Protein AF-A0A0S4VAQ7-F1 (afdb_monomer)

InterPro domains:
  IPR025157 Hemagglutinin repeat [PF13332] (259-327)
  IPR025157 Hemagglutinin repeat [PF13332] (339-488)
  IPR025157 Hemagglutinin repeat [PF13332] (561-733)

Radius of gyration: 48.98 Å; Cα contacts (8 Å, |Δi|>4): 3388; chains: 1; bounding box: 103×90×157 Å

Foldseek 3Di:
DQVLCCVFFVESADPPDDDPVVRQVVQAVLVVVLCVVVVDDAQDDDDPVSLQPRPAKHWGFHWDFDQDPVRDTDTDGDTHIRGHDDVPTDPPPDDEAEDCEAAAAEAAEAEACEEYEHACEYHYEHCEYHDAQYEYEYQEYAHEHAAEYHQELYEYEHAAEYHAEHAAEYHFEFDWDWDDDPFWIWIDRPGAGEYEYNYQAAGEYHHEHNAEYEYELHEYEYAHAQYEYEHEHLAEYYWHWDKTKIWGWDDPDPQFIKIKIKIWTRTYEYEYQEEYEAYHAAEYEGELYEYEHNAYEYHHEHAAEYYWYWTKMWIWMWGWDWDWDDPDPWKIKIKIKIKIKIWIDTRTYEHEYCEYHHEHAAEYAGELYEYEHAAEYEYAHLAEYAFFWDKIKMKIKIKMKMKMAAWDAPDDPKIWHWIKMKMKIKIKIKMDTSAYEYEYAQYEYEYYHAAEYYHELYEYEYANYEYEAEHLAYAFYWDKMKMKIKIKIKIKIWTKMKDWDFPPPVLPVVLVLLQVLLVQDPDPVSVVVSVVVNVVSVPVQVVQCVVDVQSRFWTKIKIKGKMKIKMKMKIKIKMDTNGYEAEHQAEYHHENDDPAQSSEHAGELYEYEYLAEYEDYGSHEYYFYWDKIKMKMKIKIKMKMWMKIWMWTDHPVGIWIWIKIKIKIKIKIKIKMKMDIRGYEHEHSAEYEAHHLYEYARARYEHEHQEYEYAHNAEYYWAFFKIKMWMKMKMWMKMKMWIGTPWTKIKIKIKIKIKTKIWIKRPDATEYAHELQEYHHAHAEEYEEELHEHAYAPNNLVVVNYDHHYPYYYFYKDKTKIKMKMKMKMFMFMDGDDPDDDDRDGQAIF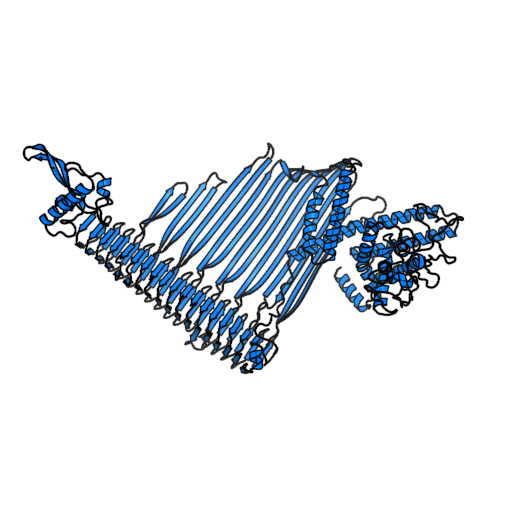IFIDIDMDMWMSWYEYCNDDTPVPDHRPDDGGIDDHPDDPVSSVSRRVVRRVVRSVCSNPLVVLLVVLLVVVLVVLVVQCVVDPDPVSNVVSVVVNVVSVLVSVLSQLLSCVSRVDHPDPPALVVLQVSLVVLQVVLVVLQVLALFEFQPPDTFGLFQDAACFLPSPRGQQQWAFDDQCLQCNLQNQQWAFDADPVRHFDADPVRHGHFDADPSRHTHGHQVSVVHDGPVRCCVDPSNVVRTDCQFGYRRDFGDHNNHGDDHPDPSRNLRNLLRSQLCCQLDVSVVQADSSSGGDHPDDPVRVVSSNVRSVVSRVSSVSSSCSSPPDPVVSVVVVVVVVVVD

Secondary structure (DSSP, 8-state):
-HHHHHHHHS-SS-TT--SHHHHHHHHHHHHHHHHHHHT--TBSPPPHHHHHT-SS-EEEEEEEEEE-TTS-EEEEEEEEEE----TTS--SSS-EEEEEEEEEE-SS-EEESSEEEEEEEEEEEESSEEEES-EEEEEEEEEEESS-EEEES-EEEEEEEEEEEESS-EEEEPEEEEEEETTEEEEEEEE--EEEE--SBS-EEEEEESS-EEEES-EEEE--BT-EEEEEESS-EEEEEEEEEEEEEEESSSS-EEEEEEEEEEE-EEEESSEEEEEESS-EEEES-EEEESSSEEEEEESS-EEEE-EEEEEEEEEEEEEEE-SSTTEEEEEEEEEEEEEEEEE--EEEEEEEEEEESS-EEEES-EEEEEEEEEEEESS-EEEE-EEEEEEEEEEEEEEEEEEEEEETTEEEEEEEEEEEEEEEEEEEEE--EEEESSSEEEEEESSEEEEES-EEEETTS-EEEEESEEEEEPEEEEEEEEEEEEEEEEEEEEEEE-TTSHHHHHHHHHHHHHHH---HHHHHHHHHHHHHHHHHHHHHHHH-TTTS--EEEEEEEEEEEEEEEEEEEEEEEE--EEEESS-EEEEE-SSGGG--EEEES-EEEESS-EEEEESS-EEEEPEEEEEEEEEEEEEEEEEEEEEEEEETTEEEEEEEEEEEEEEEEEEEEEEEEE-EEEEESSEEEEEESS-EEEESEEEEESEEEEEESS-EEEE--EEEEEEEEEEEEEEEEEEEESS-EEEEEEEEEEEEEEEEEESS--EEEE-TT-EEEEESSEEEEES-EEE--HHHHHTT--EEE-SEEEEE-EEEEEEEEEEEEEEEEEE----SS------EEEEEEEEEEEEEEE--EETTTEESTT--TTPPP-PPPP---HHHHHHHHHHHHHHHHHHHHHHHHHHHHHHHHHHHHHHHHHHH--SHHHHHHHHHHHHHHHHHHHHHHHHHHHHHS--SS---HHHHHHHHHHHHHHHHHHHTT---EE-SS-EE-SS-SB--TTTS--B---SBPP-HHHHH-TT-TTB-B-B-TTSPBPB-TTSPBPBPB-TTS-EEB-TTTTTSSSHHHHHHSHHHHTTSBTBTBBTTS--EETTEE--TTSHHHHHHHHHHHHHHIIIIITTT-B-TTSSBPTT--HHHHHHHHHHHHHHHHHHHHHHHHHHS-HHHHHHHHHHHHHT-

Mean predicted aligned error: 18.04 Å

Nearest PDB structures (foldseek):
  8b14-assembly1_A  TM=2.699E-01  e=1.045E+00  Escherichia coli
  4cu4-assembly1_A  TM=2.628E-01  e=5.047E+00  Escherichia coli str. K-12 substr. MG1655
  8the-assembly1_A  TM=1.762E-01  e=2.123E+00  Pseudomonas aeruginosa
  4epa-assembly1_A  TM=2.351E-01  e=7.782E+00  Yersinia pestis

Structure (mmCIF, N/CA/C/O backbone):
data_AF-A0A0S4VAQ7-F1
#
_entry.id   AF-A0A0S4VAQ7-F1
#
loop_
_atom_site.group_PDB
_atom_site.id
_atom_site.type_symbol
_atom_site.label_atom_id
_atom_site.label_alt_id
_atom_site.label_comp_id
_atom_site.label_asym_id
_atom_site.label_entity_id
_atom_site.label_seq_id
_atom_site.pdbx_PDB_ins_code
_atom_site.Cartn_x
_atom_site.Cartn_y
_atom_site.Cartn_z
_atom_site.occupancy
_atom_site.B_iso_or_equiv
_atom_site.auth_seq_id
_atom_site.auth_comp_id
_atom_site.auth_asym_id
_atom_site.auth_atom_id
_atom_site.pdbx_PDB_model_num
ATOM 1 N N . MET A 1 1 ? 33.471 18.996 -60.900 1.00 73.56 1 MET A N 1
ATOM 2 C CA . MET A 1 1 ? 32.038 19.021 -60.519 1.00 73.56 1 MET A CA 1
ATOM 3 C C . MET A 1 1 ? 31.523 17.629 -60.168 1.00 73.56 1 MET A C 1
ATOM 5 O O . MET A 1 1 ? 31.289 17.417 -58.992 1.00 73.56 1 MET A O 1
ATOM 9 N N . ARG A 1 2 ? 31.435 16.667 -61.104 1.00 75.38 2 ARG A N 1
ATOM 10 C CA . ARG A 1 2 ? 30.999 15.279 -60.815 1.00 75.38 2 ARG A CA 1
ATOM 11 C C . ARG A 1 2 ? 31.699 14.654 -59.599 1.00 75.38 2 ARG A C 1
ATOM 13 O O . ARG A 1 2 ? 31.042 14.109 -58.725 1.00 75.38 2 ARG A O 1
ATOM 20 N N . GLU A 1 3 ? 33.022 14.773 -59.530 1.00 75.25 3 GLU A N 1
ATOM 21 C CA . GLU A 1 3 ? 33.815 14.268 -58.398 1.00 75.25 3 GLU A CA 1
ATOM 22 C C . GLU A 1 3 ? 33.529 15.010 -57.089 1.00 75.25 3 GLU A C 1
ATOM 24 O O . GLU A 1 3 ? 33.456 14.379 -56.047 1.00 75.25 3 GLU A O 1
ATOM 29 N N . GLN A 1 4 ? 33.296 16.325 -57.138 1.00 76.00 4 GLN A N 1
ATOM 30 C CA . GLN A 1 4 ? 32.957 17.119 -55.953 1.00 76.00 4 GLN A CA 1
ATOM 31 C C . GLN A 1 4 ? 31.553 16.778 -55.434 1.00 76.00 4 GLN A C 1
ATOM 33 O O . GLN A 1 4 ? 31.369 16.646 -54.232 1.00 76.00 4 GLN A O 1
ATOM 38 N N . VAL A 1 5 ? 30.573 16.566 -56.323 1.00 73.69 5 VAL A N 1
ATOM 39 C CA . VAL A 1 5 ? 29.236 16.075 -55.942 1.00 73.69 5 VAL A CA 1
ATOM 40 C C . VAL A 1 5 ? 29.349 14.694 -55.299 1.00 73.69 5 VAL A C 1
ATOM 42 O O . VAL A 1 5 ? 28.796 14.477 -54.224 1.00 73.69 5 VAL A O 1
ATOM 45 N N . ALA A 1 6 ? 30.129 13.788 -55.895 1.00 68.50 6 ALA A N 1
ATOM 46 C CA . ALA A 1 6 ? 30.369 12.462 -55.334 1.00 68.50 6 ALA A CA 1
ATOM 47 C C . ALA A 1 6 ? 31.084 12.514 -53.975 1.00 68.50 6 ALA A C 1
ATOM 49 O O . ALA A 1 6 ? 30.713 11.773 -53.073 1.00 68.50 6 ALA A O 1
ATOM 50 N N . GLN A 1 7 ? 32.059 13.406 -53.794 1.00 67.75 7 GLN A N 1
ATOM 51 C CA . GLN A 1 7 ? 32.763 13.586 -52.521 1.00 67.75 7 GLN A CA 1
ATOM 52 C C . GLN A 1 7 ? 31.877 14.195 -51.427 1.00 67.75 7 GLN A C 1
ATOM 54 O O . GLN A 1 7 ? 31.985 13.794 -50.275 1.00 67.75 7 GLN A O 1
ATOM 59 N N . LEU A 1 8 ? 31.008 15.148 -51.776 1.00 68.75 8 LEU A N 1
ATOM 60 C CA . LEU A 1 8 ? 30.173 15.877 -50.814 1.00 68.75 8 LEU A CA 1
ATOM 61 C C . LEU A 1 8 ? 28.860 15.163 -50.473 1.00 68.75 8 LEU A C 1
ATOM 63 O O . LEU A 1 8 ? 28.279 15.438 -49.431 1.00 68.75 8 LEU A O 1
ATOM 67 N N . THR A 1 9 ? 28.376 14.269 -51.341 1.00 65.62 9 THR A N 1
ATOM 68 C CA . THR A 1 9 ? 27.047 13.638 -51.190 1.00 65.62 9 THR A CA 1
ATOM 69 C C . THR A 1 9 ? 27.053 12.117 -51.337 1.00 65.62 9 THR A C 1
ATOM 71 O O . THR A 1 9 ? 26.042 11.471 -51.074 1.00 65.62 9 THR A O 1
ATOM 74 N N . GLY A 1 10 ? 28.152 11.525 -51.819 1.00 63.44 10 GLY A N 1
ATOM 75 C CA . GLY A 1 10 ? 28.202 10.116 -52.222 1.00 63.44 10 GLY A CA 1
ATOM 76 C C . GLY A 1 10 ? 27.465 9.801 -53.534 1.00 63.44 10 GLY A C 1
ATOM 77 O O . GLY A 1 10 ? 27.394 8.638 -53.923 1.00 63.44 10 GLY A O 1
ATOM 78 N N . ARG A 1 11 ? 26.905 10.801 -54.238 1.00 64.12 11 ARG A N 1
ATOM 79 C CA . ARG A 1 11 ? 26.046 10.615 -55.426 1.00 64.12 11 ARG A CA 1
ATOM 80 C C . ARG A 1 11 ? 26.736 11.045 -56.722 1.00 64.12 11 ARG A C 1
ATOM 82 O O . ARG A 1 11 ? 27.594 11.920 -56.733 1.00 64.12 11 ARG A O 1
ATOM 89 N N . ARG A 1 12 ? 26.313 10.469 -57.856 1.00 67.25 12 ARG A N 1
ATOM 90 C CA . ARG A 1 12 ? 26.718 10.957 -59.191 1.00 67.25 12 ARG A CA 1
ATOM 91 C C . ARG A 1 12 ? 25.965 12.231 -59.592 1.00 67.25 12 ARG A C 1
ATOM 93 O O . ARG A 1 12 ? 26.576 13.119 -60.181 1.00 67.25 12 ARG A O 1
ATOM 100 N N . PHE A 1 13 ? 24.671 12.300 -59.275 1.00 77.88 13 PHE A N 1
ATOM 101 C CA . PHE A 1 13 ? 23.807 13.447 -59.547 1.00 77.88 13 PHE A CA 1
ATOM 102 C C . PHE A 1 13 ? 23.062 13.892 -58.280 1.00 77.88 13 PHE A C 1
ATOM 104 O O . PHE A 1 13 ? 22.770 13.068 -57.412 1.00 77.88 13 PHE A O 1
ATOM 111 N N . LEU A 1 14 ? 22.761 15.186 -58.186 1.00 73.50 14 LEU A N 1
ATOM 112 C CA . LEU A 1 14 ? 21.879 15.784 -57.187 1.00 73.50 14 LEU A CA 1
ATOM 113 C C . LEU A 1 14 ? 20.409 15.540 -57.565 1.00 73.50 14 LEU A C 1
ATOM 115 O O . LEU A 1 14 ? 20.083 15.196 -58.703 1.00 73.50 14 LEU A O 1
ATOM 119 N N . ASP A 1 15 ? 19.512 15.708 -56.598 1.00 67.00 15 ASP A N 1
ATOM 120 C CA . ASP A 1 15 ? 18.098 15.363 -56.759 1.00 67.00 15 ASP A CA 1
ATOM 121 C C . ASP A 1 15 ? 17.426 16.156 -57.889 1.00 67.00 15 ASP A C 1
ATOM 123 O O . ASP A 1 15 ? 17.481 17.383 -57.907 1.00 67.00 15 ASP A O 1
ATOM 127 N N . GLY A 1 16 ? 16.741 15.452 -58.799 1.00 73.94 16 GLY A N 1
ATOM 128 C CA . GLY A 1 16 ? 16.012 16.062 -59.920 1.00 73.94 16 GLY A CA 1
ATOM 129 C C . GLY A 1 16 ? 16.804 16.165 -61.228 1.00 73.94 16 GLY A C 1
ATOM 130 O O . GLY A 1 16 ? 16.257 16.641 -62.220 1.00 73.94 16 GLY A O 1
ATOM 131 N N . TYR A 1 17 ? 18.051 15.680 -61.264 1.00 79.56 17 TYR A N 1
ATOM 132 C CA . TYR A 1 17 ? 18.897 15.717 -62.459 1.00 79.56 17 TYR A CA 1
ATOM 133 C C . TYR A 1 17 ? 19.301 14.320 -62.936 1.00 79.56 17 TYR A C 1
ATOM 135 O O . TYR A 1 17 ? 19.595 13.425 -62.147 1.00 79.56 17 TYR A O 1
ATOM 143 N N . SER A 1 18 ? 19.348 14.145 -64.257 1.00 72.25 18 SER A N 1
ATOM 144 C CA . SER A 1 18 ? 19.723 12.888 -64.922 1.00 72.25 18 SER A CA 1
ATOM 145 C C . SER A 1 18 ? 20.878 13.043 -65.922 1.00 72.25 18 SER A C 1
ATOM 147 O O . SER A 1 18 ? 21.279 12.067 -66.554 1.00 72.25 18 SER A O 1
ATOM 149 N N . SER A 1 19 ? 21.439 14.251 -66.064 1.00 78.81 19 SER A N 1
ATOM 150 C CA . SER A 1 19 ? 22.608 14.528 -66.908 1.00 78.81 19 SER A CA 1
ATOM 151 C C . SER A 1 19 ? 23.541 15.561 -66.271 1.00 78.81 19 SER A C 1
ATOM 153 O O . SER A 1 19 ? 23.097 16.450 -65.539 1.00 78.81 19 SER A O 1
ATOM 155 N N . ASP A 1 20 ? 24.841 15.452 -66.575 1.00 76.25 20 ASP A N 1
ATOM 156 C CA . ASP A 1 20 ? 25.880 16.347 -66.050 1.00 76.25 20 ASP A CA 1
ATOM 157 C C . ASP A 1 20 ? 25.637 17.810 -66.478 1.00 76.25 20 ASP A C 1
ATOM 159 O O . ASP A 1 20 ? 25.860 18.727 -65.690 1.00 76.25 20 ASP A O 1
ATOM 163 N N . GLU A 1 21 ? 25.126 18.030 -67.696 1.00 81.31 21 GLU A N 1
ATOM 164 C CA . GLU A 1 21 ? 24.849 19.362 -68.249 1.00 81.31 21 GLU A CA 1
ATOM 165 C C . GLU A 1 21 ? 23.642 20.035 -67.580 1.00 81.31 21 GLU A C 1
ATOM 167 O O . GLU A 1 21 ? 23.747 21.182 -67.142 1.00 81.31 21 GLU A O 1
ATOM 172 N N . ALA A 1 22 ? 22.517 19.320 -67.440 1.00 82.00 22 ALA A N 1
ATOM 173 C CA . ALA A 1 22 ? 21.319 19.862 -66.794 1.00 82.00 22 ALA A CA 1
ATOM 174 C C . ALA A 1 22 ? 21.583 20.210 -65.322 1.00 82.00 22 ALA A C 1
ATOM 176 O O . ALA A 1 22 ? 21.180 21.274 -64.855 1.00 82.00 22 ALA A O 1
ATOM 177 N N . GLN A 1 23 ? 22.321 19.344 -64.620 1.00 86.25 23 GLN A N 1
ATOM 178 C CA . GLN A 1 23 ? 22.760 19.595 -63.253 1.00 86.25 23 GLN A CA 1
ATOM 179 C C . GLN A 1 23 ? 23.682 20.810 -63.177 1.00 86.25 23 GLN A C 1
ATOM 181 O O . GLN A 1 23 ? 23.452 21.706 -62.374 1.00 86.25 23 GLN A O 1
ATOM 186 N N . TYR A 1 24 ? 24.730 20.861 -64.002 1.00 85.38 24 TYR A N 1
ATOM 187 C CA . TYR A 1 24 ? 25.694 21.957 -63.948 1.00 85.38 24 TYR A CA 1
ATOM 188 C C . TYR A 1 24 ? 25.035 23.315 -64.199 1.00 85.38 24 TYR A C 1
ATOM 190 O O . TYR A 1 24 ? 25.295 24.266 -63.462 1.00 85.38 24 TYR A O 1
ATOM 198 N N . ARG A 1 25 ? 24.143 23.387 -65.195 1.00 86.00 25 ARG A N 1
ATOM 199 C CA . ARG A 1 25 ? 23.404 24.606 -65.523 1.00 86.00 25 ARG A CA 1
ATOM 200 C C . ARG A 1 25 ? 22.517 25.055 -64.368 1.00 86.00 25 ARG A C 1
ATOM 202 O O . ARG A 1 25 ? 22.623 26.200 -63.946 1.00 86.00 25 ARG A O 1
ATOM 209 N N . ALA A 1 26 ? 21.721 24.147 -63.807 1.00 86.69 26 ALA A N 1
ATOM 210 C CA . ALA A 1 26 ? 20.841 24.478 -62.694 1.00 86.69 26 ALA A CA 1
ATOM 211 C C . ALA A 1 26 ? 21.618 24.918 -61.442 1.00 86.69 26 ALA A C 1
ATOM 213 O O . ALA A 1 26 ? 21.239 25.883 -60.786 1.00 86.69 26 ALA A O 1
ATOM 214 N N . LEU A 1 27 ? 22.751 24.273 -61.140 1.00 89.75 27 LEU A N 1
ATOM 215 C CA . LEU A 1 27 ? 23.603 24.659 -60.013 1.00 89.75 27 LEU A CA 1
ATOM 216 C C . LEU A 1 27 ? 24.260 26.030 -60.202 1.00 89.75 27 LEU A C 1
ATOM 218 O O . LEU A 1 27 ? 24.415 26.771 -59.229 1.00 89.75 27 LEU A O 1
ATOM 222 N N . ILE A 1 28 ? 24.647 26.386 -61.429 1.00 89.69 28 ILE A N 1
ATOM 223 C CA . ILE A 1 28 ? 25.141 27.733 -61.736 1.00 89.69 28 ILE A CA 1
ATOM 224 C C . ILE A 1 28 ? 24.012 28.761 -61.645 1.00 89.69 28 ILE A C 1
ATOM 226 O O . ILE A 1 28 ? 24.216 29.812 -61.043 1.00 89.69 28 ILE A O 1
ATOM 230 N N . ASP A 1 29 ? 22.825 28.468 -62.178 1.00 89.56 29 ASP A N 1
ATOM 231 C CA . ASP A 1 29 ? 21.672 29.375 -62.130 1.00 89.56 29 ASP A CA 1
ATOM 232 C C . ASP A 1 29 ? 21.229 29.641 -60.676 1.00 89.56 29 ASP A C 1
ATOM 234 O O . ASP A 1 29 ? 20.980 30.790 -60.284 1.00 89.56 29 ASP A O 1
ATOM 238 N N . ASN A 1 30 ? 21.238 28.604 -59.834 1.00 88.56 30 ASN A N 1
ATOM 239 C CA . ASN A 1 30 ? 21.034 28.729 -58.391 1.00 88.56 30 ASN A CA 1
ATOM 240 C C . ASN A 1 30 ? 22.153 29.552 -57.737 1.00 88.56 30 ASN A C 1
ATOM 242 O O . ASN A 1 30 ? 21.875 30.434 -56.925 1.00 88.56 30 ASN A O 1
ATOM 246 N N . GLY A 1 31 ? 23.412 29.323 -58.126 1.00 86.44 31 GLY A N 1
ATOM 247 C CA . GLY A 1 31 ? 24.566 30.093 -57.657 1.00 86.44 31 GLY A CA 1
ATOM 248 C C . GLY A 1 31 ? 24.463 31.582 -57.987 1.00 86.44 31 GLY A C 1
ATOM 249 O O . GLY A 1 31 ? 24.720 32.419 -57.126 1.00 86.44 31 GLY A O 1
ATOM 250 N N . VAL A 1 32 ? 24.008 31.933 -59.193 1.00 86.44 32 VAL A N 1
ATOM 251 C CA . VAL A 1 32 ? 23.747 33.322 -59.608 1.00 86.44 32 VAL A CA 1
ATOM 252 C C . VAL A 1 32 ? 22.607 33.934 -58.794 1.00 86.44 32 VAL A C 1
ATOM 254 O O . VAL A 1 32 ? 22.700 35.090 -58.375 1.00 86.44 32 VAL A O 1
ATOM 257 N N . THR A 1 33 ? 21.540 33.172 -58.555 1.00 88.31 33 THR A N 1
ATOM 258 C CA . THR A 1 33 ? 20.394 33.612 -57.746 1.00 88.31 33 THR A CA 1
ATOM 259 C C . THR A 1 33 ? 20.821 33.904 -56.308 1.00 88.31 33 THR A C 1
ATOM 261 O O . THR A 1 33 ? 20.556 34.990 -55.789 1.00 88.31 33 THR A O 1
ATOM 264 N N . TYR A 1 34 ? 21.571 32.984 -55.700 1.00 87.06 34 TYR A N 1
ATOM 265 C CA . TYR A 1 34 ? 22.119 33.135 -54.356 1.00 87.06 34 TYR A CA 1
ATOM 266 C C . TYR A 1 34 ? 23.104 34.308 -54.269 1.00 87.06 34 TYR A C 1
ATOM 268 O O . TYR A 1 34 ? 23.018 35.144 -53.371 1.00 87.06 34 TYR A O 1
ATOM 276 N N . ALA A 1 35 ? 23.991 34.448 -55.254 1.00 84.12 35 ALA A N 1
ATOM 277 C CA . ALA A 1 35 ? 24.963 35.532 -55.298 1.00 84.12 35 ALA A CA 1
ATOM 278 C C . ALA A 1 35 ? 24.334 36.923 -55.391 1.00 84.12 35 ALA A C 1
ATOM 280 O O . ALA A 1 35 ? 24.822 37.847 -54.742 1.00 84.12 35 ALA A O 1
ATOM 281 N N . LYS A 1 36 ? 23.240 37.076 -56.149 1.00 85.38 36 LYS A N 1
ATOM 282 C CA . LYS A 1 36 ? 22.479 38.334 -56.213 1.00 85.38 36 LYS A CA 1
ATOM 283 C C . LYS A 1 36 ? 21.811 38.663 -54.880 1.00 85.38 36 LYS A C 1
ATOM 285 O O . LYS A 1 36 ? 21.842 39.819 -54.473 1.00 85.38 36 LYS A O 1
ATOM 290 N N . ALA A 1 37 ? 21.240 37.663 -54.207 1.00 84.31 37 ALA A N 1
ATOM 291 C CA . ALA A 1 37 ? 20.580 37.849 -52.917 1.00 84.31 37 ALA A CA 1
ATOM 292 C C . ALA A 1 37 ? 21.563 38.240 -51.797 1.00 84.31 37 ALA A C 1
ATOM 294 O O . ALA A 1 37 ? 21.213 39.034 -50.928 1.00 84.31 37 ALA A O 1
ATOM 295 N N . TRP A 1 38 ? 22.799 37.732 -51.846 1.00 82.62 38 TRP A N 1
ATOM 296 C CA . TRP A 1 38 ? 23.796 37.888 -50.776 1.00 82.62 38 TRP A CA 1
ATOM 297 C C . TRP A 1 38 ? 25.000 38.774 -51.138 1.00 82.62 38 TRP A C 1
ATOM 299 O O . TRP A 1 38 ? 25.959 38.855 -50.373 1.00 82.62 38 TRP A O 1
ATOM 309 N N . GLY A 1 39 ? 24.974 39.445 -52.295 1.00 86.31 39 GLY A N 1
ATOM 310 C CA . GLY A 1 39 ? 26.040 40.355 -52.736 1.00 86.31 39 GLY A CA 1
ATOM 311 C C . GLY A 1 39 ? 27.397 39.677 -52.966 1.00 86.31 39 GLY A C 1
ATOM 312 O O . GLY A 1 39 ? 28.442 40.297 -52.759 1.00 86.31 39 GLY A O 1
ATOM 313 N N . LEU A 1 40 ? 27.399 38.402 -53.364 1.00 84.75 40 LEU A N 1
ATOM 314 C CA . LEU A 1 40 ? 28.620 37.608 -53.509 1.00 84.75 40 LEU A CA 1
ATOM 315 C C . LEU A 1 40 ? 29.354 37.935 -54.813 1.00 84.75 40 LEU A C 1
ATOM 317 O O . LEU A 1 40 ? 28.741 38.141 -55.862 1.00 84.75 40 LEU A O 1
ATOM 321 N N . ARG A 1 41 ? 30.691 37.939 -54.760 1.00 85.00 41 ARG A N 1
ATOM 322 C CA . ARG A 1 41 ? 31.562 38.154 -55.926 1.00 85.00 41 ARG A CA 1
ATOM 323 C C . ARG A 1 41 ? 32.298 36.857 -56.291 1.00 85.00 41 ARG A C 1
ATOM 325 O O . ARG A 1 41 ? 32.903 36.268 -55.392 1.00 85.00 41 ARG A O 1
ATOM 332 N N . PRO A 1 42 ? 32.268 36.410 -57.565 1.00 83.38 42 PRO A N 1
ATOM 333 C CA . PRO A 1 42 ? 33.070 35.274 -58.018 1.00 83.38 42 PRO A CA 1
ATOM 334 C C . PRO A 1 42 ? 34.545 35.451 -57.640 1.00 83.38 42 PRO A C 1
ATOM 336 O O . PRO A 1 42 ? 35.080 36.554 -57.742 1.00 83.38 42 PRO A O 1
ATOM 339 N N . GLY A 1 43 ? 35.186 34.376 -57.187 1.00 81.38 43 GLY A N 1
ATOM 340 C CA . GLY A 1 43 ? 36.560 34.372 -56.677 1.00 81.38 43 GLY A CA 1
ATOM 341 C C . GLY A 1 43 ? 36.669 34.283 -55.155 1.00 81.38 43 GLY A C 1
ATOM 342 O O . GLY A 1 43 ? 37.704 33.847 -54.662 1.00 81.38 43 GLY A O 1
ATOM 343 N N . VAL A 1 44 ? 35.605 34.598 -54.408 1.00 83.75 44 VAL A N 1
ATOM 344 C CA . VAL A 1 44 ? 35.574 34.488 -52.938 1.00 83.75 44 VAL A CA 1
ATOM 345 C C . VAL A 1 44 ? 34.749 33.270 -52.522 1.00 83.75 44 VAL A C 1
ATOM 347 O O . VAL A 1 44 ? 33.580 33.157 -52.893 1.00 83.75 44 VAL A O 1
ATOM 350 N N . ALA A 1 45 ? 35.351 32.360 -51.751 1.00 82.44 45 ALA A N 1
ATOM 351 C CA . ALA A 1 45 ? 34.659 31.203 -51.180 1.00 82.44 45 ALA A CA 1
ATOM 352 C C . ALA A 1 45 ? 33.560 31.631 -50.192 1.00 82.44 45 ALA A C 1
ATOM 354 O O . ALA A 1 45 ? 33.707 32.630 -49.486 1.00 82.44 45 ALA A O 1
ATOM 355 N N . LEU A 1 46 ? 32.478 30.852 -50.101 1.00 83.38 46 LEU A N 1
ATOM 356 C CA . LEU A 1 46 ? 31.445 31.077 -49.088 1.00 83.38 46 LEU A CA 1
ATOM 357 C C . LEU A 1 46 ? 32.010 30.888 -47.673 1.00 83.38 46 LEU A C 1
ATOM 359 O O . LEU A 1 46 ? 32.698 29.907 -47.391 1.00 83.38 46 LEU A O 1
ATOM 363 N N . THR A 1 47 ? 31.664 31.798 -46.764 1.00 82.56 47 THR A N 1
ATOM 364 C CA . THR A 1 47 ? 31.911 31.618 -45.325 1.00 82.56 47 THR A CA 1
ATOM 365 C C . THR A 1 47 ? 30.983 30.551 -44.738 1.00 82.56 47 THR A C 1
ATOM 367 O O . THR A 1 47 ? 29.919 30.277 -45.291 1.00 82.56 47 THR A O 1
ATOM 370 N N . ALA A 1 48 ? 31.324 29.985 -43.575 1.00 74.56 48 ALA A N 1
ATOM 371 C CA . ALA A 1 48 ? 30.480 28.991 -42.899 1.00 74.56 48 ALA A CA 1
ATOM 372 C C . ALA A 1 48 ? 29.039 29.482 -42.653 1.00 74.56 48 ALA A C 1
ATOM 374 O O . ALA A 1 48 ? 28.088 28.739 -42.883 1.00 74.56 48 ALA A O 1
ATOM 375 N N . ALA A 1 49 ? 28.868 30.753 -42.274 1.00 73.62 49 ALA A N 1
ATOM 376 C CA . ALA A 1 49 ? 27.551 31.360 -42.088 1.00 73.62 49 ALA A CA 1
ATOM 377 C C . ALA A 1 49 ? 26.763 31.472 -43.405 1.00 73.62 49 ALA A C 1
ATOM 379 O O . ALA A 1 49 ? 25.560 31.233 -43.425 1.00 73.62 49 ALA A O 1
ATOM 380 N N . GLN A 1 50 ? 27.439 31.785 -44.514 1.00 80.25 50 GLN A N 1
ATOM 381 C CA . GLN A 1 50 ? 26.813 31.828 -45.838 1.00 80.25 50 GLN A CA 1
ATOM 382 C C . GLN A 1 50 ? 26.538 30.428 -46.399 1.00 80.25 50 GLN A C 1
ATOM 384 O O . GLN A 1 50 ? 25.602 30.271 -47.168 1.00 80.25 50 GLN A O 1
ATOM 389 N N . MET A 1 51 ? 27.307 29.404 -46.026 1.00 79.31 51 MET A N 1
ATOM 390 C CA . MET A 1 51 ? 26.998 28.018 -46.396 1.00 79.31 51 MET A CA 1
ATOM 391 C C . MET A 1 51 ? 25.762 27.502 -45.649 1.00 79.31 51 MET A C 1
ATOM 393 O O . MET A 1 51 ? 24.900 26.878 -46.256 1.00 79.31 51 MET A O 1
ATOM 397 N N . ALA A 1 52 ? 25.627 27.825 -44.360 1.00 73.62 52 ALA A N 1
ATOM 398 C CA . ALA A 1 52 ? 24.479 27.422 -43.543 1.00 73.62 52 ALA A CA 1
ATOM 399 C C . ALA A 1 52 ? 23.139 28.047 -43.988 1.00 73.62 52 ALA A C 1
ATOM 401 O O . ALA A 1 52 ? 22.081 27.556 -43.612 1.00 73.62 52 ALA A O 1
ATOM 402 N N . GLN A 1 53 ? 23.181 29.128 -44.772 1.00 78.75 53 GLN A N 1
ATOM 403 C CA . GLN A 1 53 ? 22.009 29.845 -45.295 1.00 78.75 53 GLN A CA 1
ATOM 404 C C . GLN A 1 53 ? 21.662 29.466 -46.744 1.00 78.75 53 GLN A C 1
ATOM 406 O O . GLN A 1 53 ? 20.751 30.050 -47.333 1.00 78.75 53 GLN A O 1
ATOM 411 N N . LEU A 1 54 ? 22.375 28.504 -47.342 1.00 81.88 54 LEU A N 1
ATOM 412 C CA . LEU A 1 54 ? 22.008 27.980 -48.655 1.00 81.88 54 LEU A CA 1
ATOM 413 C C . LEU A 1 54 ? 20.605 27.379 -48.584 1.00 81.88 54 LEU A C 1
ATOM 415 O O . LEU A 1 54 ? 20.323 26.581 -47.699 1.00 81.88 54 LEU A O 1
ATOM 419 N N . THR A 1 55 ? 19.743 27.737 -49.531 1.00 80.75 55 THR A N 1
ATOM 420 C CA . THR A 1 55 ? 18.388 27.176 -49.691 1.00 80.75 55 THR A CA 1
ATOM 421 C C . THR A 1 55 ? 18.285 26.219 -50.883 1.00 80.75 55 THR A C 1
ATOM 423 O O . THR A 1 55 ? 17.249 25.599 -51.102 1.00 80.75 55 THR A O 1
ATOM 426 N N . SER A 1 56 ? 19.362 26.097 -51.662 1.00 83.69 56 SER A N 1
ATOM 427 C CA . SER A 1 56 ? 19.488 25.242 -52.842 1.00 83.69 56 SER A CA 1
ATOM 428 C C . SER A 1 56 ? 20.955 24.890 -53.071 1.00 83.69 56 SER A C 1
ATOM 430 O O . SER A 1 56 ? 21.832 25.684 -52.727 1.00 83.69 56 SER A O 1
ATOM 432 N N . ASP A 1 57 ? 21.221 23.755 -53.711 1.00 87.62 57 ASP A N 1
ATOM 433 C CA . ASP A 1 57 ? 22.570 23.384 -54.144 1.00 87.62 57 ASP A CA 1
ATOM 434 C C . ASP A 1 57 ? 23.078 24.366 -55.208 1.00 87.62 57 ASP A C 1
ATOM 436 O O . ASP A 1 57 ? 22.326 24.749 -56.116 1.00 87.62 57 ASP A O 1
ATOM 440 N N . ILE A 1 58 ? 24.350 24.764 -55.115 1.00 89.62 58 ILE A N 1
ATOM 441 C CA . ILE A 1 58 ? 24.962 25.710 -56.050 1.00 89.62 58 ILE A CA 1
ATOM 442 C C . ILE A 1 58 ? 26.335 25.253 -56.537 1.00 89.62 58 ILE A C 1
ATOM 444 O O . ILE A 1 58 ? 27.059 24.503 -55.880 1.00 89.62 58 ILE A O 1
ATOM 448 N N . VAL A 1 59 ? 26.734 25.791 -57.685 1.00 89.94 59 VAL A N 1
ATOM 449 C CA . VAL A 1 59 ? 28.132 25.851 -58.110 1.00 89.94 59 VAL A CA 1
ATOM 450 C C . VAL A 1 59 ? 28.571 27.305 -58.062 1.00 89.94 59 VAL A C 1
ATOM 452 O O . VAL A 1 59 ? 27.923 28.184 -58.627 1.00 89.94 59 VAL A O 1
ATOM 455 N N . TRP A 1 60 ? 29.697 27.550 -57.403 1.00 91.75 60 TRP A N 1
ATOM 456 C CA . TRP A 1 60 ? 30.271 28.874 -57.238 1.00 91.75 60 TRP A CA 1
ATOM 457 C C . TRP A 1 60 ? 31.740 28.881 -57.654 1.00 91.75 60 TRP A C 1
ATOM 459 O O . TRP A 1 60 ? 32.474 27.930 -57.398 1.00 91.75 60 TRP A O 1
ATOM 469 N N . LEU A 1 61 ? 32.170 29.938 -58.339 1.00 89.81 61 LEU A N 1
ATOM 470 C CA . LEU A 1 61 ? 33.547 30.065 -58.807 1.00 89.81 61 LEU A CA 1
ATOM 471 C C . LEU A 1 61 ? 34.422 30.623 -57.686 1.00 89.81 61 LEU A C 1
ATOM 473 O O . LEU A 1 61 ? 34.200 31.745 -57.230 1.00 89.81 61 LEU A O 1
ATOM 477 N N . VAL A 1 62 ? 35.427 29.855 -57.276 1.00 87.69 62 VAL A N 1
ATOM 478 C CA . VAL A 1 62 ? 36.365 30.217 -56.207 1.00 87.69 62 VAL A CA 1
ATOM 479 C C . VAL A 1 62 ? 37.767 30.324 -56.795 1.00 87.69 62 VAL A C 1
ATOM 481 O O . VAL A 1 62 ? 38.146 29.515 -57.640 1.00 87.69 62 VAL A O 1
ATOM 484 N N . GLU A 1 63 ? 38.536 31.333 -56.385 1.00 87.44 63 GLU A N 1
ATOM 485 C CA . GLU A 1 63 ? 39.931 31.463 -56.809 1.00 87.44 63 GLU A CA 1
ATOM 486 C C . GLU A 1 63 ? 40.782 30.380 -56.130 1.00 87.44 63 GLU A C 1
ATOM 488 O O . GLU A 1 63 ? 40.833 30.297 -54.903 1.00 87.44 63 GLU A O 1
ATOM 493 N N . GLN A 1 64 ? 41.439 29.537 -56.927 1.00 82.69 64 GLN A N 1
ATOM 494 C CA . GLN A 1 64 ? 42.351 28.494 -56.456 1.00 82.69 64 GLN A CA 1
ATOM 495 C C . GLN A 1 64 ? 43.658 28.532 -57.255 1.00 82.69 64 GLN A C 1
ATOM 497 O O . GLN A 1 64 ? 43.668 28.891 -58.436 1.00 82.69 64 GLN A O 1
ATOM 502 N N . GLU A 1 65 ? 44.771 28.153 -56.624 1.00 83.06 65 GLU A N 1
ATOM 503 C CA . GLU A 1 65 ? 46.021 27.888 -57.340 1.00 83.06 65 GLU A CA 1
ATOM 504 C C . GLU A 1 65 ? 45.932 26.531 -58.042 1.00 83.06 65 GLU A C 1
ATOM 506 O O . GLU A 1 65 ? 45.728 25.499 -57.405 1.00 83.06 65 GLU A O 1
ATOM 511 N N . VAL A 1 66 ? 46.087 26.535 -59.364 1.00 79.81 66 VAL A N 1
ATOM 512 C CA . VAL A 1 66 ? 46.047 25.336 -60.202 1.00 79.81 66 VAL A CA 1
ATOM 513 C C . VAL A 1 66 ? 47.401 25.161 -60.877 1.00 79.81 66 VAL A C 1
ATOM 515 O O . VAL A 1 66 ? 47.914 26.084 -61.512 1.00 79.81 66 VAL A O 1
ATOM 518 N N . THR A 1 67 ? 47.979 23.967 -60.753 1.00 81.44 67 THR A N 1
ATOM 519 C CA . THR A 1 67 ? 49.219 23.593 -61.441 1.00 81.44 67 THR A CA 1
ATOM 520 C C . THR A 1 67 ? 48.903 23.166 -62.870 1.00 81.44 67 THR A C 1
ATOM 522 O O . THR A 1 67 ? 48.202 22.180 -63.100 1.00 81.44 67 THR A O 1
ATOM 525 N N . LEU A 1 68 ? 49.416 23.915 -63.841 1.00 80.94 68 LEU A N 1
ATOM 526 C CA . LEU A 1 68 ? 49.315 23.605 -65.262 1.00 80.94 68 LEU A CA 1
ATOM 527 C C . LEU A 1 68 ? 50.196 22.388 -65.614 1.00 80.94 68 LEU A C 1
ATOM 529 O O . LEU A 1 68 ? 51.156 22.095 -64.899 1.00 80.94 68 LEU A O 1
ATOM 533 N N . PRO A 1 69 ? 49.947 21.695 -66.743 1.00 74.06 69 PRO A N 1
ATOM 534 C CA . PRO A 1 69 ? 50.709 20.501 -67.145 1.00 74.06 69 PRO A CA 1
ATOM 535 C C . PRO A 1 69 ? 52.228 20.709 -67.290 1.00 74.06 69 PRO A C 1
ATOM 537 O O . PRO A 1 69 ? 52.984 19.745 -67.324 1.00 74.06 69 PRO A O 1
ATOM 540 N N . ASN A 1 70 ? 52.678 21.963 -67.377 1.00 82.81 70 ASN A N 1
ATOM 541 C CA . ASN A 1 70 ? 54.084 22.361 -67.446 1.00 82.81 70 ASN A CA 1
ATOM 542 C C . ASN A 1 70 ? 54.731 22.613 -66.064 1.00 82.81 70 ASN A C 1
ATOM 544 O O . ASN A 1 70 ? 55.873 23.062 -66.008 1.00 82.81 70 ASN A O 1
ATOM 548 N N . GLY A 1 71 ? 54.010 22.374 -64.962 1.00 74.56 71 GLY A N 1
ATOM 549 C CA . GLY A 1 71 ? 54.483 22.582 -63.591 1.00 74.56 71 GLY A CA 1
ATOM 550 C C . GLY A 1 71 ? 54.346 24.014 -63.056 1.00 74.56 71 GLY A C 1
ATOM 551 O O . GLY A 1 71 ? 54.685 24.243 -61.898 1.00 74.56 71 GLY A O 1
ATOM 552 N N . GLN A 1 72 ? 53.844 24.976 -63.842 1.00 80.75 72 GLN A N 1
ATOM 553 C CA . GLN A 1 72 ? 53.579 26.339 -63.362 1.00 80.75 72 GLN A CA 1
ATOM 554 C C . GLN A 1 72 ? 52.249 26.410 -62.608 1.00 80.75 72 GLN A C 1
ATOM 556 O O . GLN A 1 72 ? 51.229 25.928 -63.099 1.00 80.75 72 GLN A O 1
ATOM 561 N N . THR A 1 73 ? 52.235 27.056 -61.445 1.00 76.69 73 THR A N 1
ATOM 562 C CA . THR A 1 73 ? 51.002 27.381 -60.720 1.00 76.69 73 THR A CA 1
ATOM 563 C C . THR A 1 73 ? 50.433 28.710 -61.215 1.00 76.69 73 THR A C 1
ATOM 565 O O . THR A 1 73 ? 51.162 29.680 -61.419 1.00 76.69 73 THR A O 1
ATOM 568 N N . THR A 1 74 ? 49.120 28.769 -61.438 1.00 86.31 74 THR A N 1
ATOM 569 C CA . THR A 1 74 ? 48.399 30.009 -61.756 1.00 86.31 74 THR A CA 1
ATOM 570 C C . THR A 1 74 ? 47.103 30.085 -60.962 1.00 86.31 74 THR A C 1
ATOM 572 O O . THR A 1 74 ? 46.539 29.054 -60.594 1.00 86.31 74 THR A O 1
ATOM 575 N N . ARG A 1 75 ? 46.619 31.297 -60.684 1.00 85.00 75 ARG A N 1
ATOM 576 C CA . ARG A 1 75 ? 45.322 31.489 -60.029 1.00 85.00 75 ARG A CA 1
ATOM 577 C C . ARG A 1 75 ? 44.214 31.404 -61.066 1.00 85.00 75 ARG A C 1
ATOM 579 O O . ARG A 1 75 ? 44.198 32.172 -62.025 1.00 85.00 75 ARG A O 1
ATOM 586 N N . ALA A 1 76 ? 43.295 30.470 -60.871 1.00 85.38 76 ALA A N 1
ATOM 587 C CA . ALA A 1 76 ? 42.149 30.272 -61.742 1.00 85.38 76 ALA A CA 1
ATOM 588 C C . ALA A 1 76 ? 40.857 30.247 -60.927 1.00 85.38 76 ALA A C 1
ATOM 590 O O . ALA A 1 76 ? 40.828 29.803 -59.780 1.00 85.38 76 ALA A O 1
ATOM 591 N N . LEU A 1 77 ? 39.771 30.707 -61.544 1.00 88.19 77 LEU A N 1
ATOM 592 C CA . LEU A 1 77 ? 38.430 30.525 -61.006 1.00 88.19 77 LEU A CA 1
ATOM 593 C C . LEU A 1 77 ? 37.988 29.088 -61.264 1.00 88.19 77 LEU A C 1
ATOM 595 O O . LEU A 1 77 ? 37.701 28.708 -62.400 1.00 88.19 77 LEU A O 1
ATOM 599 N N . VAL A 1 78 ? 37.936 28.294 -60.202 1.00 86.88 78 VAL A N 1
ATOM 600 C CA . VAL A 1 78 ? 37.553 26.887 -60.260 1.00 86.88 78 VAL A CA 1
ATOM 601 C C . VAL A 1 78 ? 36.102 26.741 -59.793 1.00 86.88 78 VAL A C 1
ATOM 603 O O . VAL A 1 78 ? 35.740 27.277 -58.742 1.00 86.88 78 VAL A O 1
ATOM 606 N N . PRO A 1 79 ? 35.244 26.023 -60.543 1.00 87.62 79 PRO A N 1
ATOM 607 C CA . PRO A 1 79 ? 33.908 25.674 -60.078 1.00 87.62 79 PRO A CA 1
ATOM 608 C C . PRO A 1 79 ? 33.977 24.794 -58.829 1.00 87.62 79 PRO A C 1
ATOM 610 O O . PRO A 1 79 ? 34.447 23.653 -58.887 1.00 87.62 79 PRO A O 1
ATOM 613 N N . GLN A 1 80 ? 33.468 25.322 -57.722 1.00 87.50 80 GLN A N 1
ATOM 614 C CA . GLN A 1 80 ? 33.320 24.634 -56.451 1.00 87.50 80 GLN A CA 1
ATOM 615 C C . GLN A 1 80 ? 31.837 24.393 -56.158 1.00 87.50 80 GLN A C 1
ATOM 617 O O . GLN A 1 80 ? 31.013 25.303 -56.247 1.00 87.50 80 GLN A O 1
ATOM 622 N N . VAL A 1 81 ? 31.487 23.150 -55.842 1.00 87.12 81 VAL A N 1
ATOM 623 C CA . VAL A 1 81 ? 30.125 22.754 -55.469 1.00 87.12 81 VAL A CA 1
ATOM 624 C C . VAL A 1 81 ? 29.902 23.063 -53.992 1.00 87.12 81 VAL A C 1
ATOM 626 O O . VAL A 1 81 ? 30.716 22.685 -53.151 1.00 87.12 81 VAL A O 1
ATOM 629 N N . TYR A 1 82 ? 28.777 23.703 -53.683 1.00 84.69 82 TYR A N 1
ATOM 630 C CA . TYR A 1 82 ? 28.270 23.857 -52.325 1.00 84.69 82 TYR A CA 1
ATOM 631 C C . TYR A 1 82 ? 26.883 23.224 -52.257 1.00 84.69 82 TYR A C 1
ATOM 633 O O . TYR A 1 82 ? 25.991 23.586 -53.025 1.00 84.69 82 TYR A O 1
ATOM 641 N N . VAL A 1 83 ? 26.723 22.252 -51.365 1.00 79.94 83 VAL A N 1
ATOM 642 C CA . VAL A 1 83 ? 25.491 21.469 -51.231 1.00 79.94 83 VAL A CA 1
ATOM 643 C C . VAL A 1 83 ? 24.695 22.022 -50.055 1.00 79.94 83 VAL A C 1
ATOM 645 O O . VAL A 1 83 ? 25.254 22.284 -48.989 1.00 79.94 83 VAL A O 1
ATOM 648 N N . HIS A 1 84 ? 23.400 22.228 -50.260 1.00 77.50 84 HIS A N 1
ATOM 649 C CA . HIS A 1 84 ? 22.467 22.521 -49.187 1.00 77.50 84 HIS A CA 1
ATOM 650 C C . HIS A 1 84 ? 22.281 21.253 -48.347 1.00 77.50 84 HIS A C 1
ATOM 652 O O . HIS A 1 84 ? 21.850 20.228 -48.868 1.00 77.50 84 HIS A O 1
ATOM 658 N N . VAL A 1 85 ? 22.614 21.323 -47.056 1.00 62.94 85 VAL A N 1
ATOM 659 C CA . VAL A 1 85 ? 22.561 20.170 -46.146 1.00 62.94 85 VAL A CA 1
ATOM 660 C C . VAL A 1 85 ? 21.115 19.712 -45.963 1.00 62.94 85 VAL A C 1
ATOM 662 O O . VAL A 1 85 ? 20.307 20.419 -45.358 1.00 62.94 85 VAL A O 1
ATOM 665 N N . LYS A 1 86 ? 20.797 18.511 -46.448 1.00 60.88 86 LYS A N 1
ATOM 666 C CA . LYS A 1 86 ? 19.520 17.829 -46.221 1.00 60.88 86 LYS A CA 1
ATOM 667 C C . LYS A 1 86 ? 19.660 16.777 -45.113 1.00 60.88 86 LYS A C 1
ATOM 669 O O . LYS A 1 86 ? 20.755 16.263 -44.872 1.00 60.88 86 LYS A O 1
ATOM 674 N N . PRO A 1 87 ? 18.558 16.394 -44.442 1.00 50.34 87 PRO A N 1
ATOM 675 C CA . PRO A 1 87 ? 18.563 15.249 -43.535 1.00 50.34 87 PRO A CA 1
ATOM 676 C C . PRO A 1 87 ? 19.085 13.986 -44.248 1.00 50.34 87 PRO A C 1
ATOM 678 O O . PRO A 1 87 ? 18.489 13.545 -45.229 1.00 50.34 87 PRO A O 1
ATOM 681 N N . GLY A 1 88 ? 20.200 13.421 -43.766 1.00 53.38 88 GLY A N 1
ATOM 682 C CA . GLY A 1 88 ? 20.871 12.255 -44.365 1.00 53.38 88 GLY A CA 1
ATOM 683 C C . GLY A 1 88 ? 22.159 12.554 -45.149 1.00 53.38 88 GLY A C 1
ATOM 684 O O . GLY A 1 88 ? 22.811 11.610 -45.595 1.00 53.38 88 GLY A O 1
ATOM 685 N N . ASP A 1 89 ? 22.547 13.824 -45.294 1.00 55.31 89 ASP A N 1
ATOM 686 C CA . ASP A 1 89 ? 23.837 14.210 -45.881 1.00 55.31 89 ASP A CA 1
ATOM 687 C C . ASP A 1 89 ? 25.002 14.087 -44.871 1.00 55.31 89 ASP A C 1
ATOM 689 O O . ASP A 1 89 ? 24.796 13.992 -43.661 1.00 55.31 89 ASP A O 1
ATOM 693 N N . LEU A 1 90 ? 26.242 14.053 -45.379 1.00 56.34 90 LEU A N 1
ATOM 694 C CA . LEU A 1 90 ? 27.478 13.866 -44.605 1.00 56.34 90 LEU A CA 1
ATOM 695 C C . LEU A 1 90 ? 27.663 14.962 -43.533 1.00 56.34 90 LEU A C 1
ATOM 697 O O . LEU A 1 90 ? 28.002 16.096 -43.857 1.00 56.34 90 LEU A O 1
ATOM 701 N N . ASP A 1 91 ? 27.521 14.610 -42.253 1.00 55.44 91 ASP A N 1
ATOM 702 C CA . ASP A 1 91 ? 27.728 15.513 -41.103 1.00 55.44 91 ASP A CA 1
ATOM 703 C C . ASP A 1 91 ? 29.113 15.363 -40.432 1.00 55.44 91 ASP A C 1
ATOM 705 O O . ASP A 1 91 ? 29.416 16.033 -39.445 1.00 55.44 91 ASP A O 1
ATOM 709 N N . GLY A 1 92 ? 29.970 14.487 -40.972 1.00 51.50 92 GLY A N 1
ATOM 710 C CA . GLY A 1 92 ? 31.320 14.220 -40.465 1.00 51.50 92 GLY A CA 1
ATOM 711 C C . GLY A 1 92 ? 31.411 13.185 -39.333 1.00 51.50 92 GLY A C 1
ATOM 712 O O . GLY A 1 92 ? 32.494 13.011 -38.777 1.00 51.50 92 GLY A O 1
ATOM 713 N N . SER A 1 93 ? 30.325 12.478 -38.992 1.00 51.97 93 SER A N 1
ATOM 714 C CA . SER A 1 93 ? 30.263 11.585 -37.818 1.00 51.97 93 SER A CA 1
ATOM 715 C C . SER A 1 93 ? 30.701 10.116 -38.021 1.00 51.97 93 SER A C 1
ATOM 717 O O . SER A 1 93 ? 30.674 9.345 -37.061 1.00 51.97 93 SER A O 1
ATOM 719 N N . GLY A 1 94 ? 31.163 9.693 -39.210 1.00 63.53 94 GLY A N 1
ATOM 720 C CA . GLY A 1 94 ? 31.684 8.329 -39.418 1.00 63.53 94 GLY A CA 1
ATOM 721 C C . GLY A 1 94 ? 31.814 7.876 -40.880 1.00 63.53 94 GLY A C 1
ATOM 722 O O . GLY A 1 94 ? 31.631 8.662 -41.806 1.00 63.53 94 GLY A O 1
ATOM 723 N N . ALA A 1 95 ? 32.140 6.591 -41.091 1.00 73.94 95 ALA A N 1
ATOM 724 C CA . ALA A 1 95 ? 32.180 5.965 -42.419 1.00 73.94 95 ALA A CA 1
ATOM 725 C C . ALA A 1 95 ? 30.759 5.810 -43.000 1.00 73.94 95 ALA A C 1
ATOM 727 O O . ALA A 1 95 ? 29.867 5.324 -42.304 1.00 73.94 95 ALA A O 1
ATOM 728 N N . LEU A 1 96 ? 30.558 6.203 -44.264 1.00 81.94 96 LEU A N 1
ATOM 729 C CA . LEU A 1 96 ? 29.258 6.205 -44.949 1.00 81.94 96 LEU A CA 1
ATOM 730 C C . LEU A 1 96 ? 29.297 5.362 -46.232 1.00 81.94 96 LEU A C 1
ATOM 732 O O . LEU A 1 96 ? 30.165 5.558 -47.082 1.00 81.94 96 LEU A O 1
ATOM 736 N N . ILE A 1 97 ? 28.305 4.489 -46.406 1.00 85.81 97 ILE A N 1
ATOM 737 C CA . ILE A 1 97 ? 27.933 3.890 -47.694 1.00 85.81 97 ILE A CA 1
ATOM 738 C C . ILE A 1 97 ? 26.610 4.529 -48.117 1.00 85.81 97 ILE A C 1
ATOM 740 O O . ILE A 1 97 ? 25.603 4.318 -47.447 1.00 85.81 97 ILE A O 1
ATOM 744 N N . ALA A 1 98 ? 26.598 5.296 -49.209 1.00 84.62 98 ALA A N 1
ATOM 745 C CA . ALA A 1 98 ? 25.402 5.995 -49.684 1.00 84.62 98 ALA A CA 1
ATOM 746 C C . ALA A 1 98 ? 25.099 5.730 -51.166 1.00 84.62 98 ALA A C 1
ATOM 748 O O . ALA A 1 98 ? 26.012 5.562 -51.974 1.00 84.62 98 ALA A O 1
ATOM 749 N N . GLY A 1 99 ? 23.816 5.729 -51.536 1.00 83.38 99 GLY A N 1
ATOM 750 C CA . GLY A 1 99 ? 23.366 5.625 -52.927 1.00 83.38 99 GLY A CA 1
ATOM 751 C C . GLY A 1 99 ? 21.872 5.908 -53.101 1.00 83.38 99 GLY A C 1
ATOM 752 O O . GLY A 1 99 ? 21.145 6.088 -52.128 1.00 83.38 99 GLY A O 1
ATOM 753 N N . GLN A 1 100 ? 21.389 5.932 -54.349 1.00 83.06 100 GLN A N 1
ATOM 754 C CA . GLN A 1 100 ? 19.940 5.960 -54.615 1.00 83.06 100 GLN A CA 1
ATOM 755 C C . GLN A 1 100 ? 19.289 4.657 -54.127 1.00 83.06 100 GLN A C 1
ATOM 757 O O . GLN A 1 100 ? 18.289 4.675 -53.415 1.00 83.06 100 GLN A O 1
ATOM 762 N N . SER A 1 101 ? 19.924 3.530 -54.447 1.00 92.12 101 SER A N 1
ATOM 763 C CA . SER A 1 101 ? 19.611 2.214 -53.901 1.00 92.12 101 SER A CA 1
ATOM 764 C C . SER A 1 101 ? 20.911 1.531 -53.488 1.00 92.12 101 SER A C 1
ATOM 766 O O . SER A 1 101 ? 21.885 1.546 -54.242 1.00 92.12 101 SER A O 1
ATOM 768 N N . VAL A 1 102 ? 20.930 0.924 -52.306 1.00 94.31 102 VAL A N 1
ATOM 769 C CA . VAL A 1 102 ? 22.070 0.160 -51.790 1.00 94.31 102 VAL A CA 1
ATOM 770 C C . VAL A 1 102 ? 21.644 -1.296 -51.657 1.00 94.31 102 VAL A C 1
ATOM 772 O O . VAL A 1 102 ? 20.726 -1.605 -50.905 1.00 94.31 102 VAL A O 1
ATOM 775 N N . SER A 1 103 ? 22.302 -2.198 -52.387 1.00 96.38 103 SER A N 1
ATOM 776 C CA . SER A 1 103 ? 22.037 -3.639 -52.333 1.00 96.38 103 SER A CA 1
ATOM 777 C C . SER A 1 103 ? 23.306 -4.393 -51.946 1.00 96.38 103 SER A C 1
ATOM 779 O O . SER A 1 103 ? 24.263 -4.427 -52.717 1.00 96.38 103 SER A O 1
ATOM 781 N N . LEU A 1 104 ? 23.308 -5.012 -50.767 1.00 96.12 104 LEU A N 1
ATOM 782 C CA . LEU A 1 104 ? 24.428 -5.776 -50.220 1.00 96.12 104 LEU A CA 1
ATOM 783 C C . LEU A 1 104 ? 24.024 -7.245 -50.084 1.00 96.12 104 LEU A C 1
ATOM 785 O O . LEU A 1 104 ? 23.136 -7.574 -49.302 1.00 96.12 104 LEU A O 1
ATOM 789 N N . ASN A 1 105 ? 24.684 -8.135 -50.826 1.00 96.38 105 ASN A N 1
ATOM 790 C CA . ASN A 1 105 ? 24.521 -9.581 -50.683 1.00 96.38 105 ASN A CA 1
ATOM 791 C C . ASN A 1 105 ? 25.859 -10.186 -50.254 1.00 96.38 105 ASN A C 1
ATOM 793 O O . ASN A 1 105 ? 26.798 -10.270 -51.044 1.00 96.38 105 ASN A O 1
ATOM 797 N N . VAL A 1 106 ? 25.950 -10.537 -48.976 1.00 95.94 106 VAL A N 1
ATOM 798 C CA . VAL A 1 106 ? 27.162 -11.008 -48.313 1.00 95.94 106 VAL A CA 1
ATOM 799 C C . VAL A 1 106 ? 27.009 -12.505 -48.036 1.00 95.94 106 VAL A C 1
ATOM 801 O O . VAL A 1 106 ? 25.985 -12.973 -47.529 1.00 95.94 106 VAL A O 1
ATOM 804 N N . SER A 1 107 ? 28.019 -13.295 -48.401 1.00 92.12 107 SER A N 1
ATOM 805 C CA . SER A 1 107 ? 28.014 -14.744 -48.159 1.00 92.12 107 SER A CA 1
ATOM 806 C C . SER A 1 107 ? 28.293 -15.106 -46.696 1.00 92.12 107 SER A C 1
ATOM 808 O O . SER A 1 107 ? 27.888 -16.175 -46.264 1.00 92.12 107 SER A O 1
ATOM 810 N N . GLY A 1 108 ? 28.973 -14.229 -45.952 1.00 94.44 108 GLY A N 1
ATOM 811 C CA . GLY A 1 108 ? 29.242 -14.358 -44.517 1.00 94.44 108 GLY A CA 1
ATOM 812 C C . GLY A 1 108 ? 28.586 -13.248 -43.691 1.00 94.44 108 GLY A C 1
ATOM 813 O O . GLY A 1 108 ? 27.547 -12.709 -44.077 1.00 94.44 108 GLY A O 1
ATOM 814 N N . ASP A 1 109 ? 29.203 -12.907 -42.561 1.00 96.62 109 ASP A N 1
ATOM 815 C CA . ASP A 1 109 ? 28.729 -11.865 -41.644 1.00 96.62 109 ASP A CA 1
ATOM 816 C C . ASP A 1 109 ? 28.882 -10.455 -42.236 1.00 96.62 109 ASP A C 1
ATOM 818 O O . ASP A 1 109 ? 29.888 -10.127 -42.868 1.00 96.62 109 ASP A O 1
ATOM 822 N N . MET A 1 110 ? 27.909 -9.590 -41.954 1.00 96.81 110 MET A N 1
ATOM 823 C CA . MET A 1 110 ? 27.997 -8.148 -42.167 1.00 96.81 110 MET A CA 1
ATOM 824 C C . MET A 1 110 ? 28.070 -7.440 -40.813 1.00 96.81 110 MET A C 1
ATOM 826 O O . MET A 1 110 ? 27.228 -7.670 -39.947 1.00 96.81 110 MET A O 1
ATOM 830 N N . VAL A 1 111 ? 29.060 -6.563 -40.636 1.00 95.81 111 VAL A N 1
ATOM 831 C CA . VAL A 1 111 ? 29.201 -5.720 -39.442 1.00 95.81 111 VAL A CA 1
ATOM 832 C C . VAL A 1 111 ? 29.120 -4.256 -39.855 1.00 95.81 111 VAL A C 1
ATOM 834 O O . VAL A 1 111 ? 29.954 -3.786 -40.627 1.00 95.81 111 VAL A O 1
ATOM 837 N N . ASN A 1 112 ? 28.144 -3.528 -39.315 1.00 93.06 112 ASN A N 1
ATOM 838 C CA . ASN A 1 112 ? 27.998 -2.091 -39.502 1.00 93.06 112 ASN A CA 1
ATOM 839 C C . ASN A 1 112 ? 28.299 -1.344 -38.198 1.00 93.06 112 ASN A C 1
ATOM 841 O O . ASN A 1 112 ? 27.673 -1.598 -37.174 1.00 93.06 112 ASN A O 1
ATOM 845 N N . GLN A 1 113 ? 29.231 -0.395 -38.258 1.00 87.50 113 GLN A N 1
ATOM 846 C CA . GLN A 1 113 ? 29.537 0.561 -37.181 1.00 87.50 113 GLN A CA 1
ATOM 847 C C . GLN A 1 113 ? 29.410 2.021 -37.657 1.00 87.50 113 GLN A C 1
ATOM 849 O O . GLN A 1 113 ? 29.577 2.944 -36.864 1.00 87.50 113 GLN A O 1
ATOM 854 N N . GLY A 1 114 ? 29.139 2.225 -38.953 1.00 83.12 114 GLY A N 1
ATOM 855 C CA . GLY A 1 114 ? 28.972 3.525 -39.599 1.00 83.12 114 GLY A CA 1
ATOM 856 C C . GLY A 1 114 ? 27.538 3.717 -40.090 1.00 83.12 114 GLY A C 1
ATOM 857 O O . GLY A 1 114 ? 26.596 3.192 -39.496 1.00 83.12 114 GLY A O 1
ATOM 858 N N . SER A 1 115 ? 27.359 4.462 -41.177 1.00 89.75 115 SER A N 1
ATOM 859 C CA . SER A 1 115 ? 26.047 4.691 -41.787 1.00 89.75 115 SER A CA 1
ATOM 860 C C . SER A 1 115 ? 25.933 3.986 -43.141 1.00 89.75 115 SER A C 1
ATOM 862 O O . SER A 1 115 ? 26.836 4.071 -43.974 1.00 89.75 115 SER A O 1
ATOM 864 N N . ILE A 1 116 ? 24.816 3.298 -43.375 1.00 92.88 116 ILE A N 1
ATOM 865 C CA . ILE A 1 116 ? 24.415 2.750 -44.674 1.00 92.88 116 ILE A CA 1
ATOM 866 C C . ILE A 1 116 ? 23.107 3.440 -45.062 1.00 92.88 116 ILE A C 1
ATOM 868 O O . ILE A 1 116 ? 22.095 3.244 -44.394 1.00 92.88 116 ILE A O 1
ATOM 872 N N . ALA A 1 117 ? 23.127 4.243 -46.123 1.00 90.31 117 ALA A N 1
ATOM 873 C CA . ALA A 1 117 ? 22.015 5.101 -46.517 1.00 90.31 117 ALA A CA 1
ATOM 874 C C . ALA A 1 117 ? 21.600 4.883 -47.982 1.00 90.31 117 ALA A C 1
ATOM 876 O O . ALA A 1 117 ? 22.409 5.019 -48.900 1.00 90.31 117 ALA A O 1
ATOM 877 N N . GLY A 1 118 ? 20.327 4.581 -48.226 1.00 88.44 118 GLY A N 1
ATOM 878 C CA . GLY A 1 118 ? 19.749 4.468 -49.568 1.00 88.44 118 GLY A CA 1
ATOM 879 C C . GLY A 1 118 ? 18.573 5.420 -49.726 1.00 88.44 118 GLY A C 1
ATOM 880 O O . GLY A 1 118 ? 17.637 5.333 -48.947 1.00 88.44 118 GLY A O 1
ATOM 881 N N . ARG A 1 119 ? 18.569 6.320 -50.716 1.00 82.06 119 ARG A N 1
ATOM 882 C CA . ARG A 1 119 ? 17.466 7.295 -50.852 1.00 82.06 119 ARG A CA 1
ATOM 883 C C . ARG A 1 119 ? 16.105 6.618 -51.036 1.00 82.06 119 ARG A C 1
ATOM 885 O O . ARG A 1 119 ? 15.157 6.976 -50.345 1.00 82.06 119 ARG A O 1
ATOM 892 N N . ASP A 1 120 ? 16.052 5.628 -51.922 1.00 88.38 120 ASP A N 1
ATOM 893 C CA . ASP A 1 120 ? 14.844 4.853 -52.195 1.00 88.38 120 ASP A CA 1
ATOM 894 C C . ASP A 1 120 ? 14.872 3.522 -51.461 1.00 88.38 120 ASP A C 1
ATOM 896 O O . ASP A 1 120 ? 13.892 3.170 -50.827 1.00 88.38 120 ASP A O 1
ATOM 900 N N . VAL A 1 121 ? 15.976 2.769 -51.543 1.00 94.94 121 VAL A N 1
ATOM 901 C CA . VAL A 1 121 ? 16.030 1.394 -51.020 1.00 94.94 121 VAL A CA 1
ATOM 902 C C . VAL A 1 121 ? 17.377 1.080 -50.378 1.00 94.94 121 VAL A C 1
ATOM 904 O O . VAL A 1 121 ? 18.428 1.332 -50.970 1.00 94.94 121 VAL A O 1
ATOM 907 N N . VAL A 1 122 ? 17.348 0.421 -49.222 1.00 98.00 122 VAL A N 1
ATOM 908 C CA . VAL A 1 122 ? 18.468 -0.362 -48.686 1.00 98.00 122 VAL A CA 1
ATOM 909 C C . VAL A 1 122 ? 18.041 -1.822 -48.573 1.00 98.00 122 VAL A C 1
ATOM 911 O O . VAL A 1 122 ? 17.112 -2.143 -47.844 1.00 98.00 122 VAL A O 1
ATOM 914 N N . SER A 1 123 ? 18.728 -2.726 -49.269 1.00 98.06 123 SER A N 1
ATOM 915 C CA . SER A 1 123 ? 18.492 -4.171 -49.202 1.00 98.06 123 SER A CA 1
ATOM 916 C C . SER A 1 123 ? 19.772 -4.891 -48.797 1.00 98.06 123 SER A C 1
ATOM 918 O O . SER A 1 123 ? 20.775 -4.843 -49.505 1.00 98.06 123 SER A O 1
ATOM 920 N N . ILE A 1 124 ? 19.740 -5.582 -47.664 1.00 98.44 124 ILE A N 1
ATOM 921 C CA . ILE A 1 124 ? 20.883 -6.284 -47.084 1.00 98.44 124 ILE A CA 1
ATOM 922 C C . ILE A 1 124 ? 20.505 -7.749 -46.906 1.00 98.44 124 ILE A C 1
ATOM 924 O O . ILE A 1 124 ? 19.471 -8.071 -46.326 1.00 98.44 124 ILE A O 1
ATOM 928 N N . THR A 1 125 ? 21.340 -8.651 -47.406 1.00 98.50 125 THR A N 1
ATOM 929 C CA . THR A 1 125 ? 21.251 -10.091 -47.152 1.00 98.50 125 THR A CA 1
ATOM 930 C C . THR A 1 125 ? 22.622 -10.606 -46.741 1.00 98.50 125 THR A C 1
ATOM 932 O O . THR A 1 125 ? 23.582 -10.422 -47.484 1.00 98.50 125 THR A O 1
ATOM 935 N N . ALA A 1 126 ? 22.726 -11.228 -45.570 1.00 98.38 126 ALA A N 1
ATOM 936 C CA . ALA A 1 126 ? 23.982 -11.746 -45.022 1.00 98.38 126 ALA A CA 1
ATOM 937 C C . ALA A 1 126 ? 23.745 -13.029 -44.211 1.00 98.38 126 ALA A C 1
ATOM 939 O O . ALA A 1 126 ? 22.597 -13.378 -43.939 1.00 98.38 126 ALA A O 1
ATOM 940 N N . GLU A 1 127 ? 24.813 -13.737 -43.829 1.00 98.12 127 GLU A N 1
ATOM 941 C CA . GLU A 1 127 ? 24.700 -14.859 -42.885 1.00 98.12 127 GLU A CA 1
ATOM 942 C C . GLU A 1 127 ? 24.197 -14.354 -41.528 1.00 98.12 127 GLU A C 1
ATOM 944 O O . GLU A 1 127 ? 23.098 -14.706 -41.103 1.00 98.12 127 GLU A O 1
ATOM 949 N N . ASN A 1 128 ? 24.943 -13.421 -40.936 1.00 98.31 128 ASN A N 1
ATOM 950 C CA . ASN A 1 128 ? 24.533 -12.626 -39.783 1.00 98.31 128 ASN A CA 1
ATOM 951 C C . ASN A 1 128 ? 24.649 -11.135 -40.109 1.00 98.31 128 ASN A C 1
ATOM 953 O O . ASN A 1 128 ? 25.538 -10.728 -40.863 1.00 98.31 128 ASN A O 1
ATOM 957 N N . VAL A 1 129 ? 23.791 -10.307 -39.517 1.00 98.56 129 VAL A N 1
ATOM 958 C CA . VAL A 1 129 ? 23.887 -8.843 -39.608 1.00 98.56 129 VAL A CA 1
ATOM 959 C C . VAL A 1 129 ? 24.089 -8.268 -38.214 1.00 98.56 129 VAL A C 1
ATOM 961 O O . VAL A 1 129 ? 23.219 -8.390 -37.364 1.00 98.56 129 VAL A O 1
ATOM 964 N N . LYS A 1 130 ? 25.222 -7.601 -37.990 1.00 98.12 130 LYS A N 1
ATOM 965 C CA . LYS A 1 130 ? 25.577 -6.958 -36.721 1.00 98.12 130 LYS A CA 1
ATOM 966 C C . LYS A 1 130 ? 25.645 -5.449 -36.912 1.00 98.12 130 LYS A C 1
ATOM 968 O O . LYS A 1 130 ? 26.651 -4.925 -37.384 1.00 98.12 130 LYS A O 1
ATOM 973 N N . ASN A 1 131 ? 24.584 -4.741 -36.547 1.00 96.19 131 ASN A N 1
ATOM 974 C CA . ASN A 1 131 ? 24.560 -3.284 -36.495 1.00 96.19 131 ASN A CA 1
ATOM 975 C C . ASN A 1 131 ? 24.990 -2.811 -35.097 1.00 96.19 131 ASN A C 1
ATOM 977 O O . ASN A 1 131 ? 24.191 -2.751 -34.166 1.00 96.19 131 ASN A O 1
ATOM 981 N N . LEU A 1 132 ? 26.279 -2.512 -34.943 1.00 91.81 132 LEU A N 1
ATOM 982 C CA . LEU A 1 132 ? 26.935 -2.206 -33.672 1.00 91.81 132 LEU A CA 1
ATOM 983 C C . LEU A 1 132 ? 27.114 -0.695 -33.531 1.00 91.81 132 LEU A C 1
ATOM 985 O O . LEU A 1 132 ? 28.156 -0.136 -33.872 1.00 91.81 132 LEU A O 1
ATOM 989 N N . GLY A 1 133 ? 26.068 -0.010 -33.077 1.00 82.88 133 GLY A N 1
ATOM 990 C CA . GLY A 1 133 ? 26.063 1.448 -33.029 1.00 82.88 133 GLY A CA 1
ATOM 991 C C . GLY A 1 133 ? 26.085 2.122 -34.406 1.00 82.88 133 GLY A C 1
ATOM 992 O O . GLY A 1 133 ? 26.327 3.324 -34.494 1.00 82.88 133 GLY A O 1
ATOM 993 N N . GLY A 1 134 ? 25.864 1.373 -35.483 1.00 87.38 134 GLY A N 1
ATOM 994 C CA . GLY A 1 134 ? 25.701 1.930 -36.818 1.00 87.38 134 GLY A CA 1
ATOM 995 C C . GLY A 1 134 ? 24.267 2.391 -37.089 1.00 87.38 134 GLY A C 1
ATOM 996 O O . GLY A 1 134 ? 23.343 2.130 -36.308 1.00 87.38 134 GLY A O 1
ATOM 997 N N . ARG A 1 135 ? 24.076 3.069 -38.221 1.00 93.44 135 ARG A N 1
ATOM 998 C CA . ARG A 1 135 ? 22.765 3.434 -38.766 1.00 93.44 135 ARG A CA 1
ATOM 999 C C . ARG A 1 135 ? 22.541 2.769 -40.120 1.00 93.44 135 ARG A C 1
ATOM 1001 O O . ARG A 1 135 ? 23.443 2.762 -40.953 1.00 93.44 135 ARG A O 1
ATOM 1008 N N . ILE A 1 136 ? 21.348 2.232 -40.344 1.00 96.81 136 ILE A N 1
ATOM 1009 C CA . ILE A 1 136 ? 20.891 1.724 -41.642 1.00 96.81 136 ILE A CA 1
ATOM 1010 C C . ILE A 1 136 ? 19.596 2.465 -41.970 1.00 96.81 136 ILE A C 1
ATOM 1012 O O . ILE A 1 136 ? 18.624 2.318 -41.237 1.00 96.81 136 ILE A O 1
ATOM 1016 N N . THR A 1 137 ? 19.589 3.277 -43.027 1.00 95.44 137 THR A N 1
ATOM 1017 C CA . THR A 1 137 ? 18.474 4.187 -43.324 1.00 95.44 137 THR A CA 1
ATOM 1018 C C . THR A 1 137 ? 18.107 4.229 -44.804 1.00 95.44 137 THR A C 1
ATOM 1020 O O . THR A 1 137 ? 18.986 4.161 -45.666 1.00 95.44 137 THR A O 1
ATOM 1023 N N . GLY A 1 138 ? 16.820 4.362 -45.125 1.00 94.06 138 GLY A N 1
ATOM 1024 C CA . GLY A 1 138 ? 16.402 4.629 -46.498 1.00 94.06 138 GLY A CA 1
ATOM 1025 C C . GLY A 1 138 ? 14.910 4.832 -46.723 1.00 94.06 138 GLY A C 1
ATOM 1026 O O . GLY A 1 138 ? 14.145 4.911 -45.770 1.00 94.06 138 GLY A O 1
ATOM 1027 N N . GLY A 1 139 ? 14.486 4.942 -47.986 1.00 91.00 139 GLY A N 1
ATOM 1028 C CA . GLY A 1 139 ? 13.063 4.980 -48.348 1.00 91.00 139 GLY A CA 1
ATOM 1029 C C . GLY A 1 139 ? 12.340 3.718 -47.869 1.00 91.00 139 GLY A C 1
ATOM 1030 O O . GLY A 1 139 ? 11.520 3.772 -46.958 1.00 91.00 139 GLY A O 1
ATOM 1031 N N . ASP A 1 140 ? 12.737 2.579 -48.420 1.00 97.62 140 ASP A N 1
ATOM 1032 C CA . ASP A 1 140 ? 12.408 1.232 -47.974 1.00 97.62 140 ASP A CA 1
ATOM 1033 C C . ASP A 1 140 ? 13.683 0.533 -47.491 1.00 97.62 140 ASP A C 1
ATOM 1035 O O . ASP A 1 140 ? 14.725 0.573 -48.150 1.00 97.62 140 ASP A O 1
ATOM 1039 N N . VAL A 1 141 ? 13.623 -0.142 -46.347 1.00 98.69 141 VAL A N 1
ATOM 1040 C CA . VAL A 1 141 ? 14.766 -0.860 -45.776 1.00 98.69 141 VAL A CA 1
ATOM 1041 C C . VAL A 1 141 ? 14.402 -2.320 -45.554 1.00 98.69 141 VAL A C 1
ATOM 1043 O O . VAL A 1 141 ? 13.488 -2.642 -44.805 1.00 98.69 141 VAL A O 1
ATOM 1046 N N . ALA A 1 142 ? 15.154 -3.226 -46.172 1.00 98.56 142 ALA A N 1
ATOM 1047 C CA . ALA A 1 142 ? 15.041 -4.663 -45.978 1.00 98.56 142 ALA A CA 1
ATOM 1048 C C . ALA A 1 142 ? 16.377 -5.235 -45.491 1.00 98.56 142 ALA A C 1
ATOM 1050 O O . ALA A 1 142 ? 17.356 -5.271 -46.233 1.00 98.56 142 ALA A O 1
ATOM 1051 N N . VAL A 1 143 ? 16.413 -5.729 -44.256 1.00 98.69 143 VAL A N 1
ATOM 1052 C CA . VAL A 1 143 ? 17.568 -6.414 -43.669 1.00 98.69 143 VAL A CA 1
ATOM 1053 C C . VAL A 1 143 ? 17.194 -7.871 -43.432 1.00 98.69 143 VAL A C 1
ATOM 1055 O O . VAL A 1 143 ? 16.290 -8.161 -42.654 1.00 98.69 143 VAL A O 1
ATOM 1058 N N . ARG A 1 144 ? 17.876 -8.793 -44.117 1.00 98.56 144 ARG A N 1
ATOM 1059 C CA . ARG A 1 144 ? 17.660 -10.240 -44.013 1.00 98.56 144 ARG A CA 1
ATOM 1060 C C . ARG A 1 144 ? 18.938 -10.939 -43.558 1.00 98.56 144 ARG A C 1
ATOM 1062 O O . ARG A 1 144 ? 19.899 -11.032 -44.320 1.00 98.56 144 ARG A O 1
ATOM 1069 N N . ALA A 1 145 ? 18.944 -11.451 -42.336 1.00 98.62 145 ALA A N 1
ATOM 1070 C CA . ALA A 1 145 ? 19.974 -12.365 -41.859 1.00 98.62 145 ALA A CA 1
ATOM 1071 C C . ALA A 1 145 ? 19.509 -13.814 -42.049 1.00 98.62 145 ALA A C 1
ATOM 1073 O O . ALA A 1 145 ? 18.377 -14.151 -41.699 1.00 98.62 145 ALA A O 1
ATOM 1074 N N . ARG A 1 146 ? 20.369 -14.679 -42.600 1.00 98.44 146 ARG A N 1
ATOM 1075 C CA . ARG A 1 146 ? 20.075 -16.120 -42.714 1.00 98.44 146 ARG A CA 1
ATOM 1076 C C . ARG A 1 146 ? 20.004 -16.784 -41.341 1.00 98.44 146 ARG A C 1
ATOM 1078 O O . ARG A 1 146 ? 19.190 -17.682 -41.163 1.00 98.44 146 ARG A O 1
ATOM 1085 N N . THR A 1 147 ? 20.801 -16.295 -40.396 1.00 98.38 147 THR A N 1
ATOM 1086 C CA . THR A 1 147 ? 20.861 -16.788 -39.022 1.00 98.38 147 THR A CA 1
ATOM 1087 C C . THR A 1 147 ? 20.431 -15.682 -38.054 1.00 98.38 147 THR A C 1
ATOM 1089 O O . THR A 1 147 ? 19.239 -15.613 -37.761 1.00 98.38 147 THR A O 1
ATOM 1092 N N . ASP A 1 148 ? 21.315 -14.772 -37.629 1.00 98.62 148 ASP A N 1
ATOM 1093 C CA . ASP A 1 148 ? 20.984 -13.783 -36.587 1.00 98.62 148 ASP A CA 1
ATOM 1094 C C . ASP A 1 148 ? 21.118 -12.320 -37.053 1.00 98.62 148 ASP A C 1
ATOM 1096 O O . ASP A 1 148 ? 22.021 -11.962 -37.821 1.00 98.62 148 ASP A O 1
ATOM 1100 N N . LEU A 1 149 ? 20.231 -11.452 -36.556 1.00 98.75 149 LEU A N 1
ATOM 1101 C CA . LEU A 1 149 ? 20.314 -9.997 -36.718 1.00 98.75 149 LEU A CA 1
ATOM 1102 C C . LEU A 1 149 ? 20.451 -9.338 -35.341 1.00 98.75 149 LEU A C 1
ATOM 1104 O O . LEU A 1 149 ? 19.501 -9.300 -34.562 1.00 98.75 149 LEU A O 1
ATOM 1108 N N . ASP A 1 150 ? 21.624 -8.766 -35.080 1.00 98.69 150 ASP A N 1
ATOM 1109 C CA . ASP A 1 150 ? 21.949 -8.047 -33.852 1.00 98.69 150 ASP A CA 1
ATOM 1110 C C . ASP A 1 150 ? 22.002 -6.536 -34.116 1.00 98.69 150 ASP A C 1
ATOM 1112 O O . ASP A 1 150 ? 22.927 -6.031 -34.755 1.00 98.69 150 ASP A O 1
ATOM 1116 N N . ASN A 1 151 ? 21.030 -5.789 -33.599 1.00 98.12 151 ASN A N 1
ATOM 1117 C CA . ASN A 1 151 ? 21.035 -4.331 -33.562 1.00 98.12 151 ASN A CA 1
ATOM 1118 C C . ASN A 1 151 ? 21.374 -3.846 -32.143 1.00 98.12 151 ASN A C 1
ATOM 1120 O O . ASN A 1 151 ? 20.496 -3.699 -31.291 1.00 98.12 151 ASN A O 1
ATOM 1124 N N . LEU A 1 152 ? 22.661 -3.610 -31.878 1.00 94.12 152 LEU A N 1
ATOM 1125 C CA . LEU A 1 152 ? 23.185 -3.284 -30.548 1.00 94.12 152 LEU A CA 1
ATOM 1126 C C . LEU A 1 152 ? 23.581 -1.807 -30.481 1.00 94.12 152 LEU A C 1
ATOM 1128 O O . LEU A 1 152 ? 24.567 -1.386 -31.087 1.00 94.12 152 LEU A O 1
ATOM 1132 N N . GLY A 1 153 ? 22.796 -1.001 -29.766 1.00 85.06 153 GLY A N 1
ATOM 1133 C CA . GLY A 1 153 ? 22.951 0.458 -29.685 1.00 85.06 153 GLY A CA 1
ATOM 1134 C C . GLY A 1 153 ? 22.873 1.195 -31.033 1.00 85.06 153 GLY A C 1
ATOM 1135 O O . GLY A 1 153 ? 23.331 2.338 -31.120 1.00 85.06 153 GLY A O 1
ATOM 1136 N N . GLY A 1 154 ? 22.381 0.525 -32.082 1.00 87.75 154 GLY A N 1
ATOM 1137 C CA . GLY A 1 154 ? 22.272 1.020 -33.455 1.00 87.75 154 GLY A CA 1
ATOM 1138 C C . GLY A 1 154 ? 20.832 1.323 -33.875 1.00 87.75 154 GLY A C 1
ATOM 1139 O O . GLY A 1 154 ? 19.868 0.946 -33.206 1.00 87.75 154 GLY A O 1
ATOM 1140 N N . ILE A 1 155 ? 20.680 2.010 -35.004 1.00 95.38 155 ILE A N 1
ATOM 1141 C CA . ILE A 1 155 ? 19.377 2.422 -35.543 1.00 95.38 155 ILE A CA 1
ATOM 1142 C C . ILE A 1 155 ? 19.172 1.797 -36.923 1.00 95.38 155 ILE A C 1
ATOM 1144 O O . ILE A 1 155 ? 20.065 1.858 -37.769 1.00 95.38 155 ILE A O 1
ATOM 1148 N N . ILE A 1 156 ? 17.996 1.213 -37.151 1.00 98.31 156 ILE A N 1
ATOM 1149 C CA . ILE A 1 156 ? 17.533 0.799 -38.478 1.00 98.31 156 ILE A CA 1
ATOM 1150 C C . ILE A 1 156 ? 16.213 1.525 -38.740 1.00 98.31 156 ILE A C 1
ATOM 1152 O O . ILE A 1 156 ? 15.225 1.271 -38.057 1.00 98.31 156 ILE A O 1
ATOM 1156 N N . ASP A 1 157 ? 16.190 2.454 -39.686 1.00 96.69 157 ASP A N 1
ATOM 1157 C CA . ASP A 1 157 ? 15.038 3.323 -39.930 1.00 96.69 157 ASP A CA 1
ATOM 1158 C C . ASP A 1 157 ? 14.661 3.397 -41.409 1.00 96.69 157 ASP A C 1
ATOM 1160 O O . ASP A 1 157 ? 15.520 3.329 -42.280 1.00 96.69 157 ASP A O 1
ATOM 1164 N N . ALA A 1 158 ? 13.373 3.533 -41.704 1.00 96.56 158 ALA A N 1
ATOM 1165 C CA . ALA A 1 158 ? 12.877 3.706 -43.062 1.00 96.56 158 ALA A CA 1
ATOM 1166 C C . ALA A 1 158 ? 11.859 4.845 -43.151 1.00 96.56 158 ALA A C 1
ATOM 1168 O O . ALA A 1 158 ? 11.109 5.095 -42.207 1.00 96.56 158 ALA A O 1
ATOM 1169 N N . ASN A 1 159 ? 11.783 5.505 -44.305 1.00 92.31 159 ASN A N 1
ATOM 1170 C CA . ASN A 1 159 ? 10.743 6.501 -44.541 1.00 92.31 159 ASN A CA 1
ATOM 1171 C C . ASN A 1 159 ? 9.388 5.831 -44.783 1.00 92.31 159 ASN A C 1
ATOM 1173 O O . ASN A 1 159 ? 8.403 6.279 -44.222 1.00 92.31 159 ASN A O 1
ATOM 1177 N N . ASN A 1 160 ? 9.325 4.753 -45.567 1.00 94.06 160 ASN A N 1
ATOM 1178 C CA . ASN A 1 160 ? 8.077 4.133 -46.018 1.00 94.06 160 ASN A CA 1
ATOM 1179 C C . ASN A 1 160 ? 7.867 2.748 -45.394 1.00 94.06 160 ASN A C 1
ATOM 1181 O O . ASN A 1 160 ? 6.847 2.507 -44.745 1.00 94.06 160 ASN A O 1
ATOM 1185 N N . SER A 1 161 ? 8.821 1.829 -45.585 1.00 97.69 161 SER A N 1
ATOM 1186 C CA . SER A 1 161 ? 8.708 0.464 -45.071 1.00 97.69 161 SER A CA 1
ATOM 1187 C C . SER A 1 161 ? 10.020 -0.094 -44.528 1.00 97.69 161 SER A C 1
ATOM 1189 O O . SER A 1 161 ? 11.083 0.067 -45.123 1.00 97.69 161 SER A O 1
ATOM 1191 N N . LEU A 1 162 ? 9.942 -0.776 -43.385 1.00 98.62 162 LEU A N 1
ATOM 1192 C CA . LEU A 1 162 ? 11.064 -1.461 -42.752 1.00 98.62 162 LEU A CA 1
ATOM 1193 C C . LEU A 1 162 ? 10.745 -2.950 -42.598 1.00 98.62 162 LEU A C 1
ATOM 1195 O O . LEU A 1 162 ? 9.734 -3.317 -42.013 1.00 98.62 162 LEU A O 1
ATOM 1199 N N . SER A 1 163 ? 11.639 -3.811 -43.077 1.00 98.50 163 SER A N 1
ATOM 1200 C CA . SER A 1 163 ? 11.589 -5.266 -42.932 1.00 98.50 163 SER A CA 1
ATOM 1201 C C . SER A 1 163 ? 12.905 -5.774 -42.338 1.00 98.50 163 SER A C 1
ATOM 1203 O O . SER A 1 163 ? 13.877 -5.962 -43.070 1.00 98.50 163 SER A O 1
ATOM 1205 N N . ALA A 1 164 ? 12.933 -6.053 -41.037 1.00 98.56 164 ALA A N 1
ATOM 1206 C CA . ALA A 1 164 ? 14.051 -6.683 -40.335 1.00 98.56 164 ALA A CA 1
ATOM 1207 C C . ALA A 1 164 ? 13.730 -8.162 -40.057 1.00 98.56 164 ALA A C 1
ATOM 1209 O O . ALA A 1 164 ? 12.856 -8.473 -39.252 1.00 98.56 164 ALA A O 1
ATOM 1210 N N . MET A 1 165 ? 14.412 -9.079 -40.744 1.00 98.50 165 MET A N 1
ATOM 1211 C CA . MET A 1 165 ? 14.146 -10.520 -40.681 1.00 98.50 165 MET A CA 1
ATOM 1212 C C . MET A 1 165 ? 15.414 -11.298 -40.326 1.00 98.50 165 MET A C 1
ATOM 1214 O O . MET A 1 165 ? 16.453 -11.110 -40.963 1.00 98.50 165 MET A O 1
ATOM 1218 N N . ALA A 1 166 ? 15.306 -12.214 -39.367 1.00 98.69 166 ALA A N 1
ATOM 1219 C CA . ALA A 1 166 ? 16.350 -13.168 -39.008 1.00 98.69 166 ALA A CA 1
ATOM 1220 C C . ALA A 1 166 ? 15.831 -14.606 -39.142 1.00 98.69 166 ALA A C 1
ATOM 1222 O O . ALA A 1 166 ? 14.734 -14.920 -38.678 1.00 98.69 166 ALA A O 1
ATOM 1223 N N . GLY A 1 167 ? 16.610 -15.496 -39.761 1.00 98.56 167 GLY A N 1
ATOM 1224 C CA . GLY A 1 167 ? 16.242 -16.912 -39.872 1.00 98.56 167 GLY A CA 1
ATOM 1225 C C . GLY A 1 167 ? 16.240 -17.654 -38.532 1.00 98.56 167 GLY A C 1
ATOM 1226 O O . GLY A 1 167 ? 15.594 -18.693 -38.417 1.00 98.56 167 GLY A O 1
ATOM 1227 N N . ARG A 1 168 ? 16.905 -17.104 -37.510 1.00 98.56 168 ARG A N 1
ATOM 1228 C CA . ARG A 1 168 ? 16.932 -17.611 -36.140 1.00 98.56 168 ARG A CA 1
ATOM 1229 C C . ARG A 1 168 ? 16.576 -16.521 -35.131 1.00 98.56 168 ARG A C 1
ATOM 1231 O O . ARG A 1 168 ? 15.405 -16.454 -34.779 1.00 98.56 168 ARG A O 1
ATOM 1238 N N . ASP A 1 169 ? 17.508 -15.668 -34.703 1.00 98.81 169 ASP A N 1
ATOM 1239 C CA . ASP A 1 169 ? 17.228 -14.687 -33.642 1.00 98.81 169 ASP A CA 1
ATOM 1240 C C . ASP A 1 169 ? 17.343 -13.230 -34.114 1.00 98.81 169 ASP A C 1
ATOM 1242 O O . ASP A 1 169 ? 18.261 -12.864 -34.852 1.00 98.81 169 ASP A O 1
ATOM 1246 N N . LEU A 1 170 ? 16.421 -12.382 -33.648 1.00 98.81 170 LEU A N 1
ATOM 1247 C CA . LEU A 1 170 ? 16.476 -10.926 -33.811 1.00 98.81 170 LEU A CA 1
ATOM 1248 C C . LEU A 1 170 ? 16.689 -10.268 -32.444 1.00 98.81 170 LEU A C 1
ATOM 1250 O O . LEU A 1 170 ? 15.783 -10.262 -31.610 1.00 98.81 170 LEU A O 1
ATOM 1254 N N . ASN A 1 171 ? 17.856 -9.662 -32.234 1.00 98.75 171 ASN A N 1
ATOM 1255 C CA . ASN A 1 171 ? 18.202 -8.979 -30.990 1.00 98.75 171 ASN A CA 1
ATOM 1256 C C . ASN A 1 171 ? 18.294 -7.472 -31.223 1.00 98.75 171 ASN A C 1
ATOM 1258 O O . ASN A 1 171 ? 19.123 -7.007 -32.002 1.00 98.75 171 ASN A O 1
ATOM 1262 N N . VAL A 1 172 ? 17.485 -6.687 -30.514 1.00 98.69 172 VAL A N 1
ATOM 1263 C CA . VAL A 1 172 ? 17.577 -5.223 -30.503 1.00 98.69 172 VAL A CA 1
ATOM 1264 C C . VAL A 1 172 ? 17.817 -4.784 -29.068 1.00 98.69 172 VAL A C 1
ATOM 1266 O O . VAL A 1 172 ? 16.936 -4.892 -28.219 1.00 98.69 172 VAL A O 1
ATOM 1269 N N . ALA A 1 173 ? 19.023 -4.313 -28.769 1.00 97.69 173 ALA A N 1
ATOM 1270 C CA . ALA A 1 173 ? 19.412 -4.032 -27.392 1.00 97.69 173 ALA A CA 1
ATOM 1271 C C . ALA A 1 173 ? 20.143 -2.702 -27.273 1.00 97.69 173 ALA A C 1
ATOM 1273 O O . ALA A 1 173 ? 21.160 -2.461 -27.930 1.00 97.69 173 ALA A O 1
ATOM 1274 N N . SER A 1 174 ? 19.633 -1.846 -26.395 1.00 93.62 174 SER A N 1
ATOM 1275 C CA . SER A 1 174 ? 20.339 -0.640 -25.982 1.00 93.62 174 SER A CA 1
ATOM 1276 C C . SER A 1 174 ? 21.590 -1.017 -25.195 1.00 93.62 174 SER A C 1
ATOM 1278 O O . SER A 1 174 ? 21.608 -1.995 -24.449 1.00 93.62 174 SER A O 1
ATOM 1280 N N . THR A 1 175 ? 22.658 -0.243 -25.356 1.00 88.19 175 THR A N 1
ATOM 1281 C CA . THR A 1 175 ? 23.908 -0.472 -24.625 1.00 88.19 175 THR A CA 1
ATOM 1282 C C . THR A 1 175 ? 23.991 0.455 -23.429 1.00 88.19 175 THR A C 1
ATOM 1284 O O . THR A 1 175 ? 23.555 1.605 -23.490 1.00 88.19 175 THR A O 1
ATOM 1287 N N . THR A 1 176 ? 24.576 -0.022 -22.337 1.00 88.00 176 THR A N 1
ATOM 1288 C CA . THR A 1 176 ? 24.870 0.789 -21.155 1.00 88.00 176 THR A CA 1
ATOM 1289 C C . THR A 1 176 ? 26.355 1.125 -21.102 1.00 88.00 176 THR A C 1
ATOM 1291 O O . THR A 1 176 ? 27.195 0.449 -21.699 1.00 88.00 176 THR A O 1
ATOM 1294 N N . ARG A 1 177 ? 26.691 2.213 -20.410 1.00 82.00 177 ARG A N 1
ATOM 1295 C CA . ARG A 1 177 ? 28.074 2.583 -20.112 1.00 82.00 177 ARG A CA 1
ATOM 1296 C C . ARG A 1 177 ? 28.201 2.852 -18.627 1.00 82.00 177 ARG A C 1
ATOM 1298 O O . ARG A 1 177 ? 27.481 3.693 -18.088 1.00 82.00 177 ARG A O 1
ATOM 1305 N N . SER A 1 178 ? 29.153 2.164 -18.011 1.00 87.25 178 SER A N 1
ATOM 1306 C CA . SER A 1 178 ? 29.506 2.347 -16.611 1.00 87.25 178 SER A CA 1
ATOM 1307 C C . SER A 1 178 ? 30.774 3.184 -16.490 1.00 87.25 178 SER A C 1
ATOM 1309 O O . SER A 1 178 ? 31.773 2.943 -17.168 1.00 87.25 178 SER A O 1
ATOM 1311 N N . ASN A 1 179 ? 30.743 4.156 -15.591 1.00 81.38 179 ASN A N 1
ATOM 1312 C CA . ASN A 1 179 ? 31.891 4.941 -15.172 1.00 81.38 179 ASN A CA 1
ATOM 1313 C C . ASN A 1 179 ? 32.015 4.801 -13.654 1.00 81.38 179 ASN A C 1
ATOM 1315 O O . ASN A 1 179 ? 31.050 5.033 -12.931 1.00 81.38 179 ASN A O 1
ATOM 1319 N N . SER A 1 180 ? 33.197 4.443 -13.161 1.00 90.19 180 SER A N 1
ATOM 1320 C CA . SER A 1 180 ? 33.467 4.309 -11.727 1.00 90.19 180 SER A CA 1
ATOM 1321 C C . SER A 1 180 ? 34.701 5.102 -11.328 1.00 90.19 180 SER A C 1
ATOM 1323 O O . SER A 1 180 ? 35.680 5.159 -12.070 1.00 90.19 180 SER A O 1
ATOM 1325 N N . ASN A 1 181 ? 34.677 5.674 -10.132 1.00 87.00 181 ASN A N 1
ATOM 1326 C CA . ASN A 1 181 ? 35.831 6.275 -9.481 1.00 87.00 181 ASN A CA 1
ATOM 1327 C C . ASN A 1 181 ? 35.830 5.900 -7.986 1.00 87.00 181 ASN A C 1
ATOM 1329 O O . ASN A 1 181 ? 35.011 5.104 -7.532 1.00 87.00 181 ASN A O 1
ATOM 1333 N N . ALA A 1 182 ? 36.749 6.468 -7.203 1.00 81.94 182 ALA A N 1
ATOM 1334 C CA . ALA A 1 182 ? 36.852 6.176 -5.771 1.00 81.94 182 ALA A CA 1
ATOM 1335 C C . ALA A 1 182 ? 35.620 6.605 -4.940 1.00 81.94 182 ALA A C 1
ATOM 1337 O O . ALA A 1 182 ? 35.451 6.129 -3.821 1.00 81.94 182 ALA A O 1
ATOM 1338 N N . GLN A 1 183 ? 34.789 7.514 -5.457 1.00 82.62 183 GLN A N 1
ATOM 1339 C CA . GLN A 1 183 ? 33.642 8.114 -4.766 1.00 82.62 183 GLN A CA 1
ATOM 1340 C C . GLN A 1 183 ? 32.301 7.506 -5.199 1.00 82.62 183 GLN A C 1
ATOM 1342 O O . GLN A 1 183 ? 31.281 7.802 -4.580 1.00 82.62 183 GLN A O 1
ATOM 1347 N N . GLY A 1 184 ? 32.269 6.672 -6.241 1.00 90.56 184 GLY A N 1
ATOM 1348 C CA . GLY A 1 184 ? 31.024 6.099 -6.735 1.00 90.56 184 GLY A CA 1
ATOM 1349 C C . GLY A 1 184 ? 31.118 5.461 -8.114 1.00 90.56 184 GLY A C 1
ATOM 1350 O O . GLY A 1 184 ? 32.169 5.428 -8.755 1.00 90.56 184 GLY A O 1
ATOM 1351 N N . SER A 1 185 ? 29.980 4.963 -8.582 1.00 92.69 185 SER A N 1
ATOM 1352 C CA . SER A 1 185 ? 29.806 4.429 -9.929 1.00 92.69 185 SER A CA 1
ATOM 1353 C C . SER A 1 185 ? 28.469 4.871 -10.501 1.00 92.69 185 SER A C 1
ATOM 1355 O O . SER A 1 185 ? 27.486 4.972 -9.775 1.00 92.69 185 SER A O 1
ATOM 1357 N N . ILE A 1 186 ? 28.433 5.136 -11.799 1.00 91.38 186 ILE A N 1
ATOM 1358 C CA . ILE A 1 186 ? 27.207 5.434 -12.527 1.00 91.38 186 ILE A CA 1
ATOM 1359 C C . ILE A 1 186 ? 27.164 4.584 -13.791 1.00 91.38 186 ILE A C 1
ATOM 1361 O O . ILE A 1 186 ? 28.138 4.527 -14.540 1.00 91.38 186 ILE A O 1
ATOM 1365 N N . THR A 1 187 ? 26.037 3.927 -14.021 1.00 89.62 187 THR A N 1
ATOM 1366 C CA . THR A 1 187 ? 25.711 3.169 -15.223 1.00 89.62 187 THR A CA 1
ATOM 1367 C C . THR A 1 187 ? 24.485 3.805 -15.851 1.00 89.62 187 THR A C 1
ATOM 1369 O O . THR A 1 187 ? 23.401 3.753 -15.277 1.00 89.62 187 THR A O 1
ATOM 1372 N N . ASN A 1 188 ? 24.657 4.393 -17.031 1.00 82.19 188 ASN A N 1
ATOM 1373 C CA . ASN A 1 188 ? 23.568 4.989 -17.803 1.00 82.19 188 ASN A CA 1
ATOM 1374 C C . ASN A 1 188 ? 23.384 4.237 -19.119 1.00 82.19 188 ASN A C 1
ATOM 1376 O O . ASN A 1 188 ? 24.326 3.619 -19.626 1.00 82.19 188 ASN A O 1
ATOM 1380 N N . VAL A 1 189 ? 22.200 4.358 -19.720 1.00 79.75 189 VAL A N 1
ATOM 1381 C CA . VAL A 1 189 ? 22.008 3.984 -21.126 1.00 79.75 189 VAL A CA 1
ATOM 1382 C C . VAL A 1 189 ? 22.930 4.856 -21.981 1.00 79.75 189 VAL A C 1
ATOM 1384 O O . VAL A 1 189 ? 22.877 6.082 -21.931 1.00 79.75 189 VAL A O 1
ATOM 1387 N N . SER A 1 190 ? 23.822 4.214 -22.730 1.00 78.94 190 SER A N 1
ATOM 1388 C CA . SER A 1 190 ? 24.802 4.870 -23.591 1.00 78.94 190 SER A CA 1
ATOM 1389 C C . SER A 1 190 ? 24.250 5.120 -24.984 1.00 78.94 190 SER A C 1
ATOM 1391 O O . SER A 1 190 ? 24.485 6.190 -25.541 1.00 78.94 190 SER A O 1
ATOM 1393 N N . ARG A 1 191 ? 23.592 4.121 -25.580 1.00 79.81 191 ARG A N 1
ATOM 1394 C CA . ARG A 1 191 ? 23.020 4.207 -26.926 1.00 79.81 191 ARG A CA 1
ATOM 1395 C C . ARG A 1 191 ? 21.719 3.430 -26.966 1.00 79.81 191 ARG A C 1
ATOM 1397 O O . ARG A 1 191 ? 21.697 2.258 -26.592 1.00 79.81 191 ARG A O 1
ATOM 1404 N N . ILE A 1 192 ? 20.668 4.082 -27.443 1.00 86.50 192 ILE A N 1
ATOM 1405 C CA . ILE A 1 192 ? 19.370 3.448 -27.645 1.00 86.50 192 ILE A CA 1
ATOM 1406 C C . ILE A 1 192 ? 19.421 2.667 -28.956 1.00 86.50 192 ILE A C 1
ATOM 1408 O O . ILE A 1 192 ? 19.818 3.219 -29.982 1.00 86.50 192 ILE A O 1
ATOM 1412 N N . ALA A 1 193 ? 19.043 1.391 -28.916 1.00 91.88 193 ALA A N 1
ATOM 1413 C CA . ALA A 1 193 ? 18.806 0.626 -30.132 1.00 91.88 193 ALA A CA 1
ATOM 1414 C C . ALA A 1 193 ? 17.356 0.787 -30.577 1.00 91.88 193 ALA A C 1
ATOM 1416 O O . ALA A 1 193 ? 16.449 0.720 -29.742 1.00 91.88 193 ALA A O 1
ATOM 1417 N N . GLY A 1 194 ? 17.125 0.943 -31.879 1.00 95.44 194 GLY A N 1
ATOM 1418 C CA . GLY A 1 194 ? 15.752 0.997 -32.356 1.00 95.44 194 GLY A CA 1
ATOM 1419 C C . GLY A 1 194 ? 15.510 0.717 -33.828 1.00 95.44 194 GLY A C 1
ATOM 1420 O O . GLY A 1 194 ? 16.429 0.748 -34.652 1.00 95.44 194 GLY A O 1
ATOM 1421 N N . LEU A 1 195 ? 14.243 0.412 -34.108 1.00 98.44 195 LEU A N 1
ATOM 1422 C CA . LEU A 1 195 ? 13.671 0.157 -35.426 1.00 98.44 195 LEU A CA 1
ATOM 1423 C C . LEU A 1 195 ? 12.575 1.195 -35.691 1.00 98.44 195 LEU A C 1
ATOM 1425 O O . LEU A 1 195 ? 11.653 1.297 -34.881 1.00 98.44 195 LEU A O 1
ATOM 1429 N N . TYR A 1 196 ? 12.644 1.952 -36.788 1.00 97.56 196 TYR A N 1
ATOM 1430 C CA . TYR A 1 196 ? 11.716 3.070 -37.006 1.00 97.56 196 TYR A CA 1
ATOM 1431 C C . TYR A 1 196 ? 11.124 3.137 -38.416 1.00 97.56 196 TYR A C 1
ATOM 1433 O O . TYR A 1 196 ? 11.811 2.877 -39.400 1.00 97.56 196 TYR A O 1
ATOM 1441 N N . VAL A 1 197 ? 9.862 3.563 -38.504 1.00 97.50 197 VAL A N 1
ATOM 1442 C CA . VAL A 1 197 ? 9.206 4.036 -39.731 1.00 97.50 197 VAL A CA 1
ATOM 1443 C C . VAL A 1 197 ? 8.637 5.436 -39.501 1.00 97.50 197 VAL A C 1
ATOM 1445 O O . VAL A 1 197 ? 7.957 5.680 -38.500 1.00 97.50 197 VAL A O 1
ATOM 1448 N N . THR A 1 198 ? 8.929 6.366 -40.413 1.00 91.88 198 THR A N 1
ATOM 1449 C CA . THR A 1 198 ? 8.627 7.803 -40.252 1.00 91.88 198 THR A CA 1
ATOM 1450 C C . THR A 1 198 ? 7.620 8.360 -41.261 1.00 91.88 198 THR A C 1
ATOM 1452 O O . THR A 1 198 ? 7.357 9.564 -41.250 1.00 91.88 198 THR A O 1
ATOM 1455 N N . ALA A 1 199 ? 7.028 7.517 -42.115 1.00 90.00 199 ALA A N 1
ATOM 1456 C CA . ALA A 1 199 ? 6.047 7.945 -43.111 1.00 90.00 199 ALA A CA 1
ATOM 1457 C C . ALA A 1 199 ? 4.881 8.699 -42.447 1.00 90.00 199 ALA A C 1
ATOM 1459 O O . ALA A 1 199 ? 4.424 8.283 -41.379 1.00 90.00 199 ALA A O 1
ATOM 1460 N N . PRO A 1 200 ? 4.323 9.744 -43.085 1.00 85.69 200 PRO A N 1
ATOM 1461 C CA . PRO A 1 200 ? 3.142 10.436 -42.564 1.00 85.69 200 PRO A CA 1
ATOM 1462 C C . PRO A 1 200 ? 1.908 9.524 -42.421 1.00 85.69 200 PRO A C 1
ATOM 1464 O O . PRO A 1 200 ? 1.117 9.671 -41.485 1.00 85.69 200 PRO A O 1
ATOM 1467 N N . SER A 1 201 ? 1.742 8.561 -43.332 1.00 92.75 201 SER A N 1
ATOM 1468 C CA . SER A 1 201 ? 0.595 7.647 -43.373 1.00 92.75 201 SER A CA 1
ATOM 1469 C C . SER A 1 201 ? 0.954 6.321 -44.043 1.00 92.75 201 SER A C 1
ATOM 1471 O O . SER A 1 201 ? 1.763 6.312 -44.970 1.00 92.75 201 SER A O 1
ATOM 1473 N N . GLY A 1 202 ? 0.322 5.223 -43.623 1.00 91.88 202 GLY A N 1
ATOM 1474 C CA . GLY A 1 202 ? 0.388 3.915 -44.294 1.00 91.88 202 GLY A CA 1
ATOM 1475 C C . GLY A 1 202 ? 1.742 3.191 -44.250 1.00 91.88 202 GLY A C 1
ATOM 1476 O O . GLY A 1 202 ? 1.907 2.170 -44.916 1.00 91.88 202 GLY A O 1
ATOM 1477 N N . GLY A 1 203 ? 2.717 3.692 -43.488 1.00 96.00 203 GLY A N 1
ATOM 1478 C CA . GLY A 1 203 ? 4.023 3.059 -43.331 1.00 96.00 203 GLY A CA 1
ATOM 1479 C C . GLY A 1 203 ? 3.944 1.699 -42.636 1.00 96.00 203 GLY A C 1
ATOM 1480 O O . GLY A 1 203 ? 3.120 1.478 -41.742 1.00 96.00 203 GLY A O 1
ATOM 1481 N N . THR A 1 204 ? 4.814 0.778 -43.050 1.00 97.88 204 THR A N 1
ATOM 1482 C CA . THR A 1 204 ? 4.810 -0.617 -42.579 1.00 97.88 204 THR A CA 1
ATOM 1483 C C . THR A 1 204 ? 6.137 -0.989 -41.926 1.00 97.88 204 THR A C 1
ATOM 1485 O O . THR A 1 204 ? 7.187 -0.864 -42.550 1.00 97.88 204 THR A O 1
ATOM 1488 N N . LEU A 1 205 ? 6.098 -1.505 -40.698 1.00 98.62 205 LEU A N 1
ATOM 1489 C CA . LEU A 1 205 ? 7.264 -2.036 -39.988 1.00 98.62 205 LEU A CA 1
ATOM 1490 C C . LEU A 1 205 ? 7.054 -3.522 -39.690 1.00 98.62 205 LEU A C 1
ATOM 1492 O O . LEU A 1 205 ? 6.108 -3.891 -39.001 1.00 98.62 205 LEU A O 1
ATOM 1496 N N . VAL A 1 206 ? 7.955 -4.376 -40.170 1.00 98.69 206 VAL A N 1
ATOM 1497 C CA . VAL A 1 206 ? 7.983 -5.813 -39.878 1.00 98.69 206 VAL A CA 1
ATOM 1498 C C . VAL A 1 206 ? 9.317 -6.178 -39.240 1.00 98.69 206 VAL A C 1
ATOM 1500 O O . VAL A 1 206 ? 10.373 -6.017 -39.849 1.00 98.69 206 VAL A O 1
ATOM 1503 N N . ALA A 1 207 ? 9.261 -6.714 -38.026 1.00 98.75 207 ALA A N 1
ATOM 1504 C CA . ALA A 1 207 ? 10.380 -7.312 -37.313 1.00 98.75 207 ALA A CA 1
ATOM 1505 C C . ALA A 1 207 ? 10.058 -8.791 -37.060 1.00 98.75 207 ALA A C 1
ATOM 1507 O O . ALA A 1 207 ? 9.055 -9.100 -36.416 1.00 98.75 207 ALA A O 1
ATOM 1508 N N . SER A 1 208 ? 10.863 -9.713 -37.593 1.00 98.56 208 SER A N 1
ATOM 1509 C CA . SER A 1 208 ? 10.571 -11.146 -37.502 1.00 98.56 208 SER A CA 1
ATOM 1510 C C . SER A 1 208 ? 11.802 -12.015 -37.254 1.00 98.56 208 SER A C 1
ATOM 1512 O O . SER A 1 208 ? 12.860 -11.782 -37.841 1.00 98.56 208 SER A O 1
ATOM 1514 N N . ALA A 1 209 ? 11.636 -13.036 -36.413 1.00 98.75 209 ALA A N 1
ATOM 1515 C CA . ALA A 1 209 ? 12.649 -14.035 -36.096 1.00 98.75 209 ALA A CA 1
ATOM 1516 C C . ALA A 1 209 ? 12.111 -15.466 -36.275 1.00 98.75 209 ALA A C 1
ATOM 1518 O O . ALA A 1 209 ? 11.006 -15.789 -35.829 1.00 98.75 209 ALA A O 1
ATOM 1519 N N . GLY A 1 210 ? 12.910 -16.341 -36.893 1.00 98.62 210 GLY A N 1
ATOM 1520 C CA . GLY A 1 210 ? 12.597 -17.767 -37.055 1.00 98.62 210 GLY A CA 1
ATOM 1521 C C . GLY A 1 210 ? 12.673 -18.590 -35.763 1.00 98.62 210 GLY A C 1
ATOM 1522 O O . GLY A 1 210 ? 12.305 -19.764 -35.765 1.00 98.62 210 GLY A O 1
ATOM 1523 N N . ARG A 1 211 ? 13.125 -17.987 -34.659 1.00 98.50 211 ARG A N 1
ATOM 1524 C CA . ARG A 1 211 ? 13.110 -18.537 -33.305 1.00 98.50 211 ARG A CA 1
ATOM 1525 C C . ARG A 1 211 ? 12.710 -17.463 -32.295 1.00 98.50 211 ARG A C 1
ATOM 1527 O O . ARG A 1 211 ? 11.523 -17.386 -32.001 1.00 98.50 211 ARG A O 1
ATOM 1534 N N . ASP A 1 212 ? 13.632 -16.626 -31.818 1.00 98.81 212 ASP A N 1
ATOM 1535 C CA . ASP A 1 212 ? 13.338 -15.654 -30.754 1.00 98.81 212 ASP A CA 1
ATOM 1536 C C . ASP A 1 212 ? 13.557 -14.205 -31.196 1.00 98.81 212 ASP A C 1
ATOM 1538 O O . ASP A 1 212 ? 14.503 -13.887 -31.919 1.00 98.81 212 ASP A O 1
ATOM 1542 N N . LEU A 1 213 ? 12.707 -13.302 -30.707 1.00 98.88 213 LEU A N 1
ATOM 1543 C CA . LEU A 1 213 ? 12.874 -11.858 -30.862 1.00 98.88 213 LEU A CA 1
ATOM 1544 C C . LEU A 1 213 ? 13.025 -11.225 -29.482 1.00 98.88 213 LEU A C 1
ATOM 1546 O O . LEU A 1 213 ? 12.128 -11.336 -28.648 1.00 98.88 213 LEU A O 1
ATOM 1550 N N . THR A 1 214 ? 14.141 -10.538 -29.247 1.00 98.88 214 THR A N 1
ATOM 1551 C CA . THR A 1 214 ? 14.433 -9.900 -27.958 1.00 98.88 214 THR A CA 1
ATOM 1552 C C . THR A 1 214 ? 14.654 -8.401 -28.124 1.00 98.88 214 THR A C 1
ATOM 1554 O O . THR A 1 214 ? 15.557 -7.974 -28.844 1.00 98.88 214 THR A O 1
ATOM 1557 N N . LEU A 1 215 ? 13.854 -7.603 -27.414 1.00 98.75 215 LEU A N 1
ATOM 1558 C CA . LEU A 1 215 ? 14.072 -6.175 -27.195 1.00 98.75 215 LEU A CA 1
ATOM 1559 C C . LEU A 1 215 ? 14.591 -5.971 -25.766 1.00 98.75 215 LEU A C 1
ATOM 1561 O O . LEU A 1 215 ? 13.948 -6.426 -24.825 1.00 98.75 215 LEU A O 1
ATOM 1565 N N . SER A 1 216 ? 15.716 -5.280 -25.583 1.00 98.25 216 SER A N 1
ATOM 1566 C CA . SER A 1 216 ? 16.266 -4.968 -24.250 1.00 98.25 216 SER A CA 1
ATOM 1567 C C . SER A 1 216 ? 16.507 -3.471 -24.108 1.00 98.25 216 SER A C 1
ATOM 1569 O O . SER A 1 216 ? 17.451 -2.932 -24.696 1.00 98.25 216 SER A O 1
ATOM 1571 N N . GLY A 1 217 ? 15.634 -2.786 -23.358 1.00 93.25 217 GLY A N 1
ATOM 1572 C CA . GLY A 1 217 ? 15.634 -1.320 -23.252 1.00 93.25 217 GLY A CA 1
ATOM 1573 C C . GLY A 1 217 ? 15.578 -0.617 -24.613 1.00 93.25 217 GLY A C 1
ATOM 1574 O O . GLY A 1 217 ? 16.114 0.482 -24.760 1.00 93.25 217 GLY A O 1
ATOM 1575 N N . ALA A 1 218 ? 15.045 -1.295 -25.631 1.00 96.31 218 ALA A N 1
ATOM 1576 C CA . ALA A 1 218 ? 15.087 -0.891 -27.031 1.00 96.31 218 ALA A CA 1
ATOM 1577 C C . ALA A 1 218 ? 13.757 -0.287 -27.481 1.00 96.31 218 ALA A C 1
ATOM 1579 O O . ALA A 1 218 ? 12.748 -0.421 -26.791 1.00 96.31 218 ALA A O 1
ATOM 1580 N N . GLN A 1 219 ? 13.764 0.370 -28.641 1.00 97.19 219 GLN A N 1
ATOM 1581 C CA . GLN A 1 219 ? 12.605 1.089 -29.163 1.00 97.19 219 GLN A CA 1
ATOM 1582 C C . GLN A 1 219 ? 12.167 0.575 -30.538 1.00 97.19 219 GLN A C 1
ATOM 1584 O O . GLN A 1 219 ? 12.983 0.418 -31.444 1.00 97.19 219 GLN A O 1
ATOM 1589 N N . ILE A 1 220 ? 10.867 0.378 -30.729 1.00 98.44 220 ILE A N 1
ATOM 1590 C CA . ILE A 1 220 ? 10.249 0.233 -32.051 1.00 98.44 220 ILE A CA 1
ATOM 1591 C C . ILE A 1 220 ? 9.262 1.382 -32.237 1.00 98.44 220 ILE A C 1
ATOM 1593 O O . ILE A 1 220 ? 8.398 1.592 -31.389 1.00 98.44 220 ILE A O 1
ATOM 1597 N N . GLY A 1 221 ? 9.386 2.125 -33.334 1.00 97.38 221 GLY A N 1
ATOM 1598 C CA . GLY A 1 221 ? 8.542 3.279 -33.630 1.00 97.38 221 GLY A CA 1
ATOM 1599 C C . GLY A 1 221 ? 7.925 3.216 -35.022 1.00 97.38 221 GLY A C 1
ATOM 1600 O O . GLY A 1 221 ? 8.636 3.016 -36.000 1.00 97.38 221 GLY A O 1
ATOM 1601 N N . ASN A 1 222 ? 6.622 3.452 -35.146 1.00 97.00 222 ASN A N 1
ATOM 1602 C CA . ASN A 1 222 ? 5.987 3.689 -36.444 1.00 97.00 222 ASN A CA 1
ATOM 1603 C C . ASN A 1 222 ? 5.009 4.866 -36.348 1.00 97.00 222 ASN A C 1
ATOM 1605 O O . ASN A 1 222 ? 3.882 4.719 -35.871 1.00 97.00 222 ASN A O 1
ATOM 1609 N N . ALA A 1 223 ? 5.459 6.033 -36.810 1.00 89.06 223 ALA A N 1
ATOM 1610 C CA . ALA A 1 223 ? 4.719 7.291 -36.720 1.00 89.06 223 ALA A CA 1
ATOM 1611 C C . ALA A 1 223 ? 3.583 7.419 -37.755 1.00 89.06 223 ALA A C 1
ATOM 1613 O O . ALA A 1 223 ? 2.852 8.412 -37.753 1.00 89.06 223 ALA A O 1
ATOM 1614 N N . SER A 1 224 ? 3.407 6.435 -38.639 1.00 92.50 224 SER A N 1
ATOM 1615 C CA . SER A 1 224 ? 2.420 6.504 -39.710 1.00 92.50 224 SER A CA 1
ATOM 1616 C C . SER A 1 224 ? 0.989 6.344 -39.216 1.00 92.50 224 SER A C 1
ATOM 1618 O O . SER A 1 224 ? 0.616 5.315 -38.653 1.00 92.50 224 SER A O 1
ATOM 1620 N N . THR A 1 225 ? 0.153 7.338 -39.518 1.00 91.69 225 THR A N 1
ATOM 1621 C CA . THR A 1 225 ? -1.306 7.217 -39.377 1.00 91.69 225 THR A CA 1
ATOM 1622 C C . THR A 1 225 ? -1.831 6.099 -40.283 1.00 91.69 225 THR A C 1
ATOM 1624 O O . THR A 1 225 ? -1.416 5.982 -41.440 1.00 91.69 225 THR A O 1
ATOM 1627 N N . GLY A 1 226 ? -2.678 5.213 -39.748 1.00 89.62 226 GLY A N 1
ATOM 1628 C CA . GLY A 1 226 ? -3.133 4.012 -40.466 1.00 89.62 226 GLY A CA 1
ATOM 1629 C C . GLY A 1 226 ? -2.007 3.058 -40.901 1.00 89.62 226 GLY A C 1
ATOM 1630 O O . GLY A 1 226 ? -2.205 2.260 -41.814 1.00 89.62 226 GLY A O 1
ATOM 1631 N N . GLY A 1 227 ? -0.809 3.179 -40.315 1.00 94.38 227 GLY A N 1
ATOM 1632 C CA . GLY A 1 227 ? 0.312 2.275 -40.565 1.00 94.38 227 GLY A CA 1
ATOM 1633 C C . GLY A 1 227 ? 0.118 0.901 -39.921 1.00 94.38 227 GLY A C 1
ATOM 1634 O O . GLY A 1 227 ? -0.799 0.693 -39.131 1.00 94.38 227 GLY A O 1
ATOM 1635 N N . GLN A 1 228 ? 1.008 -0.036 -40.243 1.00 96.88 228 GLN A N 1
ATOM 1636 C CA . GLN A 1 228 ? 1.011 -1.376 -39.652 1.00 96.88 228 GLN A CA 1
ATOM 1637 C C . GLN A 1 228 ? 2.376 -1.707 -39.062 1.00 96.88 228 GLN A C 1
ATOM 1639 O O . GLN A 1 228 ? 3.413 -1.493 -39.690 1.00 96.88 228 GLN A O 1
ATOM 1644 N N . THR A 1 229 ? 2.377 -2.265 -37.857 1.00 98.69 229 THR A N 1
ATOM 1645 C CA . THR A 1 229 ? 3.582 -2.727 -37.168 1.00 98.69 229 THR A CA 1
ATOM 1646 C C . THR A 1 229 ? 3.404 -4.186 -36.763 1.00 98.69 229 THR A C 1
ATOM 1648 O O . THR A 1 229 ? 2.471 -4.523 -36.039 1.00 98.69 229 THR A O 1
ATOM 1651 N N . ILE A 1 230 ? 4.294 -5.066 -37.219 1.00 98.75 230 ILE A N 1
ATOM 1652 C CA . ILE A 1 230 ? 4.277 -6.502 -36.920 1.00 98.75 230 ILE A CA 1
ATOM 1653 C C . ILE A 1 230 ? 5.603 -6.884 -36.268 1.00 98.75 230 ILE A C 1
ATOM 1655 O O . ILE A 1 230 ? 6.667 -6.705 -36.859 1.00 98.75 230 ILE A O 1
ATOM 1659 N N . VAL A 1 231 ? 5.529 -7.456 -35.070 1.00 98.81 231 VAL A N 1
ATOM 1660 C CA . VAL A 1 231 ? 6.672 -7.993 -34.325 1.00 98.81 231 VAL A CA 1
ATOM 1661 C C . VAL A 1 231 ? 6.385 -9.462 -34.031 1.00 98.81 231 VAL A C 1
ATOM 1663 O O . VAL A 1 231 ? 5.456 -9.777 -33.286 1.00 98.81 231 VAL A O 1
ATOM 1666 N N . ALA A 1 232 ? 7.135 -10.368 -34.659 1.00 98.62 232 ALA A N 1
ATOM 1667 C CA . ALA A 1 232 ? 6.819 -11.793 -34.650 1.00 98.62 232 ALA A CA 1
ATOM 1668 C C . ALA A 1 232 ? 8.035 -12.691 -34.381 1.00 98.62 232 ALA A C 1
ATOM 1670 O O . ALA A 1 232 ? 9.076 -12.550 -35.019 1.00 98.62 232 ALA A O 1
ATOM 1671 N N . ALA A 1 233 ? 7.870 -13.674 -33.503 1.00 98.75 233 ALA A N 1
ATOM 1672 C CA . ALA A 1 233 ? 8.849 -14.718 -33.226 1.00 98.75 233 ALA A CA 1
ATOM 1673 C C . ALA A 1 233 ? 8.194 -16.097 -33.362 1.00 98.75 233 ALA A C 1
ATOM 1675 O O . ALA A 1 233 ? 7.080 -16.314 -32.880 1.00 98.75 233 ALA A O 1
ATOM 1676 N N . ALA A 1 234 ? 8.873 -17.048 -34.006 1.00 98.62 234 ALA A N 1
ATOM 1677 C CA . ALA A 1 234 ? 8.350 -18.411 -34.137 1.00 98.62 234 ALA A CA 1
ATOM 1678 C C . ALA A 1 234 ? 8.340 -19.189 -32.806 1.00 98.62 234 ALA A C 1
ATOM 1680 O O . ALA A 1 234 ? 7.643 -20.196 -32.697 1.00 98.62 234 ALA A O 1
ATOM 1681 N N . ARG A 1 235 ? 9.100 -18.731 -31.805 1.00 98.56 235 ARG A N 1
ATOM 1682 C CA . ARG A 1 235 ? 9.130 -19.252 -30.439 1.00 98.56 235 ARG A CA 1
ATOM 1683 C C . ARG A 1 235 ? 8.823 -18.135 -29.442 1.00 98.56 235 ARG A C 1
ATOM 1685 O O . ARG A 1 235 ? 7.641 -17.916 -29.199 1.00 98.56 235 ARG A O 1
ATOM 1692 N N . ASP A 1 236 ? 9.810 -17.407 -28.920 1.00 98.81 236 ASP A N 1
ATOM 1693 C CA . ASP A 1 236 ? 9.572 -16.451 -27.828 1.00 98.81 236 ASP A CA 1
ATOM 1694 C C . ASP A 1 236 ? 9.767 -14.987 -28.254 1.00 98.81 236 ASP A C 1
ATOM 1696 O O . ASP A 1 236 ? 10.721 -14.640 -28.956 1.00 98.81 236 ASP A O 1
ATOM 1700 N N . LEU A 1 237 ? 8.871 -14.109 -27.792 1.00 98.88 237 LEU A N 1
ATOM 1701 C CA . LEU A 1 237 ? 8.989 -12.653 -27.914 1.00 98.88 237 LEU A CA 1
ATOM 1702 C C . LEU A 1 237 ? 9.262 -12.051 -26.533 1.00 98.88 237 LEU A C 1
ATOM 1704 O O . LEU A 1 237 ? 8.398 -12.092 -25.660 1.00 98.88 237 LEU A O 1
ATOM 1708 N N . ASN A 1 238 ? 10.441 -11.460 -26.344 1.00 98.88 238 ASN A N 1
ATOM 1709 C CA . ASN A 1 238 ? 10.893 -10.947 -25.051 1.00 98.88 238 ASN A CA 1
ATOM 1710 C C . ASN A 1 238 ? 11.087 -9.423 -25.086 1.00 98.88 238 ASN A C 1
ATOM 1712 O O . ASN A 1 238 ? 11.930 -8.915 -25.824 1.00 98.88 238 ASN A O 1
ATOM 1716 N N . LEU A 1 239 ? 10.332 -8.694 -24.263 1.00 98.75 239 LEU A N 1
ATOM 1717 C CA . LEU A 1 239 ? 10.449 -7.254 -24.023 1.00 98.75 239 LEU A CA 1
ATOM 1718 C C . LEU A 1 239 ? 11.095 -7.029 -22.651 1.00 98.75 239 LEU A C 1
ATOM 1720 O O . LEU A 1 239 ? 10.422 -6.877 -21.629 1.00 98.75 239 LEU A O 1
ATOM 1724 N N . ASN A 1 240 ? 12.421 -7.045 -22.646 1.00 98.19 240 ASN A N 1
ATOM 1725 C CA . ASN A 1 240 ? 13.270 -6.997 -21.466 1.00 98.19 240 ASN A CA 1
ATOM 1726 C C . ASN A 1 240 ? 13.687 -5.569 -21.098 1.00 98.19 240 ASN A C 1
ATOM 1728 O O . ASN A 1 240 ? 13.462 -4.592 -21.828 1.00 98.19 240 ASN A O 1
ATOM 1732 N N . THR A 1 241 ? 14.352 -5.485 -19.950 1.00 97.94 241 THR A N 1
ATOM 1733 C CA . THR A 1 241 ? 14.902 -4.272 -19.357 1.00 97.94 241 THR A CA 1
ATOM 1734 C C . THR A 1 241 ? 16.419 -4.185 -19.567 1.00 97.94 241 THR A C 1
ATOM 1736 O O . THR A 1 241 ? 17.095 -5.189 -19.799 1.00 97.94 241 THR A O 1
ATOM 1739 N N . VAL A 1 242 ? 16.971 -2.975 -19.472 1.00 96.81 242 VAL A N 1
ATOM 1740 C CA . VAL A 1 242 ? 18.400 -2.736 -19.213 1.00 96.81 242 VAL A CA 1
ATOM 1741 C C . VAL A 1 242 ? 18.551 -2.066 -17.854 1.00 96.81 242 VAL A C 1
ATOM 1743 O O . VAL A 1 242 ? 17.766 -1.189 -17.503 1.00 96.81 242 VAL A O 1
ATOM 1746 N N . GLU A 1 243 ? 19.548 -2.469 -17.071 1.00 96.75 243 GLU A N 1
ATOM 1747 C CA . GLU A 1 243 ? 19.775 -1.881 -15.750 1.00 96.75 243 GLU A CA 1
ATOM 1748 C C . GLU A 1 243 ? 20.593 -0.588 -15.861 1.00 96.75 243 GLU A C 1
ATOM 1750 O O . GLU A 1 243 ? 21.650 -0.535 -16.497 1.00 96.75 243 GLU A O 1
ATOM 1755 N N . THR A 1 244 ? 20.114 0.456 -15.196 1.00 93.38 244 THR A N 1
ATOM 1756 C CA . THR A 1 244 ? 20.879 1.663 -14.883 1.00 93.38 244 THR A CA 1
ATOM 1757 C C . THR A 1 244 ? 21.121 1.716 -13.384 1.00 93.38 244 THR A C 1
ATOM 1759 O O . THR A 1 244 ? 20.328 1.211 -12.589 1.00 93.38 244 THR A O 1
ATOM 1762 N N . SER A 1 245 ? 22.241 2.299 -12.977 1.00 96.69 245 SER A N 1
ATOM 1763 C CA . SER A 1 245 ? 22.584 2.389 -11.565 1.00 96.69 245 SER A CA 1
ATOM 1764 C C . SER A 1 245 ? 23.361 3.652 -11.257 1.00 96.69 245 SER A C 1
ATOM 1766 O O . SER A 1 245 ? 24.132 4.151 -12.069 1.00 96.69 245 SER A O 1
ATOM 1768 N N . ASN A 1 246 ? 23.167 4.181 -10.061 1.00 94.50 246 ASN A N 1
ATOM 1769 C CA . ASN A 1 246 ? 23.968 5.259 -9.517 1.00 94.50 246 ASN A CA 1
ATOM 1770 C C . ASN A 1 246 ? 24.310 4.894 -8.080 1.00 94.50 246 ASN A C 1
ATOM 1772 O O . ASN A 1 246 ? 23.418 4.649 -7.276 1.00 94.50 246 ASN A O 1
ATOM 1776 N N . SER A 1 247 ? 25.592 4.850 -7.759 1.00 95.81 247 SER A N 1
ATOM 1777 C CA . SER A 1 247 ? 26.087 4.617 -6.415 1.00 95.81 247 SER A CA 1
ATOM 1778 C C . SER A 1 247 ? 27.086 5.701 -6.064 1.00 95.81 247 SER A C 1
ATOM 1780 O O . SER A 1 247 ? 28.023 5.969 -6.815 1.00 95.81 247 SER A O 1
ATOM 1782 N N . GLN A 1 248 ? 26.898 6.314 -4.906 1.00 94.31 248 GLN A N 1
ATOM 1783 C CA . GLN A 1 248 ? 27.787 7.311 -4.341 1.00 94.31 248 GLN A CA 1
ATOM 1784 C C . GLN A 1 248 ? 28.161 6.887 -2.929 1.00 94.31 248 GLN A C 1
ATOM 1786 O O . GLN A 1 248 ? 27.326 6.447 -2.145 1.00 94.31 248 GLN A O 1
ATOM 1791 N N . SER A 1 249 ? 29.439 7.017 -2.604 1.00 94.12 249 SER A N 1
ATOM 1792 C CA . SER A 1 249 ? 29.983 6.751 -1.281 1.00 94.12 249 SER A CA 1
ATOM 1793 C C . SER A 1 249 ? 30.886 7.910 -0.897 1.00 94.12 249 SER A C 1
ATOM 1795 O O . SER A 1 249 ? 32.054 7.973 -1.282 1.00 94.12 249 SER A O 1
ATOM 1797 N N . ILE A 1 250 ? 30.347 8.823 -0.100 1.00 92.88 250 ILE A N 1
ATOM 1798 C CA . ILE A 1 250 ? 31.081 9.961 0.438 1.00 92.88 250 ILE A CA 1
ATOM 1799 C C . ILE A 1 250 ? 31.541 9.588 1.841 1.00 92.88 250 ILE A C 1
ATOM 1801 O O . ILE A 1 250 ? 30.736 9.320 2.730 1.00 92.88 250 ILE A O 1
ATOM 1805 N N . LYS A 1 251 ? 32.856 9.570 2.046 1.00 93.69 251 LYS A N 1
ATOM 1806 C CA . LYS A 1 251 ? 33.467 9.336 3.352 1.00 93.69 251 LYS A CA 1
ATOM 1807 C C . LYS A 1 251 ? 34.258 10.573 3.755 1.00 93.69 251 LYS A C 1
ATOM 1809 O O . LYS A 1 251 ? 35.297 10.845 3.159 1.00 93.69 251 LYS A O 1
ATOM 1814 N N . TRP A 1 252 ? 33.780 11.299 4.762 1.00 92.81 252 TRP A N 1
ATOM 1815 C CA . TRP A 1 252 ? 34.538 12.399 5.365 1.00 92.81 252 TRP A CA 1
ATOM 1816 C C . TRP A 1 252 ? 35.554 11.854 6.376 1.00 92.81 252 TRP A C 1
ATOM 1818 O O . TRP A 1 252 ? 36.711 12.262 6.368 1.00 92.81 252 TRP A O 1
ATOM 1828 N N . ASP A 1 253 ? 35.150 10.870 7.189 1.00 93.69 253 ASP A N 1
ATOM 1829 C CA . ASP A 1 253 ? 36.028 10.103 8.079 1.00 93.69 253 ASP A CA 1
ATOM 1830 C C . ASP A 1 253 ? 35.416 8.724 8.430 1.00 93.69 253 ASP A C 1
ATOM 1832 O O . ASP A 1 253 ? 34.480 8.257 7.786 1.00 93.69 253 ASP A O 1
ATOM 1836 N N . ASN A 1 254 ? 35.967 8.003 9.414 1.00 91.81 254 ASN A N 1
ATOM 1837 C CA . ASN A 1 254 ? 35.475 6.670 9.801 1.00 91.81 254 ASN A CA 1
ATOM 1838 C C . ASN A 1 254 ? 34.078 6.661 10.455 1.00 91.81 254 ASN A C 1
ATOM 1840 O O . ASN A 1 254 ? 33.447 5.608 10.488 1.00 91.81 254 ASN A O 1
ATOM 1844 N N . ASN A 1 255 ? 33.604 7.794 10.972 1.00 93.62 255 ASN A N 1
ATOM 1845 C CA . ASN A 1 255 ? 32.323 7.948 11.666 1.00 93.62 255 ASN A CA 1
ATOM 1846 C C . ASN A 1 255 ? 31.335 8.862 10.922 1.00 93.62 255 ASN A C 1
ATOM 1848 O O . ASN A 1 255 ? 30.161 8.884 11.281 1.00 93.62 255 ASN A O 1
ATOM 1852 N N . ASN A 1 256 ? 31.812 9.616 9.929 1.00 95.19 256 ASN A N 1
ATOM 1853 C CA . ASN A 1 256 ? 31.016 10.506 9.094 1.00 95.19 256 ASN A CA 1
ATOM 1854 C C . ASN A 1 256 ? 31.084 10.034 7.642 1.00 95.19 256 ASN A C 1
ATOM 1856 O O . ASN A 1 256 ? 32.108 10.202 6.967 1.00 95.19 256 ASN A O 1
ATOM 1860 N N . TRP A 1 257 ? 29.995 9.447 7.158 1.00 95.75 257 TRP A N 1
ATOM 1861 C CA . TRP A 1 257 ? 29.890 8.952 5.793 1.00 95.75 257 TRP A CA 1
ATOM 1862 C C . TRP A 1 257 ? 28.436 8.840 5.341 1.00 95.75 257 TRP A C 1
ATOM 1864 O O . TRP A 1 257 ? 27.512 8.717 6.142 1.00 95.75 257 TRP A O 1
ATOM 1874 N N . ARG A 1 258 ? 28.251 8.845 4.026 1.00 96.25 258 ARG A N 1
ATOM 1875 C CA . ARG A 1 258 ? 26.968 8.649 3.369 1.00 96.25 258 ARG A CA 1
ATOM 1876 C C . ARG A 1 258 ? 27.159 7.753 2.156 1.00 96.25 258 ARG A C 1
ATOM 1878 O O . ARG A 1 258 ? 28.049 7.998 1.339 1.00 96.25 258 ARG A O 1
ATOM 1885 N N . LYS A 1 259 ? 26.342 6.712 2.066 1.00 96.44 259 LYS A N 1
ATOM 1886 C CA . LYS A 1 259 ? 26.242 5.832 0.909 1.00 96.44 259 LYS A CA 1
ATOM 1887 C C . LYS A 1 259 ? 24.831 5.927 0.365 1.00 96.44 259 LYS A C 1
ATOM 1889 O O . LYS A 1 259 ? 23.879 5.683 1.097 1.00 96.44 259 LYS A O 1
ATOM 1894 N N . ASP A 1 260 ? 24.729 6.254 -0.908 1.00 96.44 260 ASP A N 1
ATOM 1895 C CA . ASP A 1 260 ? 23.483 6.257 -1.655 1.00 96.44 260 ASP A CA 1
ATOM 1896 C C . ASP A 1 260 ? 23.658 5.302 -2.834 1.00 96.44 260 ASP A C 1
ATOM 1898 O O . ASP A 1 260 ? 24.680 5.327 -3.520 1.00 96.44 260 ASP A O 1
ATOM 1902 N N . SER A 1 261 ? 22.682 4.440 -3.073 1.00 97.06 261 SER A N 1
ATOM 1903 C CA . SER A 1 261 ? 22.642 3.570 -4.241 1.00 97.06 261 SER A CA 1
ATOM 1904 C C . SER A 1 261 ? 21.230 3.546 -4.797 1.00 97.06 261 SER A C 1
ATOM 1906 O O . SER A 1 261 ? 20.247 3.484 -4.064 1.00 97.06 261 SER A O 1
ATOM 1908 N N . THR A 1 262 ? 21.111 3.613 -6.111 1.00 97.94 262 THR A N 1
ATOM 1909 C CA . THR A 1 262 ? 19.854 3.445 -6.829 1.00 97.94 262 THR A CA 1
ATOM 1910 C C . THR A 1 262 ? 20.111 2.530 -8.008 1.00 97.94 262 THR A C 1
ATOM 1912 O O . THR A 1 262 ? 21.086 2.731 -8.735 1.00 97.94 262 THR A O 1
ATOM 1915 N N . ARG A 1 263 ? 19.263 1.521 -8.194 1.00 97.88 263 ARG A N 1
ATOM 1916 C CA . ARG A 1 263 ? 19.238 0.686 -9.398 1.00 97.88 263 ARG A CA 1
ATOM 1917 C C . ARG A 1 263 ? 17.850 0.753 -9.997 1.00 97.88 263 ARG A C 1
ATOM 1919 O O . ARG A 1 263 ? 16.865 0.708 -9.269 1.00 97.88 263 ARG A O 1
ATOM 1926 N N . GLN A 1 264 ? 17.785 0.876 -11.311 1.00 96.81 264 GLN A N 1
ATOM 1927 C CA . GLN A 1 264 ? 16.539 1.010 -12.042 1.00 96.81 264 GLN A CA 1
ATOM 1928 C C . GLN A 1 264 ? 16.589 0.152 -13.298 1.00 96.81 264 GLN A C 1
ATOM 1930 O O . GLN A 1 264 ? 17.517 0.254 -14.103 1.00 96.81 264 GLN A O 1
ATOM 1935 N N . GLU A 1 265 ? 15.552 -0.650 -13.484 1.00 97.38 265 GLU A N 1
ATOM 1936 C CA . GLU A 1 265 ? 15.304 -1.385 -14.715 1.00 97.38 265 GLU A CA 1
ATOM 1937 C C . GLU A 1 265 ? 14.570 -0.496 -15.736 1.00 97.38 265 GLU A C 1
ATOM 1939 O O . GLU A 1 265 ? 13.472 -0.011 -15.476 1.00 97.38 265 GLU A O 1
ATOM 1944 N N . VAL A 1 266 ? 15.163 -0.289 -16.914 1.00 94.25 266 VAL A N 1
ATOM 1945 C CA . VAL A 1 266 ? 14.581 0.491 -18.020 1.00 94.25 266 VAL A CA 1
ATOM 1946 C C . VAL A 1 266 ? 14.041 -0.465 -19.081 1.00 94.25 266 VAL A C 1
ATOM 1948 O O . VAL A 1 266 ? 14.822 -1.127 -19.764 1.00 94.25 266 VAL A O 1
ATOM 1951 N N . GLY A 1 267 ? 12.716 -0.562 -19.206 1.00 96.44 267 GLY A N 1
ATOM 1952 C CA . GLY A 1 267 ? 12.042 -1.466 -20.144 1.00 96.44 267 GLY A CA 1
ATOM 1953 C C . GLY A 1 267 ? 12.090 -1.028 -21.609 1.00 96.44 267 GLY A C 1
ATOM 1954 O O . GLY A 1 267 ? 12.433 0.107 -21.939 1.00 96.44 267 GLY A O 1
ATOM 1955 N N . SER A 1 268 ? 11.744 -1.958 -22.499 1.00 98.06 268 SER A N 1
ATOM 1956 C CA . SER A 1 268 ? 11.616 -1.694 -23.939 1.00 98.06 268 SER A CA 1
ATOM 1957 C C . SER A 1 268 ? 10.327 -0.935 -24.268 1.00 98.06 268 SER A C 1
ATOM 1959 O O . SER A 1 268 ? 9.319 -1.093 -23.576 1.00 98.06 268 SER A O 1
ATOM 1961 N N . SER A 1 269 ? 10.333 -0.147 -25.345 1.00 97.69 269 SER A N 1
ATOM 1962 C CA . SER A 1 269 ? 9.143 0.547 -25.836 1.00 97.69 269 SER A CA 1
ATOM 1963 C C . SER A 1 269 ? 8.797 0.201 -27.284 1.00 97.69 269 SER A C 1
ATOM 1965 O O . SER A 1 269 ? 9.660 0.093 -28.152 1.00 97.69 269 SER A O 1
ATOM 1967 N N . ILE A 1 270 ? 7.506 0.038 -27.555 1.00 98.38 270 ILE A N 1
ATOM 1968 C CA . ILE A 1 270 ? 6.939 -0.093 -28.895 1.00 98.38 270 ILE A CA 1
ATOM 1969 C C . ILE A 1 270 ? 5.839 0.955 -29.000 1.00 98.38 270 ILE A C 1
ATOM 1971 O O . ILE A 1 270 ? 4.858 0.887 -28.266 1.00 98.38 270 ILE A O 1
ATOM 1975 N N . GLN A 1 271 ? 5.997 1.923 -29.894 1.00 96.25 271 GLN A N 1
ATOM 1976 C CA . GLN A 1 271 ? 5.019 2.984 -30.101 1.00 96.25 271 GLN A CA 1
ATOM 1977 C C . GLN A 1 271 ? 4.653 3.081 -31.576 1.00 96.25 271 GLN A C 1
ATOM 1979 O O . GLN A 1 271 ? 5.511 3.262 -32.440 1.00 96.25 271 GLN A O 1
ATOM 1984 N N . THR A 1 272 ? 3.366 2.981 -31.881 1.00 96.19 272 THR A N 1
ATOM 1985 C CA . THR A 1 272 ? 2.866 3.150 -33.242 1.00 96.19 272 THR A CA 1
ATOM 1986 C C . THR A 1 272 ? 1.575 3.949 -33.267 1.00 96.19 272 THR A C 1
ATOM 1988 O O . THR A 1 272 ? 0.792 3.892 -32.327 1.00 96.19 272 THR A O 1
ATOM 1991 N N . ASN A 1 273 ? 1.353 4.710 -34.338 1.00 91.62 273 ASN A N 1
ATOM 1992 C CA . ASN A 1 273 ? 0.087 5.409 -34.549 1.00 91.62 273 ASN A CA 1
ATOM 1993 C C . ASN A 1 273 ? -1.003 4.486 -35.115 1.00 91.62 273 ASN A C 1
ATOM 1995 O O . ASN A 1 273 ? -2.172 4.697 -34.819 1.00 91.62 273 ASN A O 1
ATOM 1999 N N . GLY A 1 274 ? -0.638 3.484 -35.920 1.00 94.00 274 GLY A N 1
ATOM 2000 C CA . GLY A 1 274 ? -1.569 2.521 -36.515 1.00 94.00 274 GLY A CA 1
ATOM 2001 C C . GLY A 1 274 ? -1.576 1.169 -35.799 1.00 94.00 274 GLY A C 1
ATOM 2002 O O . GLY A 1 274 ? -1.184 1.073 -34.637 1.00 94.00 274 GLY A O 1
ATOM 2003 N N . ASP A 1 275 ? -2.022 0.118 -36.483 1.00 97.62 275 ASP A N 1
ATOM 2004 C CA . ASP A 1 275 ? -2.206 -1.205 -35.879 1.00 97.62 275 ASP A CA 1
ATOM 2005 C C . ASP A 1 275 ? -0.874 -1.846 -35.468 1.00 97.62 275 ASP A C 1
ATOM 2007 O O . ASP A 1 275 ? 0.114 -1.833 -36.213 1.00 97.62 275 ASP A O 1
ATOM 2011 N N . LEU A 1 276 ? -0.869 -2.474 -34.293 1.00 98.56 276 LEU A N 1
ATOM 2012 C CA . LEU A 1 276 ? 0.253 -3.222 -33.742 1.00 98.56 276 LEU A CA 1
ATOM 2013 C C . LEU A 1 276 ? -0.116 -4.689 -33.545 1.00 98.56 276 LEU A C 1
ATOM 2015 O O . LEU A 1 276 ? -1.030 -5.017 -32.791 1.00 98.56 276 LEU A O 1
ATOM 2019 N N . ARG A 1 277 ? 0.668 -5.590 -34.137 1.00 98.75 277 ARG A N 1
ATOM 2020 C CA . ARG A 1 277 ? 0.575 -7.029 -33.896 1.00 98.75 277 ARG A CA 1
ATOM 2021 C C . ARG A 1 277 ? 1.856 -7.565 -33.265 1.00 98.75 277 ARG A C 1
ATOM 2023 O O . ARG A 1 277 ? 2.917 -7.525 -33.884 1.00 98.75 277 ARG A O 1
ATOM 2030 N N . LEU A 1 278 ? 1.724 -8.144 -32.076 1.00 98.88 278 LEU A N 1
ATOM 2031 C CA . LEU A 1 278 ? 2.745 -8.946 -31.409 1.00 98.88 278 LEU A CA 1
ATOM 2032 C C . LEU A 1 278 ? 2.376 -10.431 -31.521 1.00 98.88 278 LEU A C 1
ATOM 2034 O O . LEU A 1 278 ? 1.245 -10.826 -31.217 1.00 98.88 278 LEU A O 1
ATOM 2038 N N . SER A 1 279 ? 3.309 -11.269 -31.967 1.00 98.56 279 SER A N 1
ATOM 2039 C CA . SER A 1 279 ? 3.055 -12.702 -32.146 1.00 98.56 279 SER A CA 1
ATOM 2040 C C . SER A 1 279 ? 4.240 -13.550 -31.695 1.00 98.56 279 SER A C 1
ATOM 2042 O O . SER A 1 279 ? 5.345 -13.384 -32.203 1.00 98.56 279 SER A O 1
ATOM 2044 N N . ALA A 1 280 ? 4.000 -14.466 -30.762 1.00 98.81 280 ALA A N 1
ATOM 2045 C CA . ALA A 1 280 ? 4.956 -15.467 -30.306 1.00 98.81 280 ALA A CA 1
ATOM 2046 C C . ALA A 1 280 ? 4.386 -16.870 -30.552 1.00 98.81 280 ALA A C 1
ATOM 2048 O O . ALA A 1 280 ? 3.230 -17.145 -30.225 1.00 98.81 280 ALA A O 1
ATOM 2049 N N . GLY A 1 281 ? 5.180 -17.774 -31.123 1.00 98.69 281 GLY A N 1
ATOM 2050 C CA . GLY A 1 281 ? 4.766 -19.170 -31.295 1.00 98.69 281 GLY A CA 1
ATOM 2051 C C . GLY A 1 281 ? 4.691 -19.953 -29.980 1.00 98.69 281 GLY A C 1
ATOM 2052 O O . GLY A 1 281 ? 3.966 -20.941 -29.909 1.00 98.69 281 GLY A O 1
ATOM 2053 N N . ASN A 1 282 ? 5.389 -19.493 -28.942 1.00 98.56 282 ASN A N 1
ATOM 2054 C CA . ASN A 1 282 ? 5.388 -20.038 -27.592 1.00 98.56 282 ASN A CA 1
ATOM 2055 C C . ASN A 1 282 ? 5.046 -18.935 -26.573 1.00 98.56 282 ASN A C 1
ATOM 2057 O O . ASN A 1 282 ? 3.857 -18.708 -26.367 1.00 98.56 282 ASN A O 1
ATOM 2061 N N . ASP A 1 283 ? 6.010 -18.217 -25.989 1.00 98.88 283 ASP A N 1
ATOM 2062 C CA . ASP A 1 283 ? 5.732 -17.244 -24.919 1.00 98.88 283 ASP A CA 1
ATOM 2063 C C . ASP A 1 283 ? 5.969 -15.781 -25.347 1.00 98.88 283 ASP A C 1
ATOM 2065 O O . ASP A 1 283 ? 6.945 -15.450 -26.027 1.00 98.88 283 ASP A O 1
ATOM 2069 N N . LEU A 1 284 ? 5.084 -14.876 -24.913 1.00 98.88 284 LEU A N 1
ATOM 2070 C CA . LEU A 1 284 ? 5.288 -13.426 -24.971 1.00 98.88 284 LEU A CA 1
ATOM 2071 C C . LEU A 1 284 ? 5.582 -12.920 -23.559 1.00 98.88 284 LEU A C 1
ATOM 2073 O O . LEU A 1 284 ? 4.700 -12.910 -22.703 1.00 98.88 284 LEU A O 1
ATOM 2077 N N . ASN A 1 285 ? 6.806 -12.456 -23.326 1.00 98.88 285 ASN A N 1
ATOM 2078 C CA . ASN A 1 285 ? 7.264 -11.975 -22.025 1.00 98.88 285 ASN A CA 1
ATOM 2079 C C . ASN A 1 285 ? 7.556 -10.477 -22.083 1.00 98.88 285 ASN A C 1
ATOM 2081 O O . ASN A 1 285 ? 8.289 -10.024 -22.959 1.00 98.88 285 ASN A O 1
ATOM 2085 N N . ALA A 1 286 ? 7.029 -9.702 -21.139 1.00 98.81 286 ALA A N 1
ATOM 2086 C CA . ALA A 1 286 ? 7.283 -8.272 -21.042 1.00 98.81 286 ALA A CA 1
ATOM 2087 C C . ALA A 1 286 ? 7.498 -7.834 -19.592 1.00 98.81 286 ALA A C 1
ATOM 2089 O O . ALA A 1 286 ? 6.738 -8.205 -18.698 1.00 98.81 286 ALA A O 1
ATOM 2090 N N . ARG A 1 287 ? 8.542 -7.033 -19.359 1.00 98.19 287 ARG A N 1
ATOM 2091 C CA . ARG A 1 287 ? 8.891 -6.506 -18.035 1.00 98.19 287 ARG A CA 1
ATOM 2092 C C . ARG A 1 287 ? 9.161 -5.008 -18.104 1.00 98.19 287 ARG A C 1
ATOM 2094 O O . ARG A 1 287 ? 10.071 -4.579 -18.809 1.00 98.19 287 ARG A O 1
ATOM 2101 N N . GLY A 1 288 ? 8.364 -4.220 -17.380 1.00 95.69 288 GLY A N 1
ATOM 2102 C CA . GLY A 1 288 ? 8.415 -2.752 -17.412 1.00 95.69 288 GLY A CA 1
ATOM 2103 C C . GLY A 1 288 ? 8.298 -2.147 -18.815 1.00 95.69 288 GLY A C 1
ATOM 2104 O O . GLY A 1 288 ? 8.792 -1.045 -19.042 1.00 95.69 288 GLY A O 1
ATOM 2105 N N . ALA A 1 289 ? 7.729 -2.883 -19.775 1.00 97.50 289 ALA A N 1
ATOM 2106 C CA . ALA A 1 289 ? 7.685 -2.465 -21.170 1.00 97.50 289 ALA A CA 1
ATOM 2107 C C . ALA A 1 289 ? 6.511 -1.509 -21.429 1.00 97.50 289 ALA A C 1
ATOM 2109 O O . ALA A 1 289 ? 5.459 -1.634 -20.807 1.00 97.50 289 ALA A O 1
ATOM 2110 N N . SER A 1 290 ? 6.660 -0.588 -22.379 1.00 97.06 290 SER A N 1
ATOM 2111 C CA . SER A 1 290 ? 5.571 0.287 -22.836 1.00 97.06 290 SER A CA 1
ATOM 2112 C C . SER A 1 290 ? 5.215 -0.038 -24.281 1.00 97.06 290 SER A C 1
ATOM 2114 O O . SER A 1 290 ? 6.025 0.167 -25.180 1.00 97.06 290 SER A O 1
ATOM 2116 N N . VAL A 1 291 ? 4.020 -0.572 -24.516 1.00 98.50 291 VAL A N 1
ATOM 2117 C CA . VAL A 1 291 ? 3.557 -1.033 -25.828 1.00 98.50 291 VAL A CA 1
ATOM 2118 C C . VAL A 1 291 ? 2.257 -0.311 -26.156 1.00 98.50 291 VAL A C 1
ATOM 2120 O O . VAL A 1 291 ? 1.236 -0.553 -25.519 1.00 98.50 291 VAL A O 1
ATOM 2123 N N . THR A 1 292 ? 2.299 0.600 -27.125 1.00 95.44 292 THR A N 1
ATOM 2124 C CA . THR A 1 292 ? 1.194 1.518 -27.422 1.00 95.44 292 THR A CA 1
ATOM 2125 C C . THR A 1 292 ? 0.882 1.574 -28.915 1.00 95.44 292 THR A C 1
ATOM 2127 O O . THR A 1 292 ? 1.778 1.796 -29.734 1.00 95.44 292 THR A O 1
ATOM 2130 N N . SER A 1 293 ? -0.400 1.414 -29.248 1.00 95.56 293 SER A N 1
ATOM 2131 C CA . SER A 1 293 ? -1.000 1.783 -30.532 1.00 95.56 293 SER A CA 1
ATOM 2132 C C . SER A 1 293 ? -1.937 2.980 -30.322 1.00 95.56 293 SER A C 1
ATOM 2134 O O . SER A 1 293 ? -3.002 2.843 -29.732 1.00 95.56 293 SER A O 1
ATOM 2136 N N . GLU A 1 294 ? -1.525 4.173 -30.746 1.00 90.31 294 GLU A N 1
ATOM 2137 C CA . GLU A 1 294 ? -2.190 5.428 -30.363 1.00 90.31 294 GLU A CA 1
ATOM 2138 C C . GLU A 1 294 ? -3.590 5.578 -30.984 1.00 90.31 294 GLU A C 1
ATOM 2140 O O . GLU A 1 294 ? -4.511 6.057 -30.330 1.00 90.31 294 GLU A O 1
ATOM 2145 N N . GLN A 1 295 ? -3.758 5.174 -32.250 1.00 89.56 295 GLN A N 1
ATOM 2146 C CA . GLN A 1 295 ? -5.024 5.293 -32.993 1.00 89.56 295 GLN A CA 1
ATOM 2147 C C . GLN A 1 295 ? -5.505 3.956 -33.579 1.00 89.56 295 GLN A C 1
ATOM 2149 O O . GLN A 1 295 ? -6.529 3.925 -34.260 1.00 89.56 295 GLN A O 1
ATOM 2154 N N . GLY A 1 296 ? -4.771 2.861 -33.358 1.00 93.12 296 GLY A N 1
ATOM 2155 C CA . GLY A 1 296 ? -5.034 1.552 -33.958 1.00 93.12 296 GLY A CA 1
ATOM 2156 C C . GLY A 1 296 ? -5.290 0.450 -32.932 1.00 93.12 296 GLY A C 1
ATOM 2157 O O . GLY A 1 296 ? -5.348 0.676 -31.722 1.00 93.12 296 GLY A O 1
ATOM 2158 N N . ALA A 1 297 ? -5.460 -0.774 -33.420 1.00 95.81 297 ALA A N 1
ATOM 2159 C CA . ALA A 1 297 ? -5.607 -1.947 -32.571 1.00 95.81 297 ALA A CA 1
ATOM 2160 C C . ALA A 1 297 ? -4.243 -2.476 -32.101 1.00 95.81 297 ALA A C 1
ATOM 2162 O O . ALA A 1 297 ? -3.300 -2.584 -32.883 1.00 95.81 297 ALA A O 1
ATOM 2163 N N . LEU A 1 298 ? -4.163 -2.898 -30.838 1.00 98.19 298 LEU A N 1
ATOM 2164 C CA . LEU A 1 298 ? -3.076 -3.715 -30.308 1.00 98.19 298 LEU A CA 1
ATOM 2165 C C . LEU A 1 298 ? -3.541 -5.171 -30.204 1.00 98.19 298 LEU A C 1
ATOM 2167 O O . LEU A 1 298 ? -4.468 -5.485 -29.460 1.00 98.19 298 LEU A O 1
ATOM 2171 N N . VAL A 1 299 ? -2.881 -6.071 -30.932 1.00 98.75 299 VAL A N 1
ATOM 2172 C CA . VAL A 1 299 ? -3.153 -7.515 -30.925 1.00 98.75 299 VAL A CA 1
ATOM 2173 C C . VAL A 1 299 ? -1.908 -8.262 -30.463 1.00 98.75 299 VAL A C 1
ATOM 2175 O O . VAL A 1 299 ? -0.921 -8.326 -31.193 1.00 98.75 299 VAL A O 1
ATOM 2178 N N . ALA A 1 300 ? -1.955 -8.866 -29.279 1.00 98.75 300 ALA A N 1
ATOM 2179 C CA . ALA A 1 300 ? -0.877 -9.674 -28.718 1.00 98.75 300 ALA A CA 1
ATOM 2180 C C . ALA A 1 300 ? -1.289 -11.150 -28.641 1.00 98.75 300 ALA A C 1
ATOM 2182 O O . ALA A 1 300 ? -2.303 -11.495 -28.042 1.00 98.75 300 ALA A O 1
ATOM 2183 N N . THR A 1 301 ? -0.508 -12.031 -2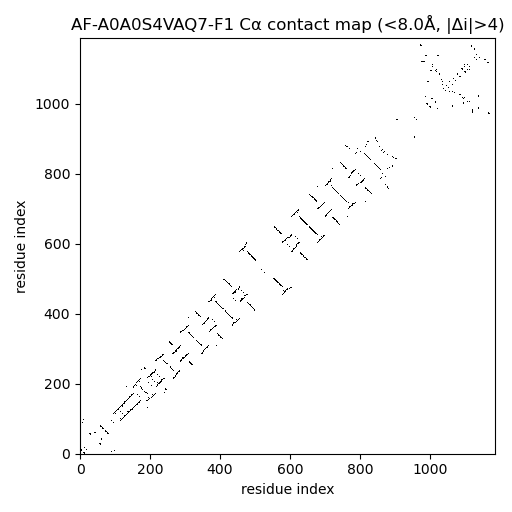9.262 1.00 98.69 301 THR A N 1
ATOM 2184 C CA . THR A 1 301 ? -0.814 -13.468 -29.345 1.00 98.69 301 THR A CA 1
ATOM 2185 C C . THR A 1 301 ? 0.392 -14.311 -28.957 1.00 98.69 301 THR A C 1
ATOM 2187 O O . THR A 1 301 ? 1.493 -14.053 -29.442 1.00 98.69 301 THR A O 1
ATOM 2190 N N . ALA A 1 302 ? 0.173 -15.327 -28.124 1.00 98.81 302 ALA A N 1
ATOM 2191 C CA . ALA A 1 302 ? 1.175 -16.316 -27.739 1.00 98.81 302 ALA A CA 1
ATOM 2192 C C . ALA A 1 302 ? 0.609 -17.738 -27.868 1.00 98.81 302 ALA A C 1
ATOM 2194 O O . ALA A 1 302 ? -0.543 -17.991 -27.505 1.00 98.81 302 ALA A O 1
ATOM 2195 N N . GLY A 1 303 ? 1.405 -18.675 -28.389 1.00 98.69 303 GLY A N 1
ATOM 2196 C CA . GLY A 1 303 ? 1.013 -20.086 -28.487 1.00 98.69 303 GLY A CA 1
ATOM 2197 C C . GLY A 1 303 ? 0.915 -20.797 -27.134 1.00 98.69 303 GLY A C 1
ATOM 2198 O O . GLY A 1 303 ? 0.202 -21.792 -27.030 1.00 98.69 303 GLY A O 1
ATOM 2199 N N . ASN A 1 304 ? 1.575 -20.257 -26.110 1.00 98.56 304 ASN A N 1
ATOM 2200 C CA . ASN A 1 304 ? 1.567 -20.722 -24.733 1.00 98.56 304 ASN A CA 1
ATOM 2201 C C . ASN A 1 304 ? 1.171 -19.567 -23.797 1.00 98.56 304 ASN A C 1
ATOM 2203 O O . ASN A 1 304 ? -0.028 -19.339 -23.665 1.00 98.56 304 ASN A O 1
ATOM 2207 N N . ASN A 1 305 ? 2.099 -18.796 -23.217 1.00 98.88 305 ASN A N 1
ATOM 2208 C CA . ASN A 1 305 ? 1.761 -17.775 -22.214 1.00 98.88 305 ASN A CA 1
ATOM 2209 C C . ASN A 1 305 ? 1.980 -16.332 -22.674 1.00 98.88 305 ASN A C 1
ATOM 2211 O O . ASN A 1 305 ? 2.896 -16.032 -23.441 1.00 98.88 305 ASN A O 1
ATOM 2215 N N . VAL A 1 306 ? 1.188 -15.414 -22.116 1.00 98.94 306 VAL A N 1
ATOM 2216 C CA . VAL A 1 306 ? 1.488 -13.974 -22.112 1.00 98.94 306 VAL A CA 1
ATOM 2217 C C . VAL A 1 306 ? 1.804 -13.543 -20.683 1.00 98.94 306 VAL A C 1
ATOM 2219 O O . VAL A 1 306 ? 0.936 -13.591 -19.818 1.00 98.94 306 VAL A O 1
ATOM 2222 N N . ASN A 1 307 ? 3.034 -13.092 -20.437 1.00 98.88 307 ASN A N 1
ATOM 2223 C CA . ASN A 1 307 ? 3.528 -12.709 -19.115 1.00 98.88 307 ASN A CA 1
ATOM 2224 C C . ASN A 1 307 ? 3.889 -11.220 -19.085 1.00 98.88 307 ASN A C 1
ATOM 2226 O O . ASN A 1 307 ? 4.877 -10.808 -19.694 1.00 98.88 307 ASN A O 1
ATOM 2230 N N . LEU A 1 308 ? 3.117 -10.417 -18.352 1.00 98.75 308 LEU A N 1
ATOM 2231 C CA . LEU A 1 308 ? 3.336 -8.983 -18.158 1.00 98.75 308 LEU A CA 1
ATOM 2232 C C . LEU A 1 308 ? 3.732 -8.721 -16.701 1.00 98.75 308 LEU A C 1
ATOM 2234 O O . LEU A 1 308 ? 2.909 -8.816 -15.791 1.00 98.75 308 LEU A O 1
ATOM 2238 N N . GLY A 1 309 ? 5.004 -8.402 -16.479 1.00 97.44 309 GLY A N 1
ATOM 2239 C CA . GLY A 1 309 ? 5.567 -8.126 -15.161 1.00 97.44 309 GLY A CA 1
ATOM 2240 C C . GLY A 1 309 ? 6.013 -6.677 -14.987 1.00 97.44 309 GLY A C 1
ATOM 2241 O O . GLY A 1 309 ? 6.268 -5.948 -15.952 1.00 97.44 309 GLY A O 1
ATOM 2242 N N . ALA A 1 310 ? 6.163 -6.272 -13.730 1.00 96.25 310 ALA A N 1
ATOM 2243 C CA . ALA A 1 310 ? 6.716 -4.975 -13.371 1.00 96.25 310 ALA A CA 1
ATOM 2244 C C . ALA A 1 310 ? 8.256 -4.998 -13.315 1.00 96.25 310 ALA A C 1
ATOM 2246 O O . ALA A 1 310 ? 8.869 -5.930 -12.794 1.00 96.25 310 ALA A O 1
ATOM 2247 N N . ALA A 1 311 ? 8.875 -3.945 -13.842 1.00 97.00 311 ALA A N 1
ATOM 2248 C CA . ALA A 1 311 ? 10.255 -3.569 -13.559 1.00 97.00 311 ALA A CA 1
ATOM 2249 C C . ALA A 1 311 ? 10.380 -3.021 -12.129 1.00 97.00 311 ALA A C 1
ATOM 2251 O O . ALA A 1 311 ? 9.389 -2.601 -11.530 1.00 97.00 311 ALA A O 1
ATOM 2252 N N . GLN A 1 312 ? 11.588 -3.012 -11.574 1.00 97.06 312 GLN A N 1
ATOM 2253 C CA . GLN A 1 312 ? 11.853 -2.525 -10.224 1.00 97.06 312 GLN A CA 1
ATOM 2254 C C . GLN A 1 312 ? 12.835 -1.353 -10.216 1.00 97.06 312 GLN A C 1
ATOM 2256 O O . GLN A 1 312 ? 13.795 -1.298 -10.988 1.00 97.06 312 GLN A O 1
ATOM 2261 N N . THR A 1 313 ? 12.599 -0.425 -9.292 1.00 97.44 313 THR A N 1
ATOM 2262 C CA . THR A 1 313 ? 13.583 0.565 -8.856 1.00 97.44 313 THR A CA 1
ATOM 2263 C C . THR A 1 313 ? 13.898 0.308 -7.393 1.00 97.44 313 THR A C 1
ATOM 2265 O O . THR A 1 313 ? 12.998 0.342 -6.553 1.00 97.44 313 THR A O 1
ATOM 2268 N N . THR A 1 314 ? 15.168 0.047 -7.090 1.00 97.81 314 THR A N 1
ATOM 2269 C CA . THR A 1 314 ? 15.655 -0.127 -5.723 1.00 97.81 314 THR A CA 1
ATOM 2270 C C . THR A 1 314 ? 16.476 1.077 -5.301 1.00 97.81 314 THR A C 1
ATOM 2272 O O . THR A 1 314 ? 17.311 1.579 -6.058 1.00 97.81 314 THR A O 1
ATOM 2275 N N . ARG A 1 315 ? 16.246 1.553 -4.082 1.00 97.94 315 ARG A N 1
ATOM 2276 C CA . ARG A 1 315 ? 16.970 2.666 -3.482 1.00 97.94 315 ARG A CA 1
ATOM 2277 C C . ARG A 1 315 ? 17.474 2.256 -2.111 1.00 97.94 315 ARG A C 1
ATOM 2279 O O . ARG A 1 315 ? 16.705 1.841 -1.252 1.00 97.94 315 ARG A O 1
ATOM 2286 N N . GLU A 1 316 ? 18.771 2.414 -1.910 1.00 98.06 316 GLU A N 1
ATOM 2287 C CA . GLU A 1 316 ? 19.440 2.162 -0.644 1.00 98.06 316 GLU A CA 1
ATOM 2288 C C . GLU A 1 316 ? 20.139 3.436 -0.184 1.00 98.06 316 GLU A C 1
ATOM 2290 O O . GLU A 1 316 ? 20.879 4.067 -0.942 1.00 98.06 316 GLU A O 1
ATOM 2295 N N . VAL A 1 317 ? 19.917 3.812 1.068 1.00 97.75 317 VAL A N 1
ATOM 2296 C CA . VAL A 1 317 ? 20.645 4.890 1.737 1.00 97.75 317 VAL A CA 1
ATOM 2297 C C . VAL A 1 317 ? 21.164 4.341 3.053 1.00 97.75 317 VAL A C 1
ATOM 2299 O O . VAL A 1 317 ? 20.410 3.743 3.814 1.00 97.75 317 VAL A O 1
ATOM 2302 N N . ASP A 1 318 ? 22.441 4.556 3.340 1.00 97.56 318 ASP A N 1
ATOM 2303 C CA . ASP A 1 318 ? 23.020 4.338 4.664 1.00 97.56 318 ASP A CA 1
ATOM 2304 C C . ASP A 1 318 ? 23.897 5.545 4.984 1.00 97.56 318 ASP A C 1
ATOM 2306 O O . ASP A 1 318 ? 24.864 5.863 4.286 1.00 97.56 318 ASP A O 1
ATOM 2310 N N . GLU A 1 319 ? 23.502 6.279 6.009 1.00 97.00 319 GLU A N 1
ATOM 2311 C CA . GLU A 1 319 ? 24.125 7.527 6.404 1.00 97.00 319 GLU A CA 1
ATOM 2312 C C . GLU A 1 319 ? 24.466 7.462 7.882 1.00 97.00 319 GLU A C 1
ATOM 2314 O O . GLU A 1 319 ? 23.600 7.209 8.718 1.00 97.00 319 GLU A O 1
ATOM 2319 N N . ALA A 1 320 ? 25.725 7.737 8.214 1.00 97.12 320 ALA A N 1
ATOM 2320 C CA . ALA A 1 320 ? 26.190 7.823 9.585 1.00 97.12 320 ALA A CA 1
ATOM 2321 C C . ALA A 1 320 ? 26.924 9.144 9.809 1.00 97.12 320 ALA A C 1
ATOM 2323 O O . ALA A 1 320 ? 27.825 9.501 9.053 1.00 97.12 320 ALA A O 1
ATOM 2324 N N . HIS A 1 321 ? 26.571 9.843 10.887 1.00 95.38 321 HIS A N 1
ATOM 2325 C CA . HIS A 1 321 ? 27.271 11.050 11.322 1.00 95.38 321 HIS A CA 1
ATOM 2326 C C . HIS A 1 321 ? 27.648 10.935 12.789 1.00 95.38 321 HIS A C 1
ATOM 2328 O O . HIS A 1 321 ? 26.845 10.508 13.619 1.00 95.38 321 HIS A O 1
ATOM 2334 N N . GLN A 1 322 ? 28.857 11.371 13.123 1.00 95.19 322 GLN A N 1
ATOM 2335 C CA . GLN A 1 322 ? 29.313 11.562 14.486 1.00 95.19 322 GLN A CA 1
ATOM 2336 C C . GLN A 1 322 ? 29.866 12.973 14.662 1.00 95.19 322 GLN A C 1
ATOM 2338 O O . GLN A 1 322 ? 30.980 13.295 14.247 1.00 95.19 322 GLN A O 1
ATOM 2343 N N . PHE A 1 323 ? 29.109 13.797 15.375 1.00 91.69 323 PHE A N 1
ATOM 2344 C CA . PHE A 1 323 ? 29.542 15.122 15.783 1.00 91.69 323 PHE A CA 1
ATOM 2345 C C . PHE A 1 323 ? 30.131 15.074 17.192 1.00 91.69 323 PHE A C 1
ATOM 2347 O O . PHE A 1 323 ? 29.469 14.630 18.133 1.00 91.69 323 PHE A O 1
ATOM 2354 N N . LYS A 1 324 ? 31.356 15.582 17.355 1.00 88.56 324 LYS A N 1
ATOM 2355 C CA . LYS A 1 324 ? 31.974 15.830 18.662 1.00 88.56 324 LYS A CA 1
ATOM 2356 C C . LYS A 1 324 ? 32.060 17.335 18.892 1.00 88.56 324 LYS A C 1
ATOM 2358 O O . LYS A 1 324 ? 32.792 18.021 18.192 1.00 88.56 324 LYS A O 1
ATOM 2363 N N . GLY A 1 325 ? 31.323 17.836 19.876 1.00 78.00 325 GLY A N 1
ATOM 2364 C CA . GLY A 1 325 ? 31.329 19.239 20.280 1.00 78.00 325 GLY A CA 1
ATOM 2365 C C . GLY A 1 325 ? 31.869 19.433 21.694 1.00 78.00 325 GLY A C 1
ATOM 2366 O O . GLY A 1 325 ? 31.740 18.558 22.556 1.00 78.00 325 GLY A O 1
ATOM 2367 N N . SER A 1 326 ? 32.428 20.612 21.946 1.00 69.06 326 SER A N 1
ATOM 2368 C CA . SER A 1 326 ? 32.819 21.081 23.276 1.00 69.06 326 SER A CA 1
ATOM 2369 C C . SER A 1 326 ? 32.391 22.535 23.440 1.00 69.06 326 SER A C 1
ATOM 2371 O O . SER A 1 326 ? 32.809 23.382 22.657 1.00 69.06 326 SER A O 1
ATOM 2373 N N . SER A 1 327 ? 31.575 22.837 24.448 1.00 54.44 327 SER A N 1
ATOM 2374 C CA . SER A 1 327 ? 31.157 24.208 24.777 1.00 54.44 327 SER A CA 1
ATOM 2375 C C . SER A 1 327 ? 32.066 24.896 25.813 1.00 54.44 327 SER A C 1
ATOM 2377 O O . SER A 1 327 ? 31.856 26.065 26.108 1.00 54.44 327 SER A O 1
ATOM 2379 N N . SER A 1 328 ? 33.061 24.193 26.383 1.00 58.72 328 SER A N 1
ATOM 2380 C CA . SER A 1 328 ? 34.074 24.718 27.322 1.00 58.72 328 SER A CA 1
ATOM 2381 C C . SER A 1 328 ? 35.199 23.687 27.572 1.00 58.72 328 SER A C 1
ATOM 2383 O O . SER A 1 328 ? 35.093 22.542 27.125 1.00 58.72 328 SER A O 1
ATOM 2385 N N . TRP A 1 329 ? 36.240 24.053 28.334 1.00 59.41 329 TRP A N 1
ATOM 2386 C CA . TRP A 1 329 ? 37.424 23.237 28.677 1.00 59.41 329 TRP A CA 1
ATOM 2387 C C . TRP A 1 329 ? 37.118 21.928 29.442 1.00 59.41 329 TRP A C 1
ATOM 2389 O O . TRP A 1 329 ? 37.994 21.078 29.571 1.00 59.41 329 TRP A O 1
ATOM 2399 N N . PHE A 1 330 ? 35.873 21.720 29.897 1.00 68.38 330 PHE A N 1
ATOM 2400 C CA . PHE A 1 330 ? 35.467 20.570 30.721 1.00 68.38 330 PHE A CA 1
ATOM 2401 C C . PHE A 1 330 ? 34.221 19.810 30.225 1.00 68.38 330 PHE A C 1
ATOM 2403 O O . PHE A 1 330 ? 33.738 18.929 30.932 1.00 68.38 330 PHE A O 1
ATOM 2410 N N . SER A 1 331 ? 33.676 20.113 29.038 1.00 76.44 331 SER A N 1
ATOM 2411 C CA . SER A 1 331 ? 32.451 19.478 28.511 1.00 76.44 331 SER A CA 1
ATOM 2412 C C . SER A 1 331 ? 32.714 18.773 27.177 1.00 76.44 331 SER A C 1
ATOM 2414 O O . SER A 1 331 ? 33.162 19.424 26.232 1.00 76.44 331 SER A O 1
ATOM 2416 N N . LYS A 1 332 ? 32.392 17.481 27.058 1.00 85.50 332 LYS A N 1
ATOM 2417 C CA . LYS A 1 332 ? 32.400 16.750 25.778 1.00 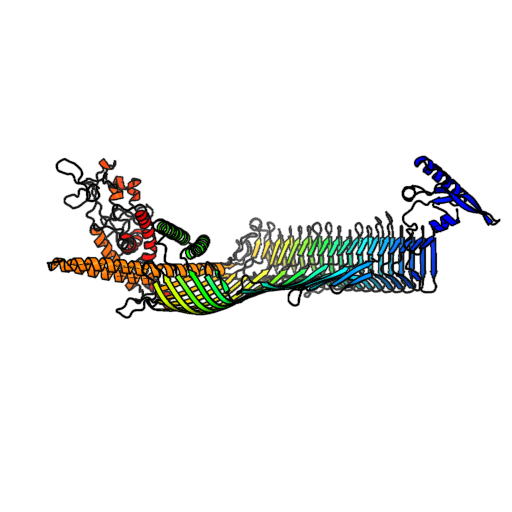85.50 332 LYS A CA 1
ATOM 2418 C C . LYS A 1 332 ? 30.987 16.299 25.434 1.00 85.50 332 LYS A C 1
ATOM 2420 O O . LYS A 1 332 ? 30.314 15.698 26.268 1.00 85.50 332 LYS A O 1
ATOM 2425 N N . LYS A 1 333 ? 30.564 16.537 24.198 1.00 89.00 333 LYS A N 1
ATOM 2426 C CA . LYS A 1 333 ? 29.295 16.074 23.636 1.00 89.00 333 LYS A CA 1
ATOM 2427 C C . LYS A 1 333 ? 29.587 15.274 22.370 1.00 89.00 333 LYS A C 1
ATOM 2429 O O . LYS A 1 333 ? 30.262 15.780 21.486 1.00 89.00 333 LYS A O 1
ATOM 2434 N N . THR A 1 334 ? 29.097 14.044 22.285 1.00 91.69 334 THR A N 1
ATOM 2435 C CA . THR A 1 334 ? 29.142 13.205 21.081 1.00 91.69 334 THR A CA 1
ATOM 2436 C C . THR A 1 334 ? 27.712 12.909 20.656 1.00 91.69 334 THR A C 1
ATOM 2438 O O . THR A 1 334 ? 26.962 12.336 21.437 1.00 91.69 334 THR A O 1
ATOM 2441 N N . ILE A 1 335 ? 27.321 13.307 19.450 1.00 93.62 335 ILE A N 1
ATOM 2442 C CA . ILE A 1 335 ? 26.061 12.891 18.829 1.00 93.62 335 ILE A CA 1
ATOM 2443 C C . ILE A 1 335 ? 26.418 11.909 17.720 1.00 93.62 335 ILE A C 1
ATOM 2445 O O . ILE A 1 335 ? 27.187 12.275 16.839 1.00 93.62 335 ILE A O 1
ATOM 2449 N N . THR A 1 336 ? 25.862 10.704 17.760 1.00 94.75 336 THR A N 1
ATOM 2450 C CA . THR A 1 336 ? 25.941 9.705 16.693 1.00 94.75 336 THR A CA 1
ATOM 2451 C C . THR A 1 336 ? 24.550 9.541 16.092 1.00 94.75 336 THR A C 1
ATOM 2453 O O . THR A 1 336 ? 23.603 9.260 16.820 1.00 94.75 336 THR A O 1
ATOM 2456 N N . THR A 1 337 ? 24.403 9.694 14.784 1.00 96.94 337 THR A N 1
ATOM 2457 C CA . THR A 1 337 ? 23.166 9.380 14.060 1.00 96.94 337 THR A CA 1
ATOM 2458 C C . THR A 1 337 ? 23.442 8.321 13.014 1.00 96.94 337 THR A C 1
ATOM 2460 O O . THR A 1 337 ? 24.507 8.343 12.397 1.00 96.94 337 THR A O 1
ATOM 2463 N N . ARG A 1 338 ? 22.486 7.420 12.798 1.00 97.25 338 ARG A N 1
ATOM 2464 C CA . ARG A 1 338 ? 22.488 6.501 11.666 1.00 97.25 338 ARG A CA 1
ATOM 2465 C C . ARG A 1 338 ? 21.095 6.432 11.058 1.00 97.25 338 ARG A C 1
ATOM 2467 O O . ARG A 1 338 ? 20.151 6.102 11.766 1.00 97.25 338 ARG A O 1
ATOM 2474 N N . ASN A 1 339 ? 20.993 6.722 9.771 1.00 97.44 339 ASN A N 1
ATOM 2475 C CA . ASN A 1 339 ? 19.761 6.605 9.006 1.00 97.44 339 ASN A CA 1
ATOM 2476 C C . ASN A 1 339 ? 19.969 5.556 7.920 1.00 97.44 339 ASN A C 1
ATOM 2478 O O . ASN A 1 339 ? 20.946 5.647 7.178 1.00 97.44 339 ASN A O 1
ATOM 2482 N N . THR A 1 340 ? 19.070 4.582 7.826 1.00 98.00 340 THR A N 1
ATOM 2483 C CA . THR A 1 340 ? 19.078 3.611 6.727 1.00 98.00 340 THR A CA 1
ATOM 2484 C C . THR A 1 340 ? 17.728 3.579 6.037 1.00 98.00 340 THR A C 1
ATOM 2486 O O . THR A 1 340 ? 16.708 3.638 6.713 1.00 98.00 340 THR A O 1
ATOM 2489 N N . LEU A 1 341 ? 17.731 3.443 4.716 1.00 98.00 341 LEU A N 1
ATOM 2490 C CA . LEU A 1 341 ? 16.553 3.245 3.879 1.00 98.00 341 LEU A CA 1
ATOM 2491 C C . LEU A 1 341 ? 16.862 2.125 2.887 1.00 98.00 341 LEU A C 1
ATOM 2493 O O . LEU A 1 341 ? 17.909 2.155 2.245 1.00 98.00 341 LEU A O 1
ATOM 2497 N N . SER A 1 342 ? 15.951 1.174 2.744 1.00 98.19 342 SER A N 1
ATOM 2498 C CA . SER A 1 342 ? 15.901 0.216 1.645 1.00 98.19 342 SER A CA 1
ATOM 2499 C C . SER A 1 342 ? 14.486 0.241 1.085 1.00 98.19 342 SER A C 1
ATOM 2501 O O . SER A 1 342 ? 13.527 -0.049 1.793 1.00 98.19 342 SER A O 1
ATOM 2503 N N . GLU A 1 343 ? 14.344 0.653 -0.164 1.00 98.19 343 GLU A N 1
ATOM 2504 C CA . GLU A 1 343 ? 13.059 0.858 -0.823 1.00 98.19 343 GLU A CA 1
ATOM 2505 C C . GLU A 1 343 ? 13.071 0.135 -2.169 1.00 98.19 343 GLU A C 1
ATOM 2507 O O . GLU A 1 343 ? 14.033 0.247 -2.926 1.00 98.19 343 GLU A O 1
ATOM 2512 N N . THR A 1 344 ? 12.010 -0.612 -2.469 1.00 98.19 344 THR A N 1
ATOM 2513 C CA . THR A 1 344 ? 11.762 -1.226 -3.778 1.00 98.19 344 THR A CA 1
ATOM 2514 C C . THR A 1 344 ? 10.395 -0.785 -4.268 1.00 98.19 344 THR A C 1
ATOM 2516 O O . THR A 1 344 ? 9.384 -1.035 -3.611 1.00 98.19 344 THR A O 1
ATOM 2519 N N . THR A 1 345 ? 10.376 -0.145 -5.434 1.00 97.31 345 THR A N 1
ATOM 2520 C CA . THR A 1 345 ? 9.157 0.306 -6.110 1.00 97.31 345 THR A CA 1
ATOM 2521 C C . THR A 1 345 ? 9.001 -0.401 -7.448 1.00 97.31 345 THR A C 1
ATOM 2523 O O . THR A 1 345 ? 9.985 -0.656 -8.146 1.00 97.31 345 THR A O 1
ATOM 2526 N N . THR A 1 346 ? 7.768 -0.741 -7.807 1.00 93.75 346 THR A N 1
ATOM 2527 C CA . THR A 1 346 ? 7.449 -1.469 -9.038 1.00 93.75 346 THR A CA 1
ATOM 2528 C C . THR A 1 346 ? 6.916 -0.535 -10.123 1.00 93.75 346 THR A C 1
ATOM 2530 O O . THR A 1 346 ? 6.056 0.302 -9.852 1.00 93.75 346 THR A O 1
ATOM 2533 N N . GLN A 1 347 ? 7.367 -0.718 -11.362 1.00 92.19 347 GLN A N 1
ATOM 2534 C CA . GLN A 1 347 ? 6.889 -0.029 -12.559 1.00 92.19 347 GLN A CA 1
ATOM 2535 C C . GLN A 1 347 ? 6.363 -1.050 -13.573 1.00 92.19 347 GLN A C 1
ATOM 2537 O O . GLN A 1 347 ? 7.125 -1.821 -14.153 1.00 92.19 347 GLN A O 1
ATOM 2542 N N . GLY A 1 348 ? 5.047 -1.069 -13.762 1.00 91.69 348 GLY A N 1
ATOM 2543 C CA . GLY A 1 348 ? 4.355 -2.063 -14.579 1.00 91.69 348 GLY A CA 1
ATOM 2544 C C . GLY A 1 348 ? 4.673 -2.025 -16.068 1.00 91.69 348 GLY A C 1
ATOM 2545 O O . GLY A 1 348 ? 4.984 -0.974 -16.629 1.00 91.69 348 GLY A O 1
ATOM 2546 N N . THR A 1 349 ? 4.508 -3.173 -16.726 1.00 97.25 349 THR A N 1
ATOM 2547 C CA . THR A 1 349 ? 4.345 -3.215 -18.185 1.00 97.25 349 THR A CA 1
ATOM 2548 C C . THR A 1 349 ? 3.002 -2.590 -18.557 1.00 97.25 349 THR A C 1
ATOM 2550 O O . THR A 1 349 ? 2.026 -2.789 -17.843 1.00 97.25 349 THR A O 1
ATOM 2553 N N . THR A 1 350 ? 2.922 -1.845 -19.657 1.00 97.81 350 THR A N 1
ATOM 2554 C CA . THR A 1 350 ? 1.671 -1.251 -20.148 1.00 97.81 350 THR A CA 1
ATOM 2555 C C . THR A 1 350 ? 1.435 -1.623 -21.601 1.00 97.81 350 THR A C 1
ATOM 2557 O O . THR A 1 350 ? 2.258 -1.302 -22.455 1.00 97.81 350 THR A O 1
ATOM 2560 N N . PHE A 1 351 ? 0.311 -2.284 -21.876 1.00 98.25 351 PHE A N 1
ATOM 2561 C CA . PHE A 1 351 ? -0.223 -2.512 -23.219 1.00 98.25 351 PHE A CA 1
ATOM 2562 C C . PHE A 1 351 ? -1.433 -1.595 -23.415 1.00 98.25 351 PHE A C 1
ATOM 2564 O O . PHE A 1 351 ? -2.386 -1.675 -22.641 1.00 98.25 351 PHE A O 1
ATOM 2571 N N . SER A 1 352 ? -1.388 -0.720 -24.420 1.00 94.94 352 SER A N 1
ATOM 2572 C CA . SER A 1 352 ? -2.430 0.271 -24.709 1.00 94.94 352 SER A CA 1
ATOM 2573 C C . SER A 1 352 ? -2.745 0.343 -26.205 1.00 94.94 352 SER A C 1
ATOM 2575 O O . SER A 1 352 ? -1.842 0.260 -27.038 1.00 94.94 352 SER A O 1
ATOM 2577 N N . GLY A 1 353 ? -4.018 0.511 -26.550 1.00 90.25 353 GLY A N 1
ATOM 2578 C CA . GLY A 1 353 ? -4.507 0.562 -27.928 1.00 90.25 353 GLY A CA 1
ATOM 2579 C C . GLY A 1 353 ? -5.839 1.303 -28.047 1.00 90.25 353 GLY A C 1
ATOM 2580 O O . GLY A 1 353 ? -6.508 1.544 -27.041 1.00 90.25 353 GLY A O 1
ATOM 2581 N N . ASN A 1 354 ? -6.299 1.587 -29.268 1.00 90.75 354 ASN A N 1
ATOM 2582 C CA . ASN A 1 354 ? -7.713 1.909 -29.474 1.00 90.75 354 ASN A CA 1
ATOM 2583 C C . ASN A 1 354 ? -8.577 0.719 -29.041 1.00 90.75 354 ASN A C 1
ATOM 2585 O O . ASN A 1 354 ? -9.448 0.855 -28.194 1.00 90.75 354 ASN A O 1
ATOM 2589 N N . THR A 1 355 ? -8.234 -0.478 -29.513 1.00 95.44 355 THR A N 1
ATOM 2590 C CA . THR A 1 355 ? -8.691 -1.752 -28.942 1.00 95.44 355 THR A CA 1
ATOM 2591 C C . THR A 1 355 ? -7.487 -2.585 -28.548 1.00 95.44 355 THR A C 1
ATOM 2593 O O . THR A 1 355 ? -6.498 -2.599 -29.282 1.00 95.44 355 THR A O 1
ATOM 2596 N N . THR A 1 356 ? -7.588 -3.337 -27.459 1.00 97.50 356 THR A N 1
ATOM 2597 C CA . THR A 1 356 ? -6.511 -4.214 -26.994 1.00 97.50 356 THR A CA 1
ATOM 2598 C C . THR A 1 356 ? -7.009 -5.650 -26.904 1.00 97.50 356 THR A C 1
ATOM 2600 O O . THR A 1 356 ? -7.903 -5.952 -26.120 1.00 97.50 356 THR A O 1
ATOM 2603 N N . TYR A 1 357 ? -6.427 -6.546 -27.700 1.00 98.44 357 TYR A N 1
ATOM 2604 C CA . TYR A 1 357 ? -6.750 -7.971 -27.728 1.00 98.44 357 TYR A CA 1
ATOM 2605 C C . TYR A 1 357 ? -5.515 -8.791 -27.355 1.00 98.44 357 TYR A C 1
ATOM 2607 O O . TYR A 1 357 ? -4.505 -8.753 -28.060 1.00 98.44 357 TYR A O 1
ATOM 2615 N N . VAL A 1 358 ? -5.596 -9.551 -26.264 1.00 98.81 358 VAL A N 1
ATOM 2616 C CA . VAL A 1 358 ? -4.522 -10.430 -25.791 1.00 98.81 358 VAL A CA 1
ATOM 2617 C C . VAL A 1 358 ? -5.026 -11.864 -25.753 1.00 98.81 358 VAL A C 1
ATOM 2619 O O . VAL A 1 358 ? -6.053 -12.151 -25.139 1.00 98.81 358 VAL A O 1
ATOM 2622 N N . GLN A 1 359 ? -4.288 -12.771 -26.387 1.00 98.75 359 GLN A N 1
ATOM 2623 C CA . GLN A 1 359 ? -4.634 -14.185 -26.431 1.00 98.75 359 GLN A CA 1
ATOM 2624 C C . GLN A 1 359 ? -3.438 -15.081 -26.113 1.00 98.75 359 GLN A C 1
ATOM 2626 O O . GLN A 1 359 ? -2.367 -14.929 -26.705 1.00 98.75 359 GLN A O 1
ATOM 2631 N N . ALA A 1 360 ? -3.668 -16.061 -25.241 1.00 98.75 360 ALA A N 1
ATOM 2632 C CA . ALA A 1 360 ? -2.703 -17.081 -24.851 1.00 98.75 360 ALA A CA 1
ATOM 2633 C C . ALA A 1 360 ? -3.248 -18.495 -25.112 1.00 98.75 360 ALA A C 1
ATOM 2635 O O . ALA A 1 360 ? -4.442 -18.770 -24.949 1.00 98.75 360 ALA A O 1
ATOM 2636 N N . GLY A 1 361 ? -2.371 -19.406 -25.532 1.00 98.56 361 GLY A N 1
ATOM 2637 C CA . GLY A 1 361 ? -2.700 -20.823 -25.689 1.00 98.56 361 GLY A CA 1
ATOM 2638 C C . GLY A 1 361 ? -2.725 -21.617 -24.378 1.00 98.56 361 GLY A C 1
ATOM 2639 O O . GLY A 1 361 ? -3.314 -22.694 -24.373 1.00 98.56 361 GLY A O 1
ATOM 2640 N N . SER A 1 362 ? -2.150 -21.082 -23.299 1.00 98.56 362 SER A N 1
ATOM 2641 C CA . SER A 1 362 ? -2.287 -21.541 -21.914 1.00 98.56 362 SER A CA 1
ATOM 2642 C C . SER A 1 362 ? -2.780 -20.378 -21.055 1.00 98.56 362 SER A C 1
ATOM 2644 O O . SER A 1 362 ? -3.999 -20.216 -20.971 1.00 98.56 362 SER A O 1
ATOM 2646 N N . ASP A 1 363 ? -1.877 -19.536 -20.530 1.00 98.88 363 ASP A N 1
ATOM 2647 C CA . ASP A 1 363 ? -2.194 -18.570 -19.468 1.00 98.88 363 ASP A CA 1
ATOM 2648 C C . ASP A 1 363 ? -1.861 -17.111 -19.825 1.00 98.88 363 ASP A C 1
ATOM 2650 O O . ASP A 1 363 ? -0.902 -16.815 -20.546 1.00 98.88 363 ASP A O 1
ATOM 2654 N N . ILE A 1 364 ? -2.641 -16.174 -19.280 1.00 98.94 364 ILE A N 1
ATOM 2655 C CA . ILE A 1 364 ? -2.323 -14.738 -19.271 1.00 98.94 364 ILE A CA 1
ATOM 2656 C C . ILE A 1 364 ? -2.014 -14.324 -17.833 1.00 98.94 364 ILE A C 1
ATOM 2658 O O . ILE A 1 364 ? -2.873 -14.423 -16.962 1.00 98.94 364 ILE A O 1
ATOM 2662 N N . ASN A 1 365 ? -0.813 -13.800 -17.596 1.00 98.88 365 ASN A N 1
ATOM 2663 C CA . ASN A 1 365 ? -0.357 -13.340 -16.287 1.00 98.88 365 ASN A CA 1
ATOM 2664 C C . ASN A 1 365 ? -0.058 -11.837 -16.334 1.00 98.88 365 ASN A C 1
ATOM 2666 O O . ASN A 1 365 ? 0.881 -11.411 -17.007 1.00 98.88 365 ASN A O 1
ATOM 2670 N N . VAL A 1 366 ? -0.829 -11.029 -15.606 1.00 98.81 366 VAL A N 1
ATOM 2671 C CA . VAL A 1 366 ? -0.653 -9.576 -15.477 1.00 98.81 366 VAL A CA 1
ATOM 2672 C C . VAL A 1 366 ? -0.318 -9.256 -14.025 1.00 98.81 366 VAL A C 1
ATOM 2674 O O . VAL A 1 366 ? -1.177 -9.361 -13.156 1.00 98.81 366 VAL A O 1
ATOM 2677 N N . LYS A 1 367 ? 0.934 -8.871 -13.749 1.00 98.38 367 LYS A N 1
ATOM 2678 C CA . LYS A 1 367 ? 1.416 -8.589 -12.391 1.00 98.38 367 LYS A CA 1
ATOM 2679 C C . LYS A 1 367 ? 1.968 -7.174 -12.249 1.00 98.38 367 LYS A C 1
ATOM 2681 O O . LYS A 1 367 ? 2.948 -6.819 -12.911 1.00 98.38 367 LYS A O 1
ATOM 2686 N N . GLY A 1 368 ? 1.341 -6.377 -11.381 1.00 94.25 368 GLY A N 1
ATOM 2687 C CA . GLY A 1 368 ? 1.577 -4.936 -11.225 1.00 94.25 368 GLY A CA 1
ATOM 2688 C C . GLY A 1 368 ? 1.650 -4.182 -12.551 1.00 94.25 368 GLY A C 1
ATOM 2689 O O . GLY A 1 368 ? 2.522 -3.335 -12.710 1.00 94.25 368 GLY A O 1
ATOM 2690 N N . SER A 1 369 ? 0.825 -4.569 -13.529 1.00 97.44 369 SER A N 1
ATOM 2691 C CA . SER A 1 369 ? 0.923 -4.157 -14.936 1.00 97.44 369 SER A CA 1
ATOM 2692 C C . SER A 1 369 ? -0.444 -3.761 -15.505 1.00 97.44 369 SER A C 1
ATOM 2694 O O . SER A 1 369 ? -1.483 -4.025 -14.904 1.00 97.44 369 SER A O 1
ATOM 2696 N N . ASN A 1 370 ? -0.448 -3.111 -16.668 1.00 94.06 370 ASN A N 1
ATOM 2697 C CA . ASN A 1 370 ? -1.629 -2.503 -17.266 1.00 94.06 370 ASN A CA 1
ATOM 2698 C C . ASN A 1 370 ? -1.934 -3.085 -18.653 1.00 94.06 370 ASN A C 1
ATOM 2700 O O . ASN A 1 370 ? -1.048 -3.154 -19.506 1.00 94.06 370 ASN A O 1
ATOM 2704 N N . VAL A 1 371 ? -3.198 -3.432 -18.900 1.00 97.38 371 VAL A N 1
ATOM 2705 C CA . VAL A 1 371 ? -3.724 -3.774 -20.230 1.00 97.38 371 VAL A CA 1
ATOM 2706 C C . VAL A 1 371 ? -4.983 -2.953 -20.477 1.00 97.38 371 VAL A C 1
ATOM 2708 O O . VAL A 1 371 ? -6.052 -3.250 -19.946 1.00 97.38 371 VAL A O 1
ATOM 2711 N N . VAL A 1 372 ? -4.850 -1.877 -21.242 1.00 93.38 372 VAL A N 1
ATOM 2712 C CA . VAL A 1 372 ? -5.881 -0.845 -21.363 1.00 93.38 372 VAL A CA 1
ATOM 2713 C C . VAL A 1 372 ? -6.223 -0.539 -22.813 1.00 93.38 372 VAL A C 1
ATOM 2715 O O . VAL A 1 372 ? -5.461 -0.851 -23.728 1.00 93.38 372 VAL A O 1
ATOM 2718 N N . SER A 1 373 ? -7.390 0.056 -23.036 1.00 88.12 373 SER A N 1
ATOM 2719 C CA . SER A 1 373 ? -7.813 0.512 -24.358 1.00 88.12 373 SER A CA 1
ATOM 2720 C C . SER A 1 373 ? -8.776 1.695 -24.295 1.00 88.12 373 SER A C 1
ATOM 2722 O O . SER A 1 373 ? -9.299 2.023 -23.227 1.00 88.12 373 SER A O 1
ATOM 2724 N N . THR A 1 374 ? -9.056 2.293 -25.452 1.00 85.25 374 THR A N 1
ATOM 2725 C CA . THR A 1 374 ? -10.114 3.303 -25.580 1.00 85.25 374 THR A CA 1
ATOM 2726 C C . THR A 1 374 ? -11.486 2.661 -25.809 1.00 85.25 374 THR A C 1
ATOM 2728 O O . THR A 1 374 ? -12.401 2.890 -25.025 1.00 85.25 374 THR A O 1
ATOM 2731 N N . ASP A 1 375 ? -11.612 1.799 -26.818 1.00 91.12 375 ASP A N 1
ATOM 2732 C CA . ASP A 1 375 ? -12.874 1.270 -27.358 1.00 91.12 375 ASP A CA 1
ATOM 2733 C C . ASP A 1 375 ? -13.145 -0.203 -27.009 1.00 91.12 375 ASP A C 1
ATOM 2735 O O . ASP A 1 375 ? -14.244 -0.708 -27.253 1.00 91.12 375 ASP A O 1
ATOM 2739 N N . GLY A 1 376 ? -12.181 -0.922 -26.431 1.00 91.31 376 GLY A N 1
ATOM 2740 C CA . GLY A 1 376 ? -12.451 -2.255 -25.896 1.00 91.31 376 GLY A CA 1
ATOM 2741 C C . GLY A 1 376 ? -11.212 -3.090 -25.602 1.00 91.31 376 GLY A C 1
ATOM 2742 O O . GLY A 1 376 ? -10.258 -3.120 -26.383 1.00 91.31 376 GLY A O 1
ATOM 2743 N N . THR A 1 377 ? -11.242 -3.794 -24.472 1.00 97.31 377 THR A N 1
ATOM 2744 C CA . THR A 1 377 ? -10.162 -4.683 -24.023 1.00 97.31 377 THR A CA 1
ATOM 2745 C C . THR A 1 377 ? -10.669 -6.115 -23.942 1.00 97.31 377 THR A C 1
ATOM 2747 O O . THR A 1 377 ? -11.705 -6.378 -23.339 1.00 97.31 377 THR A O 1
ATOM 2750 N N . THR A 1 378 ? -9.947 -7.057 -24.545 1.00 98.75 378 THR A N 1
ATOM 2751 C CA . THR A 1 378 ? -10.285 -8.484 -24.540 1.00 98.75 378 THR A CA 1
ATOM 2752 C C . THR A 1 378 ? -9.075 -9.326 -24.147 1.00 98.75 378 THR A C 1
ATOM 2754 O O . THR A 1 378 ? -8.029 -9.229 -24.788 1.00 98.75 378 THR A O 1
ATOM 2757 N N . LEU A 1 379 ? -9.225 -10.169 -23.123 1.00 98.81 379 LEU A N 1
ATOM 2758 C CA . LEU A 1 379 ? -8.225 -11.150 -22.687 1.00 98.81 379 LEU A CA 1
ATOM 2759 C C . LEU A 1 379 ? -8.797 -12.562 -22.829 1.00 98.81 379 LEU A C 1
ATOM 2761 O O . LEU A 1 379 ? -9.837 -12.851 -22.239 1.00 98.81 379 LEU A O 1
ATOM 2765 N N . ILE A 1 380 ? -8.127 -13.442 -23.576 1.00 98.81 380 ILE A N 1
ATOM 2766 C CA . ILE A 1 380 ? -8.565 -14.831 -23.780 1.00 98.81 380 ILE A CA 1
ATOM 2767 C C . ILE A 1 380 ? -7.417 -15.806 -23.513 1.00 98.81 380 ILE A C 1
ATOM 2769 O O . ILE A 1 380 ? -6.425 -15.824 -24.241 1.00 98.81 380 ILE A O 1
ATOM 2773 N N . ALA A 1 381 ? -7.587 -16.672 -22.518 1.00 98.75 381 ALA A N 1
ATOM 2774 C CA . ALA A 1 381 ? -6.664 -17.755 -22.197 1.00 98.75 381 ALA A CA 1
ATOM 2775 C C . ALA A 1 381 ? -7.386 -19.107 -22.267 1.00 98.75 381 ALA A C 1
ATOM 2777 O O . ALA A 1 381 ? -8.535 -19.232 -21.837 1.00 98.75 381 ALA A O 1
ATOM 2778 N N . LYS A 1 382 ? -6.730 -20.143 -22.804 1.00 98.56 382 LYS A N 1
ATOM 2779 C CA . LYS A 1 382 ? -7.322 -21.495 -22.820 1.00 98.56 382 LYS A CA 1
ATOM 2780 C C . LYS A 1 382 ? -7.337 -22.154 -21.440 1.00 98.56 382 LYS A C 1
ATOM 2782 O O . LYS A 1 382 ? -8.150 -23.054 -21.234 1.00 98.56 382 LYS A O 1
ATOM 2787 N N . HIS A 1 383 ? -6.472 -21.723 -20.527 1.00 98.50 383 HIS A N 1
ATOM 2788 C CA . HIS A 1 383 ? -6.443 -22.163 -19.139 1.00 98.50 383 HIS A CA 1
ATOM 2789 C C . HIS A 1 383 ? -6.766 -20.983 -18.224 1.00 98.50 383 HIS A C 1
ATOM 2791 O O . HIS A 1 383 ? -7.955 -20.734 -18.010 1.00 98.50 383 HIS A O 1
ATOM 2797 N N . ASP A 1 384 ? -5.771 -20.238 -17.744 1.00 98.88 384 ASP A N 1
ATOM 2798 C CA . ASP A 1 384 ? -5.972 -19.289 -16.651 1.00 98.88 384 ASP A CA 1
ATOM 2799 C C . ASP A 1 384 ? -5.690 -17.827 -17.048 1.00 98.88 384 ASP A C 1
ATOM 2801 O O . ASP A 1 384 ? -4.847 -17.520 -17.895 1.00 98.88 384 ASP A O 1
ATOM 2805 N N . VAL A 1 385 ? -6.411 -16.894 -16.420 1.00 98.94 385 VAL A N 1
ATOM 2806 C CA . VAL A 1 385 ? -6.117 -15.452 -16.474 1.00 98.94 385 VAL A CA 1
ATOM 2807 C C . VAL A 1 385 ? -5.886 -14.959 -15.050 1.00 98.94 385 VAL A C 1
ATOM 2809 O O . VAL A 1 385 ? -6.815 -14.959 -14.245 1.00 98.94 385 VAL A O 1
ATOM 2812 N N . ASN A 1 386 ? -4.665 -14.508 -14.763 1.00 98.88 386 ASN A N 1
ATOM 2813 C CA . ASN A 1 386 ? -4.238 -14.018 -13.453 1.00 98.88 386 ASN A CA 1
ATOM 2814 C C . ASN A 1 386 ? -3.937 -12.514 -13.525 1.00 98.88 386 ASN A C 1
ATOM 2816 O O . ASN A 1 386 ? -3.072 -12.089 -14.297 1.00 98.88 386 ASN A O 1
ATOM 2820 N N . ILE A 1 387 ? -4.639 -11.705 -12.729 1.00 98.81 387 ILE A N 1
ATOM 2821 C CA . ILE A 1 387 ? -4.471 -10.249 -12.628 1.00 98.81 387 ILE A CA 1
ATOM 2822 C C . ILE A 1 387 ? -4.106 -9.901 -11.181 1.00 98.81 387 ILE A C 1
ATOM 2824 O O . ILE A 1 387 ? -4.966 -9.641 -10.339 1.00 98.81 387 ILE A O 1
ATOM 2828 N N . ASP A 1 388 ? -2.809 -9.879 -10.897 1.00 98.12 388 ASP A N 1
ATOM 2829 C CA . ASP A 1 388 ? -2.282 -9.775 -9.539 1.00 98.12 388 ASP A CA 1
ATOM 2830 C C . ASP A 1 388 ? -1.578 -8.439 -9.297 1.00 98.12 388 ASP A C 1
ATOM 2832 O O . ASP A 1 388 ? -0.911 -7.878 -10.175 1.00 98.12 388 ASP A O 1
ATOM 2836 N N . ALA A 1 389 ? -1.645 -7.941 -8.068 1.00 97.31 389 ALA A N 1
ATOM 2837 C CA . ALA A 1 389 ? -0.798 -6.847 -7.632 1.00 97.31 389 ALA A CA 1
ATOM 2838 C C . ALA A 1 389 ? 0.670 -7.305 -7.539 1.00 97.31 389 ALA A C 1
ATOM 2840 O O . ALA A 1 389 ? 0.986 -8.428 -7.132 1.00 97.31 389 ALA A O 1
ATOM 2841 N N . ALA A 1 390 ? 1.598 -6.421 -7.895 1.00 96.88 390 ALA A N 1
ATOM 2842 C CA . ALA A 1 390 ? 2.980 -6.537 -7.449 1.00 96.88 390 ALA A CA 1
ATOM 2843 C C . ALA A 1 390 ? 3.118 -5.981 -6.017 1.00 96.88 390 ALA A C 1
ATOM 2845 O O . ALA A 1 390 ? 2.147 -5.514 -5.424 1.00 96.88 390 ALA A O 1
ATOM 2846 N N . THR A 1 391 ? 4.317 -6.038 -5.443 1.00 97.06 391 THR A N 1
ATOM 2847 C CA . THR A 1 391 ? 4.559 -5.609 -4.058 1.00 97.06 391 THR A CA 1
ATOM 2848 C C . THR A 1 391 ? 5.636 -4.536 -4.031 1.00 97.06 391 THR A C 1
ATOM 2850 O O . THR A 1 391 ? 6.742 -4.765 -4.523 1.00 97.06 391 THR A O 1
ATOM 2853 N N . ASN A 1 392 ? 5.325 -3.390 -3.428 1.00 96.00 392 ASN A N 1
ATOM 2854 C CA . ASN A 1 392 ? 6.322 -2.402 -3.025 1.00 96.00 392 ASN A CA 1
ATOM 2855 C C . ASN A 1 392 ? 6.773 -2.704 -1.593 1.00 96.00 392 ASN A C 1
ATOM 2857 O O . ASN A 1 392 ? 5.972 -3.158 -0.772 1.00 96.00 392 ASN A O 1
ATOM 2861 N N . SER A 1 393 ? 8.038 -2.435 -1.276 1.00 97.94 393 SER A N 1
ATOM 2862 C CA . SER A 1 393 ? 8.584 -2.660 0.066 1.00 97.94 393 SER A CA 1
ATOM 2863 C C . SER A 1 393 ? 9.475 -1.512 0.511 1.00 97.94 393 SER A C 1
ATOM 2865 O O . SER A 1 393 ? 10.358 -1.101 -0.243 1.00 97.94 393 SER A O 1
ATOM 2867 N N . THR A 1 394 ? 9.321 -1.078 1.757 1.00 98.38 394 THR A N 1
ATOM 2868 C CA . THR A 1 394 ? 10.165 -0.050 2.375 1.00 98.38 394 THR A CA 1
ATOM 2869 C C . THR A 1 394 ? 10.635 -0.540 3.735 1.00 98.38 394 THR A C 1
ATOM 2871 O O . THR A 1 394 ? 9.850 -1.062 4.518 1.00 98.38 394 THR A O 1
ATOM 2874 N N . THR A 1 395 ? 11.921 -0.395 4.027 1.00 98.19 395 THR A N 1
ATOM 2875 C CA . THR A 1 395 ? 12.500 -0.598 5.354 1.00 98.19 395 THR A CA 1
ATOM 2876 C C . THR A 1 395 ? 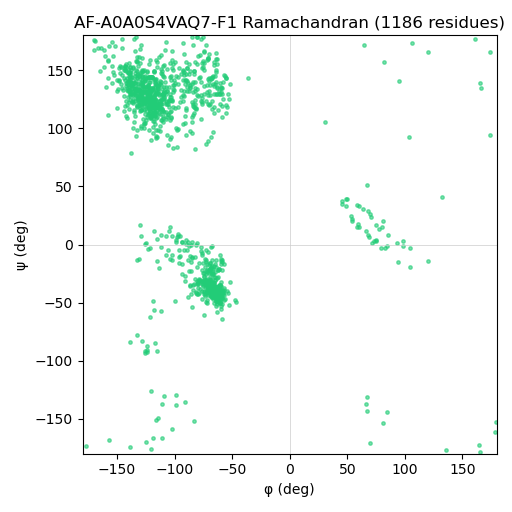13.342 0.613 5.700 1.00 98.19 395 THR A C 1
ATOM 2878 O O . THR A 1 395 ? 14.300 0.930 4.995 1.00 98.19 395 THR A O 1
ATOM 2881 N N . GLU A 1 396 ? 13.000 1.285 6.786 1.00 97.38 396 GLU A N 1
ATOM 2882 C CA . GLU A 1 396 ? 13.693 2.469 7.262 1.00 97.38 396 GLU A CA 1
ATOM 2883 C C . GLU A 1 396 ? 14.101 2.322 8.723 1.00 97.38 396 GLU A C 1
ATOM 2885 O O . GLU A 1 396 ? 13.468 1.628 9.520 1.00 97.38 396 GLU A O 1
ATOM 2890 N N . ARG A 1 397 ? 15.215 2.960 9.075 1.00 97.75 397 ARG A N 1
ATOM 2891 C CA . ARG A 1 397 ? 15.668 3.063 10.456 1.00 97.75 397 ARG A CA 1
ATOM 2892 C C . ARG A 1 397 ? 16.231 4.440 10.719 1.00 97.75 397 ARG A C 1
ATOM 2894 O O . ARG A 1 397 ? 17.127 4.894 10.008 1.00 97.75 397 ARG A O 1
ATOM 2901 N N . HIS A 1 398 ? 15.793 5.036 11.816 1.00 97.19 398 HIS A N 1
ATOM 2902 C CA . HIS A 1 398 ? 16.316 6.281 12.350 1.00 97.19 398 HIS A CA 1
ATOM 2903 C C . HIS A 1 398 ? 16.892 6.043 13.740 1.00 97.19 398 HIS A C 1
ATOM 2905 O O . HIS A 1 398 ? 16.168 5.886 14.721 1.00 97.19 398 HIS A O 1
ATOM 2911 N N . PHE A 1 399 ? 18.220 6.044 13.826 1.00 97.56 399 PHE A N 1
ATOM 2912 C CA . PHE A 1 399 ? 18.953 5.920 15.076 1.00 97.56 399 PHE A CA 1
ATOM 2913 C C . PHE A 1 399 ? 19.633 7.240 15.435 1.00 97.56 399 PHE A C 1
ATOM 2915 O O . PHE A 1 399 ? 20.376 7.822 14.640 1.00 97.56 399 PHE A O 1
ATOM 2922 N N . ARG A 1 400 ? 19.453 7.691 16.674 1.00 96.44 400 ARG A N 1
ATOM 2923 C CA . ARG A 1 400 ? 20.144 8.852 17.239 1.00 96.44 400 ARG A CA 1
ATOM 2924 C C . ARG A 1 400 ? 20.607 8.539 18.650 1.00 96.44 400 ARG A C 1
ATOM 2926 O O . ARG A 1 400 ? 19.812 8.159 19.497 1.00 96.44 400 ARG A O 1
ATOM 2933 N N . GLU A 1 401 ? 21.881 8.772 18.930 1.00 96.38 401 GLU A N 1
ATOM 2934 C CA . GLU A 1 401 ? 22.484 8.655 20.254 1.00 96.38 401 GLU A CA 1
ATOM 2935 C C . GLU A 1 401 ? 23.233 9.941 20.616 1.00 96.38 401 GLU A C 1
ATOM 2937 O O . GLU A 1 401 ? 24.111 10.391 19.887 1.00 96.38 401 GLU A O 1
ATOM 2942 N N . GLU A 1 402 ? 22.933 10.525 21.770 1.00 92.62 402 GLU A N 1
ATOM 2943 C CA . GLU A 1 402 ? 23.640 11.670 22.334 1.00 92.62 402 GLU A CA 1
ATOM 2944 C C . GLU A 1 402 ? 24.328 11.260 23.640 1.00 92.62 402 GLU A C 1
ATOM 2946 O O . GLU A 1 402 ? 23.674 10.862 24.601 1.00 92.62 402 GLU A O 1
ATOM 2951 N N . LYS A 1 403 ? 25.659 11.372 23.681 1.00 92.44 403 LYS A N 1
ATOM 2952 C CA . LYS A 1 403 ? 26.509 11.135 24.852 1.00 92.44 403 LYS A CA 1
ATOM 2953 C C . LYS A 1 403 ? 27.141 12.446 25.310 1.00 92.44 403 LYS A C 1
ATOM 2955 O O . LYS A 1 403 ? 27.894 13.064 24.561 1.00 92.44 403 LYS A O 1
ATOM 2960 N N . LYS A 1 404 ? 26.893 12.866 26.547 1.00 89.00 404 LYS A N 1
ATOM 2961 C CA . LYS A 1 404 ? 27.593 13.981 27.200 1.00 89.00 404 LYS A CA 1
ATOM 2962 C C . LYS A 1 404 ? 28.490 13.449 28.302 1.00 89.00 404 LYS A C 1
ATOM 2964 O O . LYS A 1 404 ? 28.140 12.487 28.980 1.00 89.00 404 LYS A O 1
ATOM 2969 N N . SER A 1 405 ? 29.634 14.089 28.495 1.00 86.44 405 SER A N 1
ATOM 2970 C CA . SER A 1 405 ? 30.509 13.835 29.635 1.00 86.44 405 SER A CA 1
ATOM 2971 C C . SER A 1 405 ? 31.176 15.118 30.123 1.00 86.44 405 SER A C 1
ATOM 2973 O O . SER A 1 405 ? 31.426 16.021 29.320 1.00 86.44 405 SER A O 1
ATOM 2975 N N . GLY A 1 406 ? 31.502 15.178 31.410 1.00 85.56 406 GLY A N 1
ATOM 2976 C CA . GLY A 1 406 ? 32.043 16.372 32.051 1.00 85.56 406 GLY A CA 1
ATOM 2977 C C . GLY A 1 406 ? 30.931 17.323 32.488 1.00 85.56 406 GLY A C 1
ATOM 2978 O O . GLY A 1 406 ? 29.884 16.854 32.922 1.00 85.56 406 GLY A O 1
ATOM 2979 N N . LEU A 1 407 ? 31.160 18.634 32.391 1.00 83.12 407 LEU A N 1
ATOM 2980 C CA . LEU A 1 407 ? 30.218 19.674 32.825 1.00 83.12 407 LEU A CA 1
ATOM 2981 C C . LEU A 1 407 ? 29.148 19.953 31.749 1.00 83.12 407 LEU A C 1
ATOM 2983 O O . LEU A 1 407 ? 29.480 20.410 30.659 1.00 83.12 407 LEU A O 1
ATOM 2987 N N . PHE A 1 408 ? 27.868 19.723 32.031 1.00 81.19 408 PHE A N 1
ATOM 2988 C CA . PHE A 1 408 ? 26.743 20.053 31.144 1.00 81.19 408 PHE A CA 1
ATOM 2989 C C . PHE A 1 408 ? 25.585 20.694 31.918 1.00 81.19 408 PHE A C 1
ATOM 2991 O O . PHE A 1 408 ? 25.420 20.444 33.104 1.00 81.19 408 PHE A O 1
ATOM 2998 N N . SER A 1 409 ? 24.776 21.537 31.268 1.00 74.94 409 SER A N 1
ATOM 2999 C CA . SER A 1 409 ? 23.606 22.153 31.916 1.00 74.94 409 SER A CA 1
ATOM 3000 C C . SER A 1 409 ? 22.522 21.108 32.197 1.00 74.94 409 SER A C 1
ATOM 3002 O O . SER A 1 409 ? 22.232 20.270 31.339 1.00 74.94 409 SER A O 1
ATOM 3004 N N . SER A 1 410 ? 21.916 21.175 33.382 1.00 63.06 410 SER A N 1
ATOM 3005 C CA . SER A 1 410 ? 20.786 20.336 33.802 1.00 63.06 410 SER A CA 1
ATOM 3006 C C . SER A 1 410 ? 19.418 21.016 33.614 1.00 63.06 410 SER A C 1
ATOM 3008 O O . SER A 1 410 ? 18.405 20.463 34.035 1.00 63.06 410 SER A O 1
ATOM 3010 N N . GLY A 1 411 ? 19.376 22.179 32.945 1.00 54.88 411 GLY A N 1
ATOM 3011 C CA . GLY A 1 411 ? 18.201 23.053 32.839 1.00 54.88 411 GLY A CA 1
ATOM 3012 C C . GLY A 1 411 ? 18.208 24.168 33.899 1.00 54.88 411 GLY A C 1
ATOM 3013 O O . GLY A 1 411 ? 18.605 23.953 35.043 1.00 54.88 411 GLY A O 1
ATOM 3014 N N . GLY A 1 412 ? 17.798 25.388 33.525 1.00 63.12 412 GLY A N 1
ATOM 3015 C CA . GLY A 1 412 ? 17.885 26.571 34.398 1.00 63.12 412 GLY A CA 1
ATOM 3016 C C . GLY A 1 412 ? 19.332 27.005 34.694 1.00 63.12 412 GLY A C 1
ATOM 3017 O O . GLY A 1 412 ? 20.197 26.907 33.827 1.00 63.12 412 GLY A O 1
ATOM 3018 N N . ILE A 1 413 ? 19.600 27.477 35.921 1.00 62.66 413 ILE A N 1
ATOM 3019 C CA . ILE A 1 413 ? 20.940 27.898 36.403 1.00 62.66 413 ILE A CA 1
ATOM 3020 C C . ILE A 1 413 ? 21.798 26.679 36.854 1.00 62.66 413 ILE A C 1
ATOM 3022 O O . ILE A 1 413 ? 22.947 26.829 37.261 1.00 62.66 413 ILE A O 1
ATOM 3026 N N . GLY A 1 414 ? 21.272 25.447 36.780 1.00 63.41 414 GLY A N 1
ATOM 3027 C CA . GLY A 1 414 ? 21.953 24.230 37.240 1.00 63.41 414 GLY A CA 1
ATOM 3028 C C . GLY A 1 414 ? 22.941 23.600 36.245 1.00 63.41 414 GLY A C 1
ATOM 3029 O O . GLY A 1 414 ? 22.753 23.647 35.024 1.00 63.41 414 GLY A O 1
ATOM 3030 N N . PHE A 1 415 ? 23.984 22.956 36.780 1.00 74.25 415 PHE A N 1
ATOM 3031 C CA . PHE A 1 415 ? 24.988 22.198 36.030 1.00 74.25 415 PHE A CA 1
ATOM 3032 C C . PHE A 1 415 ? 25.225 20.797 36.614 1.00 74.25 415 PHE A C 1
ATOM 3034 O O . PHE A 1 415 ? 25.220 20.604 37.822 1.00 74.25 415 PHE A O 1
ATOM 3041 N N . THR A 1 416 ? 25.489 19.808 35.766 1.00 77.81 416 THR A N 1
ATOM 3042 C CA . THR A 1 416 ? 25.873 18.438 36.130 1.00 77.81 416 THR A CA 1
ATOM 3043 C C . THR A 1 416 ? 27.278 18.135 35.627 1.00 77.81 416 THR A C 1
ATOM 3045 O O . THR A 1 416 ? 27.592 18.380 34.469 1.00 77.81 416 THR A O 1
ATOM 3048 N N . ILE A 1 417 ? 28.120 17.570 36.489 1.00 83.19 417 ILE A N 1
ATOM 3049 C CA . ILE A 1 417 ? 29.426 16.996 36.168 1.00 83.19 417 ILE A CA 1
ATOM 3050 C C . ILE A 1 417 ? 29.278 15.475 36.170 1.00 83.19 417 ILE A C 1
ATOM 3052 O O . ILE A 1 417 ? 29.130 14.862 37.226 1.00 83.19 417 ILE A O 1
ATOM 3056 N N . GLY A 1 418 ? 29.294 14.839 35.002 1.00 86.94 418 GLY A N 1
ATOM 3057 C CA . GLY A 1 418 ? 29.030 13.402 34.921 1.00 86.94 418 GLY A CA 1
ATOM 3058 C C . GLY A 1 418 ? 29.064 12.833 33.516 1.00 86.94 418 GLY A C 1
ATOM 3059 O O . GLY A 1 418 ? 29.730 13.380 32.646 1.00 86.94 418 GLY A O 1
ATOM 3060 N N . THR A 1 419 ? 28.330 11.750 33.288 1.00 87.69 419 THR A N 1
ATOM 3061 C CA . THR A 1 419 ? 28.013 11.179 31.978 1.00 87.69 419 THR A CA 1
ATOM 3062 C C . THR A 1 419 ? 26.498 11.123 31.778 1.00 87.69 419 THR A C 1
ATOM 3064 O O . THR A 1 419 ? 25.740 10.882 32.716 1.00 87.69 419 THR A O 1
ATOM 3067 N N . GLN A 1 420 ? 26.042 11.351 30.551 1.00 88.94 420 GLN A N 1
ATOM 3068 C CA . GLN A 1 420 ? 24.644 11.231 30.134 1.00 88.94 420 GLN A CA 1
ATOM 3069 C C . GLN A 1 420 ? 24.614 10.579 28.750 1.00 88.94 420 GLN A C 1
ATOM 3071 O O . GLN A 1 420 ? 25.398 10.956 27.887 1.00 88.94 420 GLN A O 1
ATOM 3076 N N . GLN A 1 421 ? 23.730 9.615 28.531 1.00 89.81 421 GLN A N 1
ATOM 3077 C CA . GLN A 1 421 ? 23.458 8.961 27.256 1.00 89.81 421 GLN A CA 1
ATOM 3078 C C . GLN A 1 421 ? 21.948 8.983 27.018 1.00 89.81 421 GLN A C 1
ATOM 3080 O O . GLN A 1 421 ? 21.182 8.566 27.882 1.00 89.81 421 GLN A O 1
ATOM 3085 N N . GLN A 1 422 ? 21.530 9.414 25.836 1.00 91.94 422 GLN A N 1
ATOM 3086 C CA . GLN A 1 422 ? 20.154 9.321 25.358 1.00 91.94 422 GLN A CA 1
ATOM 3087 C C . GLN A 1 422 ? 20.170 8.696 23.964 1.00 91.94 422 GLN A C 1
ATOM 3089 O O . GLN A 1 422 ? 20.916 9.164 23.112 1.00 91.94 422 GLN A O 1
ATOM 3094 N N . SER A 1 423 ? 19.387 7.647 23.730 1.00 94.56 423 SER A N 1
ATOM 3095 C CA . SER A 1 423 ? 19.290 6.954 22.445 1.00 94.56 423 SER A CA 1
ATOM 3096 C C . SER A 1 423 ? 17.831 6.789 22.025 1.00 94.56 423 SER A C 1
ATOM 3098 O O . SER A 1 423 ? 16.980 6.518 22.870 1.00 94.56 423 SER A O 1
ATOM 3100 N N . GLN A 1 424 ? 17.558 6.986 20.739 1.00 95.56 424 GLN A N 1
ATOM 3101 C CA . GLN A 1 424 ? 16.282 6.735 20.072 1.00 95.56 424 GLN A CA 1
ATOM 3102 C C . GLN A 1 424 ? 16.563 5.867 18.841 1.00 95.56 424 GLN A C 1
ATOM 3104 O O . GLN A 1 424 ? 17.496 6.171 18.094 1.00 95.56 424 GLN A O 1
ATOM 3109 N N . ASP A 1 425 ? 15.807 4.789 18.671 1.00 97.00 425 ASP A N 1
ATOM 3110 C CA . ASP A 1 425 ? 15.913 3.837 17.565 1.00 97.00 425 ASP A CA 1
ATOM 3111 C C . ASP A 1 425 ? 14.502 3.523 17.062 1.00 97.00 425 ASP A C 1
ATOM 3113 O O . ASP A 1 425 ? 13.739 2.830 17.738 1.00 97.00 425 ASP A O 1
ATOM 3117 N N . ASN A 1 426 ? 14.154 4.088 15.909 1.00 97.06 426 ASN A N 1
ATOM 3118 C CA . ASN A 1 426 ? 12.889 3.841 15.226 1.00 97.06 426 ASN A CA 1
ATOM 3119 C C . ASN A 1 426 ? 13.171 2.977 14.002 1.00 97.06 426 ASN A C 1
ATOM 3121 O O . ASN A 1 426 ? 14.082 3.299 13.238 1.00 97.06 426 ASN A O 1
ATOM 3125 N N . GLN A 1 427 ? 12.427 1.892 13.836 1.00 97.75 427 GLN A N 1
ATOM 3126 C CA . GLN A 1 427 ? 12.546 0.954 12.724 1.00 97.75 427 GLN A CA 1
ATOM 3127 C C . GLN A 1 427 ? 11.160 0.688 12.164 1.00 97.75 427 GLN A C 1
ATOM 3129 O O . GLN A 1 427 ? 10.289 0.252 12.912 1.00 97.75 427 GLN A O 1
ATOM 3134 N N . ASP A 1 428 ? 10.986 0.895 10.867 1.00 97.25 428 ASP A N 1
ATOM 3135 C CA . ASP A 1 428 ? 9.718 0.688 10.182 1.00 97.25 428 ASP A CA 1
ATOM 3136 C C . ASP A 1 428 ? 9.954 -0.183 8.945 1.00 97.25 428 ASP A C 1
ATOM 3138 O O . ASP A 1 428 ? 10.866 0.061 8.155 1.00 97.25 428 ASP A O 1
ATOM 3142 N N . ALA A 1 429 ? 9.152 -1.231 8.784 1.00 98.00 429 ALA A N 1
ATOM 3143 C CA . ALA A 1 429 ? 9.150 -2.102 7.617 1.00 98.00 429 ALA A CA 1
ATOM 3144 C C . ALA A 1 429 ? 7.721 -2.224 7.090 1.00 98.00 429 ALA A C 1
ATOM 3146 O O . ALA A 1 429 ? 6.815 -2.585 7.836 1.00 98.00 429 ALA A O 1
ATOM 3147 N N . ARG A 1 430 ? 7.512 -1.919 5.810 1.00 97.88 430 ARG A N 1
ATOM 3148 C CA . ARG A 1 430 ? 6.191 -1.855 5.182 1.00 97.88 430 ARG A CA 1
ATOM 3149 C C . ARG A 1 430 ? 6.177 -2.586 3.847 1.00 97.88 430 ARG A C 1
ATOM 3151 O O . ARG A 1 430 ? 7.120 -2.455 3.065 1.00 97.88 430 ARG A O 1
ATOM 3158 N N . THR A 1 431 ? 5.084 -3.289 3.561 1.00 97.75 431 THR A N 1
ATOM 3159 C CA . THR A 1 431 ? 4.763 -3.809 2.226 1.00 97.75 431 THR A CA 1
ATOM 3160 C C . THR A 1 431 ? 3.401 -3.295 1.768 1.00 97.75 431 THR A C 1
ATOM 3162 O O . THR A 1 431 ? 2.460 -3.257 2.558 1.00 97.75 431 THR A O 1
ATOM 3165 N N . THR A 1 432 ? 3.301 -2.861 0.511 1.00 97.31 432 THR A N 1
ATOM 3166 C CA . THR A 1 432 ? 2.050 -2.361 -0.087 1.00 97.31 432 THR A CA 1
ATOM 3167 C C . THR A 1 432 ? 1.785 -2.988 -1.446 1.00 97.31 432 THR A C 1
ATOM 3169 O O . THR A 1 432 ? 2.713 -3.403 -2.150 1.00 97.31 432 THR A O 1
ATOM 3172 N N . ALA A 1 433 ? 0.511 -3.058 -1.822 1.00 95.00 433 ALA A N 1
ATOM 3173 C CA . ALA A 1 433 ? 0.086 -3.627 -3.090 1.00 95.00 433 ALA A CA 1
ATOM 3174 C C . ALA A 1 433 ? 0.253 -2.607 -4.230 1.00 95.00 433 ALA A C 1
ATOM 3176 O O . ALA A 1 433 ? -0.222 -1.474 -4.167 1.00 95.00 433 ALA A O 1
ATOM 3177 N N . ALA A 1 434 ? 0.911 -3.020 -5.309 1.00 94.31 434 ALA A N 1
ATOM 3178 C CA . ALA A 1 434 ? 0.996 -2.288 -6.565 1.00 94.31 434 ALA A CA 1
ATOM 3179 C C . ALA A 1 434 ? 0.055 -2.940 -7.583 1.00 94.31 434 ALA A C 1
ATOM 3181 O O . ALA A 1 434 ? 0.429 -3.889 -8.273 1.00 94.31 434 ALA A O 1
ATOM 3182 N N . ALA A 1 435 ? -1.185 -2.459 -7.616 1.00 92.25 435 ALA A N 1
ATOM 3183 C CA . ALA A 1 435 ? -2.279 -3.039 -8.391 1.00 92.25 435 ALA A CA 1
ATOM 3184 C C . ALA A 1 435 ? -1.969 -3.176 -9.893 1.00 92.25 435 ALA A C 1
ATOM 3186 O O . ALA A 1 435 ? -1.379 -2.280 -10.502 1.00 92.25 435 ALA A O 1
ATOM 3187 N N . SER A 1 436 ? -2.447 -4.264 -10.505 1.00 96.88 436 SER A N 1
ATOM 3188 C CA . SER A 1 436 ? -2.614 -4.341 -11.962 1.00 96.88 436 SER A CA 1
ATOM 3189 C C . SER A 1 436 ? -3.904 -3.645 -12.397 1.00 96.88 436 SER A C 1
ATOM 3191 O O . SER A 1 436 ? -4.855 -3.556 -11.618 1.00 96.88 436 SER A O 1
ATOM 3193 N N . THR A 1 437 ? -3.962 -3.177 -13.647 1.00 96.69 437 THR A N 1
ATOM 3194 C CA . THR A 1 437 ? -5.176 -2.568 -14.216 1.00 96.69 437 THR A CA 1
ATOM 3195 C C . THR A 1 437 ? -5.495 -3.134 -15.594 1.00 96.69 437 THR A C 1
ATOM 3197 O O . THR A 1 437 ? -4.729 -2.962 -16.538 1.00 96.69 437 THR A O 1
ATOM 3200 N N . VAL A 1 438 ? -6.665 -3.752 -15.736 1.00 97.56 438 VAL A N 1
ATOM 3201 C CA . VAL A 1 438 ? -7.233 -4.129 -17.035 1.00 97.56 438 VAL A CA 1
ATOM 3202 C C . VAL A 1 438 ? -8.459 -3.265 -17.292 1.00 97.56 438 VAL A C 1
ATOM 3204 O O . VAL A 1 438 ? -9.350 -3.200 -16.452 1.00 97.56 438 VAL A O 1
ATOM 3207 N N . GLY A 1 439 ? -8.535 -2.559 -18.417 1.00 91.06 439 GLY A N 1
ATOM 3208 C CA . GLY A 1 439 ? -9.653 -1.631 -18.584 1.00 91.06 439 GLY A CA 1
ATOM 3209 C C . GLY A 1 439 ? -9.887 -1.077 -19.972 1.00 91.06 439 GLY A C 1
ATOM 3210 O O . GLY A 1 439 ? -9.059 -1.229 -20.864 1.00 91.06 439 GLY A O 1
ATOM 3211 N N . SER A 1 440 ? -11.031 -0.426 -20.146 1.00 86.62 440 SER A N 1
ATOM 3212 C CA . SER A 1 440 ? -11.379 0.336 -21.345 1.00 86.62 440 SER A CA 1
ATOM 3213 C C . SER A 1 440 ? -12.035 1.654 -20.942 1.00 86.62 440 SER A C 1
ATOM 3215 O O . SER A 1 440 ? -12.826 1.671 -20.002 1.00 86.62 440 SER A O 1
ATOM 3217 N N . THR A 1 441 ? -11.701 2.772 -21.590 1.00 84.88 441 THR A N 1
ATOM 3218 C CA . THR A 1 441 ? -12.247 4.080 -21.184 1.00 84.88 441 THR A CA 1
ATOM 3219 C C . THR A 1 441 ? -13.668 4.314 -21.695 1.00 84.88 441 THR A C 1
ATOM 3221 O O . THR A 1 441 ? -14.507 4.791 -20.932 1.00 84.88 441 THR A O 1
ATOM 3224 N N . ASN A 1 442 ? -13.939 3.964 -22.956 1.00 84.81 442 ASN A N 1
ATOM 3225 C CA . ASN A 1 442 ? -15.223 4.163 -23.637 1.00 84.81 442 ASN A CA 1
ATOM 3226 C C . ASN A 1 442 ? -15.931 2.846 -23.981 1.00 84.81 442 ASN A C 1
ATOM 3228 O O . ASN A 1 442 ? -17.135 2.854 -24.224 1.00 84.81 442 ASN A O 1
ATOM 3232 N N . GLY A 1 443 ? -15.191 1.738 -24.033 1.00 86.69 443 GLY A N 1
ATOM 3233 C CA . GLY A 1 443 ? -15.697 0.444 -24.463 1.00 86.69 443 GLY A CA 1
ATOM 3234 C C . GLY A 1 443 ? -15.806 -0.597 -23.361 1.00 86.69 443 GLY A C 1
ATOM 3235 O O . GLY A 1 443 ? -15.722 -0.313 -22.165 1.00 86.69 443 GLY A O 1
ATOM 3236 N N . ASN A 1 444 ? -15.993 -1.839 -23.800 1.00 94.94 444 ASN A N 1
ATOM 3237 C CA . ASN A 1 444 ? -16.212 -2.982 -22.923 1.00 94.94 444 ASN A CA 1
ATOM 3238 C C . ASN A 1 444 ? -14.896 -3.662 -22.535 1.00 94.94 444 ASN A C 1
ATOM 3240 O O . ASN A 1 444 ? -13.901 -3.613 -23.265 1.00 94.94 444 ASN A O 1
ATOM 3244 N N . VAL A 1 445 ? -14.920 -4.376 -21.414 1.00 97.56 445 VAL A N 1
ATOM 3245 C CA . VAL A 1 445 ? -13.863 -5.312 -21.024 1.00 97.56 445 VAL A CA 1
ATOM 3246 C C . VAL A 1 445 ? -14.428 -6.729 -21.037 1.00 97.56 445 VAL A C 1
ATOM 3248 O O . VAL A 1 445 ? -15.404 -7.020 -20.349 1.00 97.56 445 VAL A O 1
ATOM 3251 N N . ALA A 1 446 ? -13.807 -7.622 -21.804 1.00 98.56 446 ALA A N 1
ATOM 3252 C CA . ALA A 1 446 ? -14.170 -9.034 -21.873 1.00 98.56 446 ALA A CA 1
ATOM 3253 C C . ALA A 1 446 ? -12.981 -9.914 -21.471 1.00 98.56 446 ALA A C 1
ATOM 3255 O O . ALA A 1 446 ? -11.899 -9.815 -22.047 1.00 98.56 446 ALA A O 1
ATOM 3256 N N . ILE A 1 447 ? -13.180 -10.791 -20.491 1.00 98.81 447 ILE A N 1
ATOM 3257 C CA . ILE A 1 447 ? -12.157 -11.711 -19.995 1.00 98.81 447 ILE A CA 1
ATOM 3258 C C . ILE A 1 447 ? -12.710 -13.132 -20.048 1.00 98.81 447 ILE A C 1
ATOM 3260 O O . ILE A 1 447 ? -13.746 -13.427 -19.453 1.00 98.81 447 ILE A O 1
ATOM 3264 N N . GLY A 1 448 ? -12.017 -14.008 -20.769 1.00 98.69 448 GLY A N 1
ATOM 3265 C CA . GLY A 1 448 ? -12.339 -15.427 -20.868 1.00 98.69 448 GLY A CA 1
ATOM 3266 C C . GLY A 1 448 ? -11.151 -16.289 -20.461 1.00 98.69 448 GLY A C 1
ATOM 3267 O O . GLY A 1 448 ? -10.111 -16.252 -21.118 1.00 98.69 448 GLY A O 1
ATOM 3268 N N . ALA A 1 449 ? -11.325 -17.090 -19.415 1.00 98.75 449 ALA A N 1
ATOM 3269 C CA . ALA A 1 449 ? -10.388 -18.126 -18.998 1.00 98.75 449 ALA A CA 1
ATOM 3270 C C . ALA A 1 449 ? -11.048 -19.499 -19.184 1.00 98.75 449 ALA A C 1
ATOM 3272 O O . ALA A 1 449 ? -12.172 -19.719 -18.741 1.00 98.75 449 ALA A O 1
ATOM 3273 N N . GLY A 1 450 ? -10.386 -20.450 -19.842 1.00 98.38 450 GLY A N 1
ATOM 3274 C CA . GLY A 1 450 ? -10.956 -21.793 -20.021 1.00 98.38 450 GLY A CA 1
ATOM 3275 C C . GLY A 1 450 ? -11.038 -22.621 -18.729 1.00 98.38 450 GLY A C 1
ATOM 3276 O O . GLY A 1 450 ? -11.751 -23.632 -18.689 1.00 98.38 450 GLY A O 1
ATOM 3277 N N . ASN A 1 451 ? -10.324 -22.205 -17.680 1.00 98.56 451 ASN A N 1
ATOM 3278 C CA . ASN A 1 451 ? -10.265 -22.858 -16.382 1.00 98.56 451 ASN A CA 1
ATOM 3279 C C . ASN A 1 451 ? -10.455 -21.859 -15.225 1.00 98.56 451 ASN A C 1
ATOM 3281 O O . ASN A 1 451 ? -11.564 -21.785 -14.692 1.00 98.56 451 ASN A O 1
ATOM 3285 N N . HIS A 1 452 ? -9.445 -21.072 -14.851 1.00 98.81 452 HIS A N 1
ATOM 3286 C CA . HIS A 1 452 ? -9.503 -20.210 -13.667 1.00 98.81 452 HIS A CA 1
ATOM 3287 C C . HIS A 1 452 ? -9.265 -18.730 -13.998 1.00 98.81 452 HIS A C 1
ATOM 3289 O O . HIS A 1 452 ? -8.310 -18.370 -14.680 1.00 98.81 452 HIS A O 1
ATOM 3295 N N . TYR A 1 453 ? -10.130 -17.855 -13.487 1.00 98.88 453 TYR A N 1
ATOM 3296 C CA . TYR A 1 453 ? -9.879 -16.418 -13.429 1.00 98.88 453 TYR A CA 1
ATOM 3297 C C . TYR A 1 453 ? -9.525 -16.018 -11.999 1.00 98.88 453 TYR A C 1
ATOM 3299 O O . TYR A 1 453 ? -10.328 -16.249 -11.093 1.00 98.88 453 TYR A O 1
ATOM 3307 N N . GLN A 1 454 ? -8.371 -15.375 -11.818 1.00 98.81 454 GLN A N 1
ATOM 3308 C CA . GLN A 1 454 ? -7.927 -14.843 -10.535 1.00 98.81 454 GLN A CA 1
ATOM 3309 C C . GLN A 1 454 ? -7.613 -13.349 -10.635 1.00 98.81 454 GLN A C 1
ATOM 3311 O O . GLN A 1 454 ? -6.909 -12.903 -11.541 1.00 98.81 454 GLN A O 1
ATOM 3316 N N . GLN A 1 455 ? -8.077 -12.583 -9.651 1.00 98.56 455 GLN A N 1
ATOM 3317 C CA . GLN A 1 455 ? -7.736 -11.179 -9.465 1.00 98.56 455 GLN A CA 1
ATOM 3318 C C . GLN A 1 455 ? -7.340 -10.932 -8.007 1.00 98.56 455 GLN A C 1
ATOM 3320 O O . GLN A 1 455 ? -8.124 -11.234 -7.115 1.00 98.56 455 GLN A O 1
ATOM 3325 N N . VAL A 1 456 ? -6.154 -10.371 -7.750 1.00 98.62 456 VAL A N 1
ATOM 3326 C CA . VAL A 1 456 ? -5.657 -10.106 -6.384 1.00 98.62 456 VAL A CA 1
ATOM 3327 C C . VAL A 1 456 ? -5.183 -8.660 -6.256 1.00 98.62 456 VAL A C 1
ATOM 3329 O O . VAL A 1 456 ? -4.267 -8.242 -6.970 1.00 98.62 456 VAL A O 1
ATOM 3332 N N . GLY A 1 457 ? -5.801 -7.887 -5.356 1.00 95.38 457 GLY A N 1
ATOM 3333 C CA . GLY A 1 457 ? -5.488 -6.471 -5.100 1.00 95.38 457 GLY A CA 1
ATOM 3334 C C . GLY A 1 457 ? -5.399 -5.595 -6.356 1.00 95.38 457 GLY A C 1
ATOM 3335 O O . GLY A 1 457 ? -4.552 -4.705 -6.430 1.00 95.38 457 GLY A O 1
ATOM 3336 N N . SER A 1 458 ? -6.202 -5.897 -7.380 1.00 97.69 458 SER A N 1
ATOM 3337 C CA . SER A 1 458 ? -6.075 -5.326 -8.729 1.00 97.69 458 SER A CA 1
ATOM 3338 C C . SER A 1 458 ? -7.396 -4.770 -9.253 1.00 97.69 458 SER A C 1
ATOM 3340 O O . SER A 1 458 ? -8.443 -4.958 -8.637 1.00 97.69 458 SER A O 1
ATOM 3342 N N . ASN A 1 459 ? -7.361 -4.079 -10.393 1.00 96.00 459 ASN A N 1
ATOM 3343 C CA . ASN A 1 459 ? -8.506 -3.356 -10.943 1.00 96.00 459 ASN A CA 1
ATOM 3344 C C . ASN A 1 459 ? -8.913 -3.877 -12.329 1.00 96.00 459 ASN A C 1
ATOM 3346 O O . ASN A 1 459 ? -8.077 -3.983 -13.228 1.00 96.00 459 ASN A O 1
ATOM 3350 N N . VAL A 1 460 ? -10.214 -4.088 -12.523 1.00 96.50 460 VAL A N 1
ATOM 3351 C CA . VAL A 1 460 ? -10.859 -4.263 -13.829 1.00 96.50 460 VAL A CA 1
ATOM 3352 C C . VAL A 1 460 ? -11.909 -3.169 -14.010 1.00 96.50 460 VAL A C 1
ATOM 3354 O O . VAL A 1 460 ? -12.836 -3.070 -13.207 1.00 96.50 460 VAL A O 1
ATOM 3357 N N . VAL A 1 461 ? -11.753 -2.298 -15.013 1.00 88.88 461 VAL A N 1
ATOM 3358 C CA . VAL A 1 461 ? -12.530 -1.043 -15.085 1.00 88.88 461 VAL A CA 1
ATOM 3359 C C . VAL A 1 461 ? -13.019 -0.721 -16.500 1.00 88.88 461 VAL A C 1
ATOM 3361 O O . VAL A 1 461 ? -12.229 -0.680 -17.439 1.00 88.88 461 VAL A O 1
ATOM 3364 N N . ALA A 1 462 ? -14.311 -0.417 -16.637 1.00 83.56 462 ALA A N 1
ATOM 3365 C CA . ALA A 1 462 ? -14.952 0.042 -17.871 1.00 83.56 462 ALA A CA 1
ATOM 3366 C C . ALA A 1 462 ? -15.933 1.198 -17.573 1.00 83.56 462 ALA A C 1
ATOM 3368 O O . ALA A 1 462 ? -17.137 0.969 -17.467 1.00 83.56 462 ALA A O 1
ATOM 3369 N N . PRO A 1 463 ? -15.477 2.453 -17.385 1.00 81.31 463 PRO A N 1
ATOM 3370 C CA . PRO A 1 463 ? -16.312 3.530 -16.842 1.00 81.31 463 PRO A CA 1
ATOM 3371 C C . PRO A 1 463 ? -17.538 3.897 -17.686 1.00 81.31 463 PRO A C 1
ATOM 3373 O O . PRO A 1 463 ? -18.469 4.486 -17.146 1.00 81.31 463 PRO A O 1
ATOM 3376 N N . GLN A 1 464 ? -17.531 3.586 -18.986 1.00 87.12 464 GLN A N 1
ATOM 3377 C CA . GLN A 1 464 ? -18.634 3.850 -19.923 1.00 87.12 464 GLN A CA 1
ATOM 3378 C C . GLN A 1 464 ? -19.182 2.580 -20.594 1.00 87.12 464 GLN A C 1
ATOM 3380 O O . GLN A 1 464 ? -20.138 2.668 -21.359 1.00 87.12 464 GLN A O 1
ATOM 3385 N N . GLY A 1 465 ? -18.589 1.416 -20.322 1.00 93.12 465 GLY A N 1
ATOM 3386 C CA . GLY A 1 465 ? -18.944 0.154 -20.966 1.00 93.12 465 GLY A CA 1
ATOM 3387 C C . GLY A 1 465 ? -19.310 -0.939 -19.973 1.00 93.12 465 GLY A C 1
ATOM 3388 O O . GLY A 1 465 ? -19.467 -0.695 -18.774 1.00 93.12 465 GLY A O 1
ATOM 3389 N N . ASP A 1 466 ? -19.433 -2.149 -20.502 1.00 97.62 466 ASP A N 1
ATOM 3390 C CA . ASP A 1 466 ? -19.745 -3.366 -19.764 1.00 97.62 466 ASP A CA 1
ATOM 3391 C C . ASP A 1 466 ? -18.470 -4.149 -19.412 1.00 97.62 466 ASP A C 1
ATOM 3393 O O . ASP A 1 466 ? -17.476 -4.123 -20.144 1.00 97.62 466 ASP A O 1
ATOM 3397 N N . ILE A 1 467 ? -18.519 -4.909 -18.317 1.00 98.56 467 ILE A N 1
ATOM 3398 C CA . ILE A 1 467 ? -17.496 -5.900 -17.962 1.00 98.56 467 ILE A CA 1
ATOM 3399 C C . ILE A 1 467 ? -18.106 -7.299 -18.036 1.00 98.56 467 ILE A C 1
ATOM 3401 O O . ILE A 1 467 ? -19.133 -7.567 -17.417 1.00 98.56 467 ILE A O 1
ATOM 3405 N N . THR A 1 468 ? -17.453 -8.211 -18.755 1.00 98.81 468 THR A N 1
ATOM 3406 C CA . THR A 1 468 ? -17.796 -9.639 -18.778 1.00 98.81 468 THR A CA 1
ATOM 3407 C C . THR A 1 468 ? -16.595 -10.491 -18.384 1.00 98.81 468 THR A C 1
ATOM 3409 O O . THR A 1 468 ? -15.537 -10.376 -18.998 1.00 98.81 468 THR A O 1
ATOM 3412 N N . ILE A 1 469 ? -16.772 -11.376 -17.402 1.00 98.88 469 ILE A N 1
ATOM 3413 C CA . ILE A 1 469 ? -15.766 -12.341 -16.941 1.00 98.88 469 ILE A CA 1
ATOM 3414 C C . ILE A 1 469 ? -16.375 -13.743 -17.018 1.00 98.88 469 ILE A C 1
ATOM 3416 O O . ILE A 1 469 ? -17.455 -13.984 -16.479 1.00 98.88 469 ILE A O 1
ATOM 3420 N N . GLN A 1 470 ? -15.699 -14.664 -17.701 1.00 98.81 470 GLN A N 1
ATOM 3421 C CA . GLN A 1 470 ? -16.139 -16.052 -17.859 1.00 98.81 470 GLN A CA 1
ATOM 3422 C C . GLN A 1 470 ? -14.990 -17.009 -17.553 1.00 98.81 470 GLN A C 1
ATOM 3424 O O . GLN A 1 470 ? -13.916 -16.896 -18.145 1.00 98.81 470 GLN A O 1
ATOM 3429 N N . ALA A 1 471 ? -15.231 -17.955 -16.648 1.00 98.75 471 ALA A N 1
ATOM 3430 C CA . ALA A 1 471 ? -14.296 -19.021 -16.305 1.00 98.75 471 ALA A CA 1
ATOM 3431 C C . ALA A 1 471 ? -15.036 -20.250 -15.769 1.00 98.75 471 ALA A C 1
ATOM 3433 O O . ALA A 1 471 ? -16.244 -20.195 -15.551 1.00 98.75 471 ALA A O 1
ATOM 3434 N N . LYS A 1 472 ? -14.329 -21.359 -15.517 1.00 98.75 472 LYS A N 1
ATOM 3435 C CA . LYS A 1 472 ? -14.899 -22.439 -14.697 1.00 98.75 472 LYS A CA 1
ATOM 3436 C C . LYS A 1 472 ? -14.899 -22.041 -13.234 1.00 98.75 472 LYS A C 1
ATOM 3438 O O . LYS A 1 472 ? -15.895 -22.290 -12.575 1.00 98.75 472 LYS A O 1
ATOM 3443 N N . LYS A 1 473 ? -13.838 -21.386 -12.762 1.00 98.81 473 LYS A N 1
ATOM 3444 C CA . LYS A 1 473 ? -13.700 -20.857 -11.401 1.00 98.81 473 LYS A CA 1
ATOM 3445 C C . LYS A 1 473 ? -13.302 -19.381 -11.441 1.00 98.81 473 LYS A C 1
ATOM 3447 O O . LYS A 1 473 ? -12.494 -18.998 -12.286 1.00 98.81 473 LYS A O 1
ATOM 3452 N N . VAL A 1 474 ? -13.848 -18.571 -10.539 1.00 98.94 474 VAL A N 1
ATOM 3453 C CA . VAL A 1 474 ? -13.577 -17.128 -10.442 1.00 98.94 474 VAL A CA 1
ATOM 3454 C C . VAL A 1 474 ? -13.208 -16.779 -9.000 1.00 98.94 474 VAL A C 1
ATOM 3456 O O . VAL A 1 474 ? -14.038 -16.958 -8.115 1.00 98.94 474 VAL A O 1
ATOM 3459 N N . ASP A 1 475 ? -12.016 -16.224 -8.780 1.00 98.88 475 ASP A N 1
ATOM 3460 C CA . ASP A 1 475 ? -11.564 -15.704 -7.485 1.00 98.88 475 ASP A CA 1
ATOM 3461 C C . ASP A 1 475 ? -11.174 -14.213 -7.611 1.00 98.88 475 ASP A C 1
ATOM 3463 O O . ASP A 1 475 ? -10.269 -13.850 -8.362 1.00 98.88 475 ASP A O 1
ATOM 3467 N N . ILE A 1 476 ? -11.856 -13.332 -6.874 1.00 98.81 476 ILE A N 1
ATOM 3468 C CA . ILE A 1 476 ? -11.593 -11.885 -6.800 1.00 98.81 476 ILE A CA 1
ATOM 3469 C C . ILE A 1 476 ? -11.249 -11.542 -5.350 1.00 98.81 476 ILE A C 1
ATOM 3471 O O . ILE A 1 476 ? -12.125 -11.447 -4.496 1.00 98.81 476 ILE A O 1
ATOM 3475 N N . LEU A 1 477 ? -9.965 -11.388 -5.062 1.00 98.50 477 LEU A N 1
ATOM 3476 C CA . LEU A 1 477 ? -9.416 -11.381 -3.711 1.00 98.50 477 LEU A CA 1
ATOM 3477 C C . LEU A 1 477 ? -8.690 -10.069 -3.405 1.00 98.50 477 LEU A C 1
ATOM 3479 O O . LEU A 1 477 ? -8.223 -9.350 -4.297 1.00 98.50 477 LEU A O 1
ATOM 3483 N N . GLU A 1 478 ? -8.540 -9.770 -2.125 1.00 98.12 478 GLU A N 1
ATOM 3484 C CA . GLU A 1 478 ? -7.675 -8.708 -1.635 1.00 98.12 478 GLU A CA 1
ATOM 3485 C C . GLU A 1 478 ? -6.188 -9.100 -1.699 1.00 98.12 478 GLU A C 1
ATOM 3487 O O . GLU A 1 478 ? -5.819 -10.266 -1.561 1.00 98.12 478 GLU A O 1
ATOM 3492 N N . ALA A 1 479 ? -5.308 -8.109 -1.831 1.00 96.31 479 ALA A N 1
ATOM 3493 C CA . ALA A 1 479 ? -3.917 -8.240 -1.400 1.00 96.31 479 ALA A CA 1
ATOM 3494 C C . ALA A 1 479 ? -3.794 -7.861 0.088 1.00 96.31 479 ALA A C 1
ATOM 3496 O O . ALA A 1 479 ? -4.601 -7.092 0.599 1.00 96.31 479 ALA A O 1
ATOM 3497 N N . GLN A 1 480 ? -2.777 -8.360 0.790 1.00 95.44 480 GLN A N 1
ATOM 3498 C CA . GLN A 1 480 ? -2.500 -7.978 2.182 1.00 95.44 480 GLN A CA 1
ATOM 3499 C C . GLN A 1 480 ? -1.311 -7.015 2.233 1.00 95.44 480 GLN A C 1
ATOM 3501 O O . GLN A 1 480 ? -0.227 -7.330 1.741 1.00 95.44 480 GLN A O 1
ATOM 3506 N N . GLU A 1 481 ? -1.517 -5.848 2.834 1.00 96.62 481 GLU A N 1
ATOM 3507 C CA . GLU A 1 481 ? -0.468 -4.879 3.149 1.00 96.62 481 GLU A CA 1
ATOM 3508 C C . GLU A 1 481 ? -0.035 -5.049 4.601 1.00 96.62 481 GLU A C 1
ATOM 3510 O O . GLU A 1 481 ? -0.878 -5.219 5.481 1.00 96.62 481 GLU A O 1
ATOM 3515 N N . THR A 1 482 ? 1.268 -4.984 4.869 1.00 97.75 482 THR A N 1
ATOM 3516 C CA . THR A 1 482 ? 1.801 -5.175 6.224 1.00 97.75 482 THR A CA 1
ATOM 3517 C C . THR A 1 482 ? 2.666 -4.009 6.661 1.00 97.75 482 THR A C 1
ATOM 3519 O O . THR A 1 482 ? 3.387 -3.423 5.853 1.00 97.75 482 THR A O 1
ATOM 3522 N N . THR A 1 483 ? 2.619 -3.681 7.952 1.00 97.94 483 THR A N 1
ATOM 3523 C CA . THR A 1 483 ? 3.558 -2.741 8.580 1.00 97.94 483 THR A CA 1
ATOM 3524 C C . THR A 1 483 ? 4.037 -3.298 9.913 1.00 97.94 483 THR A C 1
ATOM 3526 O O . THR A 1 483 ? 3.216 -3.660 10.752 1.00 97.94 483 THR A O 1
ATOM 3529 N N . HIS A 1 484 ? 5.352 -3.319 10.110 1.00 97.75 484 HIS A N 1
ATOM 3530 C CA . HIS A 1 484 ? 6.024 -3.603 11.373 1.00 97.75 484 HIS A CA 1
ATOM 3531 C C . HIS A 1 484 ? 6.778 -2.349 11.821 1.00 97.75 484 HIS A C 1
ATOM 3533 O O . HIS A 1 484 ? 7.671 -1.885 11.113 1.00 97.75 484 HIS A O 1
ATOM 3539 N N . SER A 1 485 ? 6.438 -1.812 12.990 1.00 96.88 485 SER A N 1
ATOM 3540 C CA . SER A 1 485 ? 7.077 -0.629 13.572 1.00 96.88 485 SER A CA 1
ATOM 3541 C C . SER A 1 485 ? 7.647 -0.958 14.945 1.00 96.88 485 SER A C 1
ATOM 3543 O O . SER A 1 485 ? 6.957 -1.510 15.801 1.00 96.88 485 SER A O 1
ATOM 3545 N N . THR A 1 486 ? 8.905 -0.600 15.188 1.00 97.81 486 THR A N 1
ATOM 3546 C CA . THR A 1 486 ? 9.545 -0.663 16.503 1.00 97.81 486 THR A CA 1
ATOM 3547 C C . THR A 1 486 ? 10.076 0.713 16.874 1.00 97.81 486 THR A C 1
ATOM 3549 O O . THR A 1 486 ? 10.927 1.267 16.186 1.00 97.81 486 THR A O 1
ATOM 3552 N N . GLN A 1 487 ? 9.638 1.236 18.017 1.00 95.81 487 GLN A N 1
ATOM 3553 C CA . GLN A 1 487 ? 10.136 2.486 18.589 1.00 95.81 487 GLN A CA 1
ATOM 3554 C C . GLN A 1 487 ? 10.786 2.204 19.938 1.00 95.81 487 GLN A C 1
ATOM 3556 O O . GLN A 1 487 ? 10.122 1.759 20.878 1.00 95.81 487 GLN A O 1
ATOM 3561 N N . GLU A 1 488 ? 12.084 2.475 20.056 1.00 96.88 488 GLU A N 1
ATOM 3562 C CA . GLU A 1 488 ? 12.844 2.286 21.286 1.00 96.88 488 GLU A CA 1
ATOM 3563 C C . GLU A 1 488 ? 13.526 3.583 21.738 1.00 96.88 488 GLU A C 1
ATOM 3565 O O . GLU A 1 488 ? 14.249 4.236 20.992 1.00 96.88 488 GLU A O 1
ATOM 3570 N N . THR A 1 489 ? 13.333 3.954 23.004 1.00 92.12 489 THR A N 1
ATOM 3571 C CA . THR A 1 489 ? 14.020 5.081 23.647 1.00 92.12 489 THR A CA 1
ATOM 3572 C C . THR A 1 489 ? 14.767 4.602 24.886 1.00 92.12 489 THR A C 1
ATOM 3574 O O . THR A 1 489 ? 14.184 3.957 25.754 1.00 92.12 489 THR A O 1
ATOM 3577 N N . GLN A 1 490 ? 16.046 4.961 25.010 1.00 93.25 490 GLN A N 1
ATOM 3578 C CA . GLN A 1 490 ? 16.896 4.665 26.164 1.00 93.25 490 GLN A CA 1
ATOM 3579 C C . GLN A 1 490 ? 17.531 5.937 26.736 1.00 93.25 490 GLN A C 1
ATOM 3581 O O . GLN A 1 490 ? 18.006 6.800 26.001 1.00 93.25 490 GLN A O 1
ATOM 3586 N N . PHE A 1 491 ? 17.625 6.028 28.059 1.00 90.00 491 PHE A N 1
ATOM 3587 C CA . PHE A 1 491 ? 18.332 7.091 28.769 1.00 90.00 491 PHE A CA 1
ATOM 3588 C C . PHE A 1 491 ? 19.194 6.500 29.886 1.00 90.00 491 PHE A C 1
ATOM 3590 O O . PHE A 1 491 ? 18.768 5.580 30.584 1.00 90.00 491 PHE A O 1
ATOM 3597 N N . LYS A 1 492 ? 20.410 7.018 30.067 1.00 89.00 492 LYS A N 1
ATOM 3598 C CA . LYS A 1 492 ? 21.322 6.691 31.171 1.00 89.00 492 LYS A CA 1
ATOM 3599 C C . LYS A 1 492 ? 22.036 7.960 31.623 1.00 89.00 492 LYS A C 1
ATOM 3601 O O . LYS A 1 492 ? 22.557 8.688 30.791 1.00 89.00 492 LYS A O 1
ATOM 3606 N N . GLN A 1 493 ? 22.133 8.215 32.916 1.00 83.69 493 GLN A N 1
ATOM 3607 C CA . GLN A 1 493 ? 22.906 9.328 33.464 1.00 83.69 493 GLN A CA 1
ATOM 3608 C C . GLN A 1 493 ? 23.640 8.877 34.721 1.00 83.69 493 GLN A C 1
ATOM 3610 O O . GLN A 1 493 ? 23.134 8.037 35.457 1.00 83.69 493 GLN A O 1
ATOM 3615 N N . SER A 1 494 ? 24.822 9.430 34.974 1.00 84.75 494 SER A N 1
ATOM 3616 C CA . SER A 1 494 ? 25.529 9.313 36.251 1.00 84.75 494 SER A CA 1
ATOM 3617 C C . SER A 1 494 ? 26.359 10.569 36.502 1.00 84.75 494 SER A C 1
ATOM 3619 O O . SER A 1 494 ? 27.020 11.037 35.582 1.00 84.75 494 SER A O 1
ATOM 3621 N N . GLY A 1 495 ? 26.335 11.161 37.697 1.00 84.44 495 GLY A N 1
ATOM 3622 C CA . GLY A 1 495 ? 27.154 12.349 37.971 1.00 84.44 495 GLY A CA 1
ATOM 3623 C C . GLY A 1 495 ? 26.731 13.197 39.164 1.00 84.44 495 GLY A C 1
ATOM 3624 O O . GLY A 1 495 ? 25.714 12.930 39.797 1.00 84.44 495 GLY A O 1
ATOM 3625 N N . LEU A 1 496 ? 27.531 14.234 39.427 1.00 80.56 496 LEU A N 1
ATOM 3626 C CA . LEU A 1 496 ? 27.353 15.283 40.433 1.00 80.56 496 LEU A CA 1
ATOM 3627 C C . LEU A 1 496 ? 26.581 16.469 39.828 1.00 80.56 496 LEU A C 1
ATOM 3629 O O . LEU A 1 496 ? 27.114 17.188 38.995 1.00 80.56 496 LEU A O 1
ATOM 3633 N N . THR A 1 497 ? 25.342 16.702 40.240 1.00 72.56 497 THR A N 1
ATOM 3634 C CA . THR A 1 497 ? 24.486 17.812 39.792 1.00 72.56 497 THR A CA 1
ATOM 3635 C C . THR A 1 497 ? 24.429 18.910 40.842 1.00 72.56 497 THR A C 1
ATOM 3637 O O . THR A 1 497 ? 24.081 18.629 41.977 1.00 72.56 497 THR A O 1
ATOM 3640 N N . VAL A 1 498 ? 24.720 20.151 40.463 1.00 65.25 498 VAL A N 1
ATOM 3641 C CA . VAL A 1 498 ? 24.554 21.366 41.264 1.00 65.25 498 VAL A CA 1
ATOM 3642 C C . VAL A 1 498 ? 23.426 22.188 40.642 1.00 65.25 498 VAL A C 1
ATOM 3644 O O . VAL A 1 498 ? 23.601 22.758 39.568 1.00 65.25 498 VAL A O 1
ATOM 3647 N N . ALA A 1 499 ? 22.254 22.237 41.271 1.00 62.94 499 ALA A N 1
ATOM 3648 C CA . ALA A 1 499 ? 21.106 22.999 40.776 1.00 62.94 499 ALA A CA 1
ATOM 3649 C C . ALA A 1 499 ? 20.753 24.154 41.722 1.00 62.94 499 ALA A C 1
ATOM 3651 O O . ALA A 1 499 ? 20.677 23.959 42.936 1.00 62.94 499 ALA A O 1
ATOM 3652 N N . VAL A 1 500 ? 20.522 25.342 41.149 1.00 47.25 500 VAL A N 1
ATOM 3653 C CA . VAL A 1 500 ? 19.945 26.506 41.838 1.00 47.25 500 VAL A CA 1
ATOM 3654 C C . VAL A 1 500 ? 18.460 26.552 41.493 1.00 47.25 500 VAL A C 1
ATOM 3656 O O . VAL A 1 500 ? 18.078 26.953 40.392 1.00 47.25 500 VAL A O 1
ATOM 3659 N N . THR A 1 501 ? 17.618 26.081 42.405 1.00 42.31 501 THR A N 1
ATOM 3660 C CA . THR A 1 501 ? 16.163 26.051 42.227 1.00 42.31 501 THR A CA 1
ATOM 3661 C C . THR A 1 501 ? 15.581 27.399 42.644 1.00 42.31 501 THR A C 1
ATOM 3663 O O . THR A 1 501 ? 15.511 27.706 43.833 1.00 42.31 501 THR A O 1
ATOM 3666 N N . ALA A 1 502 ? 15.180 28.219 41.666 1.00 32.59 502 ALA A N 1
ATOM 3667 C CA . ALA A 1 502 ? 14.359 29.406 41.902 1.00 32.59 502 ALA A CA 1
ATOM 3668 C C . ALA A 1 502 ? 12.866 29.013 41.831 1.00 32.59 502 ALA A C 1
ATOM 3670 O O . ALA A 1 502 ? 12.469 28.344 40.871 1.00 32.59 502 ALA A O 1
ATOM 3671 N N . PRO A 1 503 ? 12.020 29.417 42.796 1.00 32.53 503 PRO A N 1
ATOM 3672 C CA . PRO A 1 503 ? 10.646 28.916 42.933 1.00 32.53 503 PRO A CA 1
ATOM 3673 C C . PRO A 1 503 ? 9.664 29.323 41.815 1.00 32.53 503 PRO A C 1
ATOM 3675 O O . PRO A 1 503 ? 8.522 28.879 41.824 1.00 32.53 503 PRO A O 1
ATOM 3678 N N . VAL A 1 504 ? 10.074 30.112 40.815 1.00 30.67 504 VAL A N 1
ATOM 3679 C CA . VAL A 1 504 ? 9.136 30.697 39.834 1.00 30.67 504 VAL A CA 1
ATOM 3680 C C . VAL A 1 504 ? 8.869 29.799 38.608 1.00 30.67 504 VAL A C 1
ATOM 3682 O O . VAL A 1 504 ? 7.905 30.022 37.882 1.00 30.67 504 VAL A O 1
ATOM 3685 N N . ILE A 1 505 ? 9.654 28.739 38.362 1.00 31.75 505 ILE A N 1
ATOM 3686 C CA . ILE A 1 505 ? 9.534 27.950 37.111 1.00 31.75 505 ILE A CA 1
ATOM 3687 C C . ILE A 1 505 ? 8.599 26.724 37.234 1.00 31.75 505 ILE A C 1
ATOM 3689 O O . ILE A 1 505 ? 7.970 26.339 36.248 1.00 31.75 505 ILE A O 1
ATOM 3693 N N . ALA A 1 506 ? 8.390 26.163 38.433 1.00 31.30 506 ALA A N 1
ATOM 3694 C CA . ALA A 1 506 ? 7.469 25.028 38.635 1.00 31.30 506 ALA A CA 1
ATOM 3695 C C . ALA A 1 506 ? 5.979 25.398 38.445 1.00 31.30 506 ALA A C 1
ATOM 3697 O O . ALA A 1 506 ? 5.151 24.537 38.141 1.00 31.30 506 ALA A O 1
ATOM 3698 N N . ALA A 1 507 ? 5.636 26.685 38.561 1.00 29.66 507 ALA A N 1
ATOM 3699 C CA . ALA A 1 507 ? 4.270 27.173 38.382 1.00 29.66 507 ALA A CA 1
ATOM 3700 C C . ALA A 1 507 ? 3.825 27.202 36.903 1.00 29.66 507 ALA A C 1
ATOM 3702 O O . ALA A 1 507 ? 2.651 26.979 36.617 1.00 29.66 507 ALA A O 1
ATOM 3703 N N . ILE A 1 508 ? 4.742 27.408 35.946 1.00 31.44 508 ILE A N 1
ATOM 3704 C CA . ILE A 1 508 ? 4.384 27.602 34.526 1.00 31.44 508 ILE A CA 1
ATOM 3705 C C . ILE A 1 508 ? 4.118 26.268 33.805 1.00 31.44 508 ILE A C 1
ATOM 3707 O O . ILE A 1 508 ? 3.150 26.163 33.052 1.00 31.44 508 ILE A O 1
ATOM 3711 N N . GLN A 1 509 ? 4.919 25.224 34.054 1.00 30.36 509 GLN A N 1
ATOM 3712 C CA . GLN A 1 509 ? 4.705 23.902 33.436 1.00 30.36 509 GLN A CA 1
ATOM 3713 C C . GLN A 1 509 ? 3.464 23.186 33.994 1.00 30.36 509 GLN A C 1
ATOM 3715 O O . GLN A 1 509 ? 2.723 22.566 33.231 1.00 30.36 509 GLN A O 1
ATOM 3720 N N . THR A 1 510 ? 3.179 23.351 35.289 1.00 35.72 510 THR A N 1
ATOM 3721 C CA . THR A 1 510 ? 1.985 22.794 35.947 1.00 35.72 510 THR A CA 1
ATOM 3722 C C . THR A 1 510 ? 0.707 23.504 35.484 1.00 35.72 510 THR A C 1
ATOM 3724 O O . THR A 1 510 ? -0.276 22.843 35.159 1.00 35.72 510 THR A O 1
ATOM 3727 N N . ALA A 1 511 ? 0.731 24.836 35.329 1.00 33.88 511 ALA A N 1
ATOM 3728 C CA . ALA A 1 511 ? -0.406 25.602 34.807 1.00 33.88 511 ALA A CA 1
ATOM 3729 C C . ALA A 1 511 ? -0.711 25.299 33.326 1.00 33.88 511 ALA A C 1
ATOM 3731 O O . ALA A 1 511 ? -1.878 25.224 32.944 1.00 33.88 511 ALA A O 1
ATOM 3732 N N . GLN A 1 512 ? 0.309 25.065 32.486 1.00 34.25 512 GLN A N 1
ATOM 3733 C CA . GLN A 1 512 ? 0.103 24.672 31.083 1.00 34.25 512 GLN A CA 1
ATOM 3734 C C . GLN A 1 512 ? -0.431 23.240 30.933 1.00 34.25 512 GLN A C 1
ATOM 3736 O O . GLN A 1 512 ? -1.271 22.995 30.066 1.00 34.25 512 GLN A O 1
ATOM 3741 N N . GLN A 1 513 ? 0.023 22.296 31.765 1.00 35.75 513 GLN A N 1
ATOM 3742 C CA . GLN A 1 513 ? -0.492 20.922 31.763 1.00 35.75 513 GLN A CA 1
ATOM 3743 C C . GLN A 1 513 ? -1.912 20.841 32.345 1.00 35.75 513 GLN A C 1
ATOM 3745 O O . GLN A 1 513 ? -2.755 20.161 31.763 1.00 35.75 513 GLN A O 1
ATOM 3750 N N . MET A 1 514 ? -2.224 21.601 33.402 1.00 38.50 514 MET A N 1
ATOM 3751 C CA . MET A 1 514 ? -3.580 21.691 33.963 1.00 38.50 514 MET A CA 1
ATOM 3752 C C . MET A 1 514 ? -4.556 22.439 33.046 1.00 38.50 514 MET A C 1
ATOM 3754 O O . MET A 1 514 ? -5.691 21.999 32.899 1.00 38.50 514 MET A O 1
ATOM 3758 N N . GLY A 1 515 ? -4.125 23.504 32.359 1.00 38.97 515 GLY A N 1
ATOM 3759 C CA . GLY A 1 515 ? -4.963 24.230 31.394 1.00 38.97 515 GLY A CA 1
ATOM 3760 C C . GLY A 1 515 ? -5.334 23.400 30.157 1.00 38.97 515 GLY A C 1
ATOM 3761 O O . GLY A 1 515 ? -6.440 23.525 29.636 1.00 38.97 515 GLY A O 1
ATOM 3762 N N . ARG A 1 516 ? -4.446 22.498 29.711 1.00 45.00 516 ARG A N 1
ATOM 3763 C CA . ARG A 1 516 ? -4.748 21.536 28.634 1.00 45.00 516 ARG A CA 1
ATOM 3764 C C . ARG A 1 516 ? -5.585 20.348 29.124 1.00 45.00 516 ARG A C 1
ATOM 3766 O O . ARG A 1 516 ? -6.496 19.942 28.411 1.00 45.00 516 ARG A O 1
ATOM 3773 N N . ALA A 1 517 ? -5.337 19.841 30.336 1.00 39.50 517 ALA A N 1
ATOM 3774 C CA . ALA A 1 517 ? -6.151 18.788 30.955 1.00 39.50 517 ALA A CA 1
ATOM 3775 C C . ALA A 1 517 ? -7.599 19.251 31.229 1.00 39.50 517 ALA A C 1
ATOM 3777 O O . ALA A 1 517 ? -8.545 18.501 31.002 1.00 39.50 517 ALA A O 1
ATOM 3778 N N . ALA A 1 518 ? -7.787 20.519 31.609 1.00 40.47 518 ALA A N 1
ATOM 3779 C CA . ALA A 1 518 ? -9.100 21.142 31.779 1.00 40.47 518 ALA A CA 1
ATOM 3780 C C . ALA A 1 518 ? -9.926 21.174 30.485 1.00 40.47 518 ALA A C 1
ATOM 3782 O O . ALA A 1 518 ? -11.135 20.978 30.510 1.00 40.47 518 ALA A O 1
ATOM 3783 N N . GLY A 1 519 ? -9.295 21.414 29.332 1.00 45.84 519 GLY A N 1
ATOM 3784 C CA . GLY A 1 519 ? -9.997 21.468 28.047 1.00 45.84 519 GLY A CA 1
ATOM 3785 C C . GLY A 1 519 ? -10.507 20.107 27.559 1.00 45.84 519 GLY A C 1
ATOM 3786 O O . GLY A 1 519 ? -11.471 20.063 26.797 1.00 45.84 519 GLY A O 1
ATOM 3787 N N . GLN A 1 520 ? -9.878 19.013 28.004 1.00 43.88 520 GLN A N 1
ATOM 3788 C CA . GLN A 1 520 ? -10.078 17.659 27.470 1.00 43.88 520 GLN A CA 1
ATOM 3789 C C . GLN A 1 520 ? -10.935 16.744 28.362 1.00 43.88 520 GLN A C 1
ATOM 3791 O O . GLN A 1 520 ? -11.402 15.713 27.885 1.00 43.88 520 GLN A O 1
ATOM 3796 N N . THR A 1 521 ? -11.198 17.132 29.613 1.00 41.94 521 THR A N 1
ATOM 3797 C CA . THR A 1 521 ? -12.122 16.415 30.508 1.00 41.94 521 THR A CA 1
ATOM 3798 C C . THR A 1 521 ? -13.589 16.713 30.160 1.00 41.94 521 THR A C 1
ATOM 3800 O O . THR A 1 521 ? -13.943 17.846 29.821 1.00 41.94 521 THR A O 1
ATOM 3803 N N . SER A 1 522 ? -14.465 15.705 30.213 1.00 36.47 522 SER A N 1
ATOM 3804 C CA . SER A 1 522 ? -15.902 15.847 29.915 1.00 36.47 522 SER A CA 1
ATOM 3805 C C . SER A 1 522 ? -16.742 16.317 31.108 1.00 36.47 522 SER A C 1
ATOM 3807 O O . SER A 1 522 ? -17.895 16.700 30.918 1.00 36.47 522 SER A O 1
ATOM 3809 N N . ASP A 1 523 ? -16.183 16.341 32.322 1.00 44.75 523 ASP A N 1
ATOM 3810 C CA . ASP A 1 523 ? -16.893 16.781 33.525 1.00 44.75 523 ASP A CA 1
ATOM 3811 C C . ASP A 1 523 ? -16.868 18.321 33.659 1.00 44.75 523 ASP A C 1
ATOM 3813 O O . ASP A 1 523 ? -15.816 18.961 33.766 1.00 44.75 523 ASP A O 1
ATOM 3817 N N . GLY A 1 524 ? -18.054 18.942 33.648 1.00 38.59 524 GLY A N 1
ATOM 3818 C CA . GLY A 1 524 ? -18.212 20.400 33.730 1.00 38.59 524 GLY A CA 1
ATOM 3819 C C . GLY A 1 524 ? -17.691 21.023 35.033 1.00 38.59 524 GLY A C 1
ATOM 3820 O O . GLY A 1 524 ? -17.339 22.199 35.046 1.00 38.59 524 GLY A O 1
ATOM 3821 N N . ARG A 1 525 ? -17.573 20.246 36.115 1.00 40.00 525 ARG A N 1
ATOM 3822 C CA . ARG A 1 525 ? -17.066 20.679 37.427 1.00 40.00 525 ARG A CA 1
ATOM 3823 C C . ARG A 1 525 ? -15.538 20.639 37.455 1.00 40.00 525 ARG A C 1
ATOM 3825 O O . ARG A 1 525 ? -14.924 21.523 38.043 1.00 40.00 525 ARG A O 1
ATOM 3832 N N . MET A 1 526 ? -14.919 19.689 36.749 1.00 40.84 526 MET A N 1
ATOM 3833 C CA . MET A 1 526 ? -13.463 19.619 36.541 1.00 40.84 526 MET A CA 1
ATOM 3834 C C . MET A 1 526 ? -12.928 20.783 35.697 1.00 40.84 526 MET A C 1
ATOM 3836 O O . MET A 1 526 ? -11.883 21.350 36.022 1.00 40.84 526 MET A O 1
ATOM 3840 N N . LYS A 1 527 ? -13.673 21.202 34.663 1.00 41.16 527 LYS A N 1
ATOM 3841 C CA . LYS A 1 527 ? -13.377 22.423 33.886 1.00 41.16 527 LYS A CA 1
ATOM 3842 C C . LYS A 1 527 ? -13.341 23.673 34.765 1.00 41.16 527 LYS A C 1
ATOM 3844 O O . LYS A 1 527 ? -12.446 24.505 34.628 1.00 41.16 527 LYS A O 1
ATOM 3849 N N . VAL A 1 528 ? -14.289 23.776 35.695 1.00 37.72 528 VAL A N 1
ATOM 3850 C CA . VAL A 1 528 ? -14.404 24.900 36.634 1.00 37.72 528 VAL A CA 1
ATOM 3851 C C . VAL A 1 528 ? -13.333 24.832 37.728 1.00 37.72 528 VAL A C 1
ATOM 3853 O O . VAL A 1 528 ? -12.714 25.849 38.027 1.00 37.72 528 VAL A O 1
ATOM 3856 N N . LEU A 1 529 ? -13.035 23.650 38.275 1.00 38.59 529 LEU A N 1
ATOM 3857 C CA . LEU A 1 529 ? -11.993 23.458 39.292 1.00 38.59 529 LEU A CA 1
ATOM 3858 C C . LEU A 1 529 ? -10.585 23.767 38.749 1.00 38.59 529 LEU A C 1
ATOM 3860 O O . LEU A 1 529 ? -9.777 24.410 39.425 1.00 38.59 529 LEU A O 1
ATOM 3864 N N . ALA A 1 530 ? -10.302 23.369 37.506 1.00 37.16 530 ALA A N 1
ATOM 3865 C CA . ALA A 1 530 ? -9.054 23.699 36.829 1.00 37.16 530 ALA A CA 1
ATOM 3866 C C . ALA A 1 530 ? -8.961 25.190 36.443 1.00 37.16 530 ALA A C 1
ATOM 3868 O O . ALA A 1 530 ? -7.872 25.753 36.505 1.00 37.16 530 ALA A O 1
ATOM 3869 N N . GLY A 1 531 ? -10.088 25.850 36.135 1.00 35.41 531 GLY A N 1
ATOM 3870 C CA . GLY A 1 531 ? -10.166 27.307 35.941 1.00 35.41 531 GLY A CA 1
ATOM 3871 C C . GLY A 1 531 ? -10.047 28.129 37.238 1.00 35.41 531 GLY A C 1
ATOM 3872 O O . GLY A 1 531 ? -9.494 29.231 37.234 1.00 35.41 531 GLY A O 1
ATOM 3873 N N . ALA A 1 532 ? -10.501 27.584 38.372 1.00 31.28 532 ALA A N 1
ATOM 3874 C CA . ALA A 1 532 ? -10.456 28.234 39.685 1.00 31.28 532 ALA A CA 1
ATOM 3875 C C . ALA A 1 532 ? -9.078 28.122 40.368 1.00 31.28 532 ALA A C 1
ATOM 3877 O O . ALA A 1 532 ? -8.620 29.063 41.017 1.00 31.28 532 ALA A O 1
ATOM 3878 N N . THR A 1 533 ? -8.366 27.009 40.171 1.00 32.53 533 THR A N 1
ATOM 3879 C CA . THR A 1 533 ? -6.996 26.823 40.691 1.00 32.53 533 THR A CA 1
ATOM 3880 C C . THR A 1 533 ? -5.956 27.652 39.930 1.00 32.53 533 THR A C 1
ATOM 3882 O O . THR A 1 533 ? -5.010 28.153 40.543 1.00 32.53 533 THR A O 1
ATOM 3885 N N . THR A 1 534 ? -6.167 27.919 38.634 1.00 30.91 534 THR A N 1
ATOM 3886 C CA . THR A 1 534 ? -5.342 28.863 37.855 1.00 30.91 534 THR A CA 1
ATOM 3887 C C . THR A 1 534 ? -5.453 30.312 38.340 1.00 30.91 534 THR A C 1
ATOM 3889 O O . THR A 1 534 ? -4.475 31.055 38.261 1.00 30.91 534 THR A O 1
ATOM 3892 N N . ALA A 1 535 ? -6.603 30.713 38.896 1.00 30.97 535 ALA A N 1
ATOM 3893 C CA . ALA A 1 535 ? -6.825 32.073 39.391 1.00 30.97 535 ALA A CA 1
ATOM 3894 C C . ALA A 1 535 ? -6.207 32.319 40.784 1.00 30.97 535 ALA A C 1
ATOM 3896 O O . ALA A 1 535 ? -5.687 33.408 41.037 1.00 30.97 535 ALA A O 1
ATOM 3897 N N . LEU A 1 536 ? -6.184 31.310 41.668 1.00 34.31 536 LEU A N 1
ATOM 3898 C CA . LEU A 1 536 ? -5.547 31.428 42.989 1.00 34.31 536 LEU A CA 1
ATOM 3899 C C . LEU A 1 536 ? -4.011 31.357 42.930 1.00 34.31 536 LEU A C 1
ATOM 3901 O O . LEU A 1 536 ? -3.335 32.039 43.702 1.00 34.31 536 LEU A O 1
ATOM 3905 N N . ALA A 1 537 ? -3.450 30.565 42.009 1.00 34.38 537 ALA A N 1
ATOM 3906 C CA . ALA A 1 537 ? -1.999 30.425 41.864 1.00 34.38 537 ALA A CA 1
ATOM 3907 C C . ALA A 1 537 ? -1.343 31.640 41.175 1.00 34.38 537 ALA A C 1
ATOM 3909 O O . ALA A 1 537 ? -0.203 31.980 41.488 1.00 34.38 537 ALA A O 1
ATOM 3910 N N . GLY A 1 538 ? -2.062 32.316 40.266 1.00 36.69 538 GLY A N 1
ATOM 3911 C CA . GLY A 1 538 ? -1.542 33.452 39.495 1.00 36.69 538 GLY A CA 1
ATOM 3912 C C . GLY A 1 538 ? -1.519 34.792 40.242 1.00 36.69 538 GLY A C 1
ATOM 3913 O O . GLY A 1 538 ? -0.609 35.587 40.018 1.00 36.69 538 GLY A O 1
ATOM 3914 N N . LYS A 1 539 ? -2.474 35.047 41.150 1.00 33.44 539 LYS A N 1
ATOM 3915 C CA . LYS A 1 539 ? -2.580 36.344 41.849 1.00 33.44 539 LYS A CA 1
ATOM 3916 C C . LYS A 1 539 ? -1.696 36.432 43.102 1.00 33.44 539 LYS A C 1
ATOM 3918 O O . LYS A 1 539 ? -0.972 37.406 43.272 1.00 33.44 539 LYS A O 1
ATOM 3923 N N . ASN A 1 540 ? -1.642 35.373 43.915 1.00 34.97 540 ASN A N 1
ATOM 3924 C CA . ASN A 1 540 ? -0.826 35.358 45.140 1.00 34.97 540 ASN A CA 1
ATOM 3925 C C . ASN A 1 540 ? 0.690 35.346 44.866 1.00 34.97 540 ASN A C 1
ATOM 3927 O O . ASN A 1 540 ? 1.463 35.851 45.674 1.00 34.97 540 ASN A O 1
ATOM 3931 N N . ALA A 1 541 ? 1.128 34.798 43.728 1.00 34.25 541 ALA A N 1
ATOM 3932 C CA . ALA A 1 541 ? 2.544 34.753 43.360 1.00 34.25 541 ALA A CA 1
ATOM 3933 C C . ALA A 1 541 ? 3.068 36.090 42.800 1.00 34.25 541 ALA A C 1
ATOM 3935 O O . ALA A 1 541 ? 4.246 36.398 42.971 1.00 34.25 541 ALA A O 1
ATOM 3936 N N . ALA A 1 542 ? 2.208 36.890 42.158 1.00 34.09 542 ALA A N 1
ATOM 3937 C CA . ALA A 1 542 ? 2.574 38.202 41.623 1.00 34.09 542 ALA A CA 1
ATOM 3938 C C . ALA A 1 542 ? 2.579 39.288 42.716 1.00 34.09 542 ALA A C 1
ATOM 3940 O O . ALA A 1 542 ? 3.533 40.062 42.798 1.00 34.09 542 ALA A O 1
ATOM 3941 N N . ASP A 1 543 ? 1.577 39.289 43.605 1.00 38.84 543 ASP A N 1
ATOM 3942 C CA . ASP A 1 543 ? 1.471 40.270 44.695 1.00 38.84 543 ASP A CA 1
ATOM 3943 C C . ASP A 1 543 ? 2.539 40.043 45.787 1.00 38.84 543 ASP A C 1
ATOM 3945 O O . ASP A 1 543 ? 3.088 41.005 46.324 1.00 38.84 543 ASP A O 1
ATOM 3949 N N . ALA A 1 544 ? 2.926 38.788 46.061 1.00 35.91 544 ALA A N 1
ATOM 3950 C CA . ALA A 1 544 ? 3.984 38.467 47.027 1.00 35.91 544 ALA A CA 1
ATOM 3951 C C . ALA A 1 544 ? 5.393 38.884 46.558 1.00 35.91 544 ALA A C 1
ATOM 3953 O O . ALA A 1 544 ? 6.229 39.250 47.376 1.00 35.91 544 ALA A O 1
ATOM 3954 N N . VAL A 1 545 ? 5.665 38.881 45.247 1.00 39.19 545 VAL A N 1
ATOM 3955 C CA . VAL A 1 545 ? 6.956 39.335 44.689 1.00 39.19 545 VAL A CA 1
ATOM 3956 C C . VAL A 1 545 ? 7.004 40.862 44.548 1.00 39.19 545 VAL A C 1
ATOM 3958 O O . VAL A 1 545 ? 8.076 41.454 44.675 1.00 39.19 545 VAL A O 1
ATOM 3961 N N . ALA A 1 546 ? 5.854 41.509 44.325 1.00 42.62 546 ALA A N 1
ATOM 3962 C CA . ALA A 1 546 ? 5.747 42.964 44.220 1.00 42.62 546 ALA A CA 1
ATOM 3963 C C . ALA A 1 546 ? 5.760 43.682 45.585 1.00 42.62 546 ALA A C 1
ATOM 3965 O O . ALA A 1 546 ? 6.255 44.805 45.667 1.00 42.62 546 ALA A O 1
ATOM 3966 N N . ALA A 1 547 ? 5.248 43.049 46.649 1.00 44.88 547 ALA A N 1
ATOM 3967 C CA . ALA A 1 547 ? 5.178 43.641 47.988 1.00 44.88 547 ALA A CA 1
ATOM 3968 C C . ALA A 1 547 ? 6.521 43.632 48.750 1.00 44.88 547 ALA A C 1
ATOM 3970 O O . ALA A 1 547 ? 6.770 44.542 49.538 1.00 44.88 547 ALA A O 1
ATOM 3971 N N . ASP A 1 548 ? 7.400 42.650 48.510 1.00 44.16 548 ASP A N 1
ATOM 3972 C CA . ASP A 1 548 ? 8.769 42.632 49.043 1.00 44.16 548 ASP A CA 1
ATOM 3973 C C . ASP A 1 548 ? 9.690 41.727 48.188 1.00 44.16 548 ASP A C 1
ATOM 3975 O O . ASP A 1 548 ? 9.564 40.498 48.247 1.00 44.16 548 ASP A O 1
ATOM 3979 N N . PRO A 1 549 ? 10.678 42.283 47.452 1.00 40.22 549 PRO A N 1
ATOM 3980 C CA . PRO A 1 549 ? 11.653 41.514 46.670 1.00 40.22 549 PRO A CA 1
ATOM 3981 C C . PRO A 1 549 ? 12.502 40.532 47.499 1.00 40.22 549 PRO A C 1
ATOM 3983 O O . PRO A 1 549 ? 13.171 39.674 46.924 1.00 40.22 549 PRO A O 1
ATOM 3986 N N . LYS A 1 550 ? 12.506 40.653 48.837 1.00 41.66 550 LYS A N 1
ATOM 3987 C CA . LYS A 1 550 ? 13.177 39.736 49.776 1.00 41.66 550 LYS A CA 1
ATOM 3988 C C . LYS A 1 550 ? 12.252 38.657 50.356 1.00 41.66 550 LYS A C 1
ATOM 3990 O O . LYS A 1 550 ? 12.754 37.711 50.961 1.00 41.66 550 LYS A O 1
ATOM 3995 N N . SER A 1 551 ? 10.938 38.759 50.151 1.00 44.44 551 SER A N 1
ATOM 3996 C CA . SER A 1 551 ? 9.943 37.770 50.603 1.00 44.44 551 SER A CA 1
ATOM 3997 C C . SER A 1 551 ? 9.724 36.622 49.604 1.00 44.44 551 SER A C 1
ATOM 3999 O O . SER A 1 551 ? 9.135 35.591 49.938 1.00 44.44 551 SER A O 1
ATOM 4001 N N . GLY A 1 552 ? 10.277 36.749 48.393 1.00 41.06 552 GLY A N 1
ATOM 4002 C CA . GLY A 1 552 ? 10.325 35.699 47.380 1.00 41.06 552 GLY A CA 1
ATOM 4003 C C . GLY A 1 552 ? 11.329 34.600 47.731 1.00 41.06 552 GLY A C 1
ATOM 4004 O O . GLY A 1 552 ? 12.475 34.659 47.303 1.00 41.06 552 GLY A O 1
ATOM 4005 N N . GLY A 1 553 ? 10.873 33.613 48.507 1.00 46.00 553 GLY A N 1
ATOM 4006 C CA . GLY A 1 553 ? 11.366 32.231 48.592 1.00 46.00 553 GLY A CA 1
ATOM 4007 C C . GLY A 1 553 ? 12.856 31.991 48.319 1.00 46.00 553 GLY A C 1
ATOM 4008 O O . GLY A 1 553 ? 13.301 31.942 47.176 1.00 46.00 553 GLY A O 1
ATOM 4009 N N . GLY A 1 554 ? 13.588 31.739 49.401 1.00 48.34 554 GLY A N 1
ATOM 4010 C CA . GLY A 1 554 ? 15.019 31.461 49.455 1.00 48.34 554 GLY A CA 1
ATOM 4011 C C . GLY A 1 554 ? 15.660 30.643 48.326 1.00 48.34 554 GLY A C 1
ATOM 4012 O O . GLY A 1 554 ? 15.108 29.653 47.847 1.00 48.34 554 GLY A O 1
ATOM 4013 N N . VAL A 1 555 ? 16.894 31.011 47.966 1.00 47.28 555 VAL A N 1
ATOM 4014 C CA . VAL A 1 555 ? 17.730 30.274 47.007 1.00 47.28 555 VAL A CA 1
ATOM 4015 C C . VAL A 1 555 ? 18.087 28.907 47.600 1.00 47.28 555 VAL A C 1
ATOM 4017 O O . VAL A 1 555 ? 18.745 28.826 48.638 1.00 47.28 555 VAL A O 1
ATOM 4020 N N . SER A 1 556 ? 17.670 27.820 46.948 1.00 46.88 556 SER A N 1
ATOM 4021 C CA . SER A 1 556 ? 18.107 26.466 47.308 1.00 46.88 556 SER A CA 1
ATOM 4022 C C . SER A 1 556 ? 19.181 25.980 46.337 1.00 46.88 556 SER A C 1
ATOM 4024 O O . SER A 1 556 ? 18.976 25.961 45.124 1.00 46.88 556 SER A O 1
ATOM 4026 N N . ILE A 1 557 ? 20.341 25.614 46.882 1.00 50.81 557 ILE A N 1
ATOM 4027 C CA . ILE A 1 557 ? 21.449 24.979 46.168 1.00 50.81 557 ILE A CA 1
ATOM 4028 C C . ILE A 1 557 ? 21.407 23.495 46.529 1.00 50.81 557 ILE A C 1
ATOM 4030 O O . ILE A 1 557 ? 21.607 23.130 47.688 1.00 50.81 557 ILE A O 1
ATOM 4034 N N . SER A 1 558 ? 21.142 22.628 45.555 1.00 58.53 558 SER A N 1
ATOM 4035 C CA . SER A 1 558 ? 21.213 21.174 45.745 1.00 58.53 558 SER A CA 1
ATOM 4036 C C . SER A 1 558 ? 22.413 20.600 44.996 1.00 58.53 558 SER A C 1
ATOM 4038 O O . SER A 1 558 ? 22.576 20.853 43.806 1.00 58.53 558 SER A O 1
ATOM 4040 N N . ILE A 1 559 ? 23.264 19.846 45.697 1.00 64.50 559 ILE A N 1
ATOM 4041 C CA . ILE A 1 559 ? 24.448 19.155 45.168 1.00 64.50 559 ILE A CA 1
ATOM 4042 C C . ILE A 1 559 ? 24.184 17.646 45.249 1.00 64.50 559 ILE A C 1
ATOM 4044 O O . ILE A 1 559 ? 24.279 17.082 46.327 1.00 64.50 559 ILE A O 1
ATOM 4048 N N . THR A 1 560 ? 23.844 16.967 44.154 1.00 68.94 560 THR A N 1
ATOM 4049 C CA . THR A 1 560 ? 23.410 15.553 44.158 1.00 68.94 560 THR A CA 1
ATOM 4050 C C . THR A 1 560 ? 24.314 14.667 43.308 1.00 68.94 560 THR A C 1
ATOM 4052 O O . THR A 1 560 ? 24.475 14.935 42.124 1.00 68.94 560 THR A O 1
ATOM 4055 N N . VAL A 1 561 ? 24.860 13.584 43.866 1.00 77.25 561 VAL A N 1
ATOM 4056 C CA . VAL A 1 561 ? 25.575 12.530 43.124 1.00 77.25 561 VAL A CA 1
ATOM 4057 C C . VAL A 1 561 ? 24.640 11.350 42.901 1.00 77.25 561 VAL A C 1
ATOM 4059 O O . VAL A 1 561 ? 24.220 10.712 43.858 1.00 77.25 561 VAL A O 1
ATOM 4062 N N . GLY A 1 562 ? 24.315 11.007 41.659 1.00 78.94 562 GLY A N 1
ATOM 4063 C CA . GLY A 1 562 ? 23.413 9.884 41.400 1.00 78.94 562 GLY A CA 1
ATOM 4064 C C . GLY A 1 562 ? 23.436 9.387 39.968 1.00 78.94 562 GLY A C 1
ATOM 4065 O O . GLY A 1 562 ? 24.021 10.023 39.091 1.00 78.94 562 GLY A O 1
ATOM 4066 N N . GLY A 1 563 ? 22.802 8.240 39.741 1.00 81.00 563 GLY A N 1
ATOM 4067 C CA . GLY A 1 563 ? 22.602 7.654 38.428 1.00 81.00 563 GLY A CA 1
ATOM 4068 C C . GLY A 1 563 ? 21.142 7.321 38.141 1.00 81.00 563 GLY A C 1
ATOM 4069 O O . GLY A 1 563 ? 20.366 7.015 39.041 1.00 81.00 563 GLY A O 1
ATOM 4070 N N . SER A 1 564 ? 20.759 7.378 36.871 1.00 82.06 564 SER A N 1
ATOM 4071 C CA . SER A 1 564 ? 19.429 7.005 36.394 1.00 82.06 564 SER A CA 1
ATOM 4072 C C . SER A 1 564 ? 19.513 6.249 35.073 1.00 82.06 564 SER A C 1
ATOM 4074 O O . SER A 1 564 ? 20.421 6.466 34.276 1.00 82.06 564 SER A O 1
ATOM 4076 N N . LYS A 1 565 ? 18.584 5.324 34.851 1.00 86.31 565 LYS A N 1
ATOM 4077 C CA . LYS A 1 565 ? 18.410 4.551 33.624 1.00 86.31 565 LYS A CA 1
ATOM 4078 C C . LYS A 1 565 ? 16.919 4.448 33.319 1.00 86.31 565 LYS A C 1
ATOM 4080 O O . LYS A 1 565 ? 16.156 4.077 34.202 1.00 86.31 565 LYS A O 1
ATOM 4085 N N . SER A 1 566 ? 16.504 4.707 32.087 1.00 88.00 566 SER A N 1
ATOM 4086 C CA . SER A 1 566 ? 15.156 4.388 31.607 1.00 88.00 566 SER A CA 1
ATOM 4087 C C . SER A 1 566 ? 15.193 3.809 30.196 1.00 88.00 566 SER A C 1
ATOM 4089 O O . SER A 1 566 ? 16.116 4.076 29.428 1.00 88.00 566 SER A O 1
ATOM 4091 N N . GLN A 1 567 ? 14.224 2.955 29.884 1.00 90.62 567 GLN A N 1
ATOM 4092 C CA . GLN A 1 567 ? 14.048 2.312 28.588 1.00 90.62 567 GLN A CA 1
ATOM 4093 C C . GLN A 1 567 ? 12.553 2.149 28.313 1.00 90.62 567 GLN A C 1
ATOM 4095 O O . GLN A 1 567 ? 11.813 1.714 29.195 1.00 90.62 567 GLN A O 1
ATOM 4100 N N . SER A 1 568 ? 12.122 2.484 27.103 1.00 92.31 568 SER A N 1
ATOM 4101 C CA . SER A 1 568 ? 10.763 2.273 26.606 1.00 92.31 568 SER A CA 1
ATOM 4102 C C . SER A 1 568 ? 10.844 1.662 25.216 1.00 92.31 568 SER A C 1
ATOM 4104 O O . SER A 1 568 ? 11.616 2.159 24.399 1.00 92.31 568 SER A O 1
ATOM 4106 N N . LYS A 1 569 ? 10.073 0.606 24.960 1.00 95.12 569 LYS A N 1
ATOM 4107 C CA . LYS A 1 569 ? 9.969 -0.053 23.658 1.00 95.12 569 LYS A CA 1
ATOM 4108 C C . LYS A 1 569 ? 8.503 -0.309 23.326 1.00 95.12 569 LYS A C 1
ATOM 4110 O O . LYS A 1 569 ? 7.807 -0.928 24.132 1.00 95.12 569 LYS A O 1
ATOM 4115 N N . THR A 1 570 ? 8.084 0.114 22.141 1.00 95.12 570 THR A N 1
ATOM 4116 C CA . THR A 1 570 ? 6.778 -0.201 21.554 1.00 95.12 570 THR A CA 1
ATOM 4117 C C . THR A 1 570 ? 7.003 -0.923 20.232 1.00 95.12 570 THR A C 1
ATOM 4119 O O . THR A 1 570 ? 7.849 -0.504 19.448 1.00 95.12 570 THR A O 1
ATOM 4122 N N . THR A 1 571 ? 6.305 -2.033 20.017 1.00 96.69 571 THR A N 1
ATOM 4123 C CA . THR A 1 571 ? 6.279 -2.789 18.757 1.00 96.69 571 THR A CA 1
ATOM 4124 C C . THR A 1 571 ? 4.839 -2.831 18.269 1.00 96.69 571 THR A C 1
ATOM 4126 O O . THR A 1 571 ? 3.945 -3.066 19.082 1.00 96.69 571 THR A O 1
ATOM 4129 N N . GLN A 1 572 ? 4.617 -2.562 16.988 1.00 96.44 572 GLN A N 1
ATOM 4130 C CA . GLN A 1 572 ? 3.302 -2.588 16.364 1.00 96.44 572 GLN A CA 1
ATOM 4131 C C . GLN A 1 572 ? 3.365 -3.371 15.055 1.00 96.44 572 GLN A C 1
ATOM 4133 O O . GLN A 1 572 ? 4.178 -3.057 14.189 1.00 96.44 572 GLN A O 1
ATOM 4138 N N . ASP A 1 573 ? 2.489 -4.358 14.927 1.00 97.56 573 ASP A N 1
ATOM 4139 C CA . ASP A 1 573 ? 2.335 -5.215 13.757 1.00 97.56 573 ASP A CA 1
ATOM 4140 C C . ASP A 1 573 ? 0.931 -5.021 13.189 1.00 97.56 573 ASP A C 1
ATOM 4142 O O . ASP A 1 573 ? -0.059 -5.156 13.903 1.00 97.56 573 ASP A O 1
ATOM 4146 N N . THR A 1 574 ? 0.830 -4.690 11.905 1.00 97.75 574 THR A N 1
ATOM 4147 C CA . THR A 1 574 ? -0.456 -4.475 11.228 1.00 97.75 574 THR A CA 1
ATOM 4148 C C . THR A 1 574 ? -0.526 -5.258 9.924 1.00 97.75 574 THR A C 1
ATOM 4150 O O . THR A 1 574 ? 0.473 -5.358 9.209 1.00 97.75 574 THR A O 1
ATOM 4153 N N . SER A 1 575 ? -1.708 -5.796 9.622 1.00 97.56 575 SER A N 1
ATOM 4154 C CA . SER A 1 575 ? -2.059 -6.413 8.339 1.00 97.56 575 SER A CA 1
ATOM 4155 C C . SER A 1 575 ? -3.402 -5.855 7.892 1.00 97.56 575 SER A C 1
ATOM 4157 O O . SER A 1 575 ? -4.378 -5.944 8.640 1.00 97.56 575 SER A O 1
ATOM 4159 N N . THR A 1 576 ? -3.459 -5.265 6.703 1.00 97.25 576 THR A N 1
ATOM 4160 C CA . THR A 1 576 ? -4.670 -4.639 6.163 1.00 97.25 576 THR A CA 1
ATOM 4161 C C . THR A 1 576 ? -4.935 -5.085 4.734 1.00 97.25 576 THR A C 1
ATOM 4163 O O . THR A 1 576 ? -4.030 -5.104 3.901 1.00 97.25 576 THR A O 1
ATOM 4166 N N . ALA A 1 577 ? -6.191 -5.386 4.435 1.00 94.56 577 ALA A N 1
ATOM 4167 C CA . ALA A 1 577 ? -6.667 -5.769 3.121 1.00 94.56 577 ALA A CA 1
ATOM 4168 C C . ALA A 1 577 ? -6.672 -4.586 2.138 1.00 94.56 577 ALA A C 1
ATOM 4170 O O . ALA A 1 577 ? -7.268 -3.540 2.397 1.00 94.56 577 ALA A O 1
ATOM 4171 N N . ALA A 1 578 ? -6.070 -4.795 0.972 1.00 94.88 578 ALA A N 1
ATOM 4172 C CA . ALA A 1 578 ? -6.172 -3.963 -0.218 1.00 94.88 578 ALA A CA 1
ATOM 4173 C C . ALA A 1 578 ? -7.037 -4.693 -1.258 1.00 94.88 578 ALA A C 1
ATOM 4175 O O . ALA A 1 578 ? -6.551 -5.546 -2.006 1.00 94.88 578 ALA A O 1
ATOM 4176 N N . GLY A 1 579 ? -8.334 -4.385 -1.262 1.00 91.50 579 GLY A N 1
ATOM 4177 C CA . GLY A 1 579 ? -9.346 -5.059 -2.079 1.00 91.50 579 GLY A CA 1
ATOM 4178 C C . GLY A 1 579 ? -9.166 -4.906 -3.589 1.00 91.50 579 GLY A C 1
ATOM 4179 O O . GLY A 1 579 ? -8.678 -3.884 -4.081 1.00 91.50 579 GLY A O 1
ATOM 4180 N N . SER A 1 580 ? -9.609 -5.922 -4.330 1.00 97.75 580 SER A N 1
ATOM 4181 C CA . SER A 1 580 ? -9.765 -5.859 -5.783 1.00 97.75 580 SER A CA 1
ATOM 4182 C C . SER A 1 580 ? -11.009 -5.067 -6.182 1.00 97.75 580 SER A C 1
ATOM 4184 O O . SER A 1 580 ? -11.966 -4.959 -5.417 1.00 97.75 580 SER A O 1
ATOM 4186 N N . LYS A 1 581 ? -11.015 -4.526 -7.405 1.00 97.44 581 LYS A N 1
ATOM 4187 C CA . LYS A 1 581 ? -12.138 -3.748 -7.946 1.00 97.44 581 LYS A CA 1
ATOM 4188 C C . LYS A 1 581 ? -12.571 -4.249 -9.315 1.00 97.44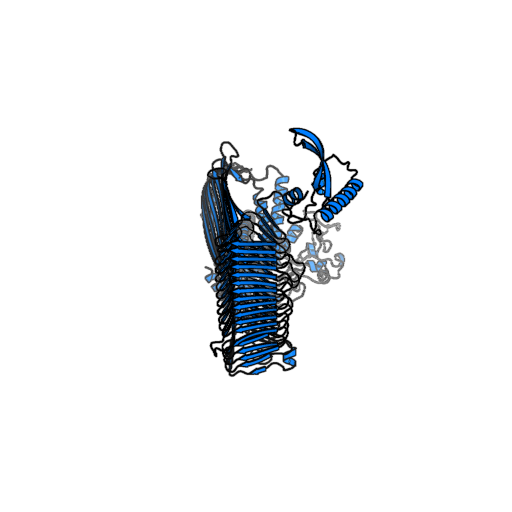 581 LYS A C 1
ATOM 4190 O O . LYS A 1 581 ? -11.733 -4.417 -10.199 1.00 97.44 581 LYS A O 1
ATOM 4195 N N . VAL A 1 582 ? -13.876 -4.402 -9.514 1.00 97.75 582 VAL A N 1
ATOM 4196 C CA . VAL A 1 582 ? -14.511 -4.628 -10.820 1.00 97.75 582 VAL A CA 1
ATOM 4197 C C . VAL A 1 582 ? -15.587 -3.564 -11.015 1.00 97.75 582 VAL A C 1
ATOM 4199 O O . VAL A 1 582 ? -16.633 -3.623 -10.374 1.00 97.75 582 VAL A O 1
ATOM 4202 N N . VAL A 1 583 ? -15.330 -2.552 -11.850 1.00 96.62 583 VAL A N 1
ATOM 4203 C CA . VAL A 1 583 ? -16.183 -1.351 -11.936 1.00 96.62 583 VAL A CA 1
ATOM 4204 C C . VAL A 1 583 ? -16.574 -1.024 -13.374 1.00 96.62 583 VAL A C 1
ATOM 4206 O O . VAL A 1 583 ? -15.731 -0.620 -14.172 1.00 96.62 583 VAL A O 1
ATOM 4209 N N . ALA A 1 584 ? -17.866 -1.120 -13.679 1.00 92.12 584 ALA A N 1
ATOM 4210 C CA . ALA A 1 584 ? -18.452 -0.774 -14.970 1.00 92.12 584 ALA A CA 1
ATOM 4211 C C . ALA A 1 584 ? -19.429 0.407 -14.855 1.00 92.12 584 ALA A C 1
ATOM 4213 O O . ALA A 1 584 ? -20.195 0.505 -13.892 1.00 92.12 584 ALA A O 1
ATOM 4214 N N . GLY A 1 585 ? -19.443 1.288 -15.856 1.00 82.50 585 GLY A N 1
ATOM 4215 C CA . GLY A 1 585 ? -20.519 2.268 -16.042 1.00 82.50 585 GLY A CA 1
ATOM 4216 C C . GLY A 1 585 ? -21.805 1.623 -16.551 1.00 82.50 585 GLY A C 1
ATOM 4217 O O . GLY A 1 585 ? -22.897 2.052 -16.184 1.00 82.50 585 GLY A O 1
ATOM 4218 N N . GLY A 1 586 ? -21.666 0.569 -17.356 1.00 94.56 586 GLY A N 1
ATOM 4219 C CA . GLY A 1 586 ? -22.744 -0.307 -17.785 1.00 94.56 586 GLY A CA 1
ATOM 4220 C C . GLY A 1 586 ? -22.932 -1.491 -16.838 1.00 94.56 586 GLY A C 1
ATOM 4221 O O . GLY A 1 586 ? -22.961 -1.344 -15.612 1.00 94.56 586 GLY A O 1
ATOM 4222 N N . ASN A 1 587 ? -23.091 -2.670 -17.421 1.00 98.19 587 ASN A N 1
ATOM 4223 C CA . ASN A 1 587 ? -23.370 -3.918 -16.732 1.00 98.19 587 ASN A CA 1
ATOM 4224 C C . ASN A 1 587 ? -22.084 -4.650 -16.328 1.00 98.19 587 ASN A C 1
ATOM 4226 O O . ASN A 1 587 ? -21.057 -4.562 -17.001 1.00 98.19 587 ASN A O 1
ATOM 4230 N N . VAL A 1 588 ? -22.161 -5.438 -15.258 1.00 98.69 588 VAL A N 1
ATOM 4231 C CA . VAL A 1 588 ? -21.121 -6.410 -14.889 1.00 98.69 588 VAL A CA 1
ATOM 4232 C C . VAL A 1 588 ? -21.715 -7.812 -14.954 1.00 98.69 588 VAL A C 1
ATOM 4234 O O . VAL A 1 588 ? -22.715 -8.087 -14.300 1.00 98.69 588 VAL A O 1
ATOM 4237 N N . ASN A 1 589 ? -21.102 -8.713 -15.717 1.00 98.81 589 ASN A N 1
ATOM 4238 C CA . ASN A 1 589 ? -21.518 -10.110 -15.829 1.00 98.81 589 ASN A CA 1
ATOM 4239 C C . ASN A 1 589 ? -20.342 -11.047 -15.525 1.00 98.81 589 ASN A C 1
ATOM 4241 O O . ASN A 1 589 ? -19.384 -11.105 -16.295 1.00 98.81 589 ASN A O 1
ATOM 4245 N N . ILE A 1 590 ? -20.413 -11.783 -14.418 1.00 98.88 590 ILE A N 1
ATOM 4246 C CA . ILE A 1 590 ? -19.363 -12.702 -13.965 1.00 98.88 590 ILE A CA 1
ATOM 4247 C C . ILE A 1 590 ? -19.949 -14.106 -13.867 1.00 98.88 590 ILE A C 1
ATOM 4249 O O . ILE A 1 590 ? -20.908 -14.332 -13.131 1.00 98.88 590 ILE A O 1
ATOM 4253 N N . GLN A 1 591 ? -19.367 -15.045 -14.610 1.00 98.62 591 GLN A N 1
ATOM 4254 C CA . GLN A 1 591 ? -19.882 -16.405 -14.744 1.00 98.62 591 GLN A CA 1
ATOM 4255 C C . GLN A 1 591 ? -18.783 -17.438 -14.469 1.00 98.62 591 GLN A C 1
ATOM 4257 O O . GLN A 1 591 ? -17.820 -17.544 -15.231 1.00 98.62 591 GLN A O 1
ATOM 4262 N N . ALA A 1 592 ? -18.962 -18.220 -13.405 1.00 98.62 592 ALA A N 1
ATOM 4263 C CA . ALA A 1 592 ? -18.217 -19.438 -13.107 1.00 98.62 592 ALA A CA 1
ATOM 4264 C C . ALA A 1 592 ? -19.049 -20.647 -13.575 1.00 98.62 592 ALA A C 1
ATOM 4266 O O . ALA A 1 592 ? -20.000 -21.042 -12.905 1.00 98.62 592 ALA A O 1
ATOM 4267 N N . THR A 1 593 ? -18.766 -21.203 -14.756 1.00 97.88 593 THR A N 1
ATOM 4268 C CA . THR A 1 593 ? -19.596 -22.266 -15.362 1.00 97.88 593 THR A CA 1
ATOM 4269 C C . THR A 1 593 ? -18.770 -23.323 -16.091 1.00 97.88 593 THR A C 1
ATOM 4271 O O . THR A 1 593 ? -17.666 -23.059 -16.567 1.00 97.88 593 THR A O 1
ATOM 4274 N N . GLY A 1 594 ? -19.321 -24.531 -16.224 1.00 96.06 594 GLY A N 1
ATOM 4275 C CA . GLY A 1 594 ? -18.739 -25.600 -17.043 1.00 96.06 594 GLY A CA 1
ATOM 4276 C C . GLY A 1 594 ? -17.915 -26.651 -16.290 1.00 96.06 594 GLY A C 1
ATOM 4277 O O . GLY A 1 594 ? -17.382 -27.555 -16.936 1.00 96.06 594 GLY A O 1
ATOM 4278 N N . ALA A 1 595 ? -17.831 -26.577 -14.957 1.00 96.94 595 ALA A N 1
ATOM 4279 C CA . ALA A 1 595 ? -17.290 -27.636 -14.092 1.00 96.94 595 ALA A CA 1
ATOM 4280 C C . ALA A 1 595 ? -18.324 -28.203 -13.093 1.00 96.94 595 ALA A C 1
ATOM 4282 O O . ALA A 1 595 ? -17.965 -28.954 -12.189 1.00 96.94 595 ALA A O 1
ATOM 4283 N N . GLY A 1 596 ? -19.616 -27.890 -13.250 1.00 96.62 596 GLY A N 1
ATOM 4284 C CA . GLY A 1 596 ? -20.652 -28.341 -12.316 1.00 96.62 596 GLY A CA 1
ATOM 4285 C C . GLY A 1 596 ? -20.476 -27.694 -10.940 1.00 96.62 596 GLY A C 1
ATOM 4286 O O . GLY A 1 596 ? -20.290 -26.490 -10.853 1.00 96.62 596 GLY A O 1
ATOM 4287 N N . GLN A 1 597 ? -20.505 -28.473 -9.860 1.00 96.06 597 GLN A N 1
ATOM 4288 C CA . GLN A 1 597 ? -20.399 -27.921 -8.499 1.00 96.06 597 GLN A CA 1
ATOM 4289 C C . GLN A 1 597 ? -19.014 -27.329 -8.174 1.00 96.06 597 GLN A C 1
ATOM 4291 O O . GLN A 1 597 ? -18.909 -26.483 -7.292 1.00 96.06 597 GLN A O 1
ATOM 4296 N N . ASP A 1 598 ? -17.968 -27.704 -8.919 1.00 97.19 598 ASP A N 1
ATOM 4297 C CA . ASP A 1 598 ? -16.626 -27.119 -8.769 1.00 97.19 598 ASP A CA 1
ATOM 4298 C C . ASP A 1 598 ? -16.520 -25.716 -9.396 1.00 97.19 598 ASP A C 1
ATOM 4300 O O . ASP A 1 598 ? -15.509 -25.027 -9.245 1.00 97.19 598 ASP A O 1
ATOM 4304 N N . SER A 1 599 ? -17.559 -25.274 -10.111 1.00 98.62 599 SER A N 1
ATOM 4305 C CA . SER A 1 599 ? -17.611 -23.941 -10.692 1.00 98.62 599 SER A CA 1
ATOM 4306 C C . SER A 1 599 ? -18.061 -22.905 -9.668 1.00 98.62 599 SER A C 1
ATOM 4308 O O . SER A 1 599 ? -19.234 -22.540 -9.607 1.00 98.62 599 SER A O 1
ATOM 4310 N N . THR A 1 600 ? -17.111 -22.444 -8.855 1.00 98.69 600 THR A N 1
ATOM 4311 C CA . THR A 1 600 ? -17.344 -21.490 -7.764 1.00 98.69 600 THR A CA 1
ATOM 4312 C C . THR A 1 600 ? -16.937 -20.062 -8.126 1.00 98.69 600 THR A C 1
ATOM 4314 O O . THR A 1 600 ? -15.965 -19.850 -8.859 1.00 98.69 600 THR A O 1
ATOM 4317 N N . LEU A 1 601 ? -17.627 -19.086 -7.534 1.00 98.81 601 LEU A N 1
ATOM 4318 C CA . LEU A 1 601 ? -17.299 -17.661 -7.600 1.00 98.81 601 LEU A CA 1
ATOM 4319 C C . LEU A 1 601 ? -17.017 -17.137 -6.187 1.00 98.81 601 LEU A C 1
ATOM 4321 O O . LEU A 1 601 ? -17.922 -17.107 -5.356 1.00 98.81 601 LEU A O 1
ATOM 4325 N N . THR A 1 602 ? -15.788 -16.693 -5.924 1.00 98.88 602 THR A N 1
ATOM 4326 C CA . THR A 1 602 ? -15.374 -16.105 -4.642 1.00 98.88 602 THR A CA 1
ATOM 4327 C C . THR A 1 602 ? -15.006 -14.637 -4.813 1.00 98.88 602 THR A C 1
ATOM 4329 O O . THR A 1 602 ? -14.231 -14.285 -5.698 1.00 98.88 602 THR A O 1
ATOM 4332 N N . VAL A 1 603 ? -15.522 -13.782 -3.934 1.00 98.88 603 VAL A N 1
ATOM 4333 C CA . VAL A 1 603 ? -15.141 -12.374 -3.796 1.00 98.88 603 VAL A CA 1
ATOM 4334 C C . VAL A 1 603 ? -14.780 -12.130 -2.335 1.00 98.88 603 VAL A C 1
ATOM 4336 O O . VAL A 1 603 ? -15.599 -12.408 -1.459 1.00 98.88 603 VAL A O 1
ATOM 4339 N N . GLN A 1 604 ? -13.569 -11.646 -2.061 1.00 98.62 604 GLN A N 1
ATOM 4340 C CA . GLN A 1 604 ? -13.071 -11.437 -0.702 1.00 98.62 604 GLN A CA 1
ATOM 4341 C C . GLN A 1 604 ? -12.513 -10.023 -0.511 1.00 98.62 604 GLN A C 1
ATOM 4343 O O . GLN A 1 604 ? -11.666 -9.583 -1.288 1.00 98.62 604 GLN A O 1
ATOM 4348 N N . GLY A 1 605 ? -13.025 -9.305 0.497 1.00 97.31 605 GLY A N 1
ATOM 4349 C CA . GLY A 1 605 ? -12.664 -7.920 0.832 1.00 97.31 605 GLY A CA 1
ATOM 4350 C C . GLY A 1 605 ? -12.590 -6.973 -0.367 1.00 97.31 605 GLY A C 1
ATOM 4351 O O . GLY A 1 605 ? -11.691 -6.135 -0.414 1.00 97.31 605 GLY A O 1
ATOM 4352 N N . SER A 1 606 ? -13.455 -7.173 -1.366 1.00 98.12 606 SER A N 1
ATOM 4353 C CA . SER A 1 606 ? -13.337 -6.574 -2.700 1.00 98.12 606 SER A CA 1
ATOM 4354 C C . SER A 1 606 ? -14.656 -5.964 -3.178 1.00 98.12 606 SER A C 1
ATOM 4356 O O . SER A 1 606 ? -15.734 -6.309 -2.691 1.00 98.12 606 SER A O 1
ATOM 4358 N N . ASP A 1 607 ? -14.561 -5.075 -4.168 1.00 97.75 607 ASP A N 1
ATOM 4359 C CA . ASP A 1 607 ? -15.678 -4.296 -4.699 1.00 97.75 607 ASP A CA 1
ATOM 4360 C C . ASP A 1 607 ? -16.067 -4.732 -6.118 1.00 97.75 607 ASP A C 1
ATOM 4362 O O . ASP A 1 607 ? -15.245 -4.736 -7.040 1.00 97.75 607 ASP A O 1
ATOM 4366 N N . ILE A 1 608 ? -17.357 -4.981 -6.335 1.00 98.50 608 ILE A N 1
ATOM 4367 C CA . ILE A 1 608 ? -17.966 -5.142 -7.659 1.00 98.50 608 ILE A CA 1
ATOM 4368 C C . ILE A 1 608 ? -19.057 -4.087 -7.822 1.00 98.50 608 ILE A C 1
ATOM 4370 O O . ILE A 1 608 ? -19.990 -4.016 -7.027 1.00 98.50 608 ILE A O 1
ATOM 4374 N N . LYS A 1 609 ? -18.976 -3.272 -8.876 1.00 98.19 609 LYS A N 1
ATOM 4375 C CA . LYS A 1 609 ? -19.928 -2.188 -9.128 1.00 98.19 609 LYS A CA 1
ATOM 4376 C C . LYS A 1 609 ? -20.301 -2.081 -10.601 1.00 98.19 609 LYS A C 1
ATOM 4378 O O . LYS A 1 609 ? -19.434 -1.870 -11.440 1.00 98.19 609 LYS A O 1
ATOM 4383 N N . GLY A 1 610 ? -21.595 -2.135 -10.899 1.00 95.25 610 GLY A N 1
ATOM 4384 C CA . GLY A 1 610 ? -22.155 -1.812 -12.214 1.00 95.25 610 GLY A CA 1
ATOM 4385 C C . GLY A 1 610 ? -23.087 -0.606 -12.131 1.00 95.25 610 GLY A C 1
ATOM 4386 O O . GLY A 1 610 ? -23.909 -0.523 -11.218 1.00 95.25 610 GLY A O 1
ATOM 4387 N N . GLY A 1 611 ? -22.985 0.337 -13.068 1.00 92.94 611 GLY A N 1
ATOM 4388 C CA . GLY A 1 611 ? -23.963 1.423 -13.209 1.00 92.94 611 GLY A CA 1
ATOM 4389 C C . GLY A 1 611 ? -25.314 0.946 -13.762 1.00 92.94 611 GLY A C 1
ATOM 4390 O O . GLY A 1 611 ? -26.343 1.568 -13.490 1.00 92.94 611 GLY A O 1
ATOM 4391 N N . GLY A 1 612 ? -25.320 -0.185 -14.474 1.00 97.62 612 GLY A N 1
ATOM 4392 C CA . GLY A 1 612 ? -26.497 -0.934 -14.906 1.00 97.62 612 GLY A CA 1
ATOM 4393 C C . GLY A 1 612 ? -26.798 -2.129 -13.997 1.00 97.62 612 GLY A C 1
ATOM 4394 O O . GLY A 1 612 ? -26.903 -1.991 -12.775 1.00 97.62 612 GLY A O 1
ATOM 4395 N N . ASP A 1 613 ? -26.975 -3.297 -14.607 1.00 98.56 613 ASP A N 1
ATOM 4396 C CA . ASP A 1 613 ? -27.207 -4.563 -13.916 1.00 98.56 613 ASP A CA 1
ATOM 4397 C C . ASP A 1 613 ? -25.881 -5.239 -13.529 1.00 98.56 613 ASP A C 1
ATOM 4399 O O . ASP A 1 613 ? -24.864 -5.112 -14.214 1.00 98.56 613 ASP A O 1
ATOM 4403 N N . VAL A 1 614 ? -25.889 -5.990 -12.429 1.00 98.88 614 VAL A N 1
ATOM 4404 C CA . VAL A 1 614 ? -24.777 -6.863 -12.031 1.00 98.88 614 VAL A CA 1
ATOM 4405 C C . VAL A 1 614 ? -25.301 -8.287 -11.939 1.00 98.88 614 VAL A C 1
ATOM 4407 O O . VAL A 1 614 ? -26.281 -8.537 -11.246 1.00 98.88 614 VAL A O 1
ATOM 4410 N N . THR A 1 615 ? -24.656 -9.222 -12.629 1.00 98.88 615 THR A N 1
ATOM 4411 C CA . THR A 1 615 ? -24.979 -10.653 -12.589 1.00 98.88 615 THR A CA 1
ATOM 4412 C C . THR A 1 615 ? -23.767 -11.433 -12.109 1.00 98.88 615 THR A C 1
ATOM 4414 O O . THR A 1 615 ? -22.710 -11.380 -12.739 1.00 98.88 615 THR A O 1
ATOM 4417 N N . LEU A 1 616 ? -23.930 -12.158 -11.003 1.00 98.88 616 LEU A N 1
ATOM 4418 C CA . LEU A 1 616 ? -22.971 -13.135 -10.499 1.00 98.88 616 LEU A CA 1
ATOM 4419 C C . LEU A 1 616 ? -23.594 -14.523 -10.628 1.00 98.88 616 LEU A C 1
ATOM 4421 O O . LEU A 1 616 ? -24.621 -14.800 -10.004 1.00 98.88 616 LEU A O 1
ATOM 4425 N N . LYS A 1 617 ? -22.980 -15.382 -11.438 1.00 98.81 617 LYS A N 1
ATOM 4426 C CA . LYS A 1 617 ? -23.461 -16.737 -11.703 1.00 98.81 617 LYS A CA 1
ATOM 4427 C C . LYS A 1 617 ? -22.383 -17.773 -11.413 1.00 98.81 617 LYS A C 1
ATOM 4429 O O . LYS A 1 617 ? -21.251 -17.619 -11.868 1.00 98.81 617 LYS A O 1
ATOM 4434 N N . ALA A 1 618 ? -22.757 -18.839 -10.717 1.00 98.81 618 ALA A N 1
ATOM 4435 C CA . ALA A 1 618 ? -21.915 -19.998 -10.453 1.00 98.81 618 ALA A CA 1
ATOM 4436 C C . ALA A 1 618 ? -22.730 -21.294 -10.603 1.00 98.81 618 ALA A C 1
ATOM 4438 O O . ALA A 1 618 ? -23.816 -21.398 -10.034 1.00 98.81 618 ALA A O 1
ATOM 4439 N N . ASP A 1 619 ? -22.225 -22.298 -11.329 1.00 98.81 619 ASP A N 1
ATOM 4440 C CA . ASP A 1 619 ? -22.859 -23.634 -11.334 1.00 98.81 619 ASP A CA 1
ATOM 4441 C C . ASP A 1 619 ? -22.723 -24.331 -9.956 1.00 98.81 619 ASP A C 1
ATOM 4443 O O . ASP A 1 619 ? -23.510 -25.223 -9.637 1.00 98.81 619 ASP A O 1
ATOM 4447 N N . GLY A 1 620 ? -21.748 -23.910 -9.142 1.00 98.62 620 GLY A N 1
ATOM 4448 C CA . GLY A 1 620 ? -21.567 -24.274 -7.737 1.00 98.62 620 GLY A CA 1
ATOM 4449 C C . GLY A 1 620 ? -21.868 -23.107 -6.794 1.00 98.62 620 GLY A C 1
ATOM 4450 O O . GLY A 1 620 ? -22.914 -22.459 -6.897 1.00 98.62 620 GLY A O 1
ATOM 4451 N N . ASP A 1 621 ? -20.952 -22.846 -5.862 1.00 98.75 621 ASP A N 1
ATOM 4452 C CA . ASP A 1 621 ? -21.133 -21.853 -4.799 1.00 98.75 621 ASP A CA 1
ATOM 4453 C C . ASP A 1 621 ? -20.797 -20.412 -5.234 1.00 98.75 621 ASP A C 1
ATOM 4455 O O . ASP A 1 621 ? -19.844 -20.170 -5.981 1.00 98.75 621 ASP A O 1
ATOM 4459 N N . ILE A 1 622 ? -21.530 -19.441 -4.675 1.00 98.94 622 ILE A N 1
ATOM 4460 C CA . ILE A 1 622 ? -21.158 -18.016 -4.654 1.00 98.94 622 ILE A CA 1
ATOM 4461 C C . ILE A 1 622 ? -20.736 -17.642 -3.229 1.00 98.94 622 ILE A C 1
ATOM 4463 O O . ILE A 1 622 ? -21.539 -17.725 -2.301 1.00 98.94 622 ILE A O 1
ATOM 4467 N N . ASN A 1 623 ? -19.503 -17.170 -3.058 1.00 98.81 623 ASN A N 1
ATOM 4468 C CA . ASN A 1 623 ? -18.924 -16.768 -1.779 1.00 98.81 623 ASN A CA 1
ATOM 4469 C C . ASN A 1 623 ? -18.550 -15.283 -1.804 1.00 98.81 623 ASN A C 1
ATOM 4471 O O . ASN A 1 623 ? -17.620 -14.893 -2.498 1.00 98.81 623 ASN A O 1
ATOM 4475 N N . LEU A 1 624 ? -19.243 -14.459 -1.024 1.00 98.88 624 LEU A N 1
ATOM 4476 C CA . LEU A 1 624 ? -18.929 -13.052 -0.783 1.00 98.88 624 LEU A CA 1
ATOM 4477 C C . LEU A 1 624 ? -18.453 -12.920 0.669 1.00 98.88 624 LEU A C 1
ATOM 4479 O O . LEU A 1 624 ? -19.235 -13.095 1.604 1.00 98.88 624 LEU A O 1
ATOM 4483 N N . LEU A 1 625 ? -17.159 -12.679 0.863 1.00 98.69 625 LEU A N 1
ATOM 4484 C CA . LEU A 1 625 ? -16.477 -12.812 2.151 1.00 98.69 625 LEU A CA 1
ATOM 4485 C C . LEU A 1 625 ? -15.770 -11.507 2.534 1.00 98.69 625 LEU A C 1
ATOM 4487 O O . LEU A 1 625 ? -15.200 -10.835 1.680 1.00 98.69 625 LEU A O 1
ATOM 4491 N N . ALA A 1 626 ? -15.741 -11.142 3.808 1.00 97.94 626 ALA A N 1
ATOM 4492 C CA . ALA A 1 626 ? -14.863 -10.075 4.272 1.00 97.94 626 ALA A CA 1
ATOM 4493 C C . ALA A 1 626 ? -13.404 -10.538 4.331 1.00 97.94 626 ALA A C 1
ATOM 4495 O O . ALA A 1 626 ? -13.110 -11.696 4.636 1.00 97.94 626 ALA A O 1
ATOM 4496 N N . ALA A 1 627 ? -12.487 -9.598 4.130 1.00 97.81 627 ALA A N 1
ATOM 4497 C CA . ALA A 1 627 ? -11.080 -9.778 4.443 1.00 97.81 627 ALA A CA 1
ATOM 4498 C C . ALA A 1 627 ? -10.791 -9.355 5.889 1.00 97.81 627 ALA A C 1
ATOM 4500 O O . ALA A 1 627 ? -11.329 -8.368 6.391 1.00 97.81 627 ALA A O 1
ATOM 4501 N N . LYS A 1 628 ? -9.927 -10.110 6.571 1.00 97.75 628 LYS A N 1
ATOM 4502 C CA . LYS A 1 628 ? -9.538 -9.841 7.959 1.00 97.75 628 LYS A CA 1
ATOM 4503 C C . LYS A 1 628 ? -8.359 -8.870 8.010 1.00 97.75 628 LYS A C 1
ATOM 4505 O O . LYS A 1 628 ? -7.338 -9.119 7.373 1.00 97.75 628 LYS A O 1
ATOM 4510 N N . ASN A 1 629 ? -8.468 -7.853 8.856 1.00 96.81 629 ASN A N 1
ATOM 4511 C CA . ASN A 1 629 ? -7.391 -6.937 9.218 1.00 96.81 629 ASN A CA 1
ATOM 4512 C C . ASN A 1 629 ? -6.982 -7.159 10.678 1.00 96.81 629 ASN A C 1
ATOM 4514 O O . ASN A 1 629 ? -7.831 -7.454 11.526 1.00 96.81 629 ASN A O 1
ATOM 4518 N N . THR A 1 630 ? -5.701 -6.979 10.992 1.00 97.31 630 THR A N 1
ATOM 4519 C CA . THR A 1 630 ? -5.163 -7.110 12.355 1.00 97.31 630 THR A CA 1
ATOM 4520 C C . THR A 1 630 ? -4.265 -5.934 12.719 1.00 97.31 630 THR A C 1
ATOM 4522 O O . THR A 1 630 ? -3.544 -5.411 11.869 1.00 97.31 630 THR A O 1
ATOM 4525 N N . SER A 1 631 ? -4.284 -5.527 13.986 1.00 96.69 631 SER A N 1
ATOM 4526 C CA . SER A 1 631 ? -3.322 -4.581 14.560 1.00 96.69 631 SER A CA 1
ATOM 4527 C C . SER A 1 631 ? -2.968 -5.022 15.976 1.00 96.69 631 SER A C 1
ATOM 4529 O O . SER A 1 631 ? -3.789 -4.926 16.885 1.00 96.69 631 SER A O 1
ATOM 4531 N N . ASP A 1 632 ? -1.744 -5.503 16.163 1.00 96.69 632 ASP A N 1
ATOM 4532 C CA . ASP A 1 632 ? -1.218 -5.950 17.447 1.00 96.69 632 ASP A CA 1
ATOM 4533 C C . ASP A 1 632 ? -0.158 -4.965 17.946 1.00 96.69 632 ASP A C 1
ATOM 4535 O O . ASP A 1 632 ? 0.714 -4.516 17.201 1.00 96.69 632 ASP A O 1
ATOM 4539 N N . MET A 1 633 ? -0.228 -4.614 19.228 1.00 94.69 633 MET A N 1
ATOM 4540 C CA . MET A 1 633 ? 0.683 -3.670 19.867 1.00 94.69 633 MET A CA 1
ATOM 4541 C C . MET A 1 633 ? 1.244 -4.265 21.152 1.00 94.69 633 MET A C 1
ATOM 4543 O O . MET A 1 633 ? 0.501 -4.710 22.021 1.00 94.69 633 MET A O 1
ATOM 4547 N N . GLN A 1 634 ? 2.562 -4.186 21.315 1.00 96.00 634 GLN A N 1
ATOM 4548 C CA . GLN A 1 634 ? 3.250 -4.533 22.555 1.00 96.00 634 GLN A CA 1
ATOM 4549 C C . GLN A 1 634 ? 4.063 -3.346 23.052 1.00 96.00 634 GLN A C 1
ATOM 4551 O O . GLN A 1 634 ? 4.909 -2.798 22.345 1.00 96.00 634 GLN A O 1
ATOM 4556 N N . ARG A 1 635 ? 3.853 -2.972 24.310 1.00 93.81 635 ARG A N 1
ATOM 4557 C CA . ARG A 1 635 ? 4.552 -1.893 25.004 1.00 93.81 635 ARG A CA 1
ATOM 4558 C C . ARG A 1 635 ? 5.273 -2.450 26.218 1.00 93.81 635 ARG A C 1
ATOM 4560 O O . ARG A 1 635 ? 4.702 -3.162 27.039 1.00 93.81 635 ARG A O 1
ATOM 4567 N N . SER A 1 636 ? 6.522 -2.040 26.398 1.00 94.31 636 SER A N 1
ATOM 4568 C CA . SER A 1 636 ? 7.278 -2.282 27.623 1.00 94.31 636 SER A CA 1
ATOM 4569 C C . SER A 1 636 ? 8.046 -1.035 28.036 1.00 94.31 636 SER A C 1
ATOM 4571 O O . SER A 1 636 ? 8.624 -0.332 27.209 1.00 94.31 636 SER A O 1
ATOM 4573 N N . SER A 1 637 ? 8.068 -0.748 29.332 1.00 89.12 637 SER A N 1
ATOM 4574 C CA . SER A 1 637 ? 8.850 0.351 29.886 1.00 89.12 637 SER A CA 1
ATOM 4575 C C . SER A 1 637 ? 9.518 -0.063 31.192 1.00 89.12 637 SER A C 1
ATOM 4577 O O . SER A 1 637 ? 9.016 -0.889 31.956 1.00 89.12 637 SER A O 1
ATOM 4579 N N . SER A 1 638 ? 10.699 0.486 31.456 1.00 91.19 638 SER A N 1
ATOM 4580 C CA . SER A 1 638 ? 11.403 0.313 32.722 1.00 91.19 638 SER A CA 1
ATOM 4581 C C . SER A 1 638 ? 12.225 1.551 33.049 1.00 91.19 638 SER A C 1
ATOM 4583 O O . SER A 1 638 ? 12.839 2.154 32.171 1.00 91.19 638 SER A O 1
ATOM 4585 N N . SER A 1 639 ? 12.263 1.942 34.316 1.00 85.12 639 SER A N 1
ATOM 4586 C CA . SER A 1 639 ? 13.157 2.989 34.794 1.00 85.12 639 SER A CA 1
ATOM 4587 C C . SER A 1 639 ? 13.704 2.657 36.176 1.00 85.12 639 SER A C 1
ATOM 4589 O O . SER A 1 639 ? 13.093 1.914 36.940 1.00 85.12 639 SER A O 1
ATOM 4591 N N . MET A 1 640 ? 14.889 3.171 36.480 1.00 85.56 640 MET A N 1
ATOM 4592 C CA . MET A 1 640 ? 15.548 3.056 37.772 1.00 85.56 640 MET A CA 1
ATOM 4593 C C . MET A 1 640 ? 16.421 4.290 37.988 1.00 85.56 640 MET A C 1
ATOM 4595 O O . MET A 1 640 ? 17.193 4.657 37.107 1.00 85.56 640 MET A O 1
ATOM 4599 N N . SER A 1 641 ? 16.339 4.932 39.144 1.00 80.69 641 SER A N 1
ATOM 4600 C CA . SER A 1 641 ? 17.231 6.024 39.525 1.00 80.69 641 SER A CA 1
ATOM 4601 C C . SER A 1 641 ? 17.644 5.914 40.987 1.00 80.69 641 SER A C 1
ATOM 4603 O O . SER A 1 641 ? 16.931 5.331 41.797 1.00 80.69 641 SER A O 1
ATOM 4605 N N . GLY A 1 642 ? 18.815 6.440 41.324 1.00 76.75 642 GLY A N 1
ATOM 4606 C CA . GLY A 1 642 ? 19.339 6.452 42.682 1.00 76.75 642 GLY A CA 1
ATOM 4607 C C . GLY A 1 642 ? 20.417 7.515 42.842 1.00 76.75 642 GLY A C 1
ATOM 4608 O O . GLY A 1 642 ? 21.281 7.642 41.978 1.00 76.75 642 GLY A O 1
ATOM 4609 N N . GLY A 1 643 ? 20.386 8.289 43.921 1.00 80.00 643 GLY A N 1
ATOM 4610 C CA . GLY A 1 643 ? 21.362 9.341 44.188 1.00 80.00 643 GLY A CA 1
ATOM 4611 C C . GLY A 1 643 ? 21.458 9.712 45.662 1.00 80.00 643 GLY A C 1
ATOM 4612 O O . GLY A 1 643 ? 20.550 9.447 46.439 1.00 80.00 643 GLY A O 1
ATOM 4613 N N . VAL A 1 644 ? 22.583 10.308 46.044 1.00 72.19 644 VAL A N 1
ATOM 4614 C CA . VAL A 1 644 ? 22.861 10.871 47.366 1.00 72.19 644 VAL A CA 1
ATOM 4615 C C . VAL A 1 644 ? 23.367 12.297 47.161 1.00 72.19 644 VAL A C 1
ATOM 4617 O O . VAL A 1 644 ? 24.301 12.518 46.392 1.00 72.19 644 VAL A O 1
ATOM 4620 N N . GLY A 1 645 ? 22.751 13.280 47.805 1.00 67.75 645 GLY A N 1
ATOM 4621 C CA . GLY A 1 645 ? 23.102 14.686 47.679 1.00 67.75 645 GLY A CA 1
ATOM 4622 C C . GLY A 1 645 ? 23.202 15.426 49.002 1.00 67.75 645 GLY A C 1
ATOM 4623 O O . GLY A 1 645 ? 22.982 14.878 50.071 1.00 67.75 645 GLY A O 1
ATOM 4624 N N . VAL A 1 646 ? 23.551 16.702 48.922 1.00 61.78 646 VAL A N 1
ATOM 4625 C CA . VAL A 1 646 ? 23.572 17.675 50.009 1.00 61.78 646 VAL A CA 1
ATOM 4626 C C . VAL A 1 646 ? 22.733 18.862 49.550 1.00 61.78 646 VAL A C 1
ATOM 4628 O O . VAL A 1 646 ? 22.996 19.437 48.494 1.00 61.78 646 VAL A O 1
ATOM 4631 N N . ALA A 1 647 ? 21.698 19.211 50.305 1.00 55.47 647 ALA A N 1
ATOM 4632 C CA . ALA A 1 647 ? 20.836 20.352 50.022 1.00 55.47 647 ALA A CA 1
ATOM 4633 C C . ALA A 1 647 ? 21.126 21.488 51.011 1.00 55.47 647 ALA A C 1
ATOM 4635 O O . ALA A 1 647 ? 21.201 21.263 52.221 1.00 55.47 647 ALA A O 1
ATOM 4636 N N . ILE A 1 648 ? 21.284 22.702 50.479 1.00 53.72 648 ILE A N 1
ATOM 4637 C CA . ILE A 1 648 ? 21.447 23.949 51.227 1.00 53.72 648 ILE A CA 1
ATOM 4638 C C . ILE A 1 648 ? 20.294 24.867 50.823 1.00 53.72 648 ILE A C 1
ATOM 4640 O O . ILE A 1 648 ? 20.258 25.353 49.693 1.00 53.72 648 ILE A O 1
ATOM 4644 N N . SER A 1 649 ? 19.337 25.103 51.717 1.00 49.53 649 SER A N 1
ATOM 4645 C CA . SER A 1 649 ? 18.244 26.054 51.476 1.00 49.53 649 SER A CA 1
ATOM 4646 C C . SER A 1 649 ? 18.482 27.336 52.268 1.00 49.53 649 SER A C 1
ATOM 4648 O O . SER A 1 649 ? 18.523 27.299 53.499 1.00 49.53 649 SER A O 1
ATOM 4650 N N . LEU A 1 650 ? 18.629 28.466 51.575 1.00 47.66 650 LEU A N 1
ATOM 4651 C CA . LEU A 1 650 ? 18.819 29.788 52.175 1.00 47.66 650 LEU A CA 1
ATOM 4652 C C . LEU A 1 650 ? 17.481 30.521 52.223 1.00 47.66 650 LEU A C 1
ATOM 4654 O O . LEU A 1 650 ? 17.168 31.278 51.313 1.00 47.66 650 LEU A O 1
ATOM 4658 N N . SER A 1 651 ? 16.675 30.268 53.254 1.00 49.84 651 SER A N 1
ATOM 4659 C CA . SER A 1 651 ? 15.375 30.928 53.443 1.00 49.84 651 SER A CA 1
ATOM 4660 C C . SER A 1 651 ? 15.491 32.195 54.298 1.00 49.84 651 SER A C 1
ATOM 4662 O O . SER A 1 651 ? 16.466 32.369 55.030 1.00 49.84 651 SER A O 1
ATOM 4664 N N . SER A 1 652 ? 14.463 33.049 54.269 1.00 41.19 652 SER A N 1
ATOM 4665 C CA . SER A 1 652 ? 14.335 34.219 55.153 1.00 41.19 652 SER A CA 1
ATOM 4666 C C . SER A 1 652 ? 14.336 33.867 56.654 1.00 41.19 652 SER A C 1
ATOM 4668 O O . SER A 1 652 ? 14.550 34.754 57.474 1.00 41.19 652 SER A O 1
ATOM 4670 N N . ASN A 1 653 ? 14.168 32.583 57.009 1.00 42.66 653 ASN A N 1
ATOM 4671 C CA . ASN A 1 653 ? 14.154 32.062 58.383 1.00 42.66 653 ASN A CA 1
ATOM 4672 C C . ASN A 1 653 ? 15.450 31.316 58.783 1.00 42.66 653 ASN A C 1
ATOM 4674 O O . ASN A 1 653 ? 15.482 30.661 59.823 1.00 42.66 653 ASN A O 1
ATOM 4678 N N . GLY A 1 654 ? 16.519 31.402 57.979 1.00 46.84 654 GLY A N 1
ATOM 4679 C CA . GLY A 1 654 ? 17.824 30.787 58.256 1.00 46.84 654 GLY A CA 1
ATOM 4680 C C . GLY A 1 654 ? 18.279 29.776 57.196 1.00 46.84 654 GLY A C 1
ATOM 4681 O O . GLY A 1 654 ? 17.504 29.344 56.335 1.00 46.84 654 GLY A O 1
ATOM 4682 N N . ALA A 1 655 ? 19.568 29.418 57.248 1.00 50.84 655 ALA A N 1
ATOM 4683 C CA . ALA A 1 655 ? 20.187 28.418 56.379 1.00 50.84 655 ALA A CA 1
ATOM 4684 C C . ALA A 1 655 ? 19.928 27.000 56.919 1.00 50.84 655 ALA A C 1
ATOM 4686 O O . ALA A 1 655 ? 20.281 26.711 58.062 1.00 50.84 655 ALA A O 1
ATOM 4687 N N . ALA A 1 656 ? 19.347 26.112 56.108 1.00 49.59 656 ALA A N 1
ATOM 4688 C CA . ALA A 1 656 ? 19.196 24.694 56.450 1.00 49.59 656 ALA A CA 1
ATOM 4689 C C . ALA A 1 656 ? 20.148 23.821 55.616 1.00 49.59 656 ALA A C 1
ATOM 4691 O O . ALA A 1 656 ? 20.328 24.064 54.421 1.00 49.59 656 ALA A O 1
ATOM 4692 N N . PHE A 1 657 ? 20.746 22.811 56.261 1.00 57.31 657 PHE A N 1
ATOM 4693 C CA . PHE A 1 657 ? 21.742 21.890 55.697 1.00 57.31 657 PHE A CA 1
ATOM 4694 C C . PHE A 1 657 ? 21.307 20.432 55.925 1.00 57.31 657 PHE A C 1
ATOM 4696 O O . PHE A 1 657 ? 20.991 20.061 57.062 1.00 57.31 657 PHE A O 1
ATOM 4703 N N . GLY A 1 658 ? 21.340 19.585 54.888 1.00 64.19 658 GLY A N 1
ATOM 4704 C CA . GLY A 1 658 ? 21.051 18.149 55.032 1.00 64.19 658 GLY A CA 1
ATOM 4705 C C . GLY A 1 658 ? 21.556 17.268 53.886 1.00 64.19 658 GLY A C 1
ATOM 4706 O O . GLY A 1 658 ? 21.696 17.731 52.756 1.00 64.19 658 GLY A O 1
ATOM 4707 N N . VAL A 1 659 ? 21.831 15.994 54.186 1.00 65.94 659 VAL A N 1
ATOM 4708 C CA . VAL A 1 659 ? 22.222 14.948 53.223 1.00 65.94 659 VAL A CA 1
ATOM 4709 C C . VAL A 1 659 ? 20.971 14.240 52.714 1.00 65.94 659 VAL A C 1
ATOM 4711 O O . VAL A 1 659 ? 20.279 13.602 53.497 1.00 65.94 659 VAL A O 1
ATOM 4714 N N . THR A 1 660 ? 20.676 14.344 51.424 1.00 64.06 660 THR A N 1
ATOM 4715 C CA . THR A 1 660 ? 19.554 13.695 50.739 1.00 64.06 660 THR A CA 1
ATOM 4716 C C . THR A 1 660 ? 19.986 12.344 50.158 1.00 64.06 660 THR A C 1
ATOM 4718 O O . THR A 1 660 ? 21.116 12.186 49.717 1.00 64.06 660 THR A O 1
ATOM 4721 N N . ALA A 1 661 ? 19.111 11.348 50.131 1.00 70.94 661 ALA A N 1
ATOM 4722 C CA . ALA A 1 661 ? 19.312 10.067 49.462 1.00 70.94 661 ALA A CA 1
ATOM 4723 C C . ALA A 1 661 ? 18.004 9.676 48.782 1.00 70.94 661 ALA A C 1
ATOM 4725 O O . ALA A 1 661 ? 17.005 9.501 49.467 1.00 70.94 661 ALA A O 1
ATOM 4726 N N . ASN A 1 662 ? 17.975 9.569 47.456 1.00 70.50 662 ASN A N 1
ATOM 4727 C CA . ASN A 1 662 ? 16.788 9.238 46.674 1.00 70.50 662 ASN A CA 1
ATOM 4728 C C . ASN A 1 662 ? 16.976 7.949 45.869 1.00 70.50 662 ASN A C 1
ATOM 4730 O O . ASN A 1 662 ? 18.055 7.693 45.351 1.00 70.50 662 ASN A O 1
ATOM 4734 N N . ALA A 1 663 ? 15.920 7.156 45.729 1.00 76.38 663 ALA A N 1
ATOM 4735 C CA . ALA A 1 663 ? 15.853 5.978 44.874 1.00 76.38 663 ALA A CA 1
ATOM 4736 C C . ALA A 1 663 ? 14.472 5.904 44.216 1.00 76.38 663 ALA A C 1
ATOM 4738 O O . ALA A 1 663 ? 13.467 6.164 44.868 1.00 76.38 663 ALA A O 1
ATOM 4739 N N . SER A 1 664 ? 14.392 5.548 42.938 1.00 79.69 664 SER A N 1
ATOM 4740 C CA . SER A 1 664 ? 13.125 5.271 42.261 1.00 79.69 664 SER A CA 1
ATOM 4741 C C . SER A 1 664 ? 13.251 4.132 41.259 1.00 79.69 664 SER A C 1
ATOM 4743 O O . SER A 1 664 ? 14.327 3.870 40.727 1.00 79.69 664 SER A O 1
ATOM 4745 N N . GLY A 1 665 ? 12.150 3.443 40.996 1.00 83.56 665 GLY A N 1
ATOM 4746 C CA . GLY A 1 665 ? 12.051 2.415 39.975 1.00 83.56 665 GLY A CA 1
ATOM 4747 C C . GLY A 1 665 ? 10.638 2.343 39.418 1.00 83.56 665 GLY A C 1
ATOM 4748 O O . GLY A 1 665 ? 9.670 2.481 40.159 1.00 83.56 665 GLY A O 1
ATOM 4749 N N . SER A 1 666 ? 10.504 2.117 38.116 1.00 85.38 666 SER A N 1
ATOM 4750 C CA . SER A 1 666 ? 9.213 1.854 37.485 1.00 85.38 666 SER A CA 1
ATOM 4751 C C . SER A 1 666 ? 9.313 0.750 36.442 1.00 85.38 666 SER A C 1
ATOM 4753 O O . SER A 1 666 ? 10.377 0.512 35.865 1.00 85.38 666 SER A O 1
ATOM 4755 N N . ARG A 1 667 ? 8.206 0.044 36.221 1.00 91.56 667 ARG A N 1
ATOM 4756 C CA . ARG A 1 667 ? 8.040 -0.945 35.154 1.00 91.56 667 ARG A CA 1
ATOM 4757 C C . ARG A 1 667 ? 6.623 -0.863 34.606 1.00 91.56 667 ARG A C 1
ATOM 4759 O O . ARG A 1 667 ? 5.685 -0.707 35.380 1.00 91.56 667 ARG A O 1
ATOM 4766 N N . GLY A 1 668 ? 6.492 -1.013 33.299 1.00 89.69 668 GLY A N 1
ATOM 4767 C CA . GLY A 1 668 ? 5.224 -0.976 32.590 1.00 89.69 668 GLY A CA 1
ATOM 4768 C C . GLY A 1 668 ? 5.164 -2.031 31.502 1.00 89.69 668 GLY A C 1
ATOM 4769 O O . GLY A 1 668 ? 6.179 -2.327 30.863 1.00 89.69 668 GLY A O 1
ATOM 4770 N N . LYS A 1 669 ? 3.980 -2.603 31.305 1.00 94.31 669 LYS A N 1
ATOM 4771 C CA . LYS A 1 669 ? 3.649 -3.445 30.154 1.00 94.31 669 LYS A CA 1
ATOM 4772 C C . LYS A 1 669 ? 2.265 -3.080 29.637 1.00 94.31 669 LYS A C 1
ATOM 4774 O O . LYS A 1 669 ? 1.392 -2.752 30.438 1.00 94.31 669 LYS A O 1
ATOM 4779 N N . GLY A 1 670 ? 2.083 -3.138 28.327 1.00 92.31 670 GLY A N 1
ATOM 4780 C CA . GLY A 1 670 ? 0.784 -3.000 27.687 1.00 92.31 670 GLY A CA 1
ATOM 4781 C C . GLY A 1 670 ? 0.717 -3.871 26.446 1.00 92.31 670 GLY A C 1
ATOM 4782 O O . GLY A 1 670 ? 1.690 -3.925 25.702 1.00 92.31 670 GLY A O 1
ATOM 4783 N N . ASP A 1 671 ? -0.409 -4.530 26.241 1.00 95.12 671 ASP A N 1
ATOM 4784 C CA . ASP A 1 671 ? -0.671 -5.411 25.114 1.00 95.12 671 ASP A CA 1
ATOM 4785 C C . ASP A 1 671 ? -2.030 -5.016 24.523 1.00 95.12 671 ASP A C 1
ATOM 4787 O O . ASP A 1 671 ? -3.016 -4.890 25.252 1.00 95.12 671 ASP A O 1
ATOM 4791 N N . GLY A 1 672 ? -2.070 -4.779 23.215 1.00 94.44 672 GLY A N 1
ATOM 4792 C CA . GLY A 1 672 ? -3.272 -4.453 22.455 1.00 94.44 672 GLY A CA 1
ATOM 4793 C C . GLY A 1 672 ? -3.423 -5.402 21.272 1.00 94.44 672 GLY A C 1
ATOM 4794 O O . GLY A 1 672 ? -2.423 -5.742 20.644 1.00 94.44 672 GLY A O 1
ATOM 4795 N N . SER A 1 673 ? -4.647 -5.832 20.978 1.00 95.56 673 SER A N 1
ATOM 4796 C CA . SER A 1 673 ? -4.958 -6.662 19.813 1.00 95.56 673 SER A CA 1
ATOM 4797 C C . SER A 1 673 ? -6.291 -6.228 19.219 1.00 95.56 673 SER A C 1
ATOM 4799 O O . SER A 1 673 ? -7.325 -6.254 19.893 1.00 95.56 673 SER A O 1
ATOM 4801 N N . ASP A 1 674 ? -6.251 -5.805 17.964 1.00 95.94 674 ASP A N 1
ATOM 4802 C CA . ASP A 1 674 ? -7.399 -5.373 17.183 1.00 95.94 674 ASP A CA 1
ATOM 4803 C C . ASP A 1 674 ? -7.617 -6.320 16.001 1.00 95.94 674 ASP A C 1
ATOM 4805 O O . ASP A 1 674 ? -6.681 -6.670 15.280 1.00 95.94 674 ASP A O 1
ATOM 4809 N N . VAL A 1 675 ? -8.876 -6.673 15.758 1.00 96.94 675 VAL A N 1
ATOM 4810 C CA . VAL A 1 675 ? -9.340 -7.291 14.514 1.00 96.94 675 VAL A CA 1
ATOM 4811 C C . VAL A 1 675 ? -10.412 -6.389 13.935 1.00 96.94 675 VAL A C 1
ATOM 4813 O O . VAL A 1 675 ? -11.341 -6.009 14.644 1.00 96.94 675 VAL A O 1
ATOM 4816 N N . SER A 1 676 ? -10.296 -6.065 12.654 1.00 96.50 676 SER A N 1
ATOM 4817 C CA . SER A 1 676 ? -11.386 -5.439 11.903 1.00 96.50 676 SER A CA 1
ATOM 4818 C C . SER A 1 676 ? -11.619 -6.170 10.591 1.00 96.50 676 SER A C 1
ATOM 4820 O O . SER A 1 676 ? -10.746 -6.913 10.138 1.00 96.50 676 SER A O 1
ATOM 4822 N N . TRP A 1 677 ? -12.785 -5.982 9.989 1.00 96.62 677 TRP A N 1
ATOM 4823 C CA . TRP A 1 677 ? -13.157 -6.652 8.747 1.00 96.62 677 TRP A CA 1
ATOM 4824 C C . TRP A 1 677 ? -13.361 -5.648 7.613 1.00 96.62 677 TRP A C 1
ATOM 4826 O O . TRP A 1 677 ? -14.078 -4.663 7.757 1.00 96.62 677 TRP A O 1
ATOM 4836 N N . THR A 1 678 ? -12.734 -5.906 6.467 1.00 96.88 678 THR A N 1
ATOM 4837 C CA . THR A 1 678 ? -13.044 -5.220 5.209 1.00 96.88 678 THR A CA 1
ATOM 4838 C C . THR A 1 678 ? -14.106 -6.037 4.493 1.00 96.88 678 THR A C 1
ATOM 4840 O O . THR A 1 678 ? -13.800 -7.103 3.958 1.00 96.88 678 THR A O 1
ATOM 4843 N N . ASN A 1 679 ? -15.350 -5.567 4.506 1.00 97.62 679 ASN A N 1
ATOM 4844 C CA . ASN A 1 679 ? -16.452 -6.275 3.865 1.00 97.62 679 ASN A CA 1
ATOM 4845 C C . ASN A 1 679 ? -16.306 -6.336 2.336 1.00 97.62 679 ASN A C 1
ATOM 4847 O O . ASN A 1 679 ? -15.625 -5.515 1.728 1.00 97.62 679 ASN A O 1
ATOM 4851 N N . THR A 1 680 ? -16.956 -7.328 1.724 1.00 98.56 680 THR A N 1
ATOM 4852 C CA . THR A 1 680 ? -17.148 -7.383 0.266 1.00 98.56 680 THR A CA 1
ATOM 4853 C C . THR A 1 680 ? -18.404 -6.617 -0.132 1.00 98.56 680 THR A C 1
ATOM 4855 O O . THR A 1 680 ? -19.464 -6.812 0.468 1.00 98.56 680 THR A O 1
ATOM 4858 N N . HIS A 1 681 ? -18.331 -5.828 -1.203 1.00 98.62 681 HIS A N 1
ATOM 4859 C CA . HIS A 1 681 ? -19.462 -5.043 -1.698 1.00 98.62 681 HIS A CA 1
ATOM 4860 C C . HIS A 1 681 ? -19.785 -5.388 -3.148 1.00 98.62 681 HIS A C 1
ATOM 4862 O O . HIS A 1 681 ? -18.925 -5.352 -4.024 1.00 98.62 681 HIS A O 1
ATOM 4868 N N . VAL A 1 682 ? -21.056 -5.688 -3.418 1.00 98.69 682 VAL A N 1
ATOM 4869 C CA . VAL A 1 682 ? -21.573 -5.929 -4.769 1.00 98.69 682 VAL A CA 1
ATOM 4870 C C . VAL A 1 682 ? -22.747 -4.992 -5.021 1.00 98.69 682 VAL A C 1
ATOM 4872 O O . VAL A 1 682 ? -23.832 -5.192 -4.482 1.00 98.69 682 VAL A O 1
ATOM 4875 N N . SER A 1 683 ? -22.539 -3.975 -5.854 1.00 98.19 683 SER A N 1
ATOM 4876 C CA . SER A 1 683 ? -23.504 -2.905 -6.117 1.00 98.19 683 SER A CA 1
ATOM 4877 C C . SER A 1 683 ? -23.963 -2.859 -7.574 1.00 98.19 683 SER A C 1
ATOM 4879 O O . SER A 1 683 ? -23.162 -2.608 -8.473 1.00 98.19 683 SER A O 1
ATOM 4881 N N . ALA A 1 684 ? -25.270 -2.968 -7.803 1.00 98.19 684 ALA A N 1
ATOM 4882 C CA . ALA A 1 684 ? -25.906 -2.701 -9.093 1.00 98.19 684 ALA A CA 1
ATOM 4883 C C . ALA A 1 684 ? -26.662 -1.364 -9.088 1.00 98.19 684 ALA A C 1
ATOM 4885 O O . ALA A 1 684 ? -27.427 -1.064 -8.171 1.00 98.19 684 ALA A O 1
ATOM 4886 N N . GLY A 1 685 ? -26.516 -0.567 -10.144 1.00 97.12 685 GLY A N 1
ATOM 4887 C CA . GLY A 1 685 ? -27.313 0.645 -10.345 1.00 97.12 685 GLY A CA 1
ATOM 4888 C C . GLY A 1 685 ? -28.783 0.355 -10.676 1.00 97.12 685 GLY A C 1
ATOM 4889 O O . GLY A 1 685 ? -29.650 1.201 -10.429 1.00 97.12 685 GLY A O 1
ATOM 4890 N N . ASN A 1 686 ? -29.077 -0.846 -11.186 1.00 98.06 686 ASN A N 1
ATOM 4891 C CA . ASN A 1 686 ? -30.422 -1.354 -11.449 1.00 98.06 686 ASN A CA 1
ATOM 4892 C C . ASN A 1 686 ? -30.672 -2.692 -10.737 1.00 98.06 686 ASN A C 1
ATOM 4894 O O . ASN A 1 686 ? -31.123 -2.677 -9.591 1.00 98.06 686 ASN A O 1
ATOM 4898 N N . THR A 1 687 ? -30.419 -3.825 -11.389 1.00 98.69 687 THR A N 1
ATOM 4899 C CA . THR A 1 687 ? -30.736 -5.160 -10.864 1.00 98.69 687 THR A CA 1
ATOM 4900 C C . THR A 1 687 ? -29.460 -5.894 -10.489 1.00 98.69 687 THR A C 1
ATOM 4902 O O . THR A 1 687 ? -28.565 -6.046 -11.317 1.00 98.69 687 THR A O 1
ATOM 4905 N N . LEU A 1 688 ? -29.385 -6.378 -9.252 1.00 98.81 688 LEU A N 1
ATOM 4906 C CA . LEU A 1 688 ? -28.380 -7.355 -8.851 1.00 98.81 688 LEU A CA 1
ATOM 4907 C C . LEU A 1 688 ? -28.982 -8.758 -8.955 1.00 98.81 688 LEU A C 1
ATOM 4909 O O . LEU A 1 688 ? -29.988 -9.033 -8.306 1.00 98.81 688 LEU A O 1
ATOM 4913 N N . THR A 1 689 ? -28.362 -9.634 -9.742 1.00 98.88 689 THR A N 1
ATOM 4914 C CA . THR A 1 689 ? -28.738 -11.044 -9.878 1.00 98.88 689 THR A CA 1
ATOM 4915 C C . THR A 1 689 ? -27.646 -11.937 -9.298 1.00 98.88 689 THR A C 1
ATOM 4917 O O . THR A 1 689 ? -26.497 -11.867 -9.731 1.00 98.88 689 THR A O 1
ATOM 4920 N N . LEU A 1 690 ? -28.013 -12.786 -8.340 1.00 98.81 690 LEU A N 1
ATOM 4921 C CA . LEU A 1 690 ? -27.177 -13.852 -7.787 1.00 98.81 690 LEU A CA 1
ATOM 4922 C C . LEU A 1 690 ? -27.776 -15.199 -8.212 1.00 98.81 690 LEU A C 1
ATOM 4924 O O . LEU A 1 690 ? -28.914 -15.500 -7.858 1.00 98.81 690 LEU A O 1
ATOM 4928 N N . GLU A 1 691 ? -27.042 -16.002 -8.976 1.00 98.81 691 GLU A N 1
ATOM 4929 C CA . GLU A 1 691 ? -27.496 -17.317 -9.445 1.00 98.81 691 GLU A CA 1
ATOM 4930 C C . GLU A 1 691 ? -26.460 -18.388 -9.086 1.00 98.81 691 GLU A C 1
ATOM 4932 O O . GLU A 1 691 ? -25.419 -18.484 -9.732 1.00 98.81 691 GLU A O 1
ATOM 4937 N N . SER A 1 692 ? -26.737 -19.193 -8.060 1.00 98.62 692 SER A N 1
ATOM 4938 C CA . SER A 1 692 ? -25.870 -20.295 -7.629 1.00 98.62 692 SER A CA 1
ATOM 4939 C C . SER A 1 692 ? -26.549 -21.647 -7.837 1.00 98.62 692 SER A C 1
ATOM 4941 O O . SER A 1 692 ? -27.729 -21.833 -7.526 1.00 98.62 692 SER A O 1
ATOM 4943 N N . GLY A 1 693 ? -25.803 -22.622 -8.358 1.00 98.38 693 GLY A N 1
ATOM 4944 C CA . GLY A 1 693 ? -26.231 -24.021 -8.372 1.00 98.38 693 GLY A CA 1
ATOM 4945 C C . GLY A 1 693 ? -25.997 -24.734 -7.035 1.00 98.38 693 GLY A C 1
ATOM 4946 O O . GLY A 1 693 ? -26.659 -25.741 -6.771 1.00 98.38 693 GLY A O 1
ATOM 4947 N N . GLY A 1 694 ? -25.113 -24.192 -6.193 1.00 98.31 694 GLY A N 1
ATOM 4948 C CA . GLY A 1 694 ? -24.853 -24.593 -4.811 1.00 98.31 694 GLY A CA 1
ATOM 4949 C C . GLY A 1 694 ? -25.318 -23.536 -3.803 1.00 98.31 694 GLY A C 1
ATOM 4950 O O . GLY A 1 694 ? -26.412 -22.981 -3.920 1.00 98.31 694 GLY A O 1
ATOM 4951 N N . ASN A 1 695 ? -24.497 -23.271 -2.793 1.00 98.75 695 ASN A N 1
ATOM 4952 C CA . ASN A 1 695 ? -24.775 -22.315 -1.726 1.00 98.75 695 ASN A CA 1
ATOM 4953 C C . ASN A 1 695 ? -24.445 -20.874 -2.138 1.00 98.75 695 ASN A C 1
ATOM 4955 O O . ASN A 1 695 ? -23.591 -20.609 -2.987 1.00 98.75 695 ASN A O 1
ATOM 4959 N N . THR A 1 696 ? -25.078 -19.913 -1.471 1.00 98.88 696 THR A N 1
ATOM 4960 C CA . THR A 1 696 ? -24.689 -18.502 -1.529 1.00 98.88 696 THR A CA 1
ATOM 4961 C C . THR A 1 696 ? -24.356 -18.006 -0.130 1.00 98.88 696 THR A C 1
ATOM 4963 O O . THR A 1 696 ? -25.211 -17.989 0.751 1.00 98.88 696 THR A O 1
ATOM 4966 N N . ASN A 1 697 ? -23.105 -17.598 0.076 1.00 98.81 697 ASN A N 1
ATOM 4967 C CA . ASN A 1 697 ? -22.571 -17.183 1.370 1.00 98.81 697 ASN A CA 1
ATOM 4968 C C . ASN A 1 697 ? -22.205 -15.695 1.336 1.00 98.81 697 ASN A C 1
ATOM 4970 O O . ASN A 1 697 ? -21.366 -15.295 0.538 1.00 98.81 697 ASN A O 1
ATOM 4974 N N . LEU A 1 698 ? -22.805 -14.884 2.205 1.00 98.75 698 LEU A N 1
ATOM 4975 C CA . LEU A 1 698 ? -22.481 -13.474 2.435 1.00 98.75 698 LEU A CA 1
ATOM 4976 C C . LEU A 1 698 ? -21.972 -13.331 3.874 1.00 98.75 698 LEU A C 1
ATOM 4978 O O . LEU A 1 698 ? -22.764 -13.194 4.803 1.00 98.75 698 LEU A O 1
ATOM 4982 N N . ARG A 1 699 ? -20.656 -13.398 4.081 1.00 98.38 699 ARG A N 1
ATOM 4983 C CA . ARG A 1 699 ? -20.039 -13.353 5.419 1.00 98.38 699 ARG A CA 1
ATOM 4984 C C . ARG A 1 699 ? -19.171 -12.110 5.540 1.00 98.38 699 ARG A C 1
ATOM 4986 O O . ARG A 1 699 ? -18.051 -12.113 5.042 1.00 98.38 699 ARG A O 1
ATOM 4993 N N . GLY A 1 700 ? -19.686 -11.049 6.155 1.00 97.62 700 GLY A N 1
ATOM 4994 C CA . GLY A 1 700 ? -19.080 -9.720 6.043 1.00 97.62 700 GLY A CA 1
ATOM 4995 C C . GLY A 1 700 ? -19.209 -9.182 4.613 1.00 97.62 700 GLY A C 1
ATOM 4996 O O . GLY A 1 700 ? -18.220 -8.845 3.966 1.00 97.62 700 GLY A O 1
ATOM 4997 N N . ALA A 1 701 ? -20.425 -9.197 4.064 1.00 98.44 701 ALA A N 1
ATOM 4998 C CA . ALA A 1 701 ? -20.673 -8.770 2.691 1.00 98.44 701 ALA A CA 1
ATOM 4999 C C . ALA A 1 701 ? -22.030 -8.085 2.504 1.00 98.44 701 ALA A C 1
ATOM 5001 O O . ALA A 1 701 ? -23.035 -8.464 3.115 1.00 98.44 701 ALA A O 1
ATOM 5002 N N . VAL A 1 702 ? -22.061 -7.104 1.602 1.00 98.50 702 VAL A N 1
ATOM 5003 C CA . VAL A 1 702 ? -23.251 -6.329 1.245 1.00 98.50 702 VAL A CA 1
ATOM 5004 C C . VAL A 1 702 ? -23.533 -6.469 -0.248 1.00 98.50 702 VAL A C 1
ATOM 5006 O O . VAL A 1 702 ? -22.722 -6.097 -1.094 1.00 98.50 702 VAL A O 1
ATOM 5009 N N . ALA A 1 703 ? -24.717 -6.983 -0.569 1.00 98.56 703 ALA A N 1
ATOM 5010 C CA . ALA A 1 703 ? -25.226 -7.137 -1.926 1.00 98.56 703 ALA A CA 1
ATOM 5011 C C . ALA A 1 703 ? -26.385 -6.155 -2.146 1.00 98.56 703 ALA A C 1
ATOM 5013 O O . ALA A 1 703 ? -27.452 -6.321 -1.555 1.00 98.56 703 ALA A O 1
ATOM 5014 N N . ASN A 1 704 ? -26.205 -5.123 -2.971 1.00 97.69 704 ASN A N 1
ATOM 5015 C CA . ASN A 1 704 ? -27.186 -4.051 -3.134 1.00 97.69 704 ASN A CA 1
ATOM 5016 C C . ASN A 1 704 ? -27.548 -3.736 -4.591 1.00 97.69 704 ASN A C 1
ATOM 5018 O O . ASN A 1 704 ? -26.722 -3.786 -5.497 1.00 97.69 704 ASN A O 1
ATOM 5022 N N . GLY A 1 705 ? -28.800 -3.333 -4.801 1.00 97.75 705 GLY A N 1
ATOM 5023 C CA . GLY A 1 705 ? -29.322 -2.893 -6.095 1.00 97.75 705 GLY A CA 1
ATOM 5024 C C . GLY A 1 705 ? -30.705 -2.268 -5.954 1.00 97.75 705 GLY A C 1
ATOM 5025 O O . GLY A 1 705 ? -31.338 -2.413 -4.912 1.00 97.75 705 GLY A O 1
ATOM 5026 N N . LYS A 1 706 ? -31.227 -1.580 -6.980 1.00 98.00 706 LYS A N 1
ATOM 5027 C CA . LYS A 1 706 ? -32.633 -1.115 -6.945 1.00 98.00 706 LYS A CA 1
ATOM 5028 C C . LYS A 1 706 ? -33.599 -2.289 -6.832 1.00 98.00 706 LYS A C 1
ATOM 5030 O O . LYS A 1 706 ? -34.627 -2.159 -6.175 1.00 98.00 706 LYS A O 1
ATOM 5035 N N . GLN A 1 707 ? -33.243 -3.397 -7.473 1.00 98.50 707 GLN A N 1
ATOM 5036 C CA . GLN A 1 707 ? -33.843 -4.710 -7.309 1.00 98.50 707 GLN A CA 1
ATOM 5037 C C . GLN A 1 707 ? -32.736 -5.717 -7.006 1.00 98.50 707 GLN A C 1
ATOM 5039 O O . GLN A 1 707 ? -31.649 -5.615 -7.580 1.00 98.50 707 GLN A O 1
ATOM 5044 N N . VAL A 1 708 ? -33.018 -6.701 -6.155 1.00 98.81 708 VAL A N 1
ATOM 5045 C CA . VAL A 1 708 ? -32.124 -7.851 -5.972 1.00 98.81 708 VAL A CA 1
ATOM 5046 C C . VAL A 1 708 ? -32.886 -9.141 -6.246 1.00 98.81 708 VAL A C 1
ATOM 5048 O O . VAL A 1 708 ? -33.943 -9.375 -5.665 1.00 98.81 708 VAL A O 1
ATOM 5051 N N . VAL A 1 709 ? -32.352 -9.976 -7.130 1.00 98.88 709 VAL A N 1
ATOM 5052 C CA . VAL A 1 709 ? -32.870 -11.307 -7.451 1.00 98.88 709 VAL A CA 1
ATOM 5053 C C . VAL A 1 709 ? -31.814 -12.329 -7.048 1.00 98.88 709 VAL A C 1
ATOM 5055 O O . VAL A 1 709 ? -30.680 -12.254 -7.511 1.00 98.88 709 VAL A O 1
ATOM 5058 N N . ALA A 1 710 ? -32.166 -13.282 -6.193 1.00 98.69 710 ALA A N 1
ATOM 5059 C CA . ALA A 1 710 ? -31.268 -14.352 -5.771 1.00 98.69 710 ALA A CA 1
ATOM 5060 C C . ALA A 1 710 ? -31.930 -15.712 -6.002 1.00 98.69 710 ALA A C 1
ATOM 5062 O O . ALA A 1 710 ? -32.979 -15.993 -5.427 1.00 98.69 710 ALA A O 1
ATOM 5063 N N . ASN A 1 711 ? -31.317 -16.552 -6.831 1.00 98.81 711 ASN A N 1
ATOM 5064 C CA . ASN A 1 711 ? -31.727 -17.930 -7.075 1.00 98.81 711 ASN A CA 1
ATOM 5065 C C . ASN A 1 711 ? -30.620 -18.857 -6.569 1.00 98.81 711 ASN A C 1
ATOM 5067 O O . ASN A 1 711 ? -29.543 -18.907 -7.159 1.00 98.81 711 ASN A O 1
ATOM 5071 N N . VAL A 1 712 ? -30.892 -19.563 -5.474 1.00 98.81 712 VAL A N 1
ATOM 5072 C CA . VAL A 1 712 ? -29.903 -20.343 -4.725 1.00 98.81 712 VAL A CA 1
ATOM 5073 C C . VAL A 1 712 ? -30.259 -21.826 -4.762 1.00 98.81 712 VAL A C 1
ATOM 5075 O O . VAL A 1 712 ? -31.333 -22.244 -4.315 1.00 98.81 712 VAL A O 1
ATOM 5078 N N . GLY A 1 713 ? -29.359 -22.626 -5.333 1.00 98.38 713 GLY A N 1
ATOM 5079 C CA . GLY A 1 713 ? -29.526 -24.067 -5.510 1.00 98.38 713 GLY A CA 1
ATOM 5080 C C . GLY A 1 713 ? -29.412 -24.886 -4.221 1.00 98.38 713 GLY A C 1
ATOM 5081 O O . GLY A 1 713 ? -30.018 -25.956 -4.151 1.00 98.38 713 GLY A O 1
ATOM 5082 N N . GLY A 1 714 ? -28.701 -24.368 -3.220 1.00 98.31 714 GLY A N 1
ATOM 5083 C CA . GLY A 1 714 ? -28.535 -24.906 -1.870 1.00 98.31 714 GLY A CA 1
ATOM 5084 C C . GLY A 1 714 ? -29.026 -23.924 -0.803 1.00 98.31 714 GLY A C 1
ATOM 5085 O O . GLY A 1 714 ? -30.170 -23.466 -0.867 1.00 98.31 714 GLY A O 1
ATOM 5086 N N . ASP A 1 715 ? -28.162 -23.607 0.160 1.00 98.81 715 ASP A N 1
ATOM 5087 C CA . ASP A 1 715 ? -28.437 -22.718 1.291 1.00 98.81 715 ASP A CA 1
ATOM 5088 C C . ASP A 1 715 ? -27.996 -21.270 1.020 1.00 98.81 715 ASP A C 1
ATOM 5090 O O . ASP A 1 715 ? -26.985 -21.016 0.358 1.00 98.81 715 ASP A O 1
ATOM 5094 N N . LEU A 1 716 ? -28.738 -20.309 1.577 1.00 98.81 716 LEU A N 1
ATOM 5095 C CA . LEU A 1 716 ? -28.366 -18.893 1.632 1.00 98.81 716 LEU A CA 1
ATOM 5096 C C . LEU A 1 716 ? -27.927 -18.544 3.057 1.00 98.81 716 LEU A C 1
ATOM 5098 O O . LEU A 1 716 ? -28.763 -18.498 3.956 1.00 98.81 716 LEU A O 1
ATOM 5102 N N . ASN A 1 717 ? -26.642 -18.250 3.251 1.00 98.75 717 ASN A N 1
ATOM 5103 C CA . ASN A 1 717 ? -26.073 -17.910 4.555 1.00 98.75 717 ASN A CA 1
ATOM 5104 C C . ASN A 1 717 ? -25.632 -16.445 4.569 1.00 98.75 717 ASN A C 1
ATOM 5106 O O . ASN A 1 717 ? -24.773 -16.065 3.773 1.00 98.75 717 ASN A O 1
ATOM 5110 N N . ILE A 1 718 ? -26.177 -15.629 5.473 1.00 98.75 718 ILE A N 1
ATOM 5111 C CA . ILE A 1 718 ? -25.774 -14.229 5.646 1.00 98.75 718 ILE A CA 1
ATOM 5112 C C . ILE A 1 718 ? -25.334 -14.003 7.097 1.00 98.75 718 ILE A C 1
ATOM 5114 O O . ILE A 1 718 ? -26.124 -14.157 8.028 1.00 98.75 718 ILE A O 1
ATOM 5118 N N . GLU A 1 719 ? -24.070 -13.631 7.295 1.00 98.44 719 GLU A N 1
ATOM 5119 C CA . GLU A 1 719 ? -23.444 -13.475 8.611 1.00 98.44 719 GLU A CA 1
ATOM 5120 C C . GLU A 1 719 ? -22.689 -12.151 8.701 1.00 98.44 719 GLU A C 1
ATOM 5122 O O . GLU A 1 719 ? -21.737 -11.916 7.958 1.00 98.44 719 GLU A O 1
ATOM 5127 N N . SER A 1 720 ? -23.089 -11.302 9.647 1.00 98.38 720 SER A N 1
ATOM 5128 C CA . SER A 1 720 ? -22.320 -10.112 10.012 1.00 98.38 720 SER A CA 1
ATOM 5129 C C . SER A 1 720 ? -21.129 -10.485 10.895 1.00 98.38 720 SER A C 1
ATOM 5131 O O . SER A 1 720 ? -21.230 -11.375 11.738 1.00 98.38 720 SER A O 1
ATOM 5133 N N . LEU A 1 721 ? -20.004 -9.788 10.737 1.00 97.75 721 LEU A N 1
ATOM 5134 C CA . LEU A 1 721 ? -18.783 -10.036 11.508 1.00 97.75 721 LEU A CA 1
ATOM 5135 C C . LEU A 1 721 ? -18.536 -8.900 12.502 1.00 97.75 721 LEU A C 1
ATOM 5137 O O . LEU A 1 721 ? -18.828 -7.740 12.216 1.00 97.75 721 LEU A O 1
ATOM 5141 N N . GLN A 1 722 ? -18.019 -9.244 13.682 1.00 96.94 722 GLN A N 1
ATOM 5142 C CA . GLN A 1 722 ? -17.666 -8.262 14.704 1.00 96.94 722 GLN A CA 1
ATOM 5143 C C . GLN A 1 722 ? -16.204 -7.846 14.566 1.00 96.94 722 GLN A C 1
ATOM 5145 O O . GLN A 1 722 ? -15.307 -8.694 14.518 1.00 96.94 722 GLN A O 1
ATOM 5150 N N . ASP A 1 723 ? -15.972 -6.539 14.587 1.00 97.06 723 ASP A N 1
ATOM 5151 C CA . ASP A 1 723 ? -14.664 -5.975 14.886 1.00 97.06 723 ASP A CA 1
ATOM 5152 C C . ASP A 1 723 ? -14.387 -6.167 16.377 1.00 97.06 723 ASP A C 1
ATOM 5154 O O . ASP A 1 723 ? -15.275 -5.948 17.204 1.00 97.06 723 ASP A O 1
ATOM 5158 N N . THR A 1 724 ? -13.163 -6.555 16.736 1.00 96.44 724 THR A N 1
ATOM 5159 C CA . THR A 1 724 ? -12.766 -6.781 18.131 1.00 96.44 724 THR A CA 1
ATOM 5160 C C . THR A 1 724 ? -11.581 -5.918 18.527 1.00 96.44 724 THR A C 1
ATOM 5162 O O . THR A 1 724 ? -10.673 -5.720 17.725 1.00 96.44 724 THR A O 1
ATOM 5165 N N . SER A 1 725 ? -11.544 -5.444 19.768 1.00 95.50 725 SER A N 1
ATOM 5166 C CA . SER A 1 725 ? -10.419 -4.684 20.318 1.00 95.50 725 SER A CA 1
ATOM 5167 C C . SER A 1 725 ? -10.209 -5.077 21.769 1.00 95.50 725 SER A C 1
ATOM 5169 O O . SER A 1 725 ? -11.134 -4.995 22.574 1.00 95.50 725 SER A O 1
ATOM 5171 N N . LYS A 1 726 ? -9.003 -5.530 22.100 1.00 95.19 726 LYS A N 1
ATOM 5172 C CA . LYS A 1 726 ? -8.604 -5.878 23.464 1.00 95.19 726 LYS A CA 1
ATOM 5173 C C . LYS A 1 726 ? -7.388 -5.072 23.851 1.00 95.19 726 LYS A C 1
ATOM 5175 O O . LYS A 1 726 ? -6.441 -4.984 23.074 1.00 95.19 726 LYS A O 1
ATOM 5180 N N . TYR A 1 727 ? -7.387 -4.536 25.064 1.00 93.69 727 TYR A N 1
ATOM 5181 C CA . TYR A 1 727 ? -6.238 -3.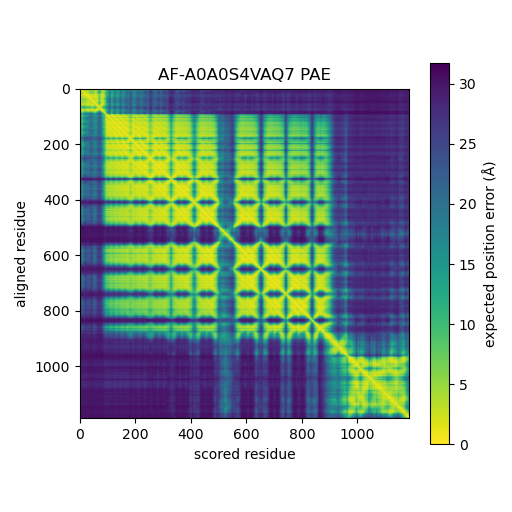822 25.605 1.00 93.69 727 TYR A CA 1
ATOM 5182 C C . TYR A 1 727 ? -6.043 -4.146 27.083 1.00 93.69 727 TYR A C 1
ATOM 5184 O O . TYR A 1 727 ? -6.957 -3.986 27.889 1.00 93.69 727 TYR A O 1
ATOM 5192 N N . HIS A 1 728 ? -4.834 -4.569 27.441 1.00 94.31 728 HIS A N 1
ATOM 5193 C CA . HIS A 1 728 ? -4.414 -4.794 28.818 1.00 94.31 728 HIS A CA 1
ATOM 5194 C C . HIS A 1 728 ? -3.161 -3.979 29.095 1.00 94.31 728 HIS A C 1
ATOM 5196 O O . HIS A 1 728 ? -2.188 -4.057 28.351 1.00 94.31 728 HIS A O 1
ATOM 5202 N N . SER A 1 729 ? -3.121 -3.231 30.192 1.00 92.06 729 SER A N 1
ATOM 5203 C CA . SER A 1 729 ? -1.880 -2.606 30.636 1.00 92.06 729 SER A CA 1
ATOM 5204 C C . SER A 1 729 ? -1.743 -2.567 32.145 1.00 92.06 729 SER A C 1
ATOM 5206 O O . SER A 1 729 ? -2.718 -2.499 32.895 1.00 92.06 729 SER A O 1
ATOM 5208 N N . LYS A 1 730 ? -0.488 -2.613 32.591 1.00 92.56 730 LYS A N 1
ATOM 5209 C CA . LYS A 1 730 ? -0.104 -2.561 33.995 1.00 92.56 730 LYS A CA 1
ATOM 5210 C C . LYS A 1 730 ? 1.186 -1.773 34.145 1.00 92.56 730 LYS A C 1
ATOM 5212 O O . LYS A 1 730 ? 2.253 -2.225 33.726 1.00 92.56 730 LYS A O 1
ATOM 5217 N N . ASP A 1 731 ? 1.092 -0.635 34.817 1.00 85.75 731 ASP A N 1
ATOM 5218 C CA . ASP A 1 731 ? 2.220 0.229 35.147 1.00 85.75 731 ASP A CA 1
ATOM 5219 C C . ASP A 1 731 ? 2.415 0.268 36.674 1.00 85.75 731 ASP A C 1
ATOM 5221 O O . ASP A 1 731 ? 1.462 0.325 37.453 1.00 85.75 731 ASP A O 1
ATOM 5225 N N . GLN A 1 732 ? 3.664 0.178 37.130 1.00 86.12 732 GLN A N 1
ATOM 5226 C CA . GLN A 1 732 ? 4.047 0.189 38.544 1.00 86.12 732 GLN A CA 1
ATOM 5227 C C . GLN A 1 732 ? 5.235 1.123 38.748 1.00 86.12 732 GLN A C 1
ATOM 5229 O O . GLN A 1 732 ? 6.214 1.058 38.002 1.00 86.12 732 GLN A O 1
ATOM 5234 N N . SER A 1 733 ? 5.190 1.960 39.779 1.00 82.12 733 SER A N 1
ATOM 5235 C CA . SER A 1 733 ? 6.312 2.807 40.167 1.00 82.12 733 SER A CA 1
ATOM 5236 C C . SER A 1 733 ? 6.490 2.860 41.683 1.00 82.12 733 SER A C 1
ATOM 5238 O O . SER A 1 733 ? 5.533 2.770 42.448 1.00 82.12 733 SER A O 1
ATOM 5240 N N . ILE A 1 734 ? 7.737 2.977 42.120 1.00 81.31 734 ILE A N 1
ATOM 5241 C CA . ILE A 1 734 ? 8.122 3.173 43.513 1.00 81.31 734 ILE A CA 1
ATOM 5242 C C . ILE A 1 734 ? 9.224 4.226 43.563 1.00 81.31 734 ILE A C 1
ATOM 5244 O O . ILE A 1 734 ? 10.147 4.208 42.751 1.00 81.31 734 ILE A O 1
ATOM 5248 N N . SER A 1 735 ? 9.147 5.164 44.495 1.00 75.62 735 SER A N 1
ATOM 5249 C CA . SER A 1 735 ? 10.196 6.143 44.741 1.00 75.62 735 SER A CA 1
ATOM 5250 C C . SER A 1 735 ? 10.325 6.450 46.228 1.00 75.62 735 SER A C 1
ATOM 5252 O O . SER A 1 735 ? 9.385 6.293 46.996 1.00 75.62 735 SER A O 1
ATOM 5254 N N . GLY A 1 736 ? 11.504 6.860 46.662 1.00 70.75 736 GLY A N 1
ATOM 5255 C CA . GLY A 1 736 ? 11.770 7.273 48.028 1.00 70.75 736 GLY A CA 1
ATOM 5256 C C . GLY A 1 736 ? 12.917 8.263 48.067 1.00 70.75 736 GLY A C 1
ATOM 5257 O O . GLY A 1 736 ? 13.837 8.180 47.260 1.00 70.75 736 GLY A O 1
ATOM 5258 N N . SER A 1 737 ? 12.859 9.221 48.981 1.00 67.31 737 SER A N 1
ATOM 5259 C CA . SER A 1 737 ? 13.901 10.202 49.241 1.00 67.31 737 SER A CA 1
ATOM 5260 C C . SER A 1 737 ? 14.006 10.462 50.739 1.00 67.31 737 SER A C 1
ATOM 5262 O O . SER A 1 737 ? 13.000 10.657 51.401 1.00 67.31 737 SER A O 1
ATOM 5264 N N . VAL A 1 738 ? 15.206 10.464 51.308 1.00 62.81 738 VAL A N 1
ATOM 5265 C CA . VAL A 1 738 ? 15.450 10.712 52.733 1.00 62.81 738 VAL A CA 1
ATOM 5266 C C . VAL A 1 738 ? 16.509 11.794 52.870 1.00 62.81 738 VAL A C 1
ATOM 5268 O O . VAL A 1 738 ? 17.604 11.640 52.353 1.00 62.81 738 VAL A O 1
ATOM 5271 N N . THR A 1 739 ? 16.199 12.872 53.581 1.00 54.22 739 THR A N 1
ATOM 5272 C CA . THR A 1 739 ? 17.095 13.985 53.907 1.00 54.22 739 THR A CA 1
ATOM 5273 C C . THR A 1 739 ? 17.421 13.987 55.400 1.00 54.22 739 THR A C 1
ATOM 5275 O O . THR A 1 739 ? 16.544 14.171 56.243 1.00 54.22 739 THR A O 1
ATOM 5278 N N . VAL A 1 740 ? 18.694 13.800 55.744 1.00 55.75 740 VAL A N 1
ATOM 5279 C CA . VAL A 1 740 ? 19.212 13.717 57.116 1.00 55.75 740 VAL A CA 1
ATOM 5280 C C . VAL A 1 740 ? 20.062 14.961 57.418 1.00 55.75 740 VAL A C 1
ATOM 5282 O O . VAL A 1 740 ? 21.100 15.167 56.793 1.00 55.75 740 VAL A O 1
ATOM 5285 N N . GLY A 1 741 ? 19.625 15.809 58.360 1.00 59.50 741 GLY A N 1
ATOM 5286 C CA . GLY A 1 741 ? 20.264 17.094 58.703 1.00 59.50 741 GLY A CA 1
ATOM 5287 C C . GLY A 1 741 ? 19.525 17.882 59.799 1.00 59.50 741 GLY A C 1
ATOM 5288 O O . GLY A 1 741 ? 18.723 17.303 60.539 1.00 59.50 741 GLY A O 1
ATOM 5289 N N . TYR A 1 742 ? 19.774 19.198 59.915 1.00 43.44 742 TYR A N 1
ATOM 5290 C CA . TYR A 1 742 ? 19.016 20.085 60.821 1.00 43.44 742 TYR A CA 1
ATOM 5291 C C . TYR A 1 742 ? 17.598 20.279 60.253 1.00 43.44 742 TYR A C 1
ATOM 5293 O O . TYR A 1 742 ? 17.358 21.158 59.431 1.00 43.44 742 TYR A O 1
ATOM 5301 N N . GLY A 1 743 ? 16.694 19.374 60.645 1.00 50.72 743 GLY A N 1
ATOM 5302 C CA . GLY A 1 743 ? 15.408 19.128 59.985 1.00 50.72 743 GLY A CA 1
ATOM 5303 C C . GLY A 1 743 ? 15.474 17.843 59.153 1.00 50.72 743 GLY A C 1
ATOM 5304 O O . GLY A 1 743 ? 15.903 17.856 58.007 1.00 50.72 743 GLY A O 1
ATOM 5305 N N . PHE A 1 744 ? 15.084 16.712 59.749 1.00 47.44 744 PHE A N 1
ATOM 5306 C CA . PHE A 1 744 ? 14.941 15.436 59.037 1.00 47.44 744 PHE A CA 1
ATOM 5307 C C . PHE A 1 744 ? 13.671 15.470 58.179 1.00 47.44 744 PHE A C 1
ATOM 5309 O O . PHE A 1 744 ? 12.601 15.765 58.718 1.00 47.44 744 PHE A O 1
ATOM 5316 N N . SER A 1 745 ? 13.774 15.129 56.892 1.00 55.25 745 SER A N 1
ATOM 5317 C CA . SER A 1 745 ? 12.614 14.913 56.021 1.00 55.25 745 SER A CA 1
ATOM 5318 C C . SER A 1 745 ? 12.755 13.615 55.235 1.00 55.25 745 SER A C 1
ATOM 5320 O O . SER A 1 745 ? 13.856 13.239 54.858 1.00 55.25 745 SER A O 1
ATOM 5322 N N . GLY A 1 746 ? 11.672 12.880 54.997 1.00 52.38 746 GLY A N 1
ATOM 5323 C CA . GLY A 1 746 ? 11.753 11.642 54.216 1.00 52.38 746 GLY A CA 1
ATOM 5324 C C . GLY A 1 746 ? 10.473 11.366 53.460 1.00 52.38 746 GLY A C 1
ATOM 5325 O O . GLY A 1 746 ? 9.444 11.186 54.092 1.00 52.38 746 GLY A O 1
ATOM 5326 N N . SER A 1 747 ? 10.506 11.341 52.133 1.00 61.88 747 SER A N 1
ATOM 5327 C CA . SER A 1 747 ? 9.365 10.987 51.305 1.00 61.88 747 SER A CA 1
ATOM 5328 C C . SER A 1 747 ? 9.458 9.570 50.741 1.00 61.88 747 SER A C 1
ATOM 5330 O O . SER A 1 747 ? 10.534 9.079 50.425 1.00 61.88 747 SER A O 1
ATOM 5332 N N . ALA A 1 748 ? 8.330 8.884 50.611 1.00 59.00 748 ALA A N 1
ATOM 5333 C CA . ALA A 1 748 ? 8.217 7.621 49.893 1.00 59.00 748 ALA A CA 1
ATOM 5334 C C . ALA A 1 748 ? 6.923 7.642 49.090 1.00 59.00 748 ALA A C 1
ATOM 5336 O O . ALA A 1 748 ? 5.873 7.925 49.655 1.00 59.00 748 ALA A O 1
ATOM 5337 N N . SER A 1 749 ? 6.980 7.362 47.792 1.00 68.12 749 SER A N 1
ATOM 5338 C CA . SER A 1 749 ? 5.794 7.203 46.965 1.00 68.12 749 SER A CA 1
ATOM 5339 C C . SER A 1 749 ? 5.746 5.849 46.271 1.00 68.12 749 SER A C 1
ATOM 5341 O O . SER A 1 749 ? 6.765 5.287 45.879 1.00 68.12 749 SER A O 1
ATOM 5343 N N . ALA A 1 750 ? 4.548 5.304 46.128 1.00 74.06 750 ALA A N 1
ATOM 5344 C CA . ALA A 1 750 ? 4.290 4.093 45.367 1.00 74.06 750 ALA A CA 1
ATOM 5345 C C . ALA A 1 750 ? 3.051 4.331 44.514 1.00 74.06 750 ALA A C 1
ATOM 5347 O O . ALA A 1 750 ? 2.065 4.855 45.023 1.00 74.06 750 ALA A O 1
ATOM 5348 N N . SER A 1 751 ? 3.085 3.962 43.237 1.00 77.81 751 SER A N 1
ATOM 5349 C CA . SER A 1 751 ? 1.899 3.993 42.390 1.00 77.81 751 SER A CA 1
ATOM 5350 C C . SER A 1 751 ? 1.747 2.726 41.566 1.00 77.81 751 SER A C 1
ATOM 5352 O O . SER A 1 751 ? 2.721 2.085 41.163 1.00 77.81 751 SER A O 1
ATOM 5354 N N . GLN A 1 752 ? 0.500 2.356 41.322 1.00 83.19 752 GLN A N 1
ATOM 5355 C CA . GLN A 1 752 ? 0.128 1.241 40.477 1.00 83.19 752 GLN A CA 1
ATOM 5356 C C . GLN A 1 752 ? -1.082 1.634 39.646 1.00 83.19 752 GLN A C 1
ATOM 5358 O O . GLN A 1 752 ? -2.061 2.111 40.206 1.00 83.19 752 GLN A O 1
ATOM 5363 N N . GLN A 1 753 ? -1.026 1.356 38.347 1.00 82.88 753 GLN A N 1
ATOM 5364 C CA . GLN A 1 753 ? -2.116 1.565 37.408 1.00 82.88 753 GLN A CA 1
ATOM 5365 C C . GLN A 1 753 ? -2.381 0.292 36.604 1.00 82.88 753 GLN A C 1
ATOM 5367 O O . GLN A 1 753 ? -1.447 -0.424 36.230 1.00 82.88 753 GLN A O 1
ATOM 5372 N N . LYS A 1 754 ? -3.660 -0.004 36.374 1.00 90.50 754 LYS A N 1
ATOM 5373 C CA . LYS A 1 754 ? -4.145 -1.106 35.543 1.00 90.50 754 LYS A CA 1
ATOM 5374 C C . LYS A 1 754 ? -5.250 -0.601 34.627 1.00 90.50 754 LYS A C 1
ATOM 5376 O O . LYS A 1 754 ? -6.098 0.164 35.084 1.00 90.50 754 LYS A O 1
ATOM 5381 N N . ILE A 1 755 ? -5.237 -1.041 33.376 1.00 90.88 755 ILE A N 1
ATOM 5382 C CA . ILE A 1 755 ? -6.297 -0.776 32.401 1.00 90.88 755 ILE A CA 1
ATOM 5383 C C . ILE A 1 755 ? -6.612 -2.081 31.684 1.00 90.88 755 ILE A C 1
ATOM 5385 O O . ILE A 1 755 ? -5.697 -2.735 31.188 1.00 90.88 755 ILE A O 1
ATOM 5389 N N . ASP A 1 756 ? -7.892 -2.410 31.613 1.00 94.12 756 ASP A N 1
ATOM 5390 C CA . ASP A 1 756 ? -8.445 -3.558 30.912 1.00 94.12 756 ASP A CA 1
ATOM 5391 C C . ASP A 1 756 ? -9.604 -3.071 30.032 1.00 94.12 756 ASP A C 1
ATOM 5393 O O . ASP A 1 756 ? -10.498 -2.382 30.524 1.00 94.12 756 ASP A O 1
ATOM 5397 N N . SER A 1 757 ? -9.596 -3.405 28.743 1.00 94.38 757 SER A N 1
ATOM 5398 C CA . SER A 1 757 ? -10.679 -3.103 27.804 1.00 94.38 757 SER A CA 1
ATOM 5399 C C . SER A 1 757 ? -10.948 -4.282 26.875 1.00 94.38 757 SER A C 1
ATOM 5401 O O . SER A 1 757 ? -10.010 -4.939 26.415 1.00 94.38 757 SER A O 1
ATOM 5403 N N . ASP A 1 758 ? -12.230 -4.523 26.607 1.00 95.25 758 ASP A N 1
ATOM 5404 C CA . ASP A 1 758 ? -12.741 -5.522 25.677 1.00 95.25 758 ASP A CA 1
ATOM 5405 C C . ASP A 1 758 ? -13.877 -4.916 24.841 1.00 95.25 758 ASP A C 1
ATOM 5407 O O . ASP A 1 758 ? -14.780 -4.266 25.363 1.00 95.25 758 ASP A O 1
ATOM 5411 N N . PHE A 1 759 ? -13.822 -5.107 23.531 1.00 95.75 759 PHE A N 1
ATOM 5412 C CA . PHE A 1 759 ? -14.796 -4.599 22.573 1.00 95.75 759 PHE A CA 1
ATOM 5413 C C . PHE A 1 759 ? -15.051 -5.665 21.518 1.00 95.75 759 PHE A C 1
ATOM 5415 O O . PHE A 1 759 ? -14.097 -6.210 20.958 1.00 95.75 759 PHE A O 1
ATOM 5422 N N . ALA A 1 760 ? -16.321 -5.909 21.216 1.00 96.94 760 ALA A N 1
ATOM 5423 C CA . ALA A 1 760 ? -16.762 -6.648 20.045 1.00 96.94 760 ALA A CA 1
ATOM 5424 C C . ALA A 1 760 ? -18.045 -6.010 19.502 1.00 96.94 760 ALA A C 1
ATOM 5426 O O . ALA A 1 760 ? -19.061 -5.955 20.198 1.00 96.94 760 ALA A O 1
ATOM 5427 N N . SER A 1 761 ? -18.024 -5.523 18.262 1.00 96.62 761 SER A N 1
ATOM 5428 C CA . SER A 1 761 ? -19.226 -4.977 17.630 1.00 96.62 761 SER A CA 1
ATOM 5429 C C . SER A 1 761 ? -19.241 -5.195 16.128 1.00 96.62 761 SER A C 1
ATOM 5431 O O . SER A 1 761 ? -18.223 -5.030 15.464 1.00 96.62 761 SER A O 1
ATOM 5433 N N . VAL A 1 762 ? -20.418 -5.492 15.576 1.00 96.62 762 VAL A N 1
ATOM 5434 C CA . VAL A 1 762 ? -20.656 -5.391 14.131 1.00 96.62 762 VAL A CA 1
ATOM 5435 C C . VAL A 1 762 ? -20.596 -3.917 13.752 1.00 96.62 762 VAL A C 1
ATOM 5437 O O . VAL A 1 762 ? -21.403 -3.138 14.251 1.00 96.62 762 VAL A O 1
ATOM 5440 N N . THR A 1 763 ? -19.638 -3.520 12.921 1.00 92.56 763 THR A N 1
ATOM 5441 C CA . THR A 1 763 ? -19.499 -2.136 12.435 1.00 92.56 763 THR A CA 1
ATOM 5442 C C . THR A 1 763 ? -20.251 -1.907 11.128 1.00 92.56 763 THR A C 1
ATOM 5444 O O . THR A 1 763 ? -20.789 -0.822 10.922 1.00 92.56 763 THR A O 1
ATOM 5447 N N . GLU A 1 764 ? -20.361 -2.941 10.294 1.00 95.56 764 GLU A N 1
ATOM 5448 C CA . GLU A 1 764 ? -21.180 -2.950 9.085 1.00 95.56 764 GLU A CA 1
ATOM 5449 C C . GLU A 1 764 ? -21.938 -4.278 8.957 1.00 95.56 764 GLU A C 1
ATOM 5451 O O . GLU A 1 764 ? -21.348 -5.364 8.931 1.00 95.56 764 GLU A O 1
ATOM 5456 N N . GLN A 1 765 ? -23.265 -4.191 8.875 1.00 95.56 765 GLN A N 1
ATOM 5457 C CA . GLN A 1 765 ? -24.153 -5.337 8.799 1.00 95.56 765 GLN A CA 1
ATOM 5458 C C . GLN A 1 765 ? -24.163 -5.962 7.400 1.00 95.56 765 GLN A C 1
ATOM 5460 O O . GLN A 1 765 ? -24.432 -5.301 6.391 1.00 95.56 765 GLN A O 1
ATOM 5465 N N . SER A 1 766 ? -23.947 -7.277 7.356 1.00 98.00 766 SER A N 1
ATOM 5466 C CA . SER A 1 766 ? -24.065 -8.072 6.135 1.00 98.00 766 SER A CA 1
ATOM 5467 C C . SER A 1 766 ? -25.516 -8.214 5.704 1.00 98.00 766 SER A C 1
ATOM 5469 O O . SER A 1 766 ? -26.424 -8.364 6.530 1.00 98.00 766 SER A O 1
ATOM 5471 N N . GLY A 1 767 ? -25.750 -8.187 4.395 1.00 97.81 767 GLY A N 1
ATOM 5472 C CA . GLY A 1 767 ? -27.113 -8.280 3.904 1.00 97.81 767 GLY A CA 1
ATOM 5473 C C . GLY A 1 767 ? -27.317 -8.096 2.415 1.00 97.81 767 GLY A C 1
ATOM 5474 O O . GLY A 1 767 ? -26.469 -7.578 1.689 1.00 97.81 767 GLY A O 1
ATOM 5475 N N . ILE A 1 768 ? -28.518 -8.483 1.997 1.00 98.69 768 ILE A N 1
ATOM 5476 C CA . ILE A 1 768 ? -29.104 -8.115 0.713 1.00 98.69 768 ILE A CA 1
ATOM 5477 C C . ILE A 1 768 ? -29.880 -6.811 0.932 1.00 98.69 768 ILE A C 1
ATOM 5479 O O . ILE A 1 768 ? -30.818 -6.788 1.722 1.00 98.69 768 ILE A O 1
ATOM 5483 N N . LYS A 1 769 ? -29.491 -5.717 0.270 1.00 98.25 769 LYS A N 1
ATOM 5484 C CA . LYS A 1 769 ? -30.070 -4.373 0.452 1.00 98.25 769 LYS A CA 1
ATOM 5485 C C . LYS A 1 769 ? -30.689 -3.876 -0.869 1.00 98.25 769 LYS A C 1
ATOM 5487 O O . LYS A 1 769 ? -29.989 -3.355 -1.738 1.00 98.25 769 LYS A O 1
ATOM 5492 N N . ALA A 1 770 ? -31.998 -4.063 -1.036 1.00 98.31 770 ALA A N 1
ATOM 5493 C CA . ALA A 1 770 ? -32.751 -3.704 -2.237 1.00 98.31 770 ALA A CA 1
ATOM 5494 C C . ALA A 1 770 ? -33.379 -2.295 -2.179 1.00 98.31 770 ALA A C 1
ATOM 5496 O O . ALA A 1 770 ? -33.760 -1.785 -1.131 1.00 98.31 770 ALA A O 1
ATOM 5497 N N . GLY A 1 771 ? -33.536 -1.654 -3.332 1.00 98.00 771 GLY A N 1
ATOM 5498 C CA . GLY A 1 771 ? -34.247 -0.384 -3.462 1.00 98.00 771 GLY A CA 1
ATOM 5499 C C . GLY A 1 771 ? -35.768 -0.541 -3.573 1.00 98.00 771 GLY A C 1
ATOM 5500 O O . GLY A 1 771 ? -36.367 -1.515 -3.119 1.00 98.00 771 GLY A O 1
ATOM 5501 N N . ASP A 1 772 ? -36.390 0.424 -4.252 1.00 97.62 772 ASP A N 1
ATOM 5502 C CA . ASP A 1 772 ? -37.847 0.514 -4.431 1.00 97.62 772 ASP A CA 1
ATOM 5503 C C . ASP A 1 772 ? -38.472 -0.622 -5.247 1.00 97.62 772 ASP A C 1
ATOM 5505 O O . ASP A 1 772 ? -39.685 -0.804 -5.199 1.00 97.62 772 ASP A O 1
ATOM 5509 N N . LYS A 1 773 ? -37.674 -1.388 -6.001 1.00 98.00 773 LYS A N 1
ATOM 5510 C CA . LYS A 1 773 ? -38.170 -2.554 -6.750 1.00 98.00 773 LYS A CA 1
ATOM 5511 C C . LYS A 1 773 ? -38.168 -3.843 -5.917 1.00 98.00 773 LYS A C 1
ATOM 5513 O O . LYS A 1 773 ? -38.593 -4.875 -6.428 1.00 98.00 773 LYS A O 1
ATOM 5518 N N . GLY A 1 774 ? -37.711 -3.782 -4.665 1.00 98.12 774 GLY A N 1
ATOM 5519 C CA . GLY A 1 774 ? -37.739 -4.900 -3.726 1.00 98.12 774 GLY A CA 1
ATOM 5520 C C . GLY A 1 774 ? -36.776 -6.038 -4.058 1.00 98.12 774 GLY A C 1
ATOM 5521 O O . GLY A 1 774 ? -35.907 -5.929 -4.929 1.00 98.12 774 GLY A O 1
ATOM 5522 N N . PHE A 1 775 ? -36.926 -7.140 -3.325 1.00 98.75 775 PHE A N 1
ATOM 5523 C CA . PHE A 1 775 ? -36.124 -8.351 -3.501 1.00 98.75 775 PHE A CA 1
ATOM 5524 C C . PHE A 1 775 ? -36.967 -9.570 -3.894 1.00 98.75 775 PHE A C 1
ATOM 5526 O O . PHE A 1 775 ? -38.122 -9.712 -3.494 1.00 98.75 775 PHE A O 1
ATOM 5533 N N . GLN A 1 776 ? -36.361 -10.482 -4.651 1.00 98.62 776 GLN A N 1
ATOM 5534 C CA . GLN A 1 776 ? -36.921 -11.786 -5.009 1.00 98.62 776 GLN A CA 1
ATOM 5535 C C . GLN A 1 776 ? -35.885 -12.861 -4.698 1.00 98.62 776 GLN A C 1
ATOM 5537 O O . GLN A 1 776 ? -34.907 -13.014 -5.427 1.00 98.62 776 GLN A O 1
ATOM 5542 N N . VAL A 1 777 ? -36.069 -13.569 -3.586 1.00 98.69 777 VAL A N 1
ATOM 5543 C CA . VAL A 1 777 ? -35.093 -14.534 -3.071 1.00 98.69 777 VAL A CA 1
ATOM 5544 C C . VAL A 1 777 ? -35.713 -15.929 -3.080 1.00 98.69 777 VAL A C 1
ATOM 5546 O O . VAL A 1 777 ? -36.658 -16.198 -2.343 1.00 98.69 777 VAL A O 1
ATOM 5549 N N . ASN A 1 778 ? -35.182 -16.816 -3.918 1.00 98.75 778 ASN A N 1
ATOM 5550 C CA . ASN A 1 778 ? -35.599 -18.209 -4.051 1.00 98.75 778 ASN A CA 1
ATOM 5551 C C . ASN A 1 778 ? -34.447 -19.122 -3.631 1.00 98.75 778 ASN A C 1
ATOM 5553 O O . ASN A 1 778 ? -33.417 -19.173 -4.299 1.00 98.75 778 ASN A O 1
ATOM 5557 N N . VAL A 1 779 ? -34.632 -19.861 -2.544 1.00 98.81 779 VAL A N 1
ATOM 5558 C CA . VAL A 1 779 ? -33.631 -20.740 -1.936 1.00 98.81 779 VAL A CA 1
ATOM 5559 C C . VAL A 1 779 ? -34.208 -22.148 -1.871 1.00 98.81 779 VAL A C 1
ATOM 5561 O O . VAL A 1 779 ? -35.321 -22.347 -1.385 1.00 98.81 779 VAL A O 1
ATOM 5564 N N . ARG A 1 780 ? -33.482 -23.140 -2.395 1.00 98.62 780 ARG A N 1
ATOM 5565 C CA . ARG A 1 780 ? -33.927 -24.543 -2.320 1.00 98.62 780 ARG A CA 1
ATOM 5566 C C . ARG A 1 780 ? -33.748 -25.141 -0.925 1.00 98.62 780 ARG A C 1
ATOM 5568 O O . ARG A 1 780 ? -34.548 -25.990 -0.543 1.00 98.62 780 ARG A O 1
ATOM 5575 N N . GLY A 1 781 ? -32.697 -24.736 -0.215 1.00 98.38 781 GLY A N 1
ATOM 5576 C CA . GLY A 1 781 ? -32.363 -25.179 1.135 1.00 98.38 781 GLY A CA 1
ATOM 5577 C C . GLY A 1 781 ? -32.810 -24.198 2.220 1.00 98.38 781 GLY A C 1
ATOM 5578 O O . GLY A 1 781 ? -33.922 -23.669 2.180 1.00 98.38 781 GLY A O 1
ATOM 5579 N N . ASN A 1 782 ? -31.943 -23.984 3.205 1.00 98.56 782 ASN A N 1
ATOM 5580 C CA . ASN A 1 782 ? -32.158 -23.089 4.335 1.00 98.56 782 ASN A CA 1
ATOM 5581 C C . ASN A 1 782 ? -31.732 -21.649 4.016 1.00 98.56 782 ASN A C 1
ATOM 5583 O O . ASN A 1 782 ? -30.742 -21.409 3.327 1.00 98.56 782 ASN A O 1
ATOM 5587 N N . THR A 1 783 ? -32.436 -20.677 4.589 1.00 98.62 783 THR A N 1
ATOM 5588 C CA . THR A 1 783 ? -31.949 -19.298 4.718 1.00 98.62 783 THR A CA 1
ATOM 5589 C C . THR A 1 783 ? -31.504 -19.062 6.160 1.00 98.62 783 THR A C 1
ATOM 5591 O O . THR A 1 783 ? -32.345 -19.082 7.056 1.00 98.62 783 THR A O 1
ATOM 5594 N N . ASP A 1 784 ? -30.207 -18.842 6.389 1.00 98.62 784 ASP A N 1
ATOM 5595 C CA . ASP A 1 784 ? -29.619 -18.563 7.708 1.00 98.62 784 ASP A CA 1
ATOM 5596 C C . ASP A 1 784 ? -29.199 -17.094 7.824 1.00 98.62 784 ASP A C 1
ATOM 5598 O O . ASP A 1 784 ? -28.394 -16.611 7.024 1.00 98.62 784 ASP A O 1
ATOM 5602 N N . LEU A 1 785 ? -29.729 -16.386 8.825 1.00 98.50 785 LEU A N 1
ATOM 5603 C CA . LEU A 1 785 ? -29.371 -14.998 9.129 1.00 98.50 785 LEU A CA 1
ATOM 5604 C C . LEU A 1 785 ? -28.716 -14.899 10.513 1.00 98.50 785 LEU A C 1
ATOM 5606 O O . LEU A 1 785 ? -29.311 -15.288 11.521 1.00 98.50 785 LEU A O 1
ATOM 5610 N N . LYS A 1 786 ? -27.505 -14.336 10.570 1.00 97.81 786 LYS A N 1
ATOM 5611 C CA . LYS A 1 786 ? -26.763 -14.083 11.816 1.00 97.81 786 LYS A CA 1
ATOM 5612 C C . LYS A 1 786 ? -26.436 -12.605 11.957 1.00 97.81 786 LYS A C 1
ATOM 5614 O O . LYS A 1 786 ? -25.502 -12.104 11.329 1.00 97.81 786 LYS A O 1
ATOM 5619 N N . GLY A 1 787 ? -27.251 -11.904 12.745 1.00 95.62 787 GLY A N 1
ATOM 5620 C CA . GLY A 1 787 ? -27.250 -10.447 12.842 1.00 95.62 787 GLY A CA 1
ATOM 5621 C C . GLY A 1 787 ? -27.290 -9.791 11.463 1.00 95.62 787 GLY A C 1
ATOM 5622 O O . GLY A 1 787 ? -26.554 -8.836 11.230 1.00 95.62 787 GLY A O 1
ATOM 5623 N N . ALA A 1 788 ? -28.062 -10.342 10.525 1.00 97.56 788 ALA A N 1
ATOM 5624 C CA . ALA A 1 788 ? -27.981 -10.030 9.098 1.00 97.56 788 ALA A CA 1
ATOM 5625 C C . ALA A 1 788 ? -29.354 -9.764 8.475 1.00 97.56 788 ALA A C 1
ATOM 5627 O O . ALA A 1 788 ? -30.382 -10.208 8.992 1.00 97.56 788 ALA A O 1
ATOM 5628 N N . VAL A 1 789 ? -29.381 -9.042 7.351 1.00 97.88 789 VAL A N 1
ATOM 5629 C CA . VAL A 1 789 ? -30.637 -8.500 6.804 1.00 97.88 789 VAL A CA 1
ATOM 5630 C C . VAL A 1 789 ? -30.878 -8.836 5.336 1.00 97.88 789 VAL A C 1
ATOM 5632 O O . VAL A 1 789 ? -29.963 -8.850 4.515 1.00 97.88 789 VAL A O 1
ATOM 5635 N N . ILE A 1 790 ? -32.149 -9.046 4.993 1.00 98.56 790 ILE A N 1
ATOM 5636 C CA . ILE A 1 790 ? -32.665 -8.975 3.621 1.00 98.56 790 ILE A CA 1
ATOM 5637 C C . ILE A 1 790 ? -33.643 -7.800 3.595 1.00 98.56 790 ILE A C 1
ATOM 5639 O O . ILE A 1 790 ? -34.812 -7.918 3.970 1.00 98.56 790 ILE A O 1
ATOM 5643 N N . ALA A 1 791 ? -33.120 -6.633 3.241 1.00 98.06 791 ALA A N 1
ATOM 5644 C CA . ALA A 1 791 ? -33.795 -5.359 3.389 1.00 98.06 791 ALA A CA 1
ATOM 5645 C C . ALA A 1 791 ? -34.277 -4.786 2.049 1.00 98.06 791 ALA A C 1
ATOM 5647 O O . ALA A 1 791 ? -33.663 -5.014 1.008 1.00 98.06 791 ALA A O 1
ATOM 5648 N N . SER A 1 792 ? -35.353 -4.000 2.092 1.00 98.06 792 SER A N 1
ATOM 5649 C CA . SER A 1 792 ? -35.815 -3.142 0.995 1.00 98.06 792 SER A CA 1
ATOM 5650 C C . SER A 1 792 ? -36.201 -1.747 1.500 1.00 98.06 792 SER A C 1
ATOM 5652 O O . SER A 1 792 ? -36.230 -1.506 2.707 1.00 98.06 792 SER A O 1
ATOM 5654 N N . THR A 1 793 ? -36.576 -0.823 0.615 1.00 98.00 793 THR A N 1
ATOM 5655 C CA . THR A 1 793 ? -37.169 0.464 1.031 1.00 98.00 793 THR A CA 1
ATOM 5656 C C . THR A 1 793 ? -38.621 0.310 1.502 1.00 98.00 793 THR A C 1
ATOM 5658 O O . THR A 1 793 ? -39.269 -0.710 1.246 1.00 98.00 793 THR A O 1
ATOM 5661 N N . ASP A 1 794 ? -39.157 1.340 2.170 1.00 95.88 794 ASP A N 1
ATOM 5662 C CA . ASP A 1 794 ? -40.571 1.399 2.580 1.00 95.88 794 ASP A CA 1
ATOM 5663 C C . ASP A 1 794 ? -41.527 1.259 1.396 1.00 95.88 794 ASP A C 1
ATOM 5665 O O . ASP A 1 794 ? -42.546 0.573 1.491 1.00 95.88 794 ASP A O 1
ATOM 5669 N N . LYS A 1 795 ? -41.178 1.882 0.265 1.00 96.69 795 LYS A N 1
ATOM 5670 C CA . LYS A 1 795 ? -41.963 1.810 -0.965 1.00 96.69 795 LYS A CA 1
ATOM 5671 C C . LYS A 1 795 ? -42.112 0.368 -1.448 1.00 96.69 795 LYS A C 1
ATOM 5673 O O . LYS A 1 795 ? -43.223 -0.044 -1.756 1.00 96.69 795 LYS A O 1
ATOM 5678 N N . ALA A 1 796 ? -41.030 -0.410 -1.451 1.00 97.56 796 ALA A N 1
ATOM 5679 C CA . ALA A 1 796 ? -41.072 -1.808 -1.875 1.00 97.56 796 ALA A CA 1
ATOM 5680 C C . ALA A 1 796 ? -41.977 -2.677 -0.979 1.00 97.56 796 ALA A C 1
ATOM 5682 O O . ALA A 1 796 ? -42.691 -3.552 -1.472 1.00 97.56 796 ALA A O 1
ATOM 5683 N N . VAL A 1 797 ? -41.993 -2.407 0.333 1.00 96.44 797 VAL A N 1
ATOM 5684 C CA . VAL A 1 797 ? -42.893 -3.088 1.278 1.00 96.44 797 VAL A CA 1
ATOM 5685 C C . VAL A 1 797 ? -44.353 -2.712 1.009 1.00 96.44 797 VAL A C 1
ATOM 5687 O O . VAL A 1 797 ? -45.208 -3.592 0.969 1.00 96.44 797 VAL A O 1
ATOM 5690 N N . GLN A 1 798 ? -44.642 -1.425 0.793 1.00 95.94 798 GLN A N 1
ATOM 5691 C CA . GLN A 1 798 ? -45.996 -0.934 0.495 1.00 95.94 798 GLN A CA 1
ATOM 5692 C C . GLN A 1 798 ? -46.530 -1.456 -0.844 1.00 95.94 798 GLN A C 1
ATOM 5694 O O . GLN A 1 798 ? -47.697 -1.831 -0.934 1.00 95.94 798 GLN A O 1
ATOM 5699 N N . ASP A 1 799 ? -45.671 -1.511 -1.862 1.00 97.38 799 ASP A N 1
ATOM 5700 C CA . ASP A 1 799 ? -46.009 -1.997 -3.201 1.00 97.38 799 ASP A CA 1
ATOM 5701 C C . ASP A 1 799 ? -46.108 -3.538 -3.260 1.00 97.38 799 ASP A C 1
ATOM 5703 O O . ASP A 1 799 ? -46.544 -4.088 -4.270 1.00 97.38 799 ASP A O 1
ATOM 5707 N N . GLY A 1 800 ? -45.715 -4.251 -2.194 1.00 95.75 800 GLY A N 1
ATOM 5708 C CA . GLY A 1 800 ? -45.810 -5.711 -2.109 1.00 95.75 800 GLY A CA 1
ATOM 5709 C C . GLY A 1 800 ? -44.872 -6.455 -3.064 1.00 95.75 800 GLY A C 1
ATOM 5710 O O . GLY A 1 800 ? -45.197 -7.554 -3.508 1.00 95.75 800 GLY A O 1
ATOM 5711 N N . VAL A 1 801 ? -43.721 -5.864 -3.405 1.00 97.38 801 VAL A N 1
ATOM 5712 C CA . VAL A 1 801 ? -42.779 -6.407 -4.408 1.00 97.38 801 VAL A CA 1
ATOM 5713 C C . VAL A 1 801 ? -41.661 -7.277 -3.814 1.00 97.38 801 VAL A C 1
ATOM 5715 O O . VAL A 1 801 ? -40.817 -7.784 -4.551 1.00 97.38 801 VAL A O 1
ATOM 5718 N N . ASN A 1 802 ? -41.665 -7.486 -2.494 1.00 98.19 802 ASN A N 1
ATOM 5719 C CA . ASN A 1 802 ? -40.732 -8.375 -1.802 1.00 98.19 802 ASN A CA 1
ATOM 5720 C C . ASN A 1 802 ? -41.236 -9.823 -1.787 1.00 98.19 802 ASN A C 1
ATOM 5722 O O . ASN A 1 802 ? -42.388 -10.079 -1.437 1.00 98.19 802 ASN A O 1
ATOM 5726 N N . SER A 1 803 ? -40.360 -10.785 -2.080 1.00 98.00 803 SER A N 1
ATOM 5727 C CA . SER A 1 803 ? -40.666 -12.215 -1.965 1.00 98.00 803 SER A CA 1
ATOM 5728 C C . SER A 1 803 ? -39.474 -13.024 -1.455 1.00 98.00 803 SER A C 1
ATOM 5730 O O . SER A 1 803 ? -38.332 -12.808 -1.863 1.00 98.00 803 SER A O 1
ATOM 5732 N N . LEU A 1 804 ? -39.766 -13.972 -0.562 1.00 98.06 804 LEU A N 1
ATOM 5733 C CA . LEU A 1 804 ? -38.831 -14.981 -0.077 1.00 98.06 804 LEU A CA 1
ATOM 5734 C C . LEU A 1 804 ? -39.493 -16.357 -0.172 1.00 98.06 804 LEU A C 1
ATOM 5736 O O . LEU A 1 804 ? -40.512 -16.600 0.474 1.00 98.06 804 LEU A O 1
ATOM 5740 N N . THR A 1 805 ? -38.879 -17.254 -0.935 1.00 98.31 805 THR A N 1
ATOM 5741 C CA . THR A 1 805 ? -39.227 -18.675 -1.001 1.00 98.31 805 THR A CA 1
ATOM 5742 C C . THR A 1 805 ? -38.030 -19.467 -0.495 1.00 98.31 805 THR A C 1
ATOM 5744 O O . THR A 1 805 ? -36.964 -19.395 -1.095 1.00 98.31 805 THR A O 1
ATOM 5747 N N . THR A 1 806 ? -38.182 -20.202 0.605 1.00 98.19 806 THR A N 1
ATOM 5748 C CA . THR A 1 806 ? -37.109 -21.007 1.212 1.00 98.19 806 THR A CA 1
ATOM 5749 C C . THR A 1 806 ? -37.689 -22.258 1.870 1.00 98.19 806 THR A C 1
ATOM 5751 O O . THR A 1 806 ? -38.866 -22.248 2.244 1.00 98.19 806 THR A O 1
ATOM 5754 N N . ALA A 1 807 ? -36.914 -23.341 2.000 1.00 97.69 807 ALA A N 1
ATOM 5755 C CA . ALA A 1 807 ? -37.396 -24.560 2.656 1.00 97.69 807 ALA A CA 1
ATOM 5756 C C . ALA A 1 807 ? -37.476 -24.379 4.176 1.00 97.69 807 ALA A C 1
ATOM 5758 O O . ALA A 1 807 ? -38.472 -24.750 4.801 1.00 97.69 807 ALA A O 1
ATOM 5759 N N . THR A 1 808 ? -36.443 -23.779 4.766 1.00 97.81 808 THR A N 1
ATOM 5760 C CA . THR A 1 808 ? -36.385 -23.432 6.190 1.00 97.81 808 THR A CA 1
ATOM 5761 C C . THR A 1 808 ? -35.742 -22.061 6.382 1.00 97.81 808 THR A C 1
ATOM 5763 O O . THR A 1 808 ? -34.992 -21.586 5.532 1.00 97.81 808 THR A O 1
ATOM 5766 N N . LEU A 1 809 ? -36.053 -21.408 7.502 1.00 97.62 809 LEU A N 1
ATOM 5767 C CA . LEU A 1 809 ? -35.508 -20.103 7.874 1.00 97.62 809 LEU A CA 1
ATOM 5768 C C . LEU A 1 809 ? -34.976 -20.170 9.308 1.00 97.62 809 LEU A C 1
ATOM 5770 O O . LEU A 1 809 ? -35.741 -20.449 10.234 1.00 97.62 809 LEU A O 1
ATOM 5774 N N . THR A 1 810 ? -33.689 -19.881 9.488 1.00 97.88 810 THR A N 1
ATOM 5775 C CA . THR A 1 810 ? -33.025 -19.766 10.792 1.00 97.88 810 THR A CA 1
ATOM 5776 C C . THR A 1 810 ? -32.510 -18.348 11.001 1.00 97.88 810 THR A C 1
ATOM 5778 O O . THR A 1 810 ? -32.062 -17.682 10.070 1.00 97.88 810 THR A O 1
ATOM 5781 N N . GLN A 1 811 ? -32.631 -17.853 12.232 1.00 96.50 811 GLN A N 1
ATOM 5782 C CA . GLN A 1 811 ? -32.219 -16.500 12.596 1.00 96.50 811 GLN A CA 1
ATOM 5783 C C . GLN A 1 811 ? -31.551 -16.509 13.966 1.00 96.50 811 GLN A C 1
ATOM 5785 O O . GLN A 1 811 ? -32.001 -17.206 14.879 1.00 96.50 811 GLN A O 1
ATOM 5790 N N . SER A 1 812 ? -30.493 -15.719 14.114 1.00 96.44 812 SER A N 1
ATOM 5791 C CA . SER A 1 812 ? -29.827 -15.479 15.392 1.00 96.44 812 SER A CA 1
ATOM 5792 C C . SER A 1 812 ? -29.239 -14.077 15.439 1.00 96.44 812 SER A C 1
ATOM 5794 O O . SER A 1 812 ? -28.883 -13.512 14.408 1.00 96.44 812 SER A O 1
ATOM 5796 N N . GLU A 1 813 ? -29.132 -13.525 16.642 1.00 95.25 813 GLU A N 1
ATOM 5797 C CA . GLU A 1 813 ? -28.652 -12.161 16.846 1.00 95.25 813 GLU A CA 1
ATOM 5798 C C . GLU A 1 813 ? -27.203 -12.129 17.302 1.00 95.25 813 GLU A C 1
ATOM 5800 O O . GLU A 1 813 ? -26.704 -13.077 17.911 1.00 95.25 813 GLU A O 1
ATOM 5805 N N . ILE A 1 814 ? -26.536 -11.011 17.022 1.00 96.06 814 ILE A N 1
ATOM 5806 C CA . ILE A 1 814 ? -25.171 -10.765 17.479 1.00 96.06 814 ILE A CA 1
ATOM 5807 C C . ILE A 1 814 ? -25.219 -9.733 18.599 1.00 96.06 814 ILE A C 1
ATOM 5809 O O . ILE A 1 814 ? -25.687 -8.610 18.410 1.00 96.06 814 ILE A O 1
ATOM 5813 N N . HIS A 1 815 ? -24.729 -10.112 19.775 1.00 95.75 815 HIS A N 1
ATOM 5814 C CA . HIS A 1 815 ? -24.599 -9.200 20.905 1.00 95.75 815 HIS A CA 1
ATOM 5815 C C . HIS A 1 815 ? -23.289 -8.425 20.796 1.00 95.75 815 HIS A C 1
ATOM 5817 O O . HIS A 1 815 ? -22.215 -9.020 20.725 1.00 95.75 815 HIS A O 1
ATOM 5823 N N . ASN A 1 816 ? -23.392 -7.098 20.783 1.00 94.50 816 ASN A N 1
ATOM 5824 C CA . ASN A 1 816 ? -22.247 -6.200 20.765 1.00 94.50 816 ASN A CA 1
ATOM 5825 C C . ASN A 1 816 ? -21.983 -5.692 22.179 1.00 94.50 816 ASN A C 1
ATOM 5827 O O . ASN A 1 816 ? -22.923 -5.327 22.893 1.00 94.50 816 ASN A O 1
ATOM 5831 N N . HIS A 1 817 ? -20.715 -5.618 22.561 1.00 94.19 817 HIS A N 1
ATOM 5832 C CA . HIS A 1 817 ? -20.291 -5.102 23.855 1.00 94.19 817 HIS A CA 1
ATOM 5833 C C . HIS A 1 817 ? -19.028 -4.259 23.725 1.00 94.19 817 HIS A C 1
ATOM 5835 O O . HIS A 1 817 ? -18.185 -4.461 22.850 1.00 94.19 817 HIS A O 1
ATOM 5841 N N . ALA A 1 818 ? -18.925 -3.270 24.596 1.00 93.75 818 ALA A N 1
ATOM 5842 C CA . ALA A 1 818 ? -17.754 -2.441 24.757 1.00 93.75 818 ALA A CA 1
ATOM 5843 C C . ALA A 1 818 ? -17.622 -2.164 26.245 1.00 93.75 818 ALA A C 1
ATOM 5845 O O . ALA A 1 818 ? -18.439 -1.438 26.805 1.00 93.75 818 ALA A O 1
ATOM 5846 N N . ASP A 1 819 ? -16.608 -2.738 26.874 1.00 93.19 819 ASP A N 1
ATOM 5847 C CA . ASP A 1 819 ? -16.368 -2.629 28.301 1.00 93.19 819 ASP A CA 1
ATOM 5848 C C . ASP A 1 819 ? -14.926 -2.184 28.535 1.00 93.19 819 ASP A C 1
ATOM 5850 O O . ASP A 1 819 ? -13.979 -2.663 27.902 1.00 93.19 819 ASP A O 1
ATOM 5854 N N . TYR A 1 820 ? -14.731 -1.254 29.462 1.00 92.94 820 TYR A N 1
ATOM 5855 C CA . TYR A 1 820 ? -13.405 -0.978 29.991 1.00 92.94 820 TYR A CA 1
ATOM 5856 C C . TYR A 1 820 ? -13.456 -0.676 31.478 1.00 92.94 820 TYR A C 1
ATOM 5858 O O . TYR A 1 820 ? -14.417 -0.116 32.008 1.00 92.94 820 TYR A O 1
ATOM 5866 N N . SER A 1 821 ? -12.371 -1.034 32.148 1.00 91.31 821 SER A N 1
ATOM 5867 C CA . SER A 1 821 ? -12.133 -0.707 33.539 1.00 91.31 821 SER A CA 1
ATOM 5868 C C . SER A 1 821 ? -10.692 -0.277 33.707 1.00 91.31 821 SER A C 1
ATOM 5870 O O . SER A 1 821 ? -9.761 -0.850 33.138 1.00 91.31 821 SER A O 1
ATOM 5872 N N . ALA A 1 822 ? -10.501 0.766 34.490 1.00 86.25 822 ALA A N 1
ATOM 5873 C CA . ALA A 1 822 ? -9.198 1.328 34.706 1.00 86.25 822 ALA A CA 1
ATOM 5874 C C . ALA A 1 822 ? -9.108 1.828 36.146 1.00 86.25 822 ALA A C 1
ATOM 5876 O O . ALA A 1 822 ? -10.014 2.467 36.679 1.00 86.25 822 ALA A O 1
ATOM 5877 N N . SER A 1 823 ? -8.012 1.478 36.809 1.00 82.88 823 SER A N 1
ATOM 5878 C CA . SER A 1 823 ? -7.793 1.792 38.217 1.00 82.88 823 SER A CA 1
ATOM 5879 C C . SER A 1 823 ? -6.355 2.213 38.450 1.00 82.88 823 SER A C 1
ATOM 5881 O O . SER A 1 823 ? -5.418 1.648 37.885 1.00 82.88 823 SER A O 1
ATOM 5883 N N . SER A 1 824 ? -6.174 3.206 39.310 1.00 75.94 824 SER A N 1
ATOM 5884 C CA . SER A 1 824 ? -4.866 3.617 39.787 1.00 75.94 824 SER A CA 1
ATOM 5885 C C . SER A 1 824 ? -4.899 3.930 41.273 1.00 75.94 824 SER A C 1
ATOM 5887 O O . SER A 1 824 ? -5.825 4.565 41.773 1.00 75.94 824 SER A O 1
ATOM 5889 N N . ILE A 1 825 ? -3.843 3.518 41.966 1.00 74.94 825 ILE A N 1
ATOM 5890 C CA . ILE A 1 825 ? -3.603 3.804 43.378 1.00 74.94 825 ILE A CA 1
ATOM 5891 C C . ILE A 1 825 ? -2.214 4.424 43.477 1.00 74.94 825 ILE A C 1
ATOM 5893 O O . ILE A 1 825 ? -1.239 3.829 43.026 1.00 74.94 825 ILE A O 1
ATOM 5897 N N . GLY A 1 826 ? -2.121 5.615 44.059 1.00 66.25 826 GLY A N 1
ATOM 5898 C CA . GLY A 1 826 ? -0.877 6.306 44.372 1.00 66.25 826 GLY A CA 1
ATOM 5899 C C . GLY A 1 826 ? -0.819 6.633 45.860 1.00 66.25 826 GLY A C 1
ATOM 5900 O O . GLY A 1 826 ? -1.760 7.184 46.412 1.00 66.25 826 GLY A O 1
ATOM 5901 N N . MET A 1 827 ? 0.277 6.320 46.533 1.00 63.62 827 MET A N 1
ATOM 5902 C CA . MET A 1 827 ? 0.517 6.669 47.931 1.00 63.62 827 MET A CA 1
ATOM 5903 C C . MET A 1 827 ? 1.757 7.545 48.005 1.00 63.62 827 MET A C 1
ATOM 5905 O O . MET A 1 827 ? 2.759 7.210 47.384 1.00 63.62 827 MET A O 1
ATOM 5909 N N . THR A 1 828 ? 1.703 8.636 48.766 1.00 58.53 828 THR A N 1
ATOM 5910 C CA . THR A 1 828 ? 2.856 9.475 49.104 1.00 58.53 828 THR A CA 1
ATOM 5911 C C . THR A 1 828 ? 2.931 9.635 50.620 1.00 58.53 828 THR A C 1
ATOM 5913 O O . THR A 1 828 ? 1.987 10.043 51.289 1.00 58.53 828 THR A O 1
ATOM 5916 N N . LEU A 1 829 ? 4.079 9.292 51.178 1.00 56.84 829 LEU A N 1
ATOM 5917 C CA . LEU A 1 829 ? 4.462 9.495 52.564 1.00 56.84 829 LEU A CA 1
ATOM 5918 C C . LEU A 1 829 ? 5.483 10.628 52.555 1.00 56.84 829 LEU A C 1
ATOM 5920 O O . LEU A 1 829 ? 6.402 10.579 51.750 1.00 56.84 829 LEU A O 1
ATOM 5924 N N . SER A 1 830 ? 5.352 11.637 53.408 1.00 52.88 830 SER A N 1
ATOM 5925 C CA . SER A 1 830 ? 6.378 12.662 53.625 1.00 52.88 830 SER A CA 1
ATOM 5926 C C . SER A 1 830 ? 6.548 12.882 55.124 1.00 52.88 830 SER A C 1
ATOM 5928 O O . SER A 1 830 ? 5.658 13.393 55.794 1.00 52.88 830 SER A O 1
ATOM 5930 N N . GLY A 1 831 ? 7.684 12.467 55.665 1.00 43.34 831 GLY A N 1
ATOM 5931 C CA . GLY A 1 831 ? 8.070 12.640 57.053 1.00 43.34 831 GLY A CA 1
ATOM 5932 C C . GLY A 1 831 ? 8.535 14.067 57.316 1.00 43.34 831 GLY A C 1
ATOM 5933 O O . GLY A 1 831 ? 9.483 14.530 56.688 1.00 43.34 831 GLY A O 1
ATOM 5934 N N . GLY A 1 832 ? 7.883 14.720 58.274 1.00 40.94 832 GLY A N 1
ATOM 5935 C CA . GLY A 1 832 ? 8.334 15.912 58.988 1.00 40.94 832 GLY A CA 1
ATOM 5936 C C . GLY A 1 832 ? 7.930 15.759 60.459 1.00 40.94 832 GLY A C 1
ATOM 5937 O O . GLY A 1 832 ? 6.868 15.215 60.752 1.00 40.94 832 GLY A O 1
ATOM 5938 N N . LYS A 1 833 ? 8.814 16.126 61.392 1.00 33.41 833 LYS A N 1
ATOM 5939 C CA . LYS A 1 833 ? 8.615 15.955 62.843 1.00 33.41 833 LYS A CA 1
ATOM 5940 C C . LYS A 1 833 ? 7.559 16.924 63.391 1.00 33.41 833 LYS A C 1
ATOM 5942 O O . LYS A 1 833 ? 7.773 18.122 63.282 1.00 33.41 833 LYS A O 1
ATOM 5947 N N . ASP A 1 834 ? 6.607 16.400 64.164 1.00 30.95 834 ASP A N 1
ATOM 5948 C CA . ASP A 1 834 ? 6.247 16.996 65.456 1.00 30.95 834 ASP A CA 1
ATOM 5949 C C . ASP A 1 834 ? 6.577 15.999 66.574 1.00 30.95 834 ASP A C 1
ATOM 5951 O O . ASP A 1 834 ? 6.050 14.886 66.667 1.00 30.95 834 ASP A O 1
ATOM 5955 N N . VAL A 1 835 ? 7.569 16.359 67.390 1.00 32.53 835 VAL A N 1
ATOM 5956 C CA . VAL A 1 835 ? 8.097 15.517 68.467 1.00 32.53 835 VAL A CA 1
ATOM 5957 C C . VAL A 1 835 ? 7.235 15.706 69.708 1.00 32.53 835 VAL A C 1
ATOM 5959 O O . VAL A 1 835 ? 7.477 16.619 70.490 1.00 32.53 835 VAL A O 1
ATOM 5962 N N . LYS A 1 836 ? 6.271 14.798 69.896 1.00 33.03 836 LYS A N 1
ATOM 5963 C CA . LYS A 1 836 ? 5.954 14.074 71.149 1.00 33.03 836 LYS A CA 1
ATOM 5964 C C . LYS A 1 836 ? 4.674 13.253 70.931 1.00 33.03 836 LYS A C 1
ATOM 5966 O O . LYS A 1 836 ? 3.576 13.758 71.109 1.00 33.03 836 LYS A O 1
ATOM 5971 N N . GLY A 1 837 ? 4.830 11.976 70.556 1.00 34.50 837 GLY A N 1
ATOM 5972 C CA . GLY A 1 837 ? 3.704 11.028 70.469 1.00 34.50 837 GLY A CA 1
ATOM 5973 C C . GLY A 1 837 ? 3.594 10.177 69.196 1.00 34.50 837 GLY A C 1
ATOM 5974 O O . GLY A 1 837 ? 2.494 9.985 68.704 1.00 34.50 837 GLY A O 1
ATOM 5975 N N . GLY A 1 838 ? 4.699 9.660 68.647 1.00 31.50 838 GLY A N 1
ATOM 5976 C CA . GLY A 1 838 ? 4.738 8.364 67.939 1.00 31.50 838 GLY A CA 1
ATOM 5977 C C . GLY A 1 838 ? 3.784 8.050 66.767 1.00 31.50 838 GLY A C 1
ATOM 5978 O O . GLY A 1 838 ? 3.629 6.867 66.477 1.00 31.50 838 GLY A O 1
ATOM 5979 N N . ARG A 1 839 ? 3.162 9.011 66.068 1.00 33.22 839 ARG A N 1
ATOM 5980 C CA . ARG A 1 839 ? 2.347 8.727 64.864 1.00 33.22 839 ARG A CA 1
ATOM 5981 C C . ARG A 1 839 ? 2.995 9.303 63.602 1.00 33.22 839 ARG A C 1
ATOM 5983 O O . ARG A 1 839 ? 3.153 10.510 63.476 1.00 33.22 839 ARG A O 1
ATOM 5990 N N . ILE A 1 840 ? 3.362 8.419 62.672 1.00 38.97 840 ILE A N 1
ATOM 5991 C CA . ILE A 1 840 ? 3.673 8.758 61.276 1.00 38.97 840 ILE A CA 1
ATOM 5992 C C . ILE A 1 840 ? 2.326 8.810 60.544 1.00 38.97 840 ILE A C 1
ATOM 5994 O O . ILE A 1 840 ? 1.682 7.771 60.402 1.00 38.97 840 ILE A O 1
ATOM 5998 N N . SER A 1 841 ? 1.877 9.991 60.116 1.00 41.25 841 SER A N 1
ATOM 5999 C CA . SER A 1 841 ? 0.643 10.134 59.330 1.00 41.25 841 SER A CA 1
ATOM 6000 C C . SER A 1 841 ? 0.968 10.107 57.829 1.00 41.25 841 SER A C 1
ATOM 6002 O O . SER A 1 841 ? 1.853 10.852 57.403 1.00 41.25 841 SER A O 1
ATOM 6004 N N . PRO A 1 842 ? 0.299 9.272 57.009 1.00 43.12 842 PRO A N 1
ATOM 6005 C CA . PRO A 1 842 ? 0.420 9.348 55.555 1.00 43.12 842 PRO A CA 1
ATOM 6006 C C . PRO A 1 842 ? -0.061 10.723 55.070 1.00 43.12 842 PRO A C 1
ATOM 6008 O O . PRO A 1 842 ? -1.136 11.170 55.458 1.00 43.12 842 PRO A O 1
ATOM 6011 N N . THR A 1 843 ? 0.737 11.404 54.246 1.00 50.25 843 THR A N 1
ATOM 6012 C CA . THR A 1 843 ? 0.471 12.779 53.778 1.00 50.25 843 THR A CA 1
ATOM 6013 C C . THR A 1 843 ? -0.222 12.846 52.413 1.00 50.25 843 THR A C 1
ATOM 6015 O O . THR A 1 843 ? -0.409 13.933 51.873 1.00 50.25 843 THR A O 1
ATOM 6018 N N . GLY A 1 844 ? -0.651 11.706 51.865 1.00 54.56 844 GLY A N 1
ATOM 6019 C CA . GLY A 1 844 ? -1.626 11.658 50.778 1.00 54.56 844 GLY A CA 1
ATOM 6020 C C . GLY A 1 844 ? -1.713 10.293 50.101 1.00 54.56 844 GLY A C 1
ATOM 6021 O O . GLY A 1 844 ? -0.694 9.688 49.769 1.00 54.56 844 GLY A O 1
ATOM 6022 N N . ALA A 1 845 ? -2.933 9.814 49.862 1.00 55.44 845 ALA A N 1
ATOM 6023 C CA . ALA A 1 845 ? -3.214 8.729 48.927 1.00 55.44 845 ALA A CA 1
ATOM 6024 C C . ALA A 1 845 ? -4.146 9.268 47.837 1.00 55.44 845 ALA A C 1
ATOM 6026 O O . ALA A 1 845 ? -5.122 9.946 48.144 1.00 55.44 845 ALA A O 1
ATOM 6027 N N . GLY A 1 846 ? -3.815 9.007 46.577 1.00 59.78 846 GLY A N 1
ATOM 6028 C CA . GLY A 1 846 ? -4.637 9.318 45.420 1.00 59.78 846 GLY A CA 1
ATOM 6029 C C . GLY A 1 846 ? -5.197 8.039 44.823 1.00 59.78 846 GLY A C 1
ATOM 6030 O O . GLY A 1 846 ? -4.451 7.092 44.570 1.00 59.78 846 GLY A O 1
ATOM 6031 N N . VAL A 1 847 ? -6.500 8.020 44.579 1.00 64.06 847 VAL A N 1
ATOM 6032 C CA . VAL A 1 847 ? -7.175 6.962 43.828 1.00 64.06 847 VAL A CA 1
ATOM 6033 C C . VAL A 1 847 ? -7.749 7.578 42.561 1.00 64.06 847 VAL A C 1
ATOM 6035 O O . VAL A 1 847 ? -8.265 8.692 42.598 1.00 64.06 847 VAL A O 1
ATOM 6038 N N . GLY A 1 848 ? -7.614 6.879 41.442 1.00 65.19 848 GLY A N 1
ATOM 6039 C CA . GLY A 1 848 ? -8.266 7.237 40.188 1.00 65.19 848 GLY A CA 1
ATOM 6040 C C . GLY A 1 848 ? -8.957 6.007 39.627 1.00 65.19 848 GLY A C 1
ATOM 6041 O O . GLY A 1 848 ? -8.365 4.925 39.611 1.00 65.19 848 GLY A O 1
ATOM 6042 N N . GLN A 1 849 ? -10.207 6.156 39.214 1.00 79.44 849 GLN A N 1
ATOM 6043 C CA . GLN A 1 849 ? -10.994 5.090 38.613 1.00 79.44 849 GLN A CA 1
ATOM 6044 C C . GLN A 1 849 ? -11.740 5.646 37.409 1.00 79.44 849 GLN A C 1
ATOM 6046 O O . GLN A 1 849 ? -12.272 6.755 37.446 1.00 79.44 849 GLN A O 1
ATOM 6051 N N . ASP A 1 850 ? -11.769 4.865 36.342 1.00 79.56 850 ASP A N 1
ATOM 6052 C CA . ASP A 1 850 ? -12.624 5.132 35.200 1.00 79.56 850 ASP A CA 1
ATOM 6053 C C . ASP A 1 850 ? -13.132 3.809 34.633 1.00 79.56 850 ASP A C 1
ATOM 6055 O O . ASP A 1 850 ? -12.431 2.794 34.650 1.00 79.56 850 ASP A O 1
ATOM 6059 N N . SER A 1 851 ? -14.376 3.805 34.181 1.00 87.62 851 SER A N 1
ATOM 6060 C CA . SER A 1 851 ? -15.015 2.619 33.629 1.00 87.62 851 SER A CA 1
ATOM 6061 C C . SER A 1 851 ? -16.164 3.022 32.727 1.00 87.62 851 SER A C 1
ATOM 6063 O O . SER A 1 851 ? -16.927 3.927 33.066 1.00 87.62 851 SER A O 1
ATOM 6065 N N . GLY A 1 852 ? -16.344 2.286 31.640 1.00 87.38 852 GLY A N 1
ATOM 6066 C CA . GLY A 1 852 ? -17.471 2.448 30.736 1.00 87.38 852 GLY A CA 1
ATOM 6067 C C . GLY A 1 852 ? -17.970 1.093 30.272 1.00 87.38 852 GLY A C 1
ATOM 6068 O O . GLY A 1 852 ? -17.187 0.157 30.128 1.00 87.38 852 GLY A O 1
ATOM 6069 N N . SER A 1 853 ? -19.278 1.007 30.047 1.00 90.88 853 SER A N 1
ATOM 6070 C CA . SER A 1 853 ? -19.914 -0.132 29.393 1.00 90.88 853 SER A CA 1
ATOM 6071 C C . SER A 1 853 ? -20.928 0.380 28.376 1.00 90.88 853 SER A C 1
ATOM 6073 O O . SER A 1 853 ? -21.640 1.357 28.625 1.00 90.88 853 SER A O 1
ATOM 6075 N N . ALA A 1 854 ? -20.981 -0.262 27.220 1.00 91.88 854 ALA A N 1
ATOM 6076 C CA . ALA A 1 854 ? -22.010 -0.076 26.216 1.00 91.88 854 ALA A CA 1
ATOM 6077 C C . ALA A 1 854 ? -22.343 -1.438 25.616 1.00 91.88 854 ALA A C 1
ATOM 6079 O O . ALA A 1 854 ? -21.470 -2.282 25.431 1.00 91.88 854 ALA A O 1
ATOM 6080 N N . SER A 1 855 ? -23.614 -1.654 25.308 1.00 93.25 855 SER A N 1
ATOM 6081 C CA . SER A 1 855 ? -24.055 -2.859 24.618 1.00 93.25 855 SER A CA 1
ATOM 6082 C C . SER A 1 855 ? -25.127 -2.513 23.601 1.00 93.25 855 SER A C 1
ATOM 6084 O O . SER A 1 855 ? -25.888 -1.558 23.770 1.00 93.25 855 SER A O 1
ATOM 6086 N N . SER A 1 856 ? -25.176 -3.291 22.530 1.00 94.50 856 SER A N 1
ATOM 6087 C CA . SER A 1 856 ? -26.286 -3.287 21.585 1.00 94.50 856 SER A CA 1
ATOM 6088 C C . SER A 1 856 ? -26.501 -4.699 21.058 1.00 94.50 856 SER A C 1
ATOM 6090 O O . SER A 1 856 ? -25.797 -5.641 21.419 1.00 94.50 856 SER A O 1
ATOM 6092 N N . THR A 1 857 ? -27.516 -4.885 20.229 1.00 93.94 857 THR A N 1
ATOM 6093 C CA . THR A 1 857 ? -27.746 -6.158 19.552 1.00 93.94 857 THR A CA 1
ATOM 6094 C C . THR A 1 857 ? -27.969 -5.874 18.082 1.00 93.94 857 THR A C 1
ATOM 6096 O O . THR A 1 857 ? -28.824 -5.065 17.729 1.00 93.94 857 THR A O 1
ATOM 6099 N N . THR A 1 858 ? -27.183 -6.531 17.239 1.00 95.25 858 THR A N 1
ATOM 6100 C CA . THR A 1 858 ? -27.381 -6.520 15.797 1.00 95.25 858 THR A CA 1
ATOM 6101 C C . THR A 1 858 ? -28.402 -7.586 15.450 1.00 95.25 858 THR A C 1
ATOM 6103 O O . THR A 1 858 ? -28.130 -8.780 15.592 1.00 95.25 858 THR A O 1
ATOM 6106 N N . THR A 1 859 ? -29.586 -7.125 15.042 1.00 94.25 859 THR A N 1
ATOM 6107 C CA . THR A 1 859 ? -30.753 -7.976 14.803 1.00 94.25 859 THR A CA 1
ATOM 6108 C C . THR A 1 859 ? -30.859 -8.444 13.361 1.00 94.25 859 THR A C 1
ATOM 6110 O O . THR A 1 859 ? -30.547 -7.692 12.437 1.00 94.25 859 THR A O 1
ATOM 6113 N N . SER A 1 860 ? -31.410 -9.632 13.172 1.00 96.44 860 SER A N 1
ATOM 6114 C CA . SER A 1 860 ? -31.706 -10.237 11.889 1.00 96.44 860 SER A CA 1
ATOM 6115 C C . SER A 1 860 ? -33.119 -9.882 11.445 1.00 96.44 860 SER A C 1
ATOM 6117 O O . SER A 1 860 ? -34.059 -9.827 12.244 1.00 96.44 860 SER A O 1
ATOM 6119 N N . GLY A 1 861 ? -33.301 -9.631 10.152 1.00 95.44 861 GLY A N 1
ATOM 6120 C CA . GLY A 1 861 ? -34.598 -9.179 9.660 1.00 95.44 861 GLY A CA 1
ATOM 6121 C C . GLY A 1 861 ? -34.779 -9.279 8.160 1.00 95.44 861 GLY A C 1
ATOM 6122 O O . GLY A 1 861 ? -33.833 -9.152 7.384 1.00 95.44 861 GLY A O 1
ATOM 6123 N N . ILE A 1 862 ? -36.030 -9.493 7.760 1.00 97.81 862 ILE A N 1
ATOM 6124 C CA . ILE A 1 862 ? -36.464 -9.524 6.367 1.00 97.81 862 ILE A CA 1
ATOM 6125 C C . ILE A 1 862 ? -37.624 -8.535 6.215 1.00 97.81 862 ILE A C 1
ATOM 6127 O O . ILE A 1 862 ? -38.689 -8.733 6.813 1.00 97.81 862 ILE A O 1
ATOM 6131 N N . SER A 1 863 ? -37.439 -7.476 5.416 1.00 97.56 863 SER A N 1
ATOM 6132 C CA . SER A 1 863 ? -38.408 -6.373 5.297 1.00 97.56 863 SER A CA 1
ATOM 6133 C C . SER A 1 863 ? -39.802 -6.869 4.909 1.00 97.56 863 SER A C 1
ATOM 6135 O O . SER A 1 863 ? -40.022 -7.343 3.794 1.00 97.56 863 SER A O 1
ATOM 6137 N N . GLY A 1 864 ? -40.758 -6.720 5.830 1.00 94.69 864 GLY A N 1
ATOM 6138 C CA . GLY A 1 864 ? -42.160 -7.096 5.629 1.00 94.69 864 GLY A CA 1
ATOM 6139 C C . GLY A 1 864 ? -42.478 -8.599 5.671 1.00 94.69 864 GLY A C 1
ATOM 6140 O O . GLY A 1 864 ? -43.634 -8.939 5.441 1.00 94.69 864 GLY A O 1
ATOM 6141 N N . ILE A 1 865 ? -41.516 -9.489 5.965 1.00 95.00 865 ILE A N 1
ATOM 6142 C CA . ILE A 1 865 ? -41.730 -10.952 5.889 1.00 95.00 865 ILE A CA 1
ATOM 6143 C C . ILE A 1 865 ? -41.491 -11.665 7.228 1.00 95.00 865 ILE A C 1
ATOM 6145 O O . ILE A 1 865 ? -42.414 -12.279 7.756 1.00 95.00 865 ILE A O 1
ATOM 6149 N N . ALA A 1 866 ? -40.272 -11.627 7.778 1.00 92.62 866 ALA A N 1
ATOM 6150 C CA . ALA A 1 866 ? -39.902 -12.406 8.968 1.00 92.62 866 ALA A CA 1
ATOM 6151 C C . ALA A 1 866 ? -38.762 -11.755 9.773 1.00 92.62 866 ALA A C 1
ATOM 6153 O O . ALA A 1 866 ? -38.020 -10.924 9.253 1.00 92.62 866 ALA A O 1
ATOM 6154 N N . GLY A 1 867 ? -38.597 -12.156 11.038 1.00 92.00 867 GLY A N 1
ATOM 6155 C CA . GLY A 1 867 ? -37.636 -11.535 11.959 1.00 92.00 867 GLY A CA 1
ATOM 6156 C C . GLY A 1 867 ? -38.011 -10.091 12.286 1.00 92.00 867 GLY A C 1
ATOM 6157 O O . GLY A 1 867 ? -39.190 -9.779 12.467 1.00 92.00 867 GLY A O 1
ATOM 6158 N N . ASN A 1 868 ? -37.029 -9.187 12.313 1.00 91.50 868 ASN A N 1
ATOM 6159 C CA . ASN A 1 868 ? -37.298 -7.751 12.323 1.00 91.50 868 ASN A CA 1
ATOM 6160 C C . ASN A 1 868 ? -37.888 -7.299 10.971 1.00 91.50 868 ASN A C 1
ATOM 6162 O O . ASN A 1 868 ? -37.168 -6.939 10.041 1.00 91.50 868 ASN A O 1
ATOM 6166 N N . THR A 1 869 ? -39.217 -7.288 10.862 1.00 94.50 869 THR A N 1
ATOM 6167 C CA . THR A 1 869 ? -39.935 -6.900 9.635 1.00 94.50 869 THR A CA 1
ATOM 6168 C C . THR A 1 869 ? -39.889 -5.398 9.342 1.00 94.50 869 THR A C 1
ATOM 6170 O O . THR A 1 869 ? -40.256 -4.975 8.239 1.00 94.50 869 THR A O 1
ATOM 6173 N N . ALA A 1 870 ? -39.473 -4.579 10.312 1.00 94.00 870 ALA A N 1
ATOM 6174 C CA . ALA A 1 870 ? -39.378 -3.128 10.191 1.00 94.00 870 ALA A CA 1
ATOM 6175 C C . ALA A 1 870 ? -38.059 -2.661 9.559 1.00 94.00 870 ALA A C 1
ATOM 6177 O O . ALA A 1 870 ? -37.992 -1.509 9.151 1.00 94.00 870 ALA A O 1
ATOM 6178 N N . VAL A 1 871 ? -37.064 -3.545 9.409 1.00 94.56 871 VAL A N 1
ATOM 6179 C CA . VAL A 1 871 ? -35.772 -3.204 8.796 1.00 94.56 871 VAL A CA 1
ATOM 6180 C C . VAL A 1 871 ? -35.941 -2.661 7.380 1.00 94.56 871 VAL A C 1
ATOM 6182 O O . VAL A 1 871 ? -36.766 -3.181 6.618 1.00 94.56 871 VAL A O 1
ATOM 6185 N N . ARG A 1 872 ? -35.170 -1.640 7.010 1.00 96.31 872 ARG A N 1
ATOM 6186 C CA . ARG A 1 872 ? -35.149 -1.022 5.682 1.00 96.31 872 ARG A CA 1
ATOM 6187 C C . ARG A 1 872 ? -33.738 -0.832 5.154 1.00 96.31 872 ARG A C 1
ATOM 6189 O O . ARG A 1 872 ? -32.752 -0.751 5.880 1.00 96.31 872 ARG A O 1
ATOM 6196 N N . THR A 1 873 ? -33.639 -0.744 3.834 1.00 92.81 873 THR A N 1
ATOM 6197 C CA . THR A 1 873 ? -32.398 -0.335 3.178 1.00 92.81 873 THR A CA 1
ATOM 6198 C C . THR A 1 873 ? -32.099 1.126 3.493 1.00 92.81 873 THR A C 1
ATOM 6200 O O . THR A 1 873 ? -32.906 2.003 3.198 1.00 92.81 873 THR A O 1
ATOM 6203 N N . GLY A 1 874 ? -30.917 1.369 4.062 1.00 85.81 874 GLY A N 1
ATOM 6204 C CA . GLY A 1 874 ? -30.476 2.694 4.501 1.00 85.81 874 GLY A CA 1
ATOM 6205 C C . GLY A 1 874 ? -30.667 2.959 5.995 1.00 85.81 874 GLY A C 1
ATOM 6206 O O . GLY A 1 874 ? -30.273 4.033 6.448 1.00 85.81 874 GLY A O 1
ATOM 6207 N N . ASP A 1 875 ? -31.221 2.007 6.754 1.00 88.06 875 ASP A N 1
ATOM 6208 C CA . ASP A 1 875 ? -31.233 2.085 8.216 1.00 88.06 875 ASP A CA 1
ATOM 6209 C C . ASP A 1 875 ? -29.808 2.221 8.765 1.00 88.06 875 ASP A C 1
ATOM 6211 O O . ASP A 1 875 ? -28.847 1.680 8.210 1.00 88.06 875 ASP A O 1
ATOM 6215 N N . ALA A 1 876 ? -29.676 2.967 9.863 1.00 83.12 876 ALA A N 1
ATOM 6216 C CA . ALA A 1 876 ? -28.406 3.102 10.557 1.00 83.12 876 ALA A CA 1
ATOM 6217 C C . ALA A 1 876 ? -27.953 1.748 11.119 1.00 83.12 876 ALA A C 1
ATOM 6219 O O . ALA A 1 876 ? -28.753 0.987 11.666 1.00 83.12 876 ALA A O 1
ATOM 6220 N N . GLU A 1 877 ? -26.653 1.486 11.021 1.00 84.38 877 GLU A N 1
ATOM 6221 C CA . GLU A 1 877 ? -26.032 0.285 11.573 1.00 84.38 877 GLU A CA 1
ATOM 6222 C C . GLU A 1 877 ? -26.249 0.226 13.098 1.00 84.38 877 GLU A C 1
ATOM 6224 O O . GLU A 1 877 ? -26.084 1.217 13.811 1.00 84.38 877 GLU A O 1
ATOM 6229 N N . THR A 1 878 ? -26.626 -0.944 13.615 1.00 81.44 878 THR A N 1
ATOM 6230 C CA . THR A 1 878 ? -26.982 -1.144 15.036 1.00 81.44 878 THR A CA 1
ATOM 6231 C C . THR A 1 878 ? -25.774 -1.410 15.943 1.00 81.44 878 THR A C 1
ATOM 6233 O O . THR A 1 878 ? -25.928 -1.679 17.139 1.00 81.44 878 THR A O 1
ATOM 6236 N N . GLY A 1 879 ? -24.568 -1.378 15.376 1.00 81.38 879 GLY A N 1
ATOM 6237 C CA . GLY A 1 879 ? -23.304 -1.507 16.090 1.00 81.38 879 GLY A CA 1
ATOM 6238 C C . GLY A 1 879 ? -23.033 -0.367 17.067 1.00 81.38 879 GLY A C 1
ATOM 6239 O O . GLY A 1 879 ? -23.581 0.727 16.952 1.00 81.38 879 GLY A O 1
ATOM 6240 N N . ILE A 1 880 ? -22.145 -0.612 18.026 1.00 88.31 880 ILE A N 1
ATOM 6241 C CA . ILE A 1 880 ? -21.624 0.407 18.941 1.00 88.31 880 ILE A CA 1
ATOM 6242 C C . ILE A 1 880 ? -20.209 0.817 18.540 1.00 88.31 880 ILE A C 1
ATOM 6244 O O . ILE A 1 880 ? -19.397 0.003 18.104 1.00 88.31 880 ILE A O 1
ATOM 6248 N N . ALA A 1 881 ? -19.899 2.099 18.720 1.00 86.25 881 ALA A N 1
ATOM 6249 C CA . ALA A 1 881 ? -18.542 2.604 18.561 1.00 86.25 881 ALA A CA 1
ATOM 6250 C C . ALA A 1 881 ? -17.658 2.191 19.750 1.00 86.25 881 ALA A C 1
ATOM 6252 O O . ALA A 1 881 ? -18.150 1.976 20.861 1.00 86.25 881 ALA A O 1
ATOM 6253 N N . LYS A 1 882 ? -16.336 2.143 19.538 1.00 84.94 882 LYS A N 1
ATOM 6254 C CA . LYS A 1 882 ? -15.370 1.977 20.633 1.00 84.94 882 LYS A CA 1
ATOM 6255 C C . LYS A 1 882 ? -15.552 3.115 21.648 1.00 84.94 882 LYS A C 1
ATOM 6257 O O . LYS A 1 882 ? -15.474 4.287 21.286 1.00 84.94 882 LYS A O 1
ATOM 6262 N N . ILE A 1 883 ? -15.766 2.771 22.918 1.00 86.25 883 ILE A N 1
ATOM 6263 C CA . ILE A 1 883 ? -15.895 3.739 24.027 1.00 86.25 883 ILE A CA 1
ATOM 6264 C C . ILE A 1 883 ? -14.577 3.962 24.787 1.00 86.25 883 ILE A C 1
ATOM 6266 O O . ILE A 1 883 ? -14.522 4.789 25.694 1.00 86.25 883 ILE A O 1
ATOM 6270 N N . PHE A 1 884 ? -13.529 3.214 24.430 1.00 88.06 884 PHE A N 1
ATOM 6271 C CA . PHE A 1 884 ? -12.236 3.192 25.108 1.00 88.06 884 PHE A CA 1
ATOM 6272 C C . PHE A 1 884 ? -11.140 3.865 24.270 1.00 88.06 884 PHE A C 1
ATOM 6274 O O . PHE A 1 884 ? -10.966 3.558 23.091 1.00 88.06 884 PHE A O 1
ATOM 6281 N N . ASP A 1 885 ? -10.372 4.744 24.915 1.00 85.19 885 ASP A N 1
ATOM 6282 C CA . ASP A 1 885 ? -9.142 5.354 24.402 1.00 85.19 885 ASP A CA 1
ATOM 6283 C C . ASP A 1 885 ? -8.096 5.303 25.523 1.00 85.19 885 ASP A C 1
ATOM 6285 O O . ASP A 1 885 ? -8.258 5.942 26.569 1.00 85.19 885 ASP A O 1
ATOM 6289 N N . ALA A 1 886 ? -7.032 4.523 25.315 1.00 79.31 886 ALA A N 1
ATOM 6290 C CA . ALA A 1 886 ? -6.020 4.274 26.335 1.00 79.31 886 ALA A CA 1
ATOM 6291 C C . ALA A 1 886 ? -5.355 5.566 26.839 1.00 79.31 886 ALA A C 1
ATOM 6293 O O . ALA A 1 886 ? -5.156 5.716 28.045 1.00 79.31 886 ALA A O 1
ATOM 6294 N N . ASP A 1 887 ? -5.057 6.522 25.955 1.00 76.00 887 ASP A N 1
ATOM 6295 C CA . ASP A 1 887 ? -4.393 7.774 26.324 1.00 76.00 887 ASP A CA 1
ATOM 6296 C C . ASP A 1 887 ? -5.328 8.698 27.098 1.00 76.00 887 ASP A C 1
ATOM 6298 O O . ASP A 1 887 ? -4.904 9.364 28.050 1.00 76.00 887 ASP A O 1
ATOM 6302 N N . LYS A 1 888 ? -6.598 8.761 26.691 1.00 81.31 888 LYS A N 1
ATOM 6303 C CA . LYS A 1 888 ? -7.612 9.564 27.377 1.00 81.31 888 LYS A CA 1
ATOM 6304 C C . LYS A 1 888 ? -7.884 9.019 28.778 1.00 81.31 888 LYS A C 1
ATOM 6306 O O . LYS A 1 888 ? -7.760 9.768 29.745 1.00 81.31 888 LYS A O 1
ATOM 6311 N N . VAL A 1 889 ? -8.137 7.714 28.896 1.00 81.44 889 VAL A N 1
ATOM 6312 C CA . VAL A 1 889 ? -8.392 7.042 30.182 1.00 81.44 889 VAL A CA 1
ATOM 6313 C C . VAL A 1 889 ? -7.181 7.172 31.113 1.00 81.44 889 VAL A C 1
ATOM 6315 O O . VAL A 1 889 ? -7.325 7.499 32.293 1.00 81.44 889 VAL A O 1
ATOM 6318 N N . GLN A 1 890 ? -5.959 7.010 30.589 1.00 74.81 890 GLN A N 1
ATOM 6319 C CA . GLN A 1 890 ? -4.735 7.205 31.370 1.00 74.81 890 GLN A CA 1
ATOM 6320 C C . GLN A 1 890 ? -4.618 8.644 31.902 1.00 74.81 890 GLN A C 1
ATOM 6322 O O . GLN A 1 890 ? -4.227 8.847 33.056 1.00 74.81 890 GLN A O 1
ATOM 6327 N N . LYS A 1 891 ? -4.930 9.653 31.080 1.00 74.56 891 LYS A N 1
ATOM 6328 C CA . LYS A 1 891 ? -4.886 11.069 31.482 1.00 74.56 891 LYS A CA 1
ATOM 6329 C C . LYS A 1 891 ? -5.937 11.394 32.538 1.00 74.56 891 LYS A C 1
ATOM 6331 O O . LYS A 1 891 ? -5.590 12.041 33.527 1.00 74.56 891 LYS A O 1
ATOM 6336 N N . ASP A 1 892 ? -7.166 10.921 32.365 1.00 70.00 892 ASP A N 1
ATOM 6337 C CA . ASP A 1 892 ? -8.267 11.186 33.294 1.00 70.00 892 ASP A CA 1
ATOM 6338 C C . ASP A 1 892 ? -7.985 10.576 34.676 1.00 70.00 892 ASP A C 1
ATOM 6340 O O . ASP A 1 892 ? -8.092 11.265 35.694 1.00 70.00 892 ASP A O 1
ATOM 6344 N N . ILE A 1 893 ? -7.489 9.337 34.729 1.00 71.31 893 ILE A N 1
ATOM 6345 C CA . ILE A 1 893 ? -7.089 8.679 35.982 1.00 71.31 893 ILE A CA 1
ATOM 6346 C C . ILE A 1 893 ? -5.941 9.409 36.681 1.00 71.31 893 ILE A C 1
ATOM 6348 O O . ILE A 1 893 ? -5.957 9.579 37.904 1.00 71.31 893 ILE A O 1
ATOM 6352 N N . ASN A 1 894 ? -4.947 9.872 35.920 1.00 65.06 894 ASN A N 1
ATOM 6353 C CA . ASN A 1 894 ? -3.850 10.659 36.478 1.00 65.06 894 ASN A CA 1
ATOM 6354 C C . ASN A 1 894 ? -4.341 11.997 37.047 1.00 65.06 894 ASN A C 1
ATOM 6356 O O . ASN A 1 894 ? -3.875 12.411 38.109 1.00 65.06 894 ASN A O 1
ATOM 6360 N N . ALA A 1 895 ? -5.291 12.659 36.381 1.00 63.19 895 ALA A N 1
ATOM 6361 C CA . ALA A 1 895 ? -5.889 13.894 36.876 1.00 63.19 895 ALA A CA 1
ATOM 6362 C C . ALA A 1 895 ? -6.642 13.663 38.196 1.00 63.19 895 ALA A C 1
ATOM 6364 O O . ALA A 1 895 ? -6.409 14.395 39.159 1.00 63.19 895 ALA A O 1
ATOM 6365 N N . GLN A 1 896 ? -7.466 12.612 38.277 1.00 58.56 896 GLN A N 1
ATOM 6366 C CA . GLN A 1 896 ? -8.163 12.234 39.511 1.00 58.56 896 GLN A CA 1
ATOM 6367 C C . GLN A 1 896 ? -7.180 11.983 40.664 1.00 58.56 896 GLN A C 1
ATOM 6369 O O . GLN A 1 896 ? -7.325 12.569 41.734 1.00 58.56 896 GLN A O 1
ATOM 6374 N N . MET A 1 897 ? -6.119 11.201 40.426 1.00 61.44 897 MET A N 1
ATOM 6375 C CA . MET A 1 897 ? -5.091 10.915 41.433 1.00 61.44 897 MET A CA 1
ATOM 6376 C C . MET A 1 897 ? -4.453 12.197 41.990 1.00 61.44 897 MET A C 1
ATOM 6378 O O . MET A 1 897 ? -4.311 12.335 43.207 1.00 61.44 897 MET A O 1
ATOM 6382 N N . GLN A 1 898 ? -4.075 13.134 41.114 1.00 57.41 898 GLN A N 1
ATOM 6383 C CA . GLN A 1 898 ? -3.464 14.407 41.514 1.00 57.41 898 GLN A CA 1
ATOM 6384 C C . GLN A 1 898 ? -4.429 15.278 42.325 1.00 57.41 898 GLN A C 1
ATOM 6386 O O . GLN A 1 898 ? -4.020 15.905 43.302 1.00 57.41 898 GLN A O 1
ATOM 6391 N N . ILE A 1 899 ? -5.713 15.283 41.966 1.00 56.06 899 ILE A N 1
ATOM 6392 C CA . ILE A 1 899 ? -6.749 16.028 42.688 1.00 56.06 899 ILE A CA 1
ATOM 6393 C C . ILE A 1 899 ? -6.968 15.442 44.083 1.00 56.06 899 ILE A C 1
ATOM 6395 O O . ILE A 1 899 ? -6.965 16.191 45.060 1.00 56.06 899 ILE A O 1
ATOM 6399 N N . THR A 1 900 ? -7.096 14.119 44.207 1.00 52.75 900 THR A N 1
ATOM 6400 C CA . THR A 1 900 ? -7.265 13.452 45.507 1.00 52.75 900 THR A CA 1
ATOM 6401 C C . THR A 1 900 ? -6.054 13.685 46.410 1.00 52.75 900 THR A C 1
ATOM 6403 O O . THR A 1 900 ? -6.213 13.985 47.595 1.00 52.75 900 THR A O 1
ATOM 6406 N N . LEU A 1 901 ? -4.839 13.633 45.850 1.00 53.19 901 LEU A N 1
ATOM 6407 C CA . LEU A 1 901 ? -3.613 13.973 46.573 1.00 53.19 901 LEU A CA 1
ATOM 6408 C C . LEU A 1 901 ? -3.631 15.431 47.059 1.00 53.19 901 LEU A C 1
ATOM 6410 O O . LEU A 1 901 ? -3.425 15.666 48.250 1.00 53.19 901 LEU A O 1
ATOM 6414 N N . ALA A 1 902 ? -3.937 16.395 46.186 1.00 50.53 902 ALA A N 1
ATOM 6415 C CA . ALA A 1 902 ? -4.003 17.813 46.543 1.00 50.53 902 ALA A CA 1
ATOM 6416 C C . ALA A 1 902 ? -5.064 18.099 47.622 1.00 50.53 902 ALA A C 1
ATOM 6418 O O . ALA A 1 902 ? -4.791 18.818 48.586 1.00 50.53 902 ALA A O 1
ATOM 6419 N N . PHE A 1 903 ? -6.247 17.488 47.510 1.00 49.75 903 PHE A N 1
ATOM 6420 C CA . PHE A 1 903 ? -7.301 17.600 48.517 1.00 49.75 903 PHE A CA 1
ATOM 6421 C C . PHE A 1 903 ? -6.858 17.014 49.862 1.00 49.75 903 PHE A C 1
ATOM 6423 O O . PHE A 1 903 ? -7.020 17.665 50.891 1.00 49.75 903 PHE A O 1
ATOM 6430 N N . SER A 1 904 ? -6.245 15.824 49.869 1.00 50.91 904 SER A N 1
ATOM 6431 C CA . SER A 1 904 ? -5.784 15.174 51.105 1.00 50.91 904 SER A CA 1
ATOM 6432 C C . SER A 1 904 ? -4.748 16.009 51.870 1.00 50.91 904 SER A C 1
ATOM 6434 O O . SER A 1 904 ? -4.787 16.067 53.099 1.00 50.91 904 SER A O 1
ATOM 6436 N N . GLN A 1 905 ? -3.874 16.719 51.150 1.00 50.91 905 GLN A N 1
ATOM 6437 C CA . GLN A 1 905 ? -2.865 17.599 51.740 1.00 50.91 905 GLN A CA 1
ATOM 6438 C C . GLN A 1 905 ? -3.482 18.861 52.354 1.00 50.91 905 GLN A C 1
ATOM 6440 O O . GLN A 1 905 ? -3.089 19.263 53.449 1.00 50.91 905 GLN A O 1
ATOM 6445 N N . GLN A 1 906 ? -4.457 19.478 51.678 1.00 45.84 906 GLN A N 1
ATOM 6446 C CA . GLN A 1 906 ? -5.047 20.744 52.124 1.00 45.84 906 GLN A CA 1
ATOM 6447 C C . GLN A 1 906 ? -6.161 20.563 53.165 1.00 45.84 906 GLN A C 1
ATOM 6449 O O . GLN A 1 906 ? -6.226 21.323 54.132 1.00 45.84 906 GLN A O 1
ATOM 6454 N N . ALA A 1 907 ? -7.011 19.543 53.019 1.00 45.28 907 ALA A N 1
ATOM 6455 C CA . ALA A 1 907 ? -8.137 19.303 53.920 1.00 45.28 907 ALA A CA 1
ATOM 6456 C C . ALA A 1 907 ? -7.673 18.906 55.331 1.00 45.28 907 ALA A C 1
ATOM 6458 O O . ALA A 1 907 ? -8.189 19.432 56.317 1.00 45.28 907 ALA A O 1
ATOM 6459 N N . GLY A 1 908 ? -6.658 18.038 55.444 1.00 48.62 908 GLY A N 1
ATOM 6460 C CA . GLY A 1 908 ? -6.111 17.620 56.740 1.00 48.62 908 GLY A CA 1
ATOM 6461 C C . GLY A 1 908 ? -5.528 18.785 57.549 1.00 48.62 908 GLY A C 1
ATOM 6462 O O . GLY A 1 908 ? -5.799 18.906 58.743 1.00 48.62 908 GLY A O 1
ATOM 6463 N N . GLN A 1 909 ? -4.788 19.690 56.897 1.00 46.06 909 GLN A N 1
ATOM 6464 C CA . GLN A 1 909 ? -4.254 20.895 57.544 1.00 46.06 909 GLN A CA 1
ATOM 6465 C C . GLN A 1 909 ? -5.355 21.888 57.933 1.00 46.06 909 GLN A C 1
ATOM 6467 O O . GLN A 1 909 ? -5.313 22.436 59.033 1.00 46.06 909 GLN A O 1
ATOM 6472 N N . ALA A 1 910 ? -6.358 22.105 57.077 1.00 42.75 910 ALA A N 1
ATOM 6473 C CA . ALA A 1 910 ? -7.462 23.020 57.368 1.00 42.75 910 ALA A CA 1
ATOM 6474 C C . ALA A 1 910 ? -8.288 22.570 58.588 1.00 42.75 910 ALA A C 1
ATOM 6476 O O . ALA A 1 910 ? -8.584 23.387 59.461 1.00 42.75 910 ALA A O 1
ATOM 6477 N N . VAL A 1 911 ? -8.596 21.270 58.688 1.00 48.66 911 VAL A N 1
ATOM 6478 C CA . VAL A 1 911 ? -9.307 20.691 59.842 1.00 48.66 911 VAL A CA 1
ATOM 6479 C C . VAL A 1 911 ? -8.466 20.789 61.111 1.00 48.66 911 VAL A C 1
ATOM 6481 O O . VAL A 1 911 ? -8.975 21.230 62.141 1.00 48.66 911 VAL A O 1
ATOM 6484 N N . SER A 1 912 ? -7.178 20.437 61.042 1.00 48.75 912 SER A N 1
ATOM 6485 C CA . SER A 1 912 ? -6.279 20.527 62.199 1.00 48.75 912 SER A CA 1
ATOM 6486 C C . SER A 1 912 ? -6.176 21.966 62.715 1.00 48.75 912 SER A C 1
ATOM 6488 O O . SER A 1 912 ? -6.340 22.202 63.908 1.00 48.75 912 SER A O 1
ATOM 6490 N N . ASN A 1 913 ? -6.011 22.942 61.817 1.00 49.09 913 ASN A N 1
ATOM 6491 C CA . ASN A 1 913 ? -5.937 24.360 62.173 1.00 49.09 913 ASN A CA 1
ATOM 6492 C C . ASN A 1 913 ? -7.249 24.881 62.789 1.00 49.09 913 ASN A C 1
ATOM 6494 O O . ASN A 1 913 ? -7.211 25.657 63.744 1.00 49.09 913 ASN A O 1
ATOM 6498 N N . TYR A 1 914 ? -8.408 24.453 62.274 1.00 50.72 914 TYR A N 1
ATOM 6499 C CA . TYR A 1 914 ? -9.722 24.804 62.828 1.00 50.72 914 TYR A CA 1
ATOM 6500 C C . TYR A 1 914 ? -9.912 24.251 64.248 1.00 50.72 914 TYR A C 1
ATOM 6502 O O . TYR A 1 914 ? -10.289 24.988 65.163 1.00 50.72 914 TYR A O 1
ATOM 6510 N N . VAL A 1 915 ? -9.605 22.964 64.448 1.00 55.34 915 VAL A N 1
ATOM 6511 C CA . VAL A 1 915 ? -9.741 22.293 65.748 1.00 55.34 915 VAL A CA 1
ATOM 6512 C C . VAL A 1 915 ? -8.763 22.874 66.767 1.00 55.34 915 VAL A C 1
ATOM 6514 O O . VAL A 1 915 ? -9.170 23.157 67.893 1.00 55.34 915 VAL A O 1
ATOM 6517 N N . GLU A 1 916 ? -7.499 23.100 66.401 1.00 56.12 916 GLU A N 1
ATOM 6518 C CA . GLU A 1 916 ? -6.506 23.675 67.316 1.00 56.12 916 GLU A CA 1
ATOM 6519 C C . GLU A 1 916 ? -6.843 25.111 67.720 1.00 56.12 916 GLU A C 1
ATOM 6521 O O . GLU A 1 916 ? -6.779 25.435 68.910 1.00 56.12 916 GLU A O 1
ATOM 6526 N N . LYS A 1 917 ? -7.269 25.952 66.768 1.00 55.84 917 LYS A N 1
ATOM 6527 C CA . LYS A 1 917 ? -7.683 27.332 67.047 1.00 55.84 917 LYS A CA 1
ATOM 6528 C C . LYS A 1 917 ? -8.858 27.376 68.029 1.00 55.84 917 LYS A C 1
ATOM 6530 O O . LYS A 1 917 ? -8.757 28.008 69.081 1.00 55.84 917 LYS A O 1
ATOM 6535 N N . ASN A 1 918 ? -9.935 26.646 67.736 1.00 58.78 918 ASN A N 1
ATOM 6536 C CA . ASN A 1 918 ? -11.143 26.654 68.566 1.00 58.78 918 ASN A CA 1
ATOM 6537 C C . ASN A 1 918 ? -10.914 25.978 69.928 1.00 58.78 918 ASN A C 1
ATOM 6539 O O . ASN A 1 918 ? -11.443 26.426 70.947 1.00 58.78 918 ASN A O 1
ATOM 6543 N N . ARG A 1 919 ? -10.077 24.932 69.987 1.00 67.25 919 ARG A N 1
ATOM 6544 C CA . ARG A 1 919 ? -9.680 24.287 71.248 1.00 67.25 919 ARG A CA 1
ATOM 6545 C C . ARG A 1 919 ? -8.857 25.244 72.113 1.00 67.25 919 ARG A C 1
ATOM 6547 O O . ARG A 1 919 ? -9.089 25.309 73.319 1.00 67.25 919 ARG A O 1
ATOM 6554 N N . GLY A 1 920 ? -7.931 25.999 71.519 1.00 60.81 920 GLY A N 1
ATOM 6555 C CA . GLY A 1 920 ? -7.142 27.019 72.212 1.00 60.81 920 GLY A CA 1
ATOM 6556 C C . GLY A 1 920 ? -8.009 28.121 72.830 1.00 60.81 920 GLY A C 1
ATOM 6557 O O . GLY A 1 920 ? -7.835 28.456 74.004 1.00 60.81 920 GLY A O 1
ATOM 6558 N N . GLU A 1 921 ? -8.988 28.628 72.077 1.00 64.50 921 GLU A N 1
ATOM 6559 C CA . GLU A 1 921 ? -9.945 29.641 72.544 1.00 64.50 921 GLU A CA 1
ATOM 6560 C C . GLU A 1 921 ? -10.853 29.118 73.672 1.00 64.50 921 GLU A C 1
ATOM 6562 O O . GLU A 1 921 ? -11.018 29.790 74.693 1.00 64.50 921 GLU A O 1
ATOM 6567 N N . LEU A 1 922 ? -11.380 27.895 73.552 1.00 66.62 922 LEU A N 1
ATOM 6568 C CA . LEU A 1 922 ? -12.228 27.283 74.583 1.00 66.62 922 LEU A CA 1
ATOM 6569 C C . LEU A 1 922 ? -11.452 26.954 75.866 1.00 66.62 922 LEU A C 1
ATOM 6571 O O . LEU A 1 922 ? -11.961 27.185 76.959 1.00 66.62 922 LEU A O 1
ATOM 6575 N N . ILE A 1 923 ? -10.197 26.499 75.774 1.00 65.88 923 ILE A N 1
ATOM 6576 C CA . ILE A 1 923 ? -9.334 26.294 76.952 1.00 65.88 923 ILE A CA 1
ATOM 6577 C C . ILE A 1 923 ? -9.035 27.629 77.652 1.00 65.88 923 ILE A C 1
ATOM 6579 O O . ILE A 1 923 ? -8.993 27.685 78.884 1.00 65.88 923 ILE A O 1
ATOM 6583 N N . ALA A 1 924 ? -8.853 28.718 76.899 1.00 67.44 924 ALA A N 1
ATOM 6584 C CA . ALA A 1 924 ? -8.681 30.052 77.471 1.00 67.44 924 ALA A CA 1
ATOM 6585 C C . ALA A 1 924 ? -9.954 30.552 78.182 1.00 67.44 924 ALA A C 1
ATOM 6587 O O . ALA A 1 924 ? -9.847 31.160 79.248 1.00 67.44 924 ALA A O 1
ATOM 6588 N N . GLN A 1 925 ? -11.145 30.259 77.644 1.00 67.50 925 GLN A N 1
ATOM 6589 C CA . GLN A 1 925 ? -12.429 30.535 78.307 1.00 67.50 925 GLN A CA 1
ATOM 6590 C C . GLN A 1 925 ? -12.606 29.687 79.575 1.00 67.50 925 GLN A C 1
ATOM 6592 O O . GLN A 1 925 ? -12.997 30.213 80.614 1.00 67.50 925 GLN A O 1
ATOM 6597 N N . MET A 1 926 ? -12.210 28.411 79.538 1.00 62.28 926 MET A N 1
ATOM 6598 C CA . MET A 1 926 ? -12.274 27.500 80.687 1.00 62.28 926 MET A CA 1
ATOM 6599 C C . MET A 1 926 ? -11.402 27.982 81.859 1.00 62.28 926 MET A C 1
ATOM 6601 O O . MET A 1 926 ? -11.777 27.838 83.018 1.00 62.28 926 MET A O 1
ATOM 6605 N N . LYS A 1 927 ? -10.251 28.606 81.563 1.00 69.25 927 LYS A N 1
ATOM 6606 C CA . LYS A 1 927 ? -9.367 29.223 82.570 1.00 69.25 927 LYS A CA 1
ATOM 6607 C C . LYS A 1 927 ? -9.924 30.516 83.180 1.00 69.25 927 LYS A C 1
ATOM 6609 O O . LYS A 1 927 ? -9.468 30.899 84.252 1.00 69.25 927 LYS A O 1
ATOM 6614 N N . LYS A 1 928 ? -10.855 31.198 82.504 1.00 66.81 928 LYS A N 1
ATOM 6615 C CA . LYS A 1 928 ? -11.482 32.448 82.972 1.00 66.81 928 LYS A CA 1
ATOM 6616 C C . LYS A 1 928 ? -12.798 32.227 83.729 1.00 66.81 928 LYS A C 1
ATOM 6618 O O . LYS A 1 928 ? -13.221 33.136 84.431 1.00 66.81 928 LYS A O 1
ATOM 6623 N N . ALA A 1 929 ? -13.417 31.053 83.605 1.00 67.88 929 ALA A N 1
ATOM 6624 C CA . ALA A 1 929 ? -14.660 30.700 84.289 1.00 67.88 929 ALA A CA 1
ATOM 6625 C C . ALA A 1 929 ? -14.449 30.533 85.808 1.00 67.88 929 ALA A C 1
ATOM 6627 O O . ALA A 1 929 ? -13.642 29.700 86.250 1.00 67.88 929 ALA A O 1
ATOM 6628 N N . THR A 1 930 ? -15.172 31.321 86.608 1.00 65.00 930 THR A N 1
ATOM 6629 C CA . THR A 1 930 ? -15.037 31.369 88.077 1.00 65.00 930 THR A CA 1
ATOM 6630 C C . THR A 1 930 ? -16.145 30.611 88.804 1.00 65.00 930 THR A C 1
ATOM 6632 O O . THR A 1 930 ? -15.989 30.312 89.988 1.00 65.00 930 THR A O 1
ATOM 6635 N N . THR A 1 931 ? -17.214 30.237 88.097 1.00 69.56 931 THR A N 1
ATOM 6636 C CA . THR A 1 931 ? -18.355 29.476 88.628 1.00 69.56 931 THR A CA 1
ATOM 6637 C C . THR A 1 931 ? -18.478 28.086 87.985 1.00 69.56 931 THR A C 1
ATOM 6639 O O . THR A 1 931 ? -17.970 27.837 86.889 1.00 69.56 931 THR A O 1
ATOM 6642 N N . GLU A 1 932 ? -19.134 27.150 88.677 1.00 63.03 932 GLU A N 1
ATOM 6643 C CA . GLU A 1 932 ? -19.275 25.755 88.222 1.00 63.03 932 GLU A CA 1
ATOM 6644 C C . GLU A 1 932 ? -20.196 25.627 86.991 1.00 63.03 932 GLU A C 1
ATOM 6646 O O . GLU A 1 932 ? -19.945 24.814 86.100 1.00 63.03 932 GLU A O 1
ATOM 6651 N N . GLU A 1 933 ? -21.207 26.493 86.876 1.00 62.66 933 GLU A N 1
ATOM 6652 C CA . GLU A 1 933 ? -22.105 26.560 85.713 1.00 62.66 933 GLU A CA 1
ATOM 6653 C C . GLU A 1 933 ? -21.385 27.067 84.452 1.00 62.66 933 GLU A C 1
ATOM 6655 O O . GLU A 1 933 ? -21.545 26.487 83.376 1.00 62.66 933 GLU A O 1
ATOM 6660 N N . GLU A 1 934 ? -20.510 28.072 84.571 1.00 64.88 934 GLU A N 1
ATOM 6661 C CA . GLU A 1 934 ? -19.685 28.551 83.451 1.00 64.88 934 GLU A CA 1
ATOM 6662 C C . GLU A 1 934 ? -18.679 27.492 82.979 1.00 64.88 934 GLU A C 1
ATOM 6664 O O . GLU A 1 934 ? -18.459 27.333 81.775 1.00 64.88 934 GLU A O 1
ATOM 6669 N N . ARG A 1 935 ? -18.086 26.726 83.907 1.00 64.25 935 ARG A N 1
ATOM 6670 C CA . ARG A 1 935 ? -17.176 25.621 83.560 1.00 64.25 935 ARG A CA 1
ATOM 6671 C C . ARG A 1 935 ? -17.898 24.496 82.833 1.00 64.25 935 ARG A C 1
ATOM 6673 O O . ARG A 1 935 ? -17.375 24.005 81.834 1.00 64.25 935 ARG A O 1
ATOM 6680 N N . SER A 1 936 ? -19.097 24.128 83.284 1.00 63.28 936 SER A N 1
ATOM 6681 C CA . SER A 1 936 ? -19.920 23.106 82.630 1.00 63.28 936 SER A CA 1
ATOM 6682 C C . SER A 1 936 ? -20.341 23.527 81.213 1.00 63.28 936 SER A C 1
ATOM 6684 O O . SER A 1 936 ? -20.237 22.740 80.271 1.00 63.28 936 SER A O 1
ATOM 6686 N N . ALA A 1 937 ? -20.691 24.804 81.012 1.00 63.69 937 ALA A N 1
ATOM 6687 C CA . ALA A 1 937 ? -21.023 25.344 79.693 1.00 63.69 937 ALA A CA 1
ATOM 6688 C C . ALA A 1 937 ? -19.829 25.338 78.714 1.00 63.69 937 ALA A C 1
ATOM 6690 O O . ALA A 1 937 ? -19.992 25.026 77.532 1.00 63.69 937 ALA A O 1
ATOM 6691 N N . VAL A 1 938 ? -18.615 25.654 79.184 1.00 66.62 938 VAL A N 1
ATOM 6692 C CA . VAL A 1 938 ? -17.395 25.579 78.356 1.00 66.62 938 VAL A CA 1
ATOM 6693 C C . VAL A 1 938 ? -16.987 24.123 78.093 1.00 66.62 938 VAL A C 1
ATOM 6695 O O . VAL A 1 938 ? -16.538 23.810 76.989 1.00 66.62 938 VAL A O 1
ATOM 6698 N N . GLN A 1 939 ? -17.192 23.222 79.058 1.00 64.62 939 GLN A N 1
ATOM 6699 C CA . GLN A 1 939 ? -16.951 21.786 78.896 1.00 64.62 939 GLN A CA 1
ATOM 6700 C C . GLN A 1 939 ? -17.877 21.174 77.833 1.00 64.62 939 GLN A C 1
ATOM 6702 O O . GLN A 1 939 ? -17.394 20.452 76.964 1.00 64.62 939 GLN A O 1
ATOM 6707 N N . GLY A 1 940 ? -19.161 21.549 77.818 1.00 65.44 940 GLY A N 1
ATOM 6708 C CA . GLY A 1 940 ? -20.101 21.150 76.764 1.00 65.44 940 GLY A CA 1
ATOM 6709 C C . GLY A 1 940 ? -19.652 21.587 75.364 1.00 65.44 940 GLY A C 1
ATOM 6710 O O . GLY A 1 940 ? -19.656 20.783 74.437 1.00 65.44 940 GLY A O 1
ATOM 6711 N N . LYS A 1 941 ? -19.147 22.821 75.214 1.00 63.06 941 LYS A N 1
ATOM 6712 C CA . LYS A 1 941 ? -18.572 23.307 73.941 1.00 63.06 941 LYS A CA 1
ATOM 6713 C C . LYS A 1 941 ? -17.299 22.558 73.532 1.00 63.06 941 LYS A C 1
ATOM 6715 O O . LYS A 1 941 ? -17.029 22.395 72.344 1.00 63.06 941 LYS A O 1
ATOM 6720 N N . LEU A 1 942 ? -16.495 22.120 74.502 1.00 62.88 942 LEU A N 1
ATOM 6721 C CA . LEU A 1 942 ? -15.292 21.330 74.242 1.00 62.88 942 LEU A CA 1
ATOM 6722 C C . LEU A 1 942 ? -15.642 19.915 73.764 1.00 62.88 942 LEU A C 1
ATOM 6724 O O . LEU A 1 942 ? -14.945 19.368 72.908 1.00 62.88 942 LEU A O 1
ATOM 6728 N N . ASP A 1 943 ? -16.711 19.335 74.301 1.00 63.72 943 ASP A N 1
ATOM 6729 C CA . ASP A 1 943 ? -17.208 18.028 73.884 1.00 63.72 943 ASP A CA 1
ATOM 6730 C C . ASP A 1 943 ? -17.901 18.099 72.508 1.00 63.72 943 ASP A C 1
ATOM 6732 O O . ASP A 1 943 ? -17.625 17.240 71.669 1.00 63.72 943 ASP A O 1
ATOM 6736 N N . ASP A 1 944 ? -18.624 19.183 72.195 1.00 59.31 944 ASP A N 1
ATOM 6737 C CA . ASP A 1 944 ? -19.106 19.488 70.834 1.00 59.31 944 ASP A CA 1
ATOM 6738 C C . ASP A 1 944 ? -17.950 19.631 69.825 1.00 59.31 944 ASP A C 1
ATOM 6740 O O . ASP A 1 944 ? -18.025 19.120 68.708 1.00 59.31 944 ASP A O 1
ATOM 6744 N N . LEU A 1 945 ? -16.839 20.275 70.205 1.00 56.97 945 LEU A N 1
ATOM 6745 C CA . LEU A 1 945 ? -15.672 20.415 69.325 1.00 56.97 945 LEU A CA 1
ATOM 6746 C C . LEU A 1 945 ? -14.976 19.065 69.063 1.00 56.97 945 LEU A C 1
ATOM 6748 O O . LEU A 1 945 ? -14.545 18.801 67.941 1.00 56.97 945 LEU A O 1
ATOM 6752 N N . LYS A 1 946 ? -14.881 18.185 70.072 1.00 60.94 946 LYS A N 1
ATOM 6753 C CA . LYS A 1 946 ? -14.367 16.808 69.891 1.00 60.94 946 LYS A CA 1
ATOM 6754 C C . LYS A 1 946 ? -15.282 15.975 68.996 1.00 60.94 946 LYS A C 1
ATOM 6756 O O . LYS A 1 946 ? -14.814 15.127 68.237 1.00 60.94 946 LYS A O 1
ATOM 6761 N N . LEU A 1 947 ? -16.584 16.199 69.104 1.00 56.28 947 LEU A N 1
ATOM 6762 C CA . LEU A 1 947 ? -17.588 15.544 68.284 1.00 56.28 947 LEU A CA 1
ATOM 6763 C C . LEU A 1 947 ? -17.493 16.005 66.821 1.00 56.28 947 LEU A C 1
ATOM 6765 O O . LEU A 1 947 ? -17.433 15.168 65.921 1.00 56.28 947 LEU A O 1
ATOM 6769 N N . GLN A 1 948 ? -17.337 17.310 66.583 1.00 55.69 948 GLN A N 1
ATOM 6770 C CA . GLN A 1 948 ? -17.048 17.873 65.259 1.00 55.69 948 GLN A CA 1
ATOM 6771 C C . GLN A 1 948 ? -15.737 17.325 64.675 1.00 55.69 948 GLN A C 1
ATOM 6773 O O . GLN A 1 948 ? -15.707 16.930 63.513 1.00 55.69 948 GLN A O 1
ATOM 6778 N N . GLU A 1 949 ? -14.671 17.209 65.474 1.00 57.88 949 GLU A N 1
ATOM 6779 C CA . GLU A 1 949 ? -13.407 16.579 65.062 1.00 57.88 949 GLU A CA 1
ATOM 6780 C C . GLU A 1 949 ? -13.618 15.119 64.612 1.00 57.88 949 GLU A C 1
ATOM 6782 O O . GLU A 1 949 ? -13.052 14.680 63.608 1.00 57.88 949 GLU A O 1
ATOM 6787 N N . ARG A 1 950 ? -14.470 14.354 65.306 1.00 56.94 950 ARG A N 1
ATOM 6788 C CA . ARG A 1 950 ? -14.801 12.970 64.930 1.00 56.94 950 ARG A CA 1
ATOM 6789 C C . ARG A 1 950 ? -15.566 12.900 63.606 1.00 56.94 950 ARG A C 1
ATOM 6791 O O . ARG A 1 950 ? -15.207 12.088 62.755 1.00 56.94 950 ARG A O 1
ATOM 6798 N N . VAL A 1 951 ? -16.567 13.760 63.416 1.00 54.84 951 VAL A N 1
ATOM 6799 C CA . VAL A 1 951 ? -17.347 13.857 62.171 1.00 54.84 951 VAL A CA 1
ATOM 6800 C C . VAL A 1 951 ? -16.453 14.269 60.997 1.00 54.84 951 VAL A C 1
ATOM 6802 O O . VAL A 1 951 ? -16.491 13.635 59.944 1.00 54.84 951 VAL A O 1
ATOM 6805 N N . MET A 1 952 ? -15.569 15.250 61.192 1.00 53.38 952 MET A N 1
ATOM 6806 C CA . MET A 1 952 ? -14.626 15.709 60.167 1.00 53.38 952 MET A CA 1
ATOM 6807 C C . MET A 1 952 ? -13.600 14.639 59.786 1.00 53.38 952 MET A C 1
ATOM 6809 O O . MET A 1 952 ? -13.269 14.493 58.613 1.00 53.38 952 MET A O 1
ATOM 6813 N N . ASN A 1 953 ? -13.139 13.833 60.742 1.00 53.34 953 ASN A N 1
ATOM 6814 C CA . ASN A 1 953 ? -12.252 12.705 60.453 1.00 53.34 953 ASN A CA 1
ATOM 6815 C C . ASN A 1 953 ? -12.957 11.580 59.672 1.00 53.34 953 ASN A C 1
ATOM 6817 O O . ASN A 1 953 ? -12.335 10.950 58.814 1.00 53.34 953 ASN A O 1
ATOM 6821 N N . ILE A 1 954 ? -14.251 11.342 59.919 1.00 54.16 954 ILE A N 1
ATOM 6822 C CA . ILE A 1 954 ? -15.074 10.428 59.107 1.00 54.16 9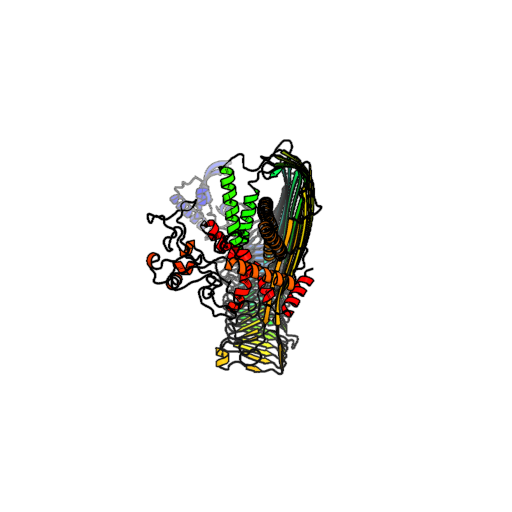54 ILE A CA 1
ATOM 6823 C C . ILE A 1 954 ? -15.248 10.992 57.687 1.00 54.16 954 ILE A C 1
ATOM 6825 O O . ILE A 1 954 ? -15.117 10.247 56.719 1.00 54.16 954 ILE A O 1
ATOM 6829 N N . LEU A 1 955 ? -15.455 12.307 57.557 1.00 49.03 955 LEU A N 1
ATOM 6830 C CA . LEU A 1 955 ? -15.572 13.024 56.283 1.00 49.03 955 LEU A CA 1
ATOM 6831 C C . LEU A 1 955 ? -14.304 12.898 55.425 1.00 49.03 955 LEU A C 1
ATOM 6833 O O . LEU A 1 955 ? -14.362 12.504 54.262 1.00 49.03 955 LEU A O 1
ATOM 6837 N N . VAL A 1 956 ? -13.140 13.182 56.019 1.00 49.53 956 VAL A N 1
ATOM 6838 C CA . VAL A 1 956 ? -11.835 13.054 55.357 1.00 49.53 956 VAL A CA 1
ATOM 6839 C C . VAL A 1 956 ? -11.586 11.598 54.960 1.00 49.53 956 VAL A C 1
ATOM 6841 O O . VAL A 1 956 ? -11.133 11.343 53.846 1.00 49.53 956 VAL A O 1
ATOM 6844 N N . GLY A 1 957 ? -11.943 10.633 55.814 1.00 48.75 957 GLY A N 1
ATOM 6845 C CA . GLY A 1 957 ? -11.851 9.205 55.502 1.00 48.75 957 GLY A CA 1
ATOM 6846 C C . GLY A 1 957 ? -12.767 8.762 54.354 1.00 48.75 957 GLY A C 1
ATOM 6847 O O . GLY A 1 957 ? -12.352 7.941 53.539 1.00 48.75 957 GLY A O 1
ATOM 6848 N N . ALA A 1 958 ? -13.971 9.328 54.245 1.00 47.28 958 ALA A N 1
ATOM 6849 C CA . ALA A 1 958 ? -14.918 9.035 53.168 1.00 47.28 958 ALA A CA 1
ATOM 6850 C C . ALA A 1 958 ? -14.464 9.592 51.806 1.00 47.28 958 ALA A C 1
ATOM 6852 O O . ALA A 1 958 ? -14.677 8.944 50.786 1.00 47.28 958 ALA A O 1
ATOM 6853 N N . VAL A 1 959 ? -13.805 10.756 51.786 1.00 42.38 959 VAL A N 1
ATOM 6854 C CA . VAL A 1 959 ? -13.314 11.389 50.546 1.00 42.38 959 VAL A CA 1
ATOM 6855 C C . VAL A 1 959 ? -11.950 10.840 50.109 1.00 42.38 959 VAL A C 1
ATOM 6857 O O . VAL A 1 959 ? -11.685 10.718 48.917 1.00 42.38 959 VAL A O 1
ATOM 6860 N N . THR A 1 960 ? -11.070 10.501 51.054 1.00 41.28 960 THR A N 1
ATOM 6861 C CA . THR A 1 960 ? -9.699 10.043 50.749 1.00 41.28 960 THR A CA 1
ATOM 6862 C C . THR A 1 960 ? -9.552 8.521 50.708 1.00 41.28 960 THR A C 1
ATOM 6864 O O . THR A 1 960 ? -8.543 8.022 50.219 1.00 41.28 960 THR A O 1
ATOM 6867 N N . GLY A 1 961 ? -10.518 7.767 51.246 1.00 42.22 961 GLY A N 1
ATOM 6868 C CA . GLY A 1 961 ? -10.425 6.312 51.411 1.00 42.22 961 GLY A CA 1
ATOM 6869 C C . GLY A 1 961 ? -9.437 5.860 52.497 1.00 42.22 961 GLY A C 1
ATOM 6870 O O . GLY A 1 961 ? -9.274 4.659 52.716 1.00 42.22 961 GLY A O 1
ATOM 6871 N N . VAL A 1 962 ? -8.783 6.792 53.205 1.00 39.78 962 VAL A N 1
ATOM 6872 C CA . VAL A 1 962 ? -7.750 6.502 54.210 1.00 39.78 962 VAL A CA 1
ATOM 6873 C C . VAL A 1 962 ? -8.230 6.959 55.589 1.00 39.78 962 VAL A C 1
ATOM 6875 O O . VAL A 1 962 ? -8.026 8.096 55.999 1.00 39.78 962 VAL A O 1
ATOM 6878 N N . GLY A 1 963 ? -8.879 6.065 56.337 1.00 38.47 963 GLY A N 1
ATOM 6879 C CA . GLY A 1 963 ? -9.311 6.328 57.712 1.00 38.47 963 GLY A CA 1
ATOM 6880 C C . GLY A 1 963 ? -9.440 5.045 58.532 1.00 38.47 963 GLY A C 1
ATOM 6881 O O . GLY A 1 963 ? -9.915 4.025 58.043 1.00 38.47 963 GLY A O 1
ATOM 6882 N N . THR A 1 964 ? -9.009 5.076 59.796 1.00 35.41 964 THR A N 1
ATOM 6883 C CA . THR A 1 964 ? -9.002 3.922 60.721 1.00 35.41 964 THR A CA 1
ATOM 6884 C C . THR A 1 964 ? -10.389 3.510 61.235 1.00 35.41 964 THR A C 1
ATOM 6886 O O . THR A 1 964 ? -10.498 2.514 61.945 1.00 35.41 964 THR A O 1
ATOM 6889 N N . ALA A 1 965 ? -11.447 4.249 60.897 1.00 40.62 965 ALA A N 1
ATOM 6890 C CA . ALA A 1 965 ? -12.829 3.882 61.189 1.00 40.62 965 ALA A CA 1
ATOM 6891 C C . ALA A 1 965 ? -13.486 3.347 59.911 1.00 40.62 965 ALA A C 1
ATOM 6893 O O . ALA A 1 965 ? -13.483 4.015 58.879 1.00 40.62 965 ALA A O 1
ATOM 6894 N N . ALA A 1 966 ? -14.033 2.132 59.970 1.00 38.91 966 ALA A N 1
ATOM 6895 C CA . ALA A 1 966 ? -14.817 1.578 58.877 1.00 38.91 966 ALA A CA 1
ATOM 6896 C C . ALA A 1 966 ? -16.010 2.502 58.586 1.00 38.91 966 ALA A C 1
ATOM 6898 O O . ALA A 1 966 ? -16.849 2.717 59.462 1.00 38.91 966 ALA A O 1
ATOM 6899 N N . VAL A 1 967 ? -16.082 3.039 57.367 1.00 47.41 967 VAL A N 1
ATOM 6900 C CA . VAL A 1 967 ? -17.265 3.750 56.872 1.00 47.41 967 VAL A CA 1
ATOM 6901 C C . VAL A 1 967 ? -18.387 2.712 56.751 1.00 47.41 967 VAL A C 1
ATOM 6903 O O . VAL A 1 967 ? -18.424 1.922 55.812 1.00 47.41 967 VAL A O 1
ATOM 6906 N N . THR A 1 968 ? -19.233 2.634 57.776 1.00 51.72 968 THR A N 1
ATOM 6907 C CA . THR A 1 968 ? -20.411 1.755 57.847 1.00 51.72 968 THR A CA 1
ATOM 6908 C C . THR A 1 968 ? -21.660 2.586 57.577 1.00 51.72 968 THR A C 1
ATOM 6910 O O . THR A 1 968 ? -21.659 3.786 57.860 1.00 51.72 968 THR A O 1
ATOM 6913 N N . LYS A 1 969 ? -22.726 1.973 57.044 1.00 52.12 969 LYS A N 1
ATOM 6914 C CA . LYS A 1 969 ? -24.022 2.653 56.872 1.00 52.12 969 LYS A CA 1
ATOM 6915 C C . LYS A 1 969 ? -24.479 3.250 58.205 1.00 52.12 969 LYS A C 1
ATOM 6917 O O . LYS A 1 969 ? -24.922 4.388 58.250 1.00 52.12 969 LYS A O 1
ATOM 6922 N N . GLU A 1 970 ? -24.299 2.498 59.286 1.00 55.84 970 GLU A N 1
ATOM 6923 C CA . GLU A 1 970 ? -24.647 2.880 60.652 1.00 55.84 970 GLU A CA 1
ATOM 6924 C C . GLU A 1 970 ? -23.784 4.049 61.147 1.00 55.84 970 GLU A C 1
ATOM 6926 O O . GLU A 1 970 ? -24.298 4.957 61.789 1.00 55.84 970 GLU A O 1
ATOM 6931 N N . GLY A 1 971 ? -22.490 4.071 60.808 1.00 55.84 971 GLY A N 1
ATOM 6932 C CA . GLY A 1 971 ? -21.586 5.171 61.149 1.00 55.84 971 GLY A CA 1
ATOM 6933 C C . GLY A 1 971 ? -21.858 6.460 60.368 1.00 55.84 971 GLY A C 1
ATOM 6934 O O . GLY A 1 971 ? -21.760 7.544 60.939 1.00 55.84 971 GLY A O 1
ATOM 6935 N N . LEU A 1 972 ? -22.222 6.356 59.084 1.00 59.12 972 LEU A N 1
ATOM 6936 C CA . LEU A 1 972 ? -22.639 7.501 58.267 1.00 59.12 972 LEU A CA 1
ATOM 6937 C C . LEU A 1 972 ? -24.012 8.024 58.699 1.00 59.12 972 LEU A C 1
ATOM 6939 O O . LEU A 1 972 ? -24.157 9.230 58.866 1.00 59.12 972 LEU A O 1
ATOM 6943 N N . SER A 1 973 ? -24.975 7.135 58.956 1.00 63.91 973 SER A N 1
ATOM 6944 C CA . SER A 1 973 ? -26.311 7.514 59.429 1.00 63.91 973 SER A CA 1
ATOM 6945 C C . SER A 1 973 ? -26.226 8.183 60.794 1.00 63.91 973 SER A C 1
ATOM 6947 O O . SER A 1 973 ? -26.733 9.281 60.942 1.00 63.91 973 SER A O 1
ATOM 6949 N N . ALA A 1 974 ? -25.490 7.614 61.756 1.00 63.16 974 ALA A N 1
ATOM 6950 C CA . ALA A 1 974 ? -25.330 8.224 63.077 1.00 63.16 974 ALA A CA 1
ATOM 6951 C C . ALA A 1 974 ? -24.644 9.603 63.020 1.00 63.16 974 ALA A C 1
ATOM 6953 O O . ALA A 1 974 ? -25.000 10.513 63.767 1.00 63.16 974 ALA A O 1
ATOM 6954 N N . ALA A 1 975 ? -23.681 9.793 62.112 1.00 62.41 975 ALA A N 1
ATOM 6955 C CA . ALA A 1 975 ? -23.068 11.102 61.897 1.00 62.41 975 ALA A CA 1
ATOM 6956 C C . ALA A 1 975 ? -24.051 12.094 61.245 1.00 62.41 975 ALA A C 1
ATOM 6958 O O . ALA A 1 975 ? -24.071 13.270 61.609 1.00 62.41 975 ALA A O 1
ATOM 6959 N N . ALA A 1 976 ? -24.883 11.629 60.310 1.00 68.12 976 ALA A N 1
ATOM 6960 C CA . ALA A 1 976 ? -25.956 12.410 59.700 1.00 68.12 976 ALA A CA 1
ATOM 6961 C C . ALA A 1 976 ? -27.040 12.797 60.728 1.00 68.12 976 ALA A C 1
ATOM 6963 O O . ALA A 1 976 ? -27.487 13.947 60.761 1.00 68.12 976 ALA A O 1
ATOM 6964 N N . ASP A 1 977 ? -27.385 11.872 61.632 1.00 70.56 977 ASP A N 1
ATOM 6965 C CA . ASP A 1 977 ? -28.236 12.067 62.807 1.00 70.56 977 ASP A CA 1
ATOM 6966 C C . ASP A 1 977 ? -27.772 13.229 63.668 1.00 70.56 977 ASP A C 1
ATOM 6968 O O . ASP A 1 977 ? -28.539 14.150 63.969 1.00 70.56 977 ASP A O 1
ATOM 6972 N N . GLU A 1 978 ? -26.498 13.204 64.013 1.00 69.94 978 GLU A N 1
ATOM 6973 C CA . GLU A 1 978 ? -25.899 14.157 64.925 1.00 69.94 978 GLU A CA 1
ATOM 6974 C C . GLU A 1 978 ? -25.714 15.537 64.282 1.00 69.94 978 GLU A C 1
ATOM 6976 O O . GLU A 1 978 ? -26.077 16.552 64.881 1.00 69.94 978 GLU A O 1
ATOM 6981 N N . MET A 1 979 ? -25.255 15.590 63.026 1.00 74.75 979 MET A N 1
ATOM 6982 C CA . MET A 1 979 ? -25.154 16.838 62.262 1.00 74.75 979 MET A CA 1
ATOM 6983 C C . MET A 1 979 ? -26.518 17.514 62.092 1.00 74.75 979 MET A C 1
ATOM 6985 O O . MET A 1 979 ? -26.625 18.721 62.310 1.00 74.75 979 MET A O 1
ATOM 6989 N N . ARG A 1 980 ? -27.576 16.747 61.784 1.00 81.56 980 ARG A N 1
ATOM 6990 C CA . ARG A 1 980 ? -28.944 17.278 61.685 1.00 81.56 980 ARG A CA 1
ATOM 6991 C C . ARG A 1 980 ? -29.432 17.842 63.018 1.00 81.56 980 ARG A C 1
ATOM 6993 O O . ARG A 1 980 ? -29.936 18.960 63.045 1.00 81.56 980 ARG A O 1
ATOM 7000 N N . SER A 1 981 ? -29.212 17.138 64.128 1.00 79.31 981 SER A N 1
ATOM 7001 C CA . SER A 1 981 ? -29.572 17.627 65.469 1.00 79.31 981 SER A CA 1
ATOM 7002 C C . SER A 1 981 ? -28.843 18.926 65.836 1.00 79.31 981 SER A C 1
ATOM 7004 O O . SER A 1 981 ? -29.453 19.874 66.337 1.00 79.31 981 SER A O 1
ATOM 7006 N N . LEU A 1 982 ? -27.543 19.011 65.535 1.00 75.62 982 LEU A N 1
ATOM 7007 C CA . LEU A 1 982 ? -26.746 20.214 65.772 1.00 75.62 982 LEU A CA 1
ATOM 7008 C C . LEU A 1 982 ? -27.215 21.392 64.912 1.00 75.62 982 LEU A C 1
ATOM 7010 O O . LEU A 1 982 ? -27.290 22.510 65.418 1.00 75.62 982 LEU A O 1
ATOM 7014 N N . MET A 1 983 ? -27.561 21.161 63.644 1.00 84.94 983 MET A N 1
ATOM 7015 C CA . MET A 1 983 ? -28.060 22.221 62.764 1.00 84.94 983 MET A CA 1
ATOM 7016 C C . MET A 1 983 ? -29.471 22.674 63.126 1.00 84.94 983 MET A C 1
ATOM 7018 O O . MET A 1 983 ? -29.724 23.872 63.060 1.00 84.94 983 MET A O 1
ATOM 7022 N N . ILE A 1 984 ? -30.351 21.792 63.612 1.00 82.50 984 ILE A N 1
ATOM 7023 C CA . ILE A 1 984 ? -31.657 22.193 64.166 1.00 82.50 984 ILE A CA 1
ATOM 7024 C C . ILE A 1 984 ? -31.458 23.093 65.394 1.00 82.50 984 ILE A C 1
ATOM 7026 O O . ILE A 1 984 ? -32.028 24.181 65.459 1.00 82.50 984 ILE A O 1
ATOM 7030 N N . LYS A 1 985 ? -30.594 22.696 66.342 1.00 80.69 985 LYS A N 1
ATOM 7031 C CA . LYS A 1 985 ? -30.277 23.518 67.526 1.00 80.69 985 LYS A CA 1
ATOM 7032 C C . LYS A 1 985 ? -29.653 24.860 67.159 1.00 80.69 985 LYS A C 1
ATOM 7034 O O . LYS A 1 985 ? -29.930 25.862 67.808 1.00 80.69 985 LYS A O 1
ATOM 7039 N N . ASP A 1 986 ? -28.780 24.879 66.157 1.00 83.31 986 ASP A N 1
ATOM 7040 C 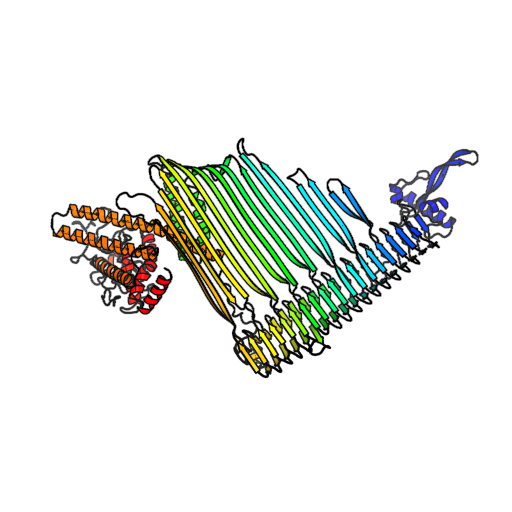CA . ASP A 1 986 ? -28.130 26.104 65.703 1.00 83.31 986 ASP A CA 1
ATOM 7041 C C . ASP A 1 986 ? -29.104 27.018 64.945 1.00 83.31 986 ASP A C 1
ATOM 7043 O O . ASP A 1 986 ? -29.055 28.226 65.140 1.00 83.31 986 ASP A O 1
ATOM 7047 N N . SER A 1 987 ? -30.034 26.452 64.173 1.00 85.00 987 SER A N 1
ATOM 7048 C CA . SER A 1 987 ? -31.110 27.182 63.485 1.00 85.00 987 SER A CA 1
ATOM 7049 C C . SER A 1 987 ? -32.110 27.792 64.473 1.00 85.00 987 SER A C 1
ATOM 7051 O O . SER A 1 987 ? -32.530 28.933 64.291 1.00 85.00 987 SER A O 1
ATOM 7053 N N . ALA A 1 988 ? -32.415 27.084 65.569 1.00 84.38 988 ALA A N 1
ATOM 7054 C CA . ALA A 1 988 ? -33.307 27.542 66.640 1.00 84.38 988 ALA A CA 1
ATOM 7055 C C . ALA A 1 988 ? -32.798 28.775 67.412 1.00 84.38 988 ALA A C 1
ATOM 7057 O O . ALA A 1 988 ? -33.553 29.373 68.175 1.00 84.38 988 ALA A O 1
ATOM 7058 N N . LYS A 1 989 ? -31.522 29.160 67.252 1.00 85.31 989 LYS A N 1
ATOM 7059 C CA . LYS A 1 989 ? -30.960 30.362 67.896 1.00 85.31 989 LYS A CA 1
ATOM 7060 C C . LYS A 1 989 ? -31.529 31.656 67.324 1.00 85.31 989 LYS A C 1
ATOM 7062 O O . LYS A 1 989 ? -31.500 32.681 68.006 1.00 85.31 989 LYS A O 1
ATOM 7067 N N . PHE A 1 990 ? -32.035 31.617 66.095 1.00 89.25 990 PHE A N 1
ATOM 7068 C CA . PHE A 1 990 ? -32.609 32.789 65.469 1.00 89.25 990 PHE A CA 1
ATOM 7069 C C . PHE A 1 990 ? -34.057 32.976 65.918 1.00 89.25 990 PHE A C 1
ATOM 7071 O O . PHE A 1 990 ? -34.926 32.187 65.568 1.00 89.25 990 PHE A O 1
ATOM 7078 N N . ALA A 1 991 ? -34.321 34.052 66.662 1.00 83.94 991 ALA A N 1
ATOM 7079 C CA . ALA A 1 991 ? -35.659 34.369 67.169 1.00 83.94 991 ALA A CA 1
ATOM 7080 C C . ALA A 1 991 ? -36.673 34.756 66.066 1.00 83.94 991 ALA A C 1
ATOM 7082 O O . ALA A 1 991 ? -37.878 34.807 66.325 1.00 83.94 991 ALA A O 1
ATOM 7083 N N . GLY A 1 992 ? -36.190 35.027 64.849 1.00 88.00 992 GLY A N 1
ATOM 7084 C CA . GLY A 1 992 ? -36.997 35.295 63.662 1.00 88.00 992 GLY A CA 1
ATOM 7085 C C . GLY A 1 992 ? -37.038 36.759 63.221 1.00 88.00 992 GLY A C 1
ATOM 7086 O O . GLY A 1 992 ? -36.533 37.665 63.892 1.00 88.00 992 GLY A O 1
ATOM 7087 N N . VAL A 1 993 ? -37.663 36.979 62.067 1.00 90.31 993 VAL A N 1
ATOM 7088 C CA . VAL A 1 993 ? -38.039 38.281 61.507 1.00 90.31 993 VAL A CA 1
ATOM 7089 C C . VAL A 1 993 ? -39.555 38.400 61.528 1.00 90.31 993 VAL A C 1
ATOM 7091 O O . VAL A 1 993 ? -40.257 37.463 61.154 1.00 90.31 993 VAL A O 1
ATOM 7094 N N . THR A 1 994 ? -40.058 39.569 61.917 1.00 89.31 994 THR A N 1
ATOM 7095 C CA . THR A 1 994 ? -41.487 39.883 61.904 1.00 89.31 994 THR A CA 1
ATOM 7096 C C . THR A 1 994 ? -41.765 41.238 61.261 1.00 89.31 994 THR A C 1
ATOM 7098 O O . THR A 1 994 ? -40.994 42.177 61.447 1.00 89.31 994 THR A O 1
ATOM 7101 N N . ASP A 1 995 ? -42.875 41.355 60.532 1.00 89.00 995 ASP A N 1
ATOM 7102 C CA . ASP A 1 995 ? -43.436 42.646 60.095 1.00 89.00 995 ASP A CA 1
ATOM 7103 C C . ASP A 1 995 ? -44.571 43.146 61.013 1.00 89.00 995 ASP A C 1
ATOM 7105 O O . ASP A 1 995 ? -45.224 44.145 60.722 1.00 89.00 995 ASP A O 1
ATOM 7109 N N . GLY A 1 996 ? -44.814 42.450 62.132 1.00 81.25 996 GLY A N 1
ATOM 7110 C CA . GLY A 1 996 ? -45.937 42.688 63.044 1.00 81.25 996 GLY A CA 1
ATOM 7111 C C . GLY A 1 996 ? -47.173 41.825 62.759 1.00 81.25 996 GLY A C 1
ATOM 7112 O O . GLY A 1 996 ? -48.025 41.690 63.636 1.00 81.25 996 GLY A O 1
ATOM 7113 N N . THR A 1 997 ? -47.245 41.188 61.588 1.00 82.31 997 THR A N 1
ATOM 7114 C CA . THR A 1 997 ? -48.342 40.303 61.150 1.00 82.31 997 THR A CA 1
ATOM 7115 C C . THR A 1 997 ? -47.855 38.884 60.876 1.00 82.31 997 THR A C 1
ATOM 7117 O O . THR A 1 997 ? -48.436 37.922 61.373 1.00 82.31 997 THR A O 1
ATOM 7120 N N . THR A 1 998 ? -46.768 38.754 60.119 1.00 83.12 998 THR A N 1
ATOM 7121 C CA . THR A 1 998 ? -46.144 37.484 59.733 1.00 83.12 998 THR A CA 1
ATOM 7122 C C . THR A 1 998 ? -44.790 37.377 60.413 1.00 83.12 998 THR A C 1
ATOM 7124 O O . THR A 1 998 ? -44.074 38.370 60.539 1.00 83.12 998 THR A O 1
ATOM 7127 N N . THR A 1 999 ? -44.443 36.182 60.884 1.00 87.38 999 THR A N 1
ATOM 7128 C CA . THR A 1 999 ? -43.165 35.923 61.553 1.00 87.38 999 THR A CA 1
ATOM 7129 C C . THR A 1 999 ? -42.538 34.663 60.979 1.00 87.38 999 THR A C 1
ATOM 7131 O O . THR A 1 999 ? -43.196 33.626 60.958 1.00 87.38 999 THR A O 1
ATOM 7134 N N . TYR A 1 1000 ? -41.278 34.758 60.555 1.00 88.50 1000 TYR A N 1
ATOM 7135 C CA . TYR A 1 1000 ? -40.482 33.621 60.098 1.00 88.50 1000 TYR A CA 1
ATOM 7136 C C . TYR A 1 1000 ? -39.195 33.502 60.905 1.00 88.50 1000 TYR A C 1
ATOM 7138 O O . TYR A 1 1000 ? -38.516 34.500 61.140 1.00 88.50 1000 TYR A O 1
ATOM 7146 N N . ASP A 1 1001 ? -38.830 32.285 61.283 1.00 87.38 1001 ASP A N 1
ATOM 7147 C CA . ASP A 1 1001 ? -37.506 31.943 61.804 1.00 87.38 1001 ASP A CA 1
ATOM 7148 C C . ASP A 1 1001 ? -36.839 30.902 60.881 1.00 87.38 1001 ASP A C 1
ATOM 7150 O O . ASP A 1 1001 ? -37.266 30.735 59.740 1.00 87.38 1001 ASP A O 1
ATOM 7154 N N . ASN A 1 1002 ? -35.751 30.247 61.304 1.00 86.19 1002 ASN A N 1
ATOM 7155 C CA . ASN A 1 1002 ? -35.098 29.209 60.487 1.00 86.19 1002 ASN A CA 1
ATOM 7156 C C . ASN A 1 1002 ? -35.809 27.833 60.562 1.00 86.19 1002 ASN A C 1
ATOM 7158 O O . ASN A 1 1002 ? -35.331 26.871 59.974 1.00 86.19 1002 ASN A O 1
ATOM 7162 N N . LEU A 1 1003 ? -36.918 27.692 61.294 1.00 83.88 1003 LEU A N 1
ATOM 7163 C CA . LEU A 1 1003 ? -37.599 26.418 61.575 1.00 83.88 1003 LEU A CA 1
ATOM 7164 C C . LEU A 1 1003 ? -39.122 26.447 61.357 1.00 83.88 1003 LEU A C 1
ATOM 7166 O O . LEU A 1 1003 ? -39.744 25.390 61.315 1.00 83.88 1003 LEU A O 1
ATOM 7170 N N . SER A 1 1004 ? -39.727 27.624 61.205 1.00 76.75 1004 SER A N 1
ATOM 7171 C CA . SER A 1 1004 ? -41.169 27.888 61.312 1.00 76.75 1004 SER A CA 1
ATOM 7172 C C . SER A 1 1004 ? -42.072 27.295 60.221 1.00 76.75 1004 SER A C 1
ATOM 7174 O O . SER A 1 1004 ? -43.287 27.469 60.291 1.00 76.75 1004 SER A O 1
ATOM 7176 N N . ALA A 1 1005 ? -41.523 26.619 59.210 1.00 78.88 1005 ALA A N 1
ATOM 7177 C CA . ALA A 1 1005 ? -42.302 26.039 58.115 1.00 78.88 1005 ALA A CA 1
ATOM 7178 C C . ALA A 1 1005 ? -42.590 24.548 58.328 1.00 78.88 1005 ALA A C 1
ATOM 7180 O O . ALA A 1 1005 ? -41.739 23.799 58.804 1.00 78.88 1005 ALA A O 1
ATOM 7181 N N . GLU A 1 1006 ? -43.781 24.113 57.905 1.00 76.44 1006 GLU A N 1
ATOM 7182 C CA . GLU A 1 1006 ? -44.205 22.713 57.984 1.00 76.44 1006 GLU A CA 1
ATOM 7183 C C . GLU A 1 1006 ? -43.327 21.803 57.102 1.00 76.44 1006 GLU A C 1
ATOM 7185 O O . GLU A 1 1006 ? -43.135 22.058 55.911 1.00 76.44 1006 GLU A O 1
ATOM 7190 N N . SER A 1 1007 ? -42.816 20.714 57.683 1.00 79.50 1007 SER A N 1
ATOM 7191 C CA . SER A 1 1007 ? -42.128 19.615 56.991 1.00 79.50 1007 SER A CA 1
ATOM 7192 C C . SER A 1 1007 ? -42.419 18.302 57.714 1.00 79.50 1007 SER A C 1
ATOM 7194 O O . SER A 1 1007 ? -42.669 18.290 58.919 1.00 79.50 1007 SER A O 1
ATOM 7196 N N . ALA A 1 1008 ? -42.374 17.173 57.002 1.00 73.75 1008 ALA A N 1
ATOM 7197 C CA . ALA A 1 1008 ? -42.406 15.870 57.672 1.00 73.75 1008 ALA A CA 1
ATOM 7198 C C . ALA A 1 1008 ? -41.059 15.529 58.335 1.00 73.75 1008 ALA A C 1
ATOM 7200 O O . ALA A 1 1008 ? -40.991 14.611 59.156 1.00 73.75 1008 ALA A O 1
ATOM 7201 N N . GLY A 1 1009 ? -39.988 16.241 57.969 1.00 68.62 1009 GLY A N 1
ATOM 7202 C CA . GLY A 1 1009 ? -38.624 15.899 58.341 1.00 68.62 1009 GLY A CA 1
ATOM 7203 C C . GLY A 1 1009 ? -38.159 14.567 57.743 1.00 68.62 1009 GLY A C 1
ATOM 7204 O O . GLY A 1 1009 ? -38.932 13.778 57.194 1.00 68.62 1009 GLY A O 1
ATOM 7205 N N . VAL A 1 1010 ? -36.870 14.262 57.883 1.00 64.44 1010 VAL A N 1
ATOM 7206 C CA . VAL A 1 1010 ? -36.310 12.973 57.415 1.00 64.44 1010 VAL A CA 1
ATOM 7207 C C . VAL A 1 1010 ? -36.713 11.819 58.332 1.00 64.44 1010 VAL A C 1
ATOM 7209 O O . VAL A 1 1010 ? -36.755 10.667 57.908 1.00 64.44 1010 VAL A O 1
ATOM 7212 N N . ARG A 1 1011 ? -37.031 12.130 59.600 1.00 67.25 1011 ARG A N 1
ATOM 7213 C CA . ARG A 1 1011 ? -37.294 11.153 60.675 1.00 67.25 1011 ARG A CA 1
ATOM 7214 C C . ARG A 1 1011 ? -38.594 11.403 61.441 1.00 67.25 1011 ARG A C 1
ATOM 7216 O O . ARG A 1 1011 ? -38.756 10.886 62.541 1.00 67.25 1011 ARG A O 1
ATOM 7223 N N . GLY A 1 1012 ? -39.503 12.209 60.888 1.00 66.25 1012 GLY A N 1
ATOM 7224 C CA . GLY A 1 1012 ? -40.697 12.648 61.617 1.00 66.25 1012 GLY A CA 1
ATOM 7225 C C . GLY A 1 1012 ? -40.407 13.720 62.672 1.00 66.25 1012 GLY A C 1
ATOM 7226 O O . GLY A 1 1012 ? -41.222 13.910 63.567 1.00 66.25 1012 GLY A O 1
ATOM 7227 N N . ASP A 1 1013 ? -39.247 14.388 62.598 1.00 75.00 1013 ASP A N 1
ATOM 7228 C CA . ASP A 1 1013 ? -38.839 15.429 63.554 1.00 75.00 1013 ASP A CA 1
ATOM 7229 C C . ASP A 1 1013 ? -39.606 16.750 63.377 1.00 75.00 1013 ASP A C 1
ATOM 7231 O O . ASP A 1 1013 ? -39.572 17.594 64.267 1.00 75.00 1013 ASP A O 1
ATOM 7235 N N . GLY A 1 1014 ? -40.334 16.909 62.268 1.00 77.81 1014 GLY A N 1
ATOM 7236 C CA . GLY A 1 1014 ? -41.221 18.045 62.016 1.00 77.81 1014 GLY A CA 1
ATOM 7237 C C . GLY A 1 1014 ? -40.514 19.352 61.648 1.00 77.81 1014 GLY A C 1
ATOM 7238 O O . GLY A 1 1014 ? -41.189 20.362 61.474 1.00 77.81 1014 GLY A O 1
ATOM 7239 N N . TYR A 1 1015 ? -39.181 19.357 61.523 1.00 83.88 1015 TYR A N 1
ATOM 7240 C CA . TYR A 1 1015 ? -38.400 20.573 61.280 1.00 83.88 1015 TYR A CA 1
ATOM 7241 C C . TYR A 1 1015 ? -37.970 20.702 59.816 1.00 83.88 1015 TYR A C 1
ATOM 7243 O O . TYR A 1 1015 ? -37.270 19.831 59.288 1.00 83.88 1015 TYR A O 1
ATOM 7251 N N . LYS A 1 1016 ? -38.318 21.836 59.190 1.00 85.56 1016 LYS A N 1
ATOM 7252 C CA . LYS A 1 1016 ? -37.800 22.240 57.878 1.00 85.56 1016 LYS A CA 1
ATOM 7253 C C . LYS A 1 1016 ? -36.482 23.002 58.028 1.00 85.56 1016 LYS A C 1
ATOM 7255 O O . LYS A 1 1016 ? -36.492 24.214 58.238 1.00 85.56 1016 LYS A O 1
ATOM 7260 N N . VAL A 1 1017 ? -35.361 22.308 57.860 1.00 81.62 1017 VAL A N 1
ATOM 7261 C CA . VAL A 1 1017 ? -34.015 22.916 57.889 1.00 81.62 1017 VAL A CA 1
ATOM 7262 C C . VAL A 1 1017 ? -33.324 22.890 56.527 1.00 81.62 1017 VAL A C 1
ATOM 7264 O O . VAL A 1 1017 ? -32.234 23.420 56.376 1.00 81.62 1017 VAL A O 1
ATOM 7267 N N . GLY A 1 1018 ? -33.936 22.307 55.497 1.00 76.88 1018 GLY A N 1
ATOM 7268 C CA . GLY A 1 1018 ? -33.423 22.358 54.134 1.00 76.88 1018 GLY A CA 1
ATOM 7269 C C . GLY A 1 1018 ? -33.679 23.713 53.487 1.00 76.88 1018 GLY A C 1
ATOM 7270 O O . GLY A 1 1018 ? -34.831 24.131 53.358 1.00 76.88 1018 GLY A O 1
ATOM 7271 N N . GLY A 1 1019 ? -32.616 24.382 53.043 1.00 77.81 1019 GLY A N 1
ATOM 7272 C CA . GLY A 1 1019 ? -32.671 25.700 52.410 1.00 77.81 1019 GLY A CA 1
ATOM 7273 C C . GLY A 1 1019 ? -31.582 26.632 52.937 1.00 77.81 1019 GLY A C 1
ATOM 7274 O O . GLY A 1 1019 ? -30.749 26.242 53.746 1.00 77.81 1019 GLY A O 1
ATOM 7275 N N . THR A 1 1020 ? -31.573 27.880 52.481 1.00 82.00 1020 THR A N 1
ATOM 7276 C CA . THR A 1 1020 ? -30.628 28.907 52.942 1.00 82.00 1020 THR A CA 1
ATOM 7277 C C . THR A 1 1020 ? -31.116 29.537 54.247 1.00 82.00 1020 THR A C 1
ATOM 7279 O O . THR A 1 1020 ? -32.293 29.878 54.360 1.00 82.00 1020 THR A O 1
ATOM 7282 N N . ARG A 1 1021 ? -30.222 29.711 55.231 1.00 87.31 1021 ARG A N 1
ATOM 7283 C CA . ARG A 1 1021 ? -30.518 30.467 56.462 1.00 87.31 1021 ARG A CA 1
ATOM 7284 C C . ARG A 1 1021 ? -30.826 31.929 56.164 1.00 87.31 1021 ARG A C 1
ATOM 7286 O O . ARG A 1 1021 ? -30.339 32.469 55.171 1.00 87.31 1021 ARG A O 1
ATOM 7293 N N . TRP A 1 1022 ? -31.570 32.585 57.049 1.00 87.00 1022 TRP A N 1
ATOM 7294 C CA . TRP A 1 1022 ? -31.903 34.000 56.891 1.00 87.00 1022 TRP A CA 1
ATOM 7295 C C . TRP A 1 1022 ? -30.645 34.876 56.736 1.00 87.00 1022 TRP A C 1
ATOM 7297 O O . TRP A 1 1022 ? -29.781 34.919 57.613 1.00 87.00 1022 TRP A O 1
ATOM 7307 N N . ASP A 1 1023 ? -30.540 35.584 55.604 1.00 87.31 1023 ASP A N 1
ATOM 7308 C CA . ASP A 1 1023 ? -29.513 36.602 55.351 1.00 87.31 1023 ASP A CA 1
ATOM 7309 C C . ASP A 1 1023 ? -30.080 37.991 55.660 1.00 87.31 1023 ASP A C 1
ATOM 7311 O O . ASP A 1 1023 ? -30.783 38.600 54.849 1.00 87.31 1023 ASP A O 1
ATOM 7315 N N . LEU A 1 1024 ? -29.757 38.502 56.849 1.00 87.00 1024 LEU A N 1
ATOM 7316 C CA . LEU A 1 1024 ? -30.234 39.803 57.315 1.00 87.00 1024 LEU A CA 1
ATOM 7317 C C . LEU A 1 1024 ? -29.679 40.980 56.503 1.00 87.00 1024 LEU A C 1
ATOM 7319 O O . LEU A 1 1024 ? -30.323 42.023 56.457 1.00 87.00 1024 LEU A O 1
ATOM 7323 N N . ASP A 1 1025 ? -28.527 40.843 55.842 1.00 86.19 1025 ASP A N 1
ATOM 7324 C CA . ASP A 1 1025 ? -28.010 41.906 54.973 1.00 86.19 1025 ASP A CA 1
ATOM 7325 C C . ASP A 1 1025 ? -28.707 41.907 53.610 1.00 86.19 1025 ASP A C 1
ATOM 7327 O O . ASP A 1 1025 ? -28.931 42.975 53.038 1.00 86.19 1025 ASP A O 1
ATOM 7331 N N . GLY A 1 1026 ? -29.102 40.736 53.107 1.00 84.56 1026 GLY A N 1
ATOM 7332 C CA . GLY A 1 1026 ? -29.983 40.641 51.945 1.00 84.56 1026 GLY A CA 1
ATOM 7333 C C . GLY A 1 1026 ? -31.398 41.152 52.249 1.00 84.56 1026 GLY A C 1
ATOM 7334 O O . GLY A 1 1026 ? -31.982 41.872 51.442 1.00 84.56 1026 GLY A O 1
ATOM 7335 N N . LEU A 1 1027 ? -31.932 40.847 53.435 1.00 88.12 1027 LEU A N 1
ATOM 7336 C CA . LEU A 1 1027 ? -33.277 41.244 53.854 1.00 88.12 1027 LEU A CA 1
ATOM 7337 C C . LEU A 1 1027 ? -33.356 42.735 54.222 1.00 88.12 1027 LEU A C 1
ATOM 7339 O O . LEU A 1 1027 ? -34.076 43.497 53.580 1.00 88.12 1027 LEU A O 1
ATOM 7343 N N . CYS A 1 1028 ? -32.587 43.177 55.218 1.00 87.31 1028 CYS A N 1
ATOM 7344 C CA . CYS A 1 1028 ? -32.632 44.546 55.739 1.00 87.31 1028 CYS A CA 1
ATOM 7345 C C . CYS A 1 1028 ? -31.814 45.544 54.895 1.00 87.31 1028 CYS A C 1
ATOM 7347 O O . CYS A 1 1028 ? -31.920 46.757 55.088 1.00 87.31 1028 CYS A O 1
ATOM 7349 N N . GLY A 1 1029 ? -31.005 45.050 53.953 1.00 83.88 1029 GLY A N 1
ATOM 7350 C CA . GLY A 1 1029 ? -29.976 45.825 53.261 1.00 83.88 1029 GLY A CA 1
ATOM 7351 C C . GLY A 1 1029 ? -28.698 45.936 54.100 1.00 83.88 1029 GLY A C 1
ATOM 7352 O O . GLY A 1 1029 ? -28.727 45.853 55.328 1.00 83.88 1029 GLY A O 1
ATOM 7353 N N . THR A 1 1030 ? -27.552 46.179 53.457 1.00 77.88 1030 THR A N 1
ATOM 7354 C CA . THR A 1 1030 ? -26.256 46.294 54.155 1.00 77.88 1030 THR A CA 1
ATOM 7355 C C . THR A 1 1030 ? -26.203 47.445 55.164 1.00 77.88 1030 THR A C 1
ATOM 7357 O O . THR A 1 1030 ? -25.405 47.366 56.092 1.00 77.88 1030 THR A O 1
ATOM 7360 N N . ASP A 1 1031 ? -27.075 48.450 55.025 1.00 79.19 1031 ASP A N 1
ATOM 7361 C CA . ASP A 1 1031 ? -27.240 49.594 55.941 1.00 79.19 1031 ASP A CA 1
ATOM 7362 C C . ASP A 1 1031 ? -28.471 49.458 56.868 1.00 79.19 1031 ASP A C 1
ATOM 7364 O O . ASP A 1 1031 ? -28.861 50.420 57.526 1.00 79.19 1031 ASP A O 1
ATOM 7368 N N . ASN A 1 1032 ? -29.143 48.301 56.867 1.00 86.81 1032 ASN A N 1
ATOM 7369 C CA . ASN A 1 1032 ? -30.387 48.011 57.598 1.00 86.81 1032 ASN A CA 1
ATOM 7370 C C . ASN A 1 1032 ? -31.613 48.879 57.270 1.00 86.81 1032 ASN A C 1
ATOM 7372 O O . ASN A 1 1032 ? -32.595 48.830 57.999 1.00 86.81 1032 ASN A O 1
ATOM 7376 N N . LYS A 1 1033 ? -31.606 49.633 56.167 1.00 85.19 1033 LYS A N 1
ATOM 7377 C CA . LYS A 1 1033 ? -32.673 50.590 55.809 1.00 85.19 1033 LYS A CA 1
ATOM 7378 C C . LYS A 1 1033 ? -34.074 49.985 55.664 1.00 85.19 1033 LYS A C 1
ATOM 7380 O O . LYS A 1 1033 ? -35.039 50.728 55.752 1.00 85.19 1033 LYS A O 1
ATOM 7385 N N . ARG A 1 1034 ? -34.190 48.675 55.421 1.00 91.00 1034 ARG A N 1
ATOM 7386 C CA . ARG A 1 1034 ? -35.479 47.968 55.271 1.00 91.00 1034 ARG A CA 1
ATOM 7387 C C . ARG A 1 1034 ? -36.002 47.341 56.568 1.00 91.00 1034 ARG A C 1
ATOM 7389 O O . ARG A 1 1034 ? -37.023 46.662 56.559 1.00 91.00 1034 ARG A O 1
ATOM 7396 N N . CYS A 1 1035 ? -35.296 47.524 57.677 1.00 91.25 1035 CYS A N 1
ATOM 7397 C CA . CYS A 1 1035 ? -35.689 47.023 58.988 1.00 91.25 1035 CYS A CA 1
ATOM 7398 C C . CYS A 1 1035 ? -35.606 48.155 60.009 1.00 91.25 1035 CYS A C 1
ATOM 7400 O O . CYS A 1 1035 ? -34.847 49.110 59.839 1.00 91.25 1035 CYS A O 1
ATOM 7402 N N . LYS A 1 1036 ? -36.358 48.046 61.104 1.00 90.06 1036 LYS A N 1
ATOM 7403 C CA . LYS A 1 1036 ? -36.258 49.020 62.191 1.00 90.06 1036 LYS A CA 1
ATOM 7404 C C . LYS A 1 1036 ? -34.879 48.931 62.835 1.00 90.06 1036 LYS A C 1
ATOM 7406 O O . LYS A 1 1036 ? -34.363 47.840 63.094 1.00 90.06 1036 LYS A O 1
ATOM 7411 N N . VAL A 1 1037 ? -34.293 50.088 63.108 1.00 88.00 1037 VAL A N 1
ATOM 7412 C CA . VAL A 1 1037 ? -32.975 50.228 63.734 1.00 88.00 1037 VAL A CA 1
ATOM 7413 C C . VAL A 1 1037 ? -33.116 50.772 65.152 1.00 88.00 1037 VAL A C 1
ATOM 7415 O O . VAL A 1 1037 ? -34.104 51.423 65.482 1.00 88.00 1037 VAL A O 1
ATOM 7418 N N . LEU A 1 1038 ? -32.149 50.462 66.011 1.00 84.38 1038 LEU A N 1
ATOM 7419 C CA . LEU A 1 1038 ? -32.040 51.037 67.349 1.00 84.38 1038 LEU A CA 1
ATOM 7420 C C . LEU A 1 1038 ? -31.756 52.532 67.222 1.00 84.38 1038 LEU A C 1
ATOM 7422 O O . LEU A 1 1038 ? -30.824 52.920 66.519 1.00 84.38 1038 LEU A O 1
ATOM 7426 N N . GLU A 1 1039 ? -32.531 53.359 67.915 1.00 82.75 1039 GLU A N 1
ATOM 7427 C CA . GLU A 1 1039 ? -32.379 54.814 67.924 1.00 82.75 1039 GLU A CA 1
ATOM 7428 C C . GLU A 1 1039 ? -32.052 55.325 69.335 1.00 82.75 1039 GLU A C 1
ATOM 7430 O O . GLU A 1 1039 ? -32.459 54.726 70.332 1.00 82.75 1039 GLU A O 1
ATOM 7435 N N . ASP A 1 1040 ? -31.300 56.423 69.418 1.00 80.38 1040 ASP A N 1
ATOM 7436 C CA . ASP A 1 1040 ? -31.042 57.145 70.665 1.00 80.38 1040 ASP A CA 1
ATOM 7437 C C . ASP A 1 1040 ? -32.243 58.015 71.094 1.00 80.38 1040 ASP A C 1
ATOM 7439 O O . ASP A 1 1040 ? -33.248 58.131 70.388 1.00 80.38 1040 ASP A O 1
ATOM 7443 N N . GLU A 1 1041 ? -32.143 58.678 72.251 1.00 76.62 1041 GLU A N 1
ATOM 7444 C CA . GLU A 1 1041 ? -33.202 59.556 72.785 1.00 76.62 1041 GLU A CA 1
ATOM 7445 C C . GLU A 1 1041 ? -33.582 60.722 71.842 1.00 76.62 1041 GLU A C 1
ATOM 7447 O O . GLU A 1 1041 ? -34.643 61.326 72.001 1.00 76.62 1041 GLU A O 1
ATOM 7452 N N . ASN A 1 1042 ? -32.760 61.017 70.827 1.00 75.69 1042 ASN A N 1
ATOM 7453 C CA . ASN A 1 1042 ? -32.989 62.047 69.813 1.00 75.69 1042 ASN A CA 1
ATOM 7454 C C . ASN A 1 1042 ? -33.439 61.475 68.453 1.00 75.69 1042 ASN A C 1
ATOM 7456 O O . ASN A 1 1042 ? -33.403 62.204 67.456 1.00 75.69 1042 ASN A O 1
ATOM 7460 N N . ARG A 1 1043 ? -33.868 60.203 68.399 1.00 73.81 1043 ARG A N 1
ATOM 7461 C CA . ARG A 1 1043 ? -34.271 59.483 67.173 1.00 73.81 1043 ARG A CA 1
ATOM 7462 C C . ARG A 1 1043 ? -33.159 59.380 66.123 1.00 73.81 1043 ARG A C 1
ATOM 7464 O O . ARG A 1 1043 ? -33.415 59.448 64.921 1.00 73.81 1043 ARG A O 1
ATOM 7471 N N . ARG A 1 1044 ? -31.898 59.277 66.553 1.00 79.44 1044 ARG A N 1
ATOM 7472 C CA . ARG A 1 1044 ? -30.766 59.014 65.650 1.00 79.44 1044 ARG A CA 1
ATOM 7473 C C . ARG A 1 1044 ? -30.377 57.540 65.721 1.00 79.44 1044 ARG A C 1
ATOM 7475 O O . ARG A 1 1044 ? -30.279 57.016 66.828 1.00 79.44 1044 ARG A O 1
ATOM 7482 N N . PRO A 1 1045 ? -30.093 56.875 64.588 1.00 81.06 1045 PRO A N 1
ATOM 7483 C CA . PRO A 1 1045 ? -29.667 55.482 64.596 1.00 81.06 1045 PRO A CA 1
ATOM 7484 C C . PRO A 1 1045 ? -28.388 55.270 65.412 1.00 81.06 1045 PRO A C 1
ATOM 7486 O O . PRO A 1 1045 ? -27.378 55.944 65.192 1.00 81.06 1045 PRO A O 1
ATOM 7489 N N . ILE A 1 1046 ? -28.414 54.299 66.318 1.00 81.75 1046 ILE A N 1
ATOM 7490 C CA . ILE A 1 1046 ? -27.250 53.850 67.076 1.00 81.75 1046 ILE A CA 1
ATOM 7491 C C . ILE A 1 1046 ? -26.382 52.998 66.149 1.00 81.75 1046 ILE A C 1
ATOM 7493 O O . ILE A 1 1046 ? -26.854 52.032 65.544 1.00 81.75 1046 ILE A O 1
ATOM 7497 N N . LEU A 1 1047 ? -25.104 53.358 66.038 1.00 79.00 1047 LEU A N 1
ATOM 7498 C CA . LEU A 1 1047 ? -24.125 52.632 65.232 1.00 79.00 1047 LEU A CA 1
ATOM 7499 C C . LEU A 1 1047 ? -23.384 51.588 66.082 1.00 79.00 1047 LEU A C 1
ATOM 7501 O O . LEU A 1 1047 ? -23.207 51.755 67.289 1.00 79.00 1047 LEU A O 1
ATOM 7505 N N . ASP A 1 1048 ? -22.972 50.487 65.466 1.00 72.00 1048 ASP A N 1
ATOM 7506 C CA . ASP A 1 1048 ? -22.073 49.496 66.050 1.00 72.00 1048 ASP A CA 1
ATOM 7507 C C . ASP A 1 1048 ? -20.602 49.941 65.966 1.00 72.00 1048 ASP A C 1
ATOM 7509 O O . ASP A 1 1048 ? -20.268 51.000 65.427 1.00 72.00 1048 ASP A O 1
ATOM 7513 N N . ALA A 1 1049 ? -19.700 49.113 66.501 1.00 63.81 1049 ALA A N 1
ATOM 7514 C CA . ALA A 1 1049 ? -18.259 49.373 66.521 1.00 63.81 1049 ALA A CA 1
ATOM 7515 C C . ALA A 1 1049 ? -17.621 49.531 65.122 1.00 63.81 1049 ALA A C 1
ATOM 7517 O O . ALA A 1 1049 ? -16.489 49.999 65.025 1.00 63.81 1049 ALA A O 1
ATOM 7518 N N . ASN A 1 1050 ? -18.340 49.173 64.053 1.00 57.66 1050 ASN A N 1
ATOM 7519 C CA . ASN A 1 1050 ? -17.904 49.278 62.663 1.00 57.66 1050 ASN A CA 1
ATOM 7520 C C . ASN A 1 1050 ? -18.627 50.409 61.901 1.00 57.66 1050 ASN A C 1
ATOM 7522 O O . ASN A 1 1050 ? -18.462 50.529 60.688 1.00 57.66 1050 ASN A O 1
ATOM 7526 N N . GLY A 1 1051 ? -19.418 51.244 62.589 1.00 65.56 1051 GLY A N 1
ATOM 7527 C CA . GLY A 1 1051 ? -20.135 52.375 61.996 1.00 65.56 1051 GLY A CA 1
ATOM 7528 C C . GLY A 1 1051 ? -21.438 52.005 61.278 1.00 65.56 1051 GLY A C 1
ATOM 7529 O O . GLY A 1 1051 ? -21.963 52.829 60.531 1.00 65.56 1051 GLY A O 1
ATOM 7530 N N . LYS A 1 1052 ? -21.974 50.794 61.488 1.00 72.44 1052 LYS A N 1
ATOM 7531 C CA . LYS A 1 1052 ? -23.222 50.311 60.873 1.00 72.44 1052 LYS A CA 1
ATOM 7532 C C . LYS A 1 1052 ? -24.388 50.424 61.855 1.00 72.44 1052 LYS A C 1
ATOM 7534 O O . LYS A 1 1052 ? -24.225 50.195 63.046 1.00 72.44 1052 LYS A O 1
ATOM 7539 N N . THR A 1 1053 ? -25.573 50.793 61.377 1.00 80.31 1053 THR A N 1
ATOM 7540 C CA . THR A 1 1053 ? -26.782 50.926 62.212 1.00 80.31 1053 THR A CA 1
ATOM 7541 C C . THR A 1 1053 ? -27.137 49.596 62.880 1.00 80.31 1053 THR A C 1
ATOM 7543 O O . THR A 1 1053 ? -27.095 48.546 62.242 1.00 80.31 1053 THR A O 1
ATOM 7546 N N . GLN A 1 1054 ? -27.484 49.604 64.164 1.00 82.19 1054 GLN A N 1
ATOM 7547 C CA . GLN A 1 1054 ? -27.886 48.390 64.881 1.00 82.19 1054 GLN A CA 1
ATOM 7548 C C . GLN A 1 1054 ? -29.376 48.095 64.651 1.00 82.19 1054 GLN A C 1
ATOM 7550 O O . GLN A 1 1054 ? -30.186 49.015 64.628 1.00 82.19 1054 GLN A O 1
ATOM 7555 N N . LEU A 1 1055 ? -29.757 46.825 64.474 1.00 86.50 1055 LEU A N 1
ATOM 7556 C CA . LEU A 1 1055 ? -31.160 46.423 64.270 1.00 86.50 1055 LEU A CA 1
ATOM 7557 C C . LEU A 1 1055 ? -31.952 46.490 65.586 1.00 86.50 1055 LEU A C 1
ATOM 7559 O O . LEU A 1 1055 ? -31.473 46.013 66.612 1.00 86.50 1055 LEU A O 1
ATOM 7563 N N . ALA A 1 1056 ? -33.176 47.023 65.550 1.00 86.06 1056 ALA A N 1
ATOM 7564 C CA . ALA A 1 1056 ? -34.084 47.018 66.693 1.00 86.06 1056 ALA A CA 1
ATOM 7565 C C . ALA A 1 1056 ? -34.814 45.678 66.813 1.00 86.06 1056 ALA A C 1
ATOM 7567 O O . ALA A 1 1056 ? -35.617 45.303 65.952 1.00 86.06 1056 ALA A O 1
ATOM 7568 N N . LEU A 1 1057 ? -34.572 44.983 67.923 1.00 87.19 1057 LEU A N 1
ATOM 7569 C CA . LEU A 1 1057 ? -35.266 43.748 68.270 1.00 87.19 1057 LEU A CA 1
ATOM 7570 C C . LEU A 1 1057 ? -36.517 44.057 69.101 1.00 87.19 1057 LEU A C 1
ATOM 7572 O O . LEU A 1 1057 ? -36.498 44.962 69.935 1.00 87.19 1057 LEU A O 1
ATOM 7576 N N . ASN A 1 1058 ? -37.606 43.322 68.876 1.00 86.50 1058 ASN A N 1
ATOM 7577 C CA . ASN A 1 1058 ? -38.790 43.410 69.738 1.00 86.50 1058 ASN A CA 1
ATOM 7578 C C . ASN A 1 1058 ? -38.559 42.691 71.088 1.00 86.50 1058 ASN A C 1
ATOM 7580 O O . ASN A 1 1058 ? -37.520 42.069 71.308 1.00 86.50 1058 ASN A O 1
ATOM 7584 N N . GLU A 1 1059 ? -39.547 42.717 71.988 1.00 82.50 1059 GLU A N 1
ATOM 7585 C CA . GLU A 1 1059 ? -39.477 42.059 73.311 1.00 82.50 1059 GLU A CA 1
ATOM 7586 C C . GLU A 1 1059 ? -39.251 40.535 73.243 1.00 82.50 1059 GLU A C 1
ATOM 7588 O O . GLU A 1 1059 ? -38.849 39.919 74.227 1.00 82.50 1059 GLU A O 1
ATOM 7593 N N . LYS A 1 1060 ? -39.481 39.923 72.075 1.00 83.50 1060 LYS A N 1
ATOM 7594 C CA . LYS A 1 1060 ? -39.238 38.502 71.794 1.00 83.50 1060 LYS A CA 1
ATOM 7595 C C . LYS A 1 1060 ? -37.889 38.252 71.102 1.00 83.50 1060 LYS A C 1
ATOM 7597 O O . LYS A 1 1060 ? -37.624 37.131 70.684 1.00 83.50 1060 LYS A O 1
ATOM 7602 N N . GLY A 1 1061 ? -37.045 39.277 70.962 1.00 84.56 1061 GLY A N 1
ATOM 7603 C CA . GLY A 1 1061 ? -35.727 39.188 70.327 1.00 84.56 1061 GLY A CA 1
ATOM 7604 C C . GLY A 1 1061 ? -35.751 39.153 68.795 1.00 84.56 1061 GLY A C 1
ATOM 7605 O O . GLY A 1 1061 ? -34.738 38.819 68.189 1.00 84.56 1061 GLY A O 1
ATOM 7606 N N . GLN A 1 1062 ? -36.880 39.480 68.160 1.00 90.56 1062 GLN A N 1
ATOM 7607 C CA . GLN A 1 1062 ? -37.088 39.315 66.716 1.00 90.56 1062 GLN A CA 1
ATOM 7608 C C . GLN A 1 1062 ? -36.734 40.583 65.947 1.00 90.56 1062 GLN A C 1
ATOM 7610 O O . GLN A 1 1062 ? -37.049 41.691 66.391 1.00 90.56 1062 GLN A O 1
ATOM 7615 N N . VAL A 1 1063 ? -36.130 40.417 64.770 1.00 91.12 1063 VAL A N 1
ATOM 7616 C CA . VAL A 1 1063 ? -35.823 41.529 63.863 1.00 91.12 1063 VAL A CA 1
ATOM 7617 C C . VAL A 1 1063 ? -37.125 42.074 63.286 1.00 91.12 1063 VAL A C 1
ATOM 7619 O O . VAL A 1 1063 ? -37.938 41.327 62.747 1.00 91.12 1063 VAL A O 1
ATOM 7622 N N . GLN A 1 1064 ? -37.324 43.384 63.385 1.00 92.62 1064 GLN A N 1
ATOM 7623 C CA . GLN A 1 1064 ? -38.533 44.034 62.890 1.00 92.62 1064 GLN A CA 1
ATOM 7624 C C . GLN A 1 1064 ? -38.317 44.520 61.455 1.00 92.62 1064 GLN A C 1
ATOM 7626 O O . GLN A 1 1064 ? -37.642 45.527 61.235 1.00 92.62 1064 GLN A O 1
ATOM 7631 N N . PHE A 1 1065 ? -38.871 43.798 60.483 1.00 92.12 1065 PHE A N 1
ATOM 7632 C CA . PHE A 1 1065 ? -38.931 44.238 59.091 1.00 92.12 1065 PHE A CA 1
ATOM 7633 C C . PHE A 1 1065 ? -39.909 45.408 58.967 1.00 92.12 1065 PHE A C 1
ATOM 7635 O O . PHE A 1 1065 ? -40.950 45.416 59.623 1.00 92.12 1065 PHE A O 1
ATOM 7642 N N . ASP A 1 1066 ? -39.566 46.400 58.149 1.00 90.62 1066 ASP A N 1
ATOM 7643 C CA . ASP A 1 1066 ? -40.399 47.577 57.913 1.00 90.62 1066 ASP A CA 1
ATOM 7644 C C . ASP A 1 1066 ? -40.902 47.542 56.458 1.00 90.62 1066 ASP A C 1
ATOM 7646 O O . ASP A 1 1066 ? -40.155 47.904 55.540 1.00 90.62 1066 ASP A O 1
ATOM 7650 N N . PRO A 1 1067 ? -42.142 47.061 56.219 1.00 87.56 1067 PRO A N 1
ATOM 7651 C CA . PRO A 1 1067 ? -42.695 46.959 54.873 1.00 87.56 1067 PRO A CA 1
ATOM 7652 C C . PRO A 1 1067 ? -42.723 48.302 54.139 1.00 87.56 1067 PRO A C 1
ATOM 7654 O O . PRO A 1 1067 ? -42.400 48.351 52.950 1.00 87.56 1067 PRO A O 1
ATOM 7657 N N . ASP A 1 1068 ? -43.017 49.393 54.854 1.00 86.31 1068 ASP A N 1
ATOM 7658 C CA . ASP A 1 1068 ? -43.092 50.736 54.283 1.00 86.31 1068 ASP A CA 1
ATOM 7659 C C . ASP A 1 1068 ? -41.706 51.205 53.821 1.00 86.31 1068 ASP A C 1
ATOM 7661 O O . ASP A 1 1068 ? -41.552 51.686 52.694 1.00 86.31 1068 ASP A O 1
ATOM 7665 N N . ALA A 1 1069 ? -40.668 50.988 54.638 1.00 84.81 1069 ALA A N 1
ATOM 7666 C CA . ALA A 1 1069 ? -39.285 51.308 54.272 1.00 84.81 1069 ALA A CA 1
ATOM 7667 C C . ALA A 1 1069 ? -38.738 50.424 53.132 1.00 84.81 1069 ALA A C 1
ATOM 7669 O O . ALA A 1 1069 ? -37.836 50.834 52.395 1.00 84.81 1069 ALA A O 1
ATOM 7670 N N . ALA A 1 1070 ? -39.286 49.219 52.963 1.00 84.25 1070 ALA A N 1
ATOM 7671 C CA . ALA A 1 1070 ? -38.962 48.301 51.876 1.00 84.25 1070 ALA A CA 1
ATOM 7672 C C . ALA A 1 1070 ? -39.822 48.494 50.609 1.00 84.25 1070 ALA A C 1
ATOM 7674 O O . ALA A 1 1070 ? -39.559 47.839 49.599 1.00 84.25 1070 ALA A O 1
ATOM 7675 N N . GLY A 1 1071 ? -40.824 49.381 50.636 1.00 87.62 1071 GLY A N 1
ATOM 7676 C CA . GLY A 1 1071 ? -41.716 49.645 49.503 1.00 87.62 1071 GLY A CA 1
ATOM 7677 C C . GLY A 1 1071 ? -42.686 48.500 49.178 1.00 87.62 1071 GLY A C 1
ATOM 7678 O O . GLY A 1 1071 ? -43.105 48.363 48.027 1.00 87.62 1071 GLY A O 1
ATOM 7679 N N . VAL A 1 1072 ? -43.036 47.666 50.162 1.00 89.75 1072 VAL A N 1
ATOM 7680 C CA . VAL A 1 1072 ? -43.937 46.506 50.025 1.00 89.75 1072 VAL A CA 1
ATOM 7681 C C . VAL A 1 1072 ? -45.023 46.512 51.109 1.00 89.75 1072 VAL A C 1
ATOM 7683 O O . VAL A 1 1072 ? -44.952 47.273 52.062 1.00 89.75 1072 VAL A O 1
ATOM 7686 N N . LYS A 1 1073 ? -46.052 45.663 50.986 1.00 87.44 1073 LYS A N 1
ATOM 7687 C CA . LYS A 1 1073 ? -47.166 45.624 51.958 1.00 87.44 1073 LYS A CA 1
ATOM 7688 C C . LYS A 1 1073 ? -46.925 44.703 53.156 1.00 87.44 1073 LYS A C 1
ATOM 7690 O O . LYS A 1 1073 ? -47.579 44.867 54.179 1.00 87.44 1073 LYS A O 1
ATOM 7695 N N . SER A 1 1074 ? -46.037 43.722 53.017 1.00 90.44 1074 SER A N 1
ATOM 7696 C CA . SER A 1 1074 ? -45.707 42.737 54.050 1.00 90.44 1074 SER A CA 1
ATOM 7697 C C . SER A 1 1074 ? -44.367 42.066 53.745 1.00 90.44 1074 SER A C 1
ATOM 7699 O O . SER A 1 1074 ? -43.844 42.164 52.629 1.00 90.44 1074 SER A O 1
ATOM 7701 N N . LEU A 1 1075 ? -43.828 41.339 54.722 1.00 88.81 1075 LEU A N 1
ATOM 7702 C CA . LEU A 1 1075 ? -42.648 40.490 54.563 1.00 88.81 1075 LEU A CA 1
ATOM 7703 C C . LEU A 1 1075 ? -42.864 39.410 53.486 1.00 88.81 1075 LEU A C 1
ATOM 7705 O O . LEU A 1 1075 ? -41.980 39.170 52.667 1.00 88.81 1075 LEU A O 1
ATOM 7709 N N . ASP A 1 1076 ? -44.061 38.824 53.419 1.00 87.38 1076 ASP A N 1
ATOM 7710 C CA . ASP A 1 1076 ? -44.442 37.850 52.384 1.00 87.38 1076 ASP A CA 1
ATOM 7711 C C . ASP A 1 1076 ? -44.382 38.427 50.969 1.00 87.38 1076 ASP A C 1
ATOM 7713 O O . ASP A 1 1076 ? -43.984 37.745 50.020 1.00 87.38 1076 ASP A O 1
ATOM 7717 N N . ASP A 1 1077 ? -44.790 39.685 50.810 1.00 88.44 1077 ASP A N 1
ATOM 7718 C CA . ASP A 1 1077 ? -44.733 40.361 49.520 1.00 88.44 1077 ASP A CA 1
ATOM 7719 C C . ASP A 1 1077 ? -43.295 40.732 49.149 1.00 88.44 1077 ASP A C 1
ATOM 7721 O O . ASP A 1 1077 ? -42.929 40.607 47.978 1.00 88.44 1077 ASP A O 1
ATOM 7725 N N . PHE A 1 1078 ? -42.445 41.073 50.128 1.00 90.00 1078 PHE A N 1
ATOM 7726 C CA . PHE A 1 1078 ? -41.011 41.261 49.892 1.00 90.00 1078 PHE A CA 1
ATOM 7727 C C . PHE A 1 1078 ? -40.353 39.997 49.336 1.00 90.00 1078 PHE A C 1
ATOM 7729 O O . PHE A 1 1078 ? -39.642 40.077 48.333 1.00 90.00 1078 PHE A O 1
ATOM 7736 N N . LEU A 1 1079 ? -40.627 38.823 49.916 1.00 86.94 1079 LEU A N 1
ATOM 7737 C CA . LEU A 1 1079 ? -40.040 37.548 49.480 1.00 86.94 1079 LEU A CA 1
ATOM 7738 C C . LEU A 1 1079 ? -40.388 37.172 48.026 1.00 86.94 1079 LEU A C 1
ATOM 7740 O O . LEU A 1 1079 ? -39.658 36.408 47.396 1.00 86.94 1079 LEU A O 1
ATOM 7744 N N . LYS A 1 1080 ? -41.464 37.734 47.459 1.00 84.50 1080 LYS A N 1
ATOM 7745 C CA . LYS A 1 1080 ? -41.867 37.524 46.055 1.00 84.50 1080 LYS A CA 1
ATOM 7746 C C . LYS A 1 1080 ? -41.172 38.470 45.069 1.00 84.50 1080 LYS A C 1
ATOM 7748 O O . LYS A 1 1080 ? -41.220 38.212 43.862 1.00 84.50 1080 LYS A O 1
ATOM 7753 N N . THR A 1 1081 ? -40.547 39.546 45.548 1.00 88.50 1081 THR A N 1
ATOM 7754 C CA . THR A 1 1081 ? -39.780 40.484 44.711 1.00 88.50 1081 THR A CA 1
ATOM 7755 C C . THR A 1 1081 ? -38.484 39.851 44.199 1.00 88.50 1081 THR A C 1
ATOM 7757 O O . THR A 1 1081 ? -38.017 38.843 44.728 1.00 88.50 1081 THR A O 1
ATOM 7760 N N . ASP A 1 1082 ? -37.859 40.453 43.187 1.00 81.31 1082 ASP A N 1
ATOM 7761 C CA . ASP A 1 1082 ? -36.573 39.969 42.664 1.00 81.31 1082 ASP A CA 1
ATOM 7762 C C . ASP A 1 1082 ? -35.428 40.091 43.683 1.00 81.31 1082 ASP A C 1
ATOM 7764 O O . ASP A 1 1082 ? -34.451 39.351 43.596 1.00 81.31 1082 ASP A O 1
ATOM 7768 N N . GLU A 1 1083 ? -35.534 40.993 44.665 1.00 80.50 1083 GLU A N 1
ATOM 7769 C CA . GLU A 1 1083 ? -34.585 41.078 45.781 1.00 80.50 1083 GLU A CA 1
ATOM 7770 C C . GLU A 1 1083 ? -34.861 40.011 46.845 1.00 80.50 1083 GLU A C 1
ATOM 7772 O O . GLU A 1 1083 ? -33.926 39.356 47.301 1.00 80.50 1083 GLU A O 1
ATOM 7777 N N . GLY A 1 1084 ? -36.131 39.763 47.176 1.00 81.19 1084 GLY A N 1
ATOM 7778 C CA . GLY A 1 1084 ? -36.527 38.700 48.100 1.00 81.19 1084 GLY A CA 1
ATOM 7779 C C . GLY A 1 1084 ? -36.214 37.296 47.577 1.00 81.19 1084 GLY A C 1
ATOM 7780 O O . GLY A 1 1084 ? -35.713 36.459 48.323 1.00 81.19 1084 GLY A O 1
ATOM 7781 N N . LYS A 1 1085 ? -36.389 37.043 46.274 1.00 79.81 1085 LYS A N 1
ATOM 7782 C CA . LYS A 1 1085 ? -36.037 35.756 45.643 1.00 79.81 1085 LYS A CA 1
ATOM 7783 C C . LYS A 1 1085 ? -34.543 35.438 45.716 1.00 79.81 1085 LYS A C 1
ATOM 7785 O O . LYS A 1 1085 ? -34.191 34.264 45.763 1.00 79.81 1085 LYS A O 1
ATOM 7790 N N . LYS A 1 1086 ? -33.666 36.450 45.766 1.00 78.44 1086 LYS A N 1
ATOM 7791 C CA . LYS A 1 1086 ? -32.209 36.260 45.920 1.00 78.44 1086 LYS A CA 1
ATOM 7792 C C . LYS A 1 1086 ? -31.815 35.743 47.305 1.00 78.44 1086 LYS A C 1
ATOM 7794 O O . LYS A 1 1086 ? -30.703 35.253 47.458 1.00 78.44 1086 LYS A O 1
ATOM 7799 N N . LEU A 1 1087 ? -32.709 35.829 48.296 1.00 76.88 1087 LEU A N 1
ATOM 7800 C CA . LEU A 1 1087 ? -32.510 35.219 49.615 1.00 76.88 1087 LEU A CA 1
ATOM 7801 C C . LEU A 1 1087 ? -32.682 33.692 49.583 1.00 76.88 1087 LEU A C 1
ATOM 7803 O O . LEU A 1 1087 ? -32.224 33.005 50.490 1.00 76.88 1087 LEU A O 1
ATOM 7807 N N . SER A 1 1088 ? -33.346 33.161 48.553 1.00 74.88 1088 SER A N 1
ATOM 7808 C CA . SER A 1 1088 ? -33.666 31.742 48.419 1.00 74.88 1088 SER A CA 1
ATOM 7809 C C . SER A 1 1088 ? -32.581 30.985 47.654 1.00 74.88 1088 SER A C 1
ATOM 7811 O O . SER A 1 1088 ? -32.261 31.321 46.515 1.00 74.88 1088 SER A O 1
ATOM 7813 N N . GLY A 1 1089 ? -32.087 29.887 48.229 1.00 68.50 1089 GLY A N 1
ATOM 7814 C CA . GLY A 1 1089 ? -31.209 28.946 47.530 1.00 68.50 1089 GLY A CA 1
ATOM 7815 C C . GLY A 1 1089 ? -31.942 28.109 46.472 1.00 68.50 1089 GLY A C 1
ATOM 7816 O O . GLY A 1 1089 ? -33.157 27.914 46.539 1.00 68.50 1089 GLY A O 1
ATOM 7817 N N . ALA A 1 1090 ? -31.192 27.570 45.503 1.00 64.12 1090 ALA A N 1
ATOM 7818 C CA . ALA A 1 1090 ? -31.732 26.759 44.403 1.00 64.12 1090 ALA A CA 1
ATOM 7819 C C . ALA A 1 1090 ? -32.322 25.405 44.854 1.00 64.12 1090 ALA A C 1
ATOM 7821 O O . ALA A 1 1090 ? -33.129 24.820 44.137 1.00 64.12 1090 ALA A O 1
ATOM 7822 N N . THR A 1 1091 ? -31.945 24.897 46.029 1.00 60.88 1091 THR A N 1
ATOM 7823 C CA . THR A 1 1091 ? -32.376 23.592 46.553 1.00 60.88 1091 THR A CA 1
ATOM 7824 C C . THR A 1 1091 ? -32.815 23.732 48.013 1.00 60.88 1091 THR A C 1
ATOM 7826 O O . THR A 1 1091 ? -31.982 23.689 48.913 1.00 60.88 1091 THR A O 1
ATOM 7829 N N . GLY A 1 1092 ? -34.113 23.935 48.256 1.00 67.81 1092 GLY A N 1
ATOM 7830 C CA . GLY A 1 1092 ? -34.727 23.963 49.592 1.00 67.81 1092 GLY A CA 1
ATOM 7831 C C . GLY A 1 1092 ? -35.428 25.269 49.976 1.00 67.81 1092 GLY A C 1
ATOM 7832 O O . GLY A 1 1092 ? -36.244 25.257 50.896 1.00 67.81 1092 GLY A O 1
ATOM 7833 N N . GLY A 1 1093 ? -35.213 26.370 49.254 1.00 80.25 1093 GLY A N 1
ATOM 7834 C CA . GLY A 1 1093 ? -35.811 27.666 49.587 1.00 80.25 1093 GLY A CA 1
ATOM 7835 C C . GLY A 1 1093 ? -35.066 28.417 50.698 1.00 80.25 1093 GLY A C 1
ATOM 7836 O O . GLY A 1 1093 ? -33.867 28.214 50.883 1.00 80.25 1093 GLY A O 1
ATOM 7837 N N . ILE A 1 1094 ? -35.776 29.275 51.437 1.00 84.94 1094 ILE A N 1
ATOM 7838 C CA . ILE A 1 1094 ? -35.309 29.880 52.700 1.00 84.94 1094 ILE A CA 1
ATOM 7839 C C . ILE A 1 1094 ? -35.756 28.971 53.850 1.00 84.94 1094 ILE A C 1
ATOM 7841 O O . ILE A 1 1094 ? -36.883 28.466 53.837 1.00 84.94 1094 ILE A O 1
ATOM 7845 N N . GLN A 1 1095 ? -34.890 28.748 54.836 1.00 85.50 1095 GLN A N 1
ATOM 7846 C CA . GLN A 1 1095 ? -35.244 27.971 56.024 1.00 85.50 1095 GLN A CA 1
ATOM 7847 C C . GLN A 1 1095 ? -36.405 28.621 56.786 1.00 85.50 1095 GLN A C 1
ATOM 7849 O O . GLN A 1 1095 ? -36.490 29.842 56.885 1.00 85.50 1095 GLN A O 1
ATOM 7854 N N . GLY A 1 1096 ? -37.334 27.793 57.270 1.00 77.50 1096 GLY A N 1
ATOM 7855 C CA . GLY A 1 1096 ? -38.560 28.243 57.937 1.00 77.50 1096 GLY A CA 1
ATOM 7856 C C . GLY A 1 1096 ? -39.612 28.943 57.055 1.00 77.50 1096 GLY A C 1
ATOM 7857 O O . GLY A 1 1096 ? -40.635 29.375 57.587 1.00 77.50 1096 GLY A O 1
ATOM 7858 N N . VAL A 1 1097 ? -39.427 28.985 55.724 1.00 84.00 1097 VAL A N 1
ATOM 7859 C CA . VAL A 1 1097 ? -40.431 29.384 54.705 1.00 84.00 1097 VAL A CA 1
ATOM 7860 C C . VAL A 1 1097 ? -40.836 28.162 53.861 1.00 84.00 1097 VAL A C 1
ATOM 7862 O O . VAL A 1 1097 ? -40.135 27.151 53.862 1.00 84.00 1097 VAL A O 1
ATOM 7865 N N . LYS A 1 1098 ? -41.958 28.208 53.121 1.00 82.62 1098 LYS A N 1
ATOM 7866 C CA . LYS A 1 1098 ? -42.379 27.112 52.222 1.00 82.62 1098 LYS A CA 1
ATOM 7867 C C . LYS A 1 1098 ? -41.247 26.723 51.260 1.00 82.62 1098 LYS A C 1
ATOM 7869 O O . LYS A 1 1098 ? -40.695 27.569 50.557 1.00 82.62 1098 LYS A O 1
ATOM 7874 N N . GLY A 1 1099 ? -40.898 25.436 51.249 1.00 78.81 1099 GLY A N 1
ATOM 7875 C CA . GLY A 1 1099 ? -39.729 24.934 50.531 1.00 78.81 1099 GLY A CA 1
ATOM 7876 C C . GLY A 1 1099 ? -39.868 25.043 49.020 1.00 78.81 1099 GLY A C 1
ATOM 7877 O O . GLY A 1 1099 ? -40.957 24.855 48.480 1.00 78.81 1099 GLY A O 1
ATOM 7878 N N . THR A 1 1100 ? -38.758 25.324 48.336 1.00 75.50 1100 THR A N 1
ATOM 7879 C CA . THR A 1 1100 ? -38.710 25.394 46.871 1.00 75.50 1100 THR A CA 1
ATOM 7880 C C . THR A 1 1100 ? -37.563 24.563 46.296 1.00 75.50 1100 THR A C 1
ATOM 7882 O O . THR A 1 1100 ? -36.499 24.439 46.900 1.00 75.50 1100 THR A O 1
ATOM 7885 N N . LEU A 1 1101 ? -37.764 23.975 45.118 1.00 70.00 1101 LEU A N 1
ATOM 7886 C CA . LEU A 1 1101 ? -36.728 23.305 44.333 1.00 70.00 1101 LEU A CA 1
ATOM 7887 C C . LEU A 1 1101 ? -36.623 24.019 42.983 1.00 70.00 1101 LEU A C 1
ATOM 7889 O O . LEU A 1 1101 ? -37.592 24.077 42.232 1.00 70.00 1101 LEU A O 1
ATOM 7893 N N . PHE A 1 1102 ? -35.471 24.630 42.714 1.00 67.56 1102 PHE A N 1
ATOM 7894 C CA . PHE A 1 1102 ? -35.238 25.551 41.596 1.00 67.56 1102 PHE A CA 1
ATOM 7895 C C . PHE A 1 1102 ? -36.319 26.643 41.478 1.00 67.56 1102 PHE A C 1
ATOM 7897 O O . PHE A 1 1102 ? -36.760 26.992 40.387 1.00 67.56 1102 PHE A O 1
ATOM 7904 N N . GLY A 1 1103 ? -36.773 27.168 42.624 1.00 66.00 1103 GLY A N 1
ATOM 7905 C CA . GLY A 1 1103 ? -37.810 28.203 42.701 1.00 66.00 1103 GLY A CA 1
ATOM 7906 C C . GLY A 1 1103 ? -39.257 27.697 42.614 1.00 66.00 1103 GLY A C 1
ATOM 7907 O O . GLY A 1 1103 ? -40.174 28.497 42.777 1.00 66.00 1103 GLY A O 1
ATOM 7908 N N . VAL A 1 1104 ? -39.487 26.393 42.413 1.00 72.38 1104 VAL A N 1
ATOM 7909 C CA . VAL A 1 1104 ? -40.831 25.786 42.398 1.00 72.38 1104 VAL A CA 1
ATOM 7910 C C . VAL A 1 1104 ? -41.195 25.282 43.802 1.00 72.38 1104 VAL A C 1
ATOM 7912 O O . VAL A 1 1104 ? -40.434 24.482 44.349 1.00 72.38 1104 VAL A O 1
ATOM 7915 N N . PRO A 1 1105 ? -42.318 25.712 44.410 1.00 79.38 1105 PRO A N 1
ATOM 7916 C CA . PRO A 1 1105 ? -42.696 25.285 45.756 1.00 79.38 1105 PRO A CA 1
ATOM 7917 C C . PRO A 1 1105 ? -43.070 23.797 45.820 1.00 79.38 1105 PRO A C 1
ATOM 7919 O O . PRO A 1 1105 ? -43.705 23.277 44.903 1.00 79.38 1105 PRO A O 1
ATOM 7922 N N . TYR A 1 1106 ? -42.713 23.123 46.916 1.00 79.81 1106 TYR A N 1
ATOM 7923 C CA . TYR A 1 1106 ? -43.101 21.737 47.212 1.00 79.81 1106 TYR A CA 1
ATOM 7924 C C . TYR A 1 1106 ? -43.854 21.635 48.551 1.00 79.81 1106 TYR A C 1
ATOM 7926 O O . TYR A 1 1106 ? -43.716 22.499 49.417 1.00 79.81 1106 TYR A O 1
ATOM 7934 N N . GLU A 1 1107 ? -44.681 20.595 48.708 1.00 82.38 1107 GLU A N 1
ATOM 7935 C CA . GLU A 1 1107 ? -45.501 20.375 49.913 1.00 82.38 1107 GLU A CA 1
ATOM 7936 C C . GLU A 1 1107 ? -44.767 19.558 50.987 1.00 82.38 1107 GLU A C 1
ATOM 7938 O O . GLU A 1 1107 ? -43.936 18.695 50.670 1.00 82.38 1107 GLU A O 1
ATOM 7943 N N . ALA A 1 1108 ? -45.124 19.790 52.252 1.00 79.81 1108 ALA A N 1
ATOM 7944 C CA . ALA A 1 1108 ? -44.625 19.036 53.400 1.00 79.81 1108 ALA A CA 1
ATOM 7945 C C . ALA A 1 1108 ? -44.941 17.532 53.267 1.00 79.81 1108 ALA A C 1
ATOM 7947 O O . ALA A 1 1108 ? -46.043 17.137 52.884 1.00 79.81 1108 ALA A O 1
ATOM 7948 N N . GLY A 1 1109 ? -43.963 16.670 53.556 1.00 72.44 1109 GLY A N 1
ATOM 7949 C CA . GLY A 1 1109 ? -44.082 15.210 53.467 1.00 72.44 1109 GLY A CA 1
ATOM 7950 C C . GLY A 1 1109 ? -43.955 14.609 52.067 1.00 72.44 1109 GLY A C 1
ATOM 7951 O O . GLY A 1 1109 ? -43.938 13.379 51.938 1.00 72.44 1109 GLY A O 1
ATOM 7952 N N . SER A 1 1110 ? -43.815 15.443 51.032 1.00 79.31 1110 SER A N 1
ATOM 7953 C CA . SER A 1 1110 ? -43.522 14.999 49.667 1.00 79.31 1110 SER A CA 1
ATOM 7954 C C . SER A 1 1110 ? -42.153 14.313 49.564 1.00 79.31 1110 SER A C 1
ATOM 7956 O O . SER A 1 1110 ? -41.302 14.411 50.450 1.00 79.31 1110 SER A O 1
ATOM 7958 N N . TRP A 1 1111 ? -41.910 13.596 48.465 1.00 72.50 1111 TRP A N 1
ATOM 7959 C CA . TRP A 1 1111 ? -40.595 12.990 48.241 1.00 72.50 1111 TRP A CA 1
ATOM 7960 C C . TRP A 1 1111 ? -39.503 14.059 48.076 1.00 72.50 1111 TRP A C 1
ATOM 7962 O O . TRP A 1 1111 ? -38.372 13.817 48.485 1.00 72.50 1111 TRP A O 1
ATOM 7972 N N . GLN A 1 1112 ? -39.841 15.245 47.547 1.00 75.00 1112 GLN A N 1
ATOM 7973 C CA . GLN A 1 1112 ? -38.934 16.393 47.473 1.00 75.00 1112 GLN A CA 1
ATOM 7974 C C . GLN A 1 1112 ? -38.572 16.912 48.868 1.00 75.00 1112 GLN A C 1
ATOM 7976 O O . GLN A 1 1112 ? -37.397 17.150 49.130 1.00 75.00 1112 GLN A O 1
ATOM 7981 N N . ASP A 1 1113 ? -39.558 17.025 49.765 1.00 77.88 1113 ASP A N 1
ATOM 7982 C CA . ASP A 1 1113 ? -39.350 17.404 51.169 1.00 77.88 1113 ASP A CA 1
ATOM 7983 C C . ASP A 1 1113 ? -38.406 16.410 51.864 1.00 77.88 1113 ASP A C 1
ATOM 7985 O O . ASP A 1 1113 ? -37.358 16.797 52.372 1.00 77.88 1113 ASP A O 1
ATOM 7989 N N . LYS A 1 1114 ? -38.680 15.103 51.764 1.00 75.56 1114 LYS A N 1
ATOM 7990 C CA . LYS A 1 1114 ? -37.829 14.056 52.365 1.00 75.56 1114 LYS A CA 1
ATOM 7991 C C . LYS A 1 1114 ? -36.411 14.013 51.787 1.00 75.56 1114 LYS A C 1
ATOM 7993 O O . LYS A 1 1114 ? -35.449 13.831 52.533 1.00 75.56 1114 LYS A O 1
ATOM 7998 N N . LEU A 1 1115 ? -36.275 14.178 50.470 1.00 73.38 1115 LEU A N 1
ATOM 7999 C CA . LEU A 1 1115 ? -34.983 14.201 49.789 1.00 73.38 1115 LEU A CA 1
ATOM 8000 C C . LEU A 1 1115 ? -34.155 15.402 50.250 1.00 73.38 1115 LEU A C 1
ATOM 8002 O O . LEU A 1 1115 ? -33.025 15.220 50.687 1.00 73.38 1115 LEU A O 1
ATOM 8006 N N . ILE A 1 1116 ? -34.704 16.613 50.198 1.00 75.94 1116 ILE A N 1
ATOM 8007 C CA . ILE A 1 1116 ? -33.976 17.838 50.551 1.00 75.94 1116 ILE A CA 1
ATOM 8008 C C . ILE A 1 1116 ? -33.596 17.837 52.037 1.00 75.94 1116 ILE A C 1
ATOM 8010 O O . ILE A 1 1116 ? -32.456 18.146 52.385 1.00 75.94 1116 ILE A O 1
ATOM 8014 N N . GLU A 1 1117 ? -34.503 17.406 52.913 1.00 80.50 1117 GLU A N 1
ATOM 8015 C CA . GLU A 1 1117 ? -34.247 17.368 54.352 1.00 80.50 1117 GLU A CA 1
ATOM 8016 C C . GLU A 1 1117 ? -33.147 16.359 54.742 1.00 80.50 1117 GLU A C 1
ATOM 8018 O O . GLU A 1 1117 ? -32.431 16.587 55.721 1.00 80.50 1117 GLU A O 1
ATOM 8023 N N . SER A 1 1118 ? -32.945 15.279 53.972 1.00 73.88 1118 SER A N 1
ATOM 8024 C CA . SER A 1 1118 ? -31.865 14.296 54.227 1.00 73.88 1118 SER A CA 1
ATOM 8025 C C . SER A 1 1118 ? -30.465 14.862 53.987 1.00 73.88 1118 SER A C 1
ATOM 8027 O O . SER A 1 1118 ? -29.484 14.414 54.578 1.00 73.88 1118 SER A O 1
ATOM 8029 N N . PHE A 1 1119 ? -30.368 15.890 53.143 1.00 75.19 1119 PHE A N 1
ATOM 8030 C CA . PHE A 1 1119 ? -29.132 16.631 52.940 1.00 75.19 1119 PHE A CA 1
ATOM 8031 C C . PHE A 1 1119 ? -28.996 17.753 53.965 1.00 75.19 1119 PHE A C 1
ATOM 8033 O O . PHE A 1 1119 ? -27.885 17.987 54.426 1.00 75.19 1119 PHE A O 1
ATOM 8040 N N . ALA A 1 1120 ? -30.099 18.393 54.366 1.00 77.94 1120 ALA A N 1
ATOM 8041 C CA . ALA A 1 1120 ? -30.116 19.625 55.154 1.00 77.94 1120 ALA A CA 1
ATOM 8042 C C . ALA A 1 1120 ? -29.173 19.628 56.369 1.00 77.94 1120 ALA A C 1
ATOM 8044 O O . ALA A 1 1120 ? -28.356 20.526 56.509 1.00 77.94 1120 ALA A O 1
ATOM 8045 N N . GLY A 1 1121 ? -29.203 18.591 57.212 1.00 78.50 1121 GLY A N 1
ATOM 8046 C CA . GLY A 1 1121 ? -28.373 18.550 58.421 1.00 78.50 1121 GLY A CA 1
ATOM 8047 C C . GLY A 1 1121 ? -26.867 18.504 58.154 1.00 78.50 1121 GLY A C 1
ATOM 8048 O O . GLY A 1 1121 ? -26.085 19.212 58.784 1.00 78.50 1121 GLY A O 1
ATOM 8049 N N . THR A 1 1122 ? -26.445 17.666 57.212 1.00 71.19 1122 THR A N 1
ATOM 8050 C CA . THR A 1 1122 ? -25.020 17.508 56.884 1.00 71.19 1122 THR A CA 1
ATOM 8051 C C . THR A 1 1122 ? -24.528 18.631 55.984 1.00 71.19 1122 THR A C 1
ATOM 8053 O O . THR A 1 1122 ? -23.417 19.126 56.150 1.00 71.19 1122 THR A O 1
ATOM 8056 N N . HIS A 1 1123 ? -25.377 19.065 55.059 1.00 77.38 1123 HIS A N 1
ATOM 8057 C CA . HIS A 1 1123 ? -25.107 20.126 54.103 1.00 77.38 1123 HIS A CA 1
ATOM 8058 C C . HIS A 1 1123 ? -24.963 21.485 54.785 1.00 77.38 1123 HIS A C 1
ATOM 8060 O O . HIS A 1 1123 ? -23.979 22.164 54.518 1.00 77.38 1123 HIS A O 1
ATOM 8066 N N . ASP A 1 1124 ? -25.824 21.833 55.742 1.00 77.31 1124 ASP A N 1
ATOM 8067 C CA . ASP A 1 1124 ? -25.697 23.063 56.536 1.00 77.31 1124 ASP A CA 1
ATOM 8068 C C . ASP A 1 1124 ? -24.463 23.052 57.440 1.00 77.31 1124 ASP A C 1
ATOM 8070 O O . ASP A 1 1124 ? -23.770 24.062 57.596 1.00 77.31 1124 ASP A O 1
ATOM 8074 N N . MET A 1 1125 ? -24.156 21.899 58.040 1.00 73.81 1125 MET A N 1
ATOM 8075 C CA . MET A 1 1125 ? -22.983 21.765 58.897 1.00 73.81 1125 MET A CA 1
ATOM 8076 C C . MET A 1 1125 ? -21.700 21.982 58.085 1.00 73.81 1125 MET A C 1
ATOM 8078 O O . MET A 1 1125 ? -20.845 22.771 58.482 1.00 73.81 1125 MET A O 1
ATOM 8082 N N . ILE A 1 1126 ? -21.575 21.318 56.933 1.00 65.69 1126 ILE A N 1
ATOM 8083 C CA . ILE A 1 1126 ? -20.381 21.352 56.073 1.00 65.69 1126 ILE A CA 1
ATOM 8084 C C . ILE A 1 1126 ? -20.305 22.659 55.277 1.00 65.69 1126 ILE A C 1
ATOM 8086 O O . ILE A 1 1126 ? -19.253 23.296 55.207 1.00 65.69 1126 ILE A O 1
ATOM 8090 N N . GLY A 1 1127 ? -21.422 23.051 54.673 1.00 64.25 1127 GLY A N 1
ATOM 8091 C CA . GLY A 1 1127 ? -21.562 24.207 53.798 1.00 64.25 1127 GLY A CA 1
ATOM 8092 C C . GLY A 1 1127 ? -21.606 25.535 54.549 1.00 64.25 1127 GLY A C 1
ATOM 8093 O O . GLY A 1 1127 ? -21.083 26.525 54.043 1.00 64.25 1127 GLY A O 1
ATOM 8094 N N . GLY A 1 1128 ? -22.154 25.564 55.765 1.00 72.06 1128 GLY A N 1
ATOM 8095 C CA . GLY A 1 1128 ? -22.396 26.796 56.516 1.00 72.06 1128 GLY A CA 1
ATOM 8096 C C . GLY A 1 1128 ? -21.647 26.909 57.844 1.00 72.06 1128 GLY A C 1
ATOM 8097 O O . GLY A 1 1128 ? -20.905 27.868 58.066 1.00 72.06 1128 GLY A O 1
ATOM 8098 N N . LYS A 1 1129 ? -21.818 25.946 58.756 1.00 70.50 1129 LYS A N 1
ATOM 8099 C CA . LYS A 1 1129 ? -21.266 26.067 60.118 1.00 70.50 1129 LYS A CA 1
ATOM 8100 C C . LYS A 1 1129 ? -19.744 25.910 60.162 1.00 70.50 1129 LYS A C 1
ATOM 8102 O O . LYS A 1 1129 ? -19.054 26.739 60.752 1.00 70.50 1129 LYS A O 1
ATOM 8107 N N . LEU A 1 1130 ? -19.214 24.861 59.538 1.00 60.34 1130 LEU A N 1
ATOM 8108 C CA . LEU A 1 1130 ? -17.785 24.521 59.559 1.00 60.34 1130 LEU A CA 1
ATOM 8109 C C . LEU A 1 1130 ? -16.938 25.443 58.680 1.00 60.34 1130 LEU A C 1
ATOM 8111 O O . LEU A 1 1130 ? -15.765 25.673 58.965 1.00 60.34 1130 LEU A O 1
ATOM 8115 N N . SER A 1 1131 ? -17.540 26.008 57.639 1.00 58.22 1131 SER A N 1
ATOM 8116 C CA . SER A 1 1131 ? -16.931 27.016 56.769 1.00 58.22 1131 SER A CA 1
ATOM 8117 C C . SER A 1 1131 ? -16.891 28.417 57.400 1.00 58.22 1131 SER A C 1
ATOM 8119 O O . SER A 1 1131 ? -16.304 29.327 56.816 1.00 58.22 1131 SER A O 1
ATOM 8121 N N . GLY A 1 1132 ? -17.491 28.607 58.586 1.00 67.44 1132 GLY A N 1
ATOM 8122 C CA . GLY A 1 1132 ? -17.590 29.909 59.259 1.00 67.44 1132 GLY A CA 1
ATOM 8123 C C . GLY A 1 1132 ? -18.550 30.879 58.565 1.00 67.44 1132 GLY A C 1
ATOM 8124 O O . GLY A 1 1132 ? -18.402 32.095 58.682 1.00 67.44 1132 GLY A O 1
ATOM 8125 N N . LEU A 1 1133 ? -19.496 30.339 57.800 1.00 73.00 1133 LEU A N 1
ATOM 8126 C CA . LEU A 1 1133 ? -20.446 31.076 56.977 1.00 73.00 1133 LEU A CA 1
ATOM 8127 C C . LEU A 1 1133 ? -21.799 31.308 57.670 1.00 73.00 1133 LEU A C 1
ATOM 8129 O O . LEU A 1 1133 ? -22.585 32.124 57.186 1.00 73.00 1133 LEU A O 1
ATOM 8133 N N . TYR A 1 1134 ? -22.037 30.669 58.819 1.00 83.56 1134 TYR A N 1
ATOM 8134 C CA . TYR A 1 1134 ? -23.113 31.016 59.751 1.00 83.56 1134 TYR A CA 1
ATOM 8135 C C . TYR A 1 1134 ? -22.581 31.786 60.958 1.00 83.56 1134 TYR A C 1
ATOM 8137 O O . TYR A 1 1134 ? -21.501 31.482 61.466 1.00 83.56 1134 TYR A O 1
ATOM 8145 N N . ASP A 1 1135 ? -23.345 32.774 61.415 1.00 79.38 1135 ASP A N 1
ATOM 8146 C CA . ASP A 1 1135 ? -23.016 33.558 62.603 1.00 79.38 1135 ASP A CA 1
ATOM 8147 C C . ASP A 1 1135 ? -23.480 32.887 63.910 1.00 79.38 1135 ASP A C 1
ATOM 8149 O O . ASP A 1 1135 ? -24.063 31.796 63.934 1.00 79.38 1135 ASP A O 1
ATOM 8153 N N . ASP A 1 1136 ? -23.182 33.540 65.032 1.00 77.31 1136 ASP A N 1
ATOM 8154 C CA . ASP A 1 1136 ? -23.494 33.030 66.368 1.00 77.31 1136 ASP A CA 1
ATOM 8155 C C . ASP A 1 1136 ? -24.990 33.083 66.709 1.00 77.31 1136 ASP A C 1
ATOM 8157 O O . ASP A 1 1136 ? -25.428 32.388 67.630 1.00 77.31 1136 ASP A O 1
ATOM 8161 N N . GLN A 1 1137 ? -25.778 33.861 65.957 1.00 81.00 1137 GLN A N 1
ATOM 8162 C CA . GLN A 1 1137 ? -27.237 33.934 66.081 1.00 81.00 1137 GLN A CA 1
ATOM 8163 C C . GLN A 1 1137 ? -27.943 32.851 65.260 1.00 81.00 1137 GLN A C 1
ATOM 8165 O O . GLN A 1 1137 ? -29.167 32.753 65.298 1.00 81.00 1137 GLN A O 1
ATOM 8170 N N . GLY A 1 1138 ? -27.181 32.014 64.551 1.00 78.38 1138 GLY A N 1
ATOM 8171 C CA . GLY A 1 1138 ? -27.724 30.948 63.729 1.00 78.38 1138 GLY A CA 1
ATOM 8172 C C . GLY A 1 1138 ? -28.206 31.426 62.362 1.00 78.38 1138 GLY A C 1
ATOM 8173 O O . GLY A 1 1138 ? -28.983 30.711 61.743 1.00 78.38 1138 GLY A O 1
ATOM 8174 N N . ASN A 1 1139 ? -27.750 32.578 61.869 1.00 85.50 1139 ASN A N 1
ATOM 8175 C CA . ASN A 1 1139 ? -28.091 33.119 60.550 1.00 85.50 1139 ASN A CA 1
ATOM 8176 C C . ASN A 1 1139 ? -26.926 33.025 59.567 1.00 85.50 1139 ASN A C 1
ATOM 8178 O O . ASN A 1 1139 ? -25.809 32.664 59.938 1.00 85.50 1139 ASN A O 1
ATOM 8182 N N . ALA A 1 1140 ? -27.164 33.379 58.301 1.00 82.19 1140 ALA A N 1
ATOM 8183 C CA . ALA A 1 1140 ? -26.065 33.596 57.368 1.00 82.19 1140 ALA A CA 1
ATOM 8184 C C . ALA A 1 1140 ? -25.205 34.781 57.842 1.00 82.19 1140 ALA A C 1
ATOM 8186 O O . ALA A 1 1140 ? -25.727 35.837 58.204 1.00 82.19 1140 ALA A O 1
ATOM 8187 N N . LYS A 1 1141 ? -23.877 34.614 57.822 1.00 83.81 1141 LYS A N 1
ATOM 8188 C CA . LYS A 1 1141 ? -22.925 35.623 58.303 1.00 83.81 1141 LYS A CA 1
ATOM 8189 C C . LYS A 1 1141 ? -23.171 36.978 57.629 1.00 83.81 1141 LYS A C 1
ATOM 8191 O O . LYS A 1 1141 ? -23.206 37.082 56.398 1.00 83.81 1141 LYS A O 1
ATOM 8196 N N . ARG A 1 1142 ? -23.283 38.029 58.444 1.00 82.94 1142 ARG A N 1
ATOM 8197 C CA . ARG A 1 1142 ? -23.419 39.420 57.986 1.00 82.94 1142 ARG A CA 1
ATOM 8198 C C . ARG A 1 1142 ? -22.089 39.993 57.477 1.00 82.94 1142 ARG A C 1
ATOM 8200 O O . ARG A 1 1142 ? -21.015 39.531 57.852 1.00 82.94 1142 ARG A O 1
ATOM 8207 N N . ALA A 1 1143 ? -22.171 41.025 56.641 1.00 74.25 1143 ALA A N 1
ATOM 8208 C CA . ALA A 1 1143 ? -21.067 41.802 56.073 1.00 74.25 1143 ALA A CA 1
ATOM 8209 C C . ALA A 1 1143 ? -20.049 40.988 55.249 1.00 74.25 1143 ALA A C 1
ATOM 8211 O O . ALA A 1 1143 ? -18.862 41.309 55.222 1.00 74.25 1143 ALA A O 1
ATOM 8212 N N . ARG A 1 1144 ? -20.513 39.944 54.549 1.00 73.94 1144 ARG A N 1
ATOM 8213 C CA . ARG A 1 1144 ? -19.678 39.141 53.641 1.00 73.94 1144 ARG A CA 1
ATOM 8214 C C . ARG A 1 1144 ? -19.154 39.990 52.478 1.00 73.94 1144 ARG A C 1
ATOM 8216 O O . ARG A 1 1144 ? -19.939 40.634 51.779 1.00 73.94 1144 ARG A O 1
ATOM 8223 N N . THR A 1 1145 ? -17.846 39.939 52.243 1.00 69.50 1145 THR A N 1
ATOM 8224 C CA . THR A 1 1145 ? -17.203 40.474 51.032 1.00 69.50 1145 THR A CA 1
ATOM 8225 C C . THR A 1 1145 ? -17.678 39.726 49.780 1.00 69.50 1145 THR A C 1
ATOM 8227 O O . THR A 1 1145 ? -18.146 38.592 49.873 1.00 69.50 1145 THR A O 1
ATOM 8230 N N . ASP A 1 1146 ? -17.531 40.309 48.585 1.00 58.12 1146 ASP A N 1
ATOM 8231 C CA . ASP A 1 1146 ? -17.943 39.640 47.336 1.00 58.12 1146 ASP A CA 1
ATOM 8232 C C . ASP A 1 1146 ? -17.195 38.312 47.108 1.00 58.12 1146 ASP A C 1
ATOM 8234 O O . ASP A 1 1146 ? -17.773 37.344 46.612 1.00 58.12 1146 ASP A O 1
ATOM 8238 N N . GLY A 1 1147 ? -15.939 38.223 47.564 1.00 47.75 1147 GLY A N 1
ATOM 8239 C CA . GLY A 1 1147 ? -15.173 36.974 47.585 1.00 47.75 1147 GLY A CA 1
ATOM 8240 C C . GLY A 1 1147 ? -15.734 35.932 48.562 1.00 47.75 1147 GLY A C 1
ATOM 8241 O O . GLY A 1 1147 ? -15.816 34.757 48.212 1.00 47.75 1147 GLY A O 1
ATOM 8242 N N . GLU A 1 1148 ? -16.176 36.343 49.756 1.00 53.66 1148 GLU A N 1
ATOM 8243 C CA . GLU A 1 1148 ? -16.843 35.453 50.721 1.00 53.66 1148 GLU A CA 1
ATOM 8244 C C . GLU A 1 1148 ? -18.238 35.017 50.247 1.00 53.66 1148 GLU A C 1
ATOM 8246 O O . GLU A 1 1148 ? -18.632 33.884 50.512 1.00 53.66 1148 GLU A O 1
ATOM 8251 N N . LYS A 1 1149 ? -18.979 35.867 49.521 1.00 55.69 1149 LYS A N 1
ATOM 8252 C CA . LYS A 1 1149 ? -20.266 35.503 48.898 1.00 55.69 1149 LYS A CA 1
ATOM 8253 C C . LYS A 1 1149 ? -20.078 34.474 47.778 1.00 55.69 1149 LYS A C 1
ATOM 8255 O O . LYS A 1 1149 ? -20.768 33.459 47.774 1.00 55.69 1149 LYS A O 1
ATOM 8260 N N . TYR A 1 1150 ? -19.092 34.675 46.898 1.00 49.69 1150 TYR A N 1
ATOM 8261 C CA . TYR A 1 1150 ? -18.743 33.709 45.848 1.00 49.69 1150 TYR A CA 1
ATOM 8262 C C . TYR A 1 1150 ? -18.240 32.378 46.430 1.00 49.69 1150 TYR A C 1
ATOM 8264 O O . TYR A 1 1150 ? -18.645 31.304 45.979 1.00 49.69 1150 TYR A O 1
ATOM 8272 N N . PHE A 1 1151 ? -17.400 32.431 47.472 1.00 51.53 1151 PHE A N 1
ATOM 8273 C CA . PHE A 1 1151 ? -16.984 31.243 48.219 1.00 51.53 1151 PHE A CA 1
ATOM 8274 C C . PHE A 1 1151 ? -18.182 30.543 48.866 1.00 51.53 1151 PHE A C 1
ATOM 8276 O O . PHE A 1 1151 ? -18.278 29.329 48.764 1.00 51.53 1151 PHE A O 1
ATOM 8283 N N . HIS A 1 1152 ? -19.123 31.281 49.462 1.00 56.97 1152 HIS A N 1
ATOM 8284 C CA . HIS A 1 1152 ? -20.328 30.719 50.072 1.00 56.97 1152 HIS A CA 1
ATOM 8285 C C . HIS A 1 1152 ? -21.189 29.957 49.059 1.00 56.97 1152 HIS A C 1
ATOM 8287 O O . HIS A 1 1152 ? -21.548 28.812 49.317 1.00 56.97 1152 HIS A O 1
ATOM 8293 N N . GLU A 1 1153 ? -21.487 30.535 47.894 1.00 52.59 1153 GLU A N 1
ATOM 8294 C CA . GLU A 1 1153 ? -22.265 29.854 46.845 1.00 52.59 1153 GLU A CA 1
ATOM 8295 C C . GLU A 1 1153 ? -21.525 28.638 46.262 1.00 52.59 1153 GLU A C 1
ATOM 8297 O O . GLU A 1 1153 ? -22.112 27.567 46.092 1.00 52.59 1153 GLU A O 1
ATOM 8302 N N . THR A 1 1154 ? -20.214 28.763 46.032 1.00 49.06 1154 THR A N 1
ATOM 8303 C CA . THR A 1 1154 ? -19.373 27.680 45.495 1.00 49.06 1154 THR A CA 1
ATOM 8304 C C . THR A 1 1154 ? -19.219 26.532 46.497 1.00 49.06 1154 THR A C 1
ATOM 8306 O O . THR A 1 1154 ? -19.377 25.364 46.144 1.00 49.06 1154 THR A O 1
ATOM 8309 N N . TRP A 1 1155 ? -18.952 26.846 47.765 1.00 53.94 1155 TRP A N 1
ATOM 8310 C CA . TRP A 1 1155 ? -18.767 25.878 48.844 1.00 53.94 1155 TRP A CA 1
ATOM 8311 C C . TRP A 1 1155 ? -20.073 25.168 49.208 1.00 53.94 1155 TRP A C 1
ATOM 8313 O O . TRP A 1 1155 ? -20.074 23.962 49.440 1.00 53.94 1155 TRP A O 1
ATOM 8323 N N . THR A 1 1156 ? -21.204 25.879 49.155 1.00 55.38 1156 THR A N 1
ATOM 8324 C CA . THR A 1 1156 ? -22.538 25.286 49.328 1.00 55.38 1156 THR A CA 1
ATOM 8325 C C . THR A 1 1156 ? -22.817 24.232 48.247 1.00 55.38 1156 THR A C 1
ATOM 8327 O O . THR A 1 1156 ? -23.353 23.171 48.554 1.00 55.38 1156 THR A O 1
ATOM 8330 N N . MET A 1 1157 ? -22.391 24.436 46.995 1.00 49.94 1157 MET A N 1
ATOM 8331 C CA . MET A 1 1157 ? -22.498 23.402 45.951 1.00 49.94 1157 MET A CA 1
ATOM 8332 C C . MET A 1 1157 ? -21.505 22.244 46.132 1.00 49.94 1157 MET A C 1
ATOM 8334 O O . MET A 1 1157 ? -21.848 21.102 45.832 1.00 49.94 1157 MET A O 1
ATOM 8338 N N . VAL A 1 1158 ? -20.303 22.506 46.657 1.00 47.22 1158 VAL A N 1
ATOM 8339 C CA . VAL A 1 1158 ? -19.302 21.475 47.003 1.00 47.22 1158 VAL A CA 1
ATOM 8340 C C . VAL A 1 1158 ? -19.765 20.604 48.174 1.00 47.22 1158 VAL A C 1
ATOM 8342 O O . VAL A 1 1158 ? -19.485 19.407 48.195 1.00 47.22 1158 VAL A O 1
ATOM 8345 N N . ALA A 1 1159 ? -20.524 21.164 49.115 1.00 53.94 1159 ALA A N 1
ATOM 8346 C CA . ALA A 1 1159 ? -21.073 20.421 50.241 1.00 53.94 1159 ALA A CA 1
ATOM 8347 C C . ALA A 1 1159 ? -22.093 19.351 49.804 1.00 53.94 1159 ALA A C 1
ATOM 8349 O O . ALA A 1 1159 ? -22.186 18.323 50.460 1.00 53.94 1159 ALA A O 1
ATOM 8350 N N . ILE A 1 1160 ? -22.804 19.514 48.677 1.00 55.56 1160 ILE A N 1
ATOM 8351 C CA . ILE A 1 1160 ? -23.827 18.554 48.206 1.00 55.56 1160 ILE A CA 1
ATOM 8352 C C . ILE A 1 1160 ? -23.253 17.144 47.947 1.00 55.56 1160 ILE A C 1
ATOM 8354 O O . ILE A 1 1160 ? -23.751 16.189 48.547 1.00 55.56 1160 ILE A O 1
ATOM 8358 N N . PRO A 1 1161 ? -22.213 16.951 47.108 1.00 42.09 1161 PRO A N 1
ATOM 8359 C CA . PRO A 1 1161 ? -21.623 15.627 46.903 1.00 42.09 1161 PRO A CA 1
ATOM 8360 C C . PRO A 1 1161 ? -20.927 15.077 48.157 1.00 42.09 1161 PRO A C 1
ATOM 8362 O O . PRO A 1 1161 ? -20.843 13.862 48.306 1.00 42.09 1161 PRO A O 1
ATOM 8365 N N . ILE A 1 1162 ? -20.470 15.938 49.073 1.00 55.97 1162 ILE A N 1
ATOM 8366 C CA . ILE A 1 1162 ? -19.862 15.531 50.351 1.00 55.97 1162 ILE A CA 1
ATOM 8367 C C . ILE A 1 1162 ? -20.934 15.042 51.343 1.00 55.97 1162 ILE A C 1
ATOM 8369 O O . ILE A 1 1162 ? -20.703 14.093 52.088 1.00 55.97 1162 ILE A O 1
ATOM 8373 N N . SER A 1 1163 ? -22.115 15.658 51.328 1.00 58.62 1163 SER A N 1
ATOM 8374 C CA . SER A 1 1163 ? -23.292 15.282 52.115 1.00 58.62 1163 SER A CA 1
ATOM 8375 C C . SER A 1 1163 ? -24.019 14.056 51.563 1.00 58.62 1163 SER A C 1
ATOM 8377 O O . SER A 1 1163 ? -24.723 13.373 52.305 1.00 58.62 1163 SER A O 1
ATOM 8379 N N . ALA A 1 1164 ? -23.838 13.736 50.278 1.00 61.06 1164 ALA A N 1
ATOM 8380 C CA . ALA A 1 1164 ? -24.548 12.648 49.610 1.00 61.06 1164 ALA A CA 1
ATOM 8381 C C . ALA A 1 1164 ? -24.377 11.270 50.280 1.00 61.06 1164 ALA A C 1
ATOM 8383 O O . ALA A 1 1164 ? -25.389 10.596 50.448 1.00 61.06 1164 ALA A O 1
ATOM 8384 N N . PRO A 1 1165 ? -23.185 10.825 50.726 1.00 55.34 1165 PRO A N 1
ATOM 8385 C CA . PRO A 1 1165 ? -23.038 9.555 51.444 1.00 55.34 1165 PRO A CA 1
ATOM 8386 C C . PRO A 1 1165 ? -23.858 9.490 52.738 1.00 55.34 1165 PRO A C 1
ATOM 8388 O O . PRO A 1 1165 ? -24.401 8.437 53.066 1.00 55.34 1165 PRO A O 1
ATOM 8391 N N . PHE A 1 1166 ? -23.985 10.617 53.441 1.00 68.62 1166 PHE A N 1
ATOM 8392 C CA . PHE A 1 1166 ? -24.768 10.740 54.670 1.00 68.62 1166 PHE A CA 1
ATOM 8393 C C . PHE A 1 1166 ? -26.270 10.698 54.368 1.00 68.62 1166 PHE A C 1
ATOM 8395 O O . PHE A 1 1166 ? -26.979 9.847 54.900 1.00 68.62 1166 PHE A O 1
ATOM 8402 N N . ALA A 1 1167 ? -26.732 11.509 53.416 1.00 65.62 1167 ALA A N 1
ATOM 8403 C CA . ALA A 1 1167 ? -28.123 11.512 52.961 1.00 65.62 1167 ALA A CA 1
ATOM 8404 C C . ALA A 1 1167 ? -28.563 10.154 52.369 1.00 65.62 1167 ALA A C 1
ATOM 8406 O O . ALA A 1 1167 ? -29.661 9.663 52.630 1.00 65.62 1167 ALA A O 1
ATOM 8407 N N . MET A 1 1168 ? -27.687 9.489 51.606 1.00 64.56 1168 MET A N 1
ATOM 8408 C CA . MET A 1 1168 ? -27.937 8.155 51.050 1.00 64.56 1168 MET A CA 1
ATOM 8409 C C . MET A 1 1168 ? -27.984 7.073 52.134 1.00 64.56 1168 MET A C 1
ATOM 8411 O O . MET A 1 1168 ? -28.708 6.087 51.971 1.00 64.56 1168 MET A O 1
ATOM 8415 N N . SER A 1 1169 ? -27.236 7.235 53.235 1.00 64.62 1169 SER A N 1
ATOM 8416 C CA . SER A 1 1169 ? -27.256 6.293 54.366 1.00 64.62 1169 SER A CA 1
ATOM 8417 C C . SER A 1 1169 ? -28.626 6.234 55.039 1.00 64.62 1169 SER A C 1
ATOM 8419 O O . SER A 1 1169 ? -29.046 5.162 55.479 1.00 64.62 1169 SER A O 1
ATOM 8421 N N . GLU A 1 1170 ? -29.361 7.342 54.975 1.00 65.12 1170 GLU A N 1
ATOM 8422 C CA . GLU A 1 1170 ? -30.717 7.487 55.497 1.00 65.12 1170 GLU A CA 1
ATOM 8423 C C . GLU A 1 1170 ? -31.798 7.053 54.497 1.00 65.12 1170 GLU A C 1
ATOM 8425 O O . GLU A 1 1170 ? -32.803 6.470 54.899 1.00 65.12 1170 GLU A O 1
ATOM 8430 N N . GLN A 1 1171 ? -31.605 7.297 53.194 1.00 60.47 1171 GLN A N 1
ATOM 8431 C CA . GLN A 1 1171 ? -32.651 7.070 52.186 1.00 60.47 1171 GLN A CA 1
ATOM 8432 C C . GLN A 1 1171 ? -32.645 5.681 51.535 1.00 60.47 1171 GLN A C 1
ATOM 8434 O O . GLN A 1 1171 ? -33.688 5.216 51.072 1.00 60.47 1171 GLN A O 1
ATOM 8439 N N . LEU A 1 1172 ? -31.496 5.002 51.459 1.00 53.44 1172 LEU A N 1
ATOM 8440 C CA . LEU A 1 1172 ? -31.405 3.728 50.740 1.00 53.44 1172 LEU A CA 1
ATOM 8441 C C . LEU A 1 1172 ? -31.730 2.518 51.649 1.00 53.44 1172 LEU A C 1
ATOM 8443 O O . LEU A 1 1172 ? -31.193 2.401 52.762 1.00 53.44 1172 LEU A O 1
ATOM 8447 N N . PRO A 1 1173 ? -32.535 1.545 51.173 1.00 51.50 1173 PRO A N 1
ATOM 8448 C CA . PRO A 1 1173 ? -32.834 0.316 51.909 1.00 51.50 1173 PRO A CA 1
ATOM 8449 C C . PRO A 1 1173 ? -31.565 -0.462 52.294 1.00 51.50 1173 PRO A C 1
ATOM 8451 O O . PRO A 1 1173 ? -30.596 -0.514 51.538 1.00 51.50 1173 PRO A O 1
ATOM 8454 N N . SER A 1 1174 ? -31.556 -1.116 53.461 1.00 47.78 1174 SER A N 1
ATOM 8455 C CA . SER A 1 1174 ? -30.404 -1.903 53.950 1.00 47.78 1174 SER A CA 1
ATOM 8456 C C . SER A 1 1174 ? -29.843 -2.952 52.962 1.00 47.78 1174 SER A C 1
ATOM 8458 O O . SER A 1 1174 ? -28.624 -3.118 52.944 1.00 47.78 1174 SER A O 1
ATOM 8460 N N . PRO A 1 1175 ? -30.636 -3.597 52.077 1.00 43.81 1175 PRO A N 1
ATOM 8461 C CA . PRO A 1 1175 ? -30.105 -4.463 51.016 1.00 43.81 1175 PRO A CA 1
ATOM 8462 C C . PRO A 1 1175 ? -29.223 -3.740 49.982 1.00 43.81 1175 PRO A C 1
ATOM 8464 O O . PRO A 1 1175 ? -28.210 -4.290 49.554 1.00 43.81 1175 PRO A O 1
ATOM 8467 N N . VAL A 1 1176 ? -29.563 -2.496 49.621 1.00 43.59 1176 VAL A N 1
ATOM 8468 C CA . VAL A 1 1176 ? -28.806 -1.676 48.653 1.00 43.59 1176 VAL A CA 1
ATOM 8469 C C . VAL A 1 1176 ? -27.462 -1.256 49.252 1.00 43.59 1176 VAL A C 1
ATOM 8471 O O . VAL A 1 1176 ? -26.425 -1.342 48.600 1.00 43.59 1176 VAL A O 1
ATOM 8474 N N . TRP A 1 1177 ? -27.453 -0.902 50.538 1.00 47.69 1177 TRP A N 1
ATOM 8475 C CA . TRP A 1 1177 ? -26.219 -0.615 51.271 1.00 47.69 1177 TRP A CA 1
ATOM 8476 C C . TRP A 1 1177 ? -25.348 -1.843 51.510 1.00 47.69 1177 TRP A C 1
ATOM 8478 O O . TRP A 1 1177 ? -24.127 -1.726 51.461 1.00 47.69 1177 TRP A O 1
ATOM 8488 N N . ASN A 1 1178 ? -25.939 -3.022 51.717 1.00 43.09 1178 ASN A N 1
ATOM 8489 C CA . ASN A 1 1178 ? -25.170 -4.261 51.788 1.00 43.09 1178 ASN A CA 1
ATOM 8490 C C . ASN A 1 1178 ? -24.459 -4.541 50.459 1.00 43.09 1178 ASN A C 1
ATOM 8492 O O . ASN A 1 1178 ? -23.272 -4.850 50.492 1.00 43.09 1178 ASN A O 1
ATOM 8496 N N . ALA A 1 1179 ? -25.113 -4.333 49.311 1.00 38.69 1179 ALA A N 1
ATOM 8497 C CA . ALA A 1 1179 ? -24.481 -4.446 47.994 1.00 38.69 1179 ALA A CA 1
ATOM 8498 C C . ALA A 1 1179 ? -23.332 -3.435 47.799 1.00 38.69 1179 ALA A C 1
ATOM 8500 O O . ALA A 1 1179 ? -22.241 -3.821 47.382 1.00 38.69 1179 ALA A O 1
ATOM 8501 N N . ILE A 1 1180 ? -23.525 -2.170 48.195 1.00 41.47 1180 ILE A N 1
ATOM 8502 C CA . ILE A 1 1180 ? -22.476 -1.132 48.167 1.00 41.47 1180 ILE A CA 1
ATOM 8503 C C . ILE A 1 1180 ? -21.319 -1.486 49.117 1.00 41.47 1180 ILE A C 1
ATOM 8505 O O . ILE A 1 1180 ? -20.153 -1.350 48.760 1.00 41.47 1180 ILE A O 1
ATOM 8509 N N . SER A 1 1181 ? -21.611 -2.004 50.313 1.00 38.50 1181 SER A N 1
ATOM 8510 C CA . SER A 1 1181 ? -20.596 -2.426 51.287 1.00 38.50 1181 SER A CA 1
ATOM 8511 C C . SER A 1 1181 ? -19.827 -3.676 50.844 1.00 38.50 1181 SER A C 1
ATOM 8513 O O . SER A 1 1181 ? -18.659 -3.821 51.194 1.00 38.50 1181 SER A O 1
ATOM 8515 N N . ILE A 1 1182 ? -20.459 -4.564 50.066 1.00 39.28 1182 ILE A N 1
ATOM 8516 C CA . ILE A 1 1182 ? -19.834 -5.739 49.448 1.00 39.28 1182 ILE A CA 1
ATOM 8517 C C . ILE A 1 1182 ? -18.916 -5.291 48.307 1.00 39.28 1182 ILE A C 1
ATOM 8519 O O . ILE A 1 1182 ? -17.789 -5.769 48.237 1.00 39.28 1182 ILE A O 1
ATOM 8523 N N . LEU A 1 1183 ? -19.331 -4.313 47.496 1.00 33.94 1183 LEU A N 1
ATOM 8524 C CA . LEU A 1 1183 ? -18.486 -3.683 46.473 1.00 33.94 1183 LEU A CA 1
ATOM 8525 C C . LEU A 1 1183 ? -17.280 -2.949 47.089 1.00 33.94 1183 LEU A C 1
ATOM 8527 O O . LEU A 1 1183 ? -16.156 -3.112 46.626 1.00 33.94 1183 LEU A O 1
ATOM 8531 N N . LEU A 1 1184 ? -17.480 -2.216 48.189 1.00 37.00 1184 LEU A N 1
ATOM 8532 C CA . LEU A 1 1184 ? -16.404 -1.533 48.923 1.00 37.00 1184 LEU A CA 1
ATOM 8533 C C . LEU A 1 1184 ? -15.488 -2.502 49.692 1.00 37.00 1184 LEU A C 1
ATOM 8535 O O . LEU A 1 1184 ? -14.305 -2.214 49.867 1.00 37.00 1184 LEU A O 1
ATOM 8539 N N . LYS A 1 1185 ? -16.002 -3.654 50.149 1.00 34.69 1185 LYS A N 1
ATOM 8540 C CA . LYS A 1 1185 ? -15.192 -4.733 50.743 1.00 34.69 1185 LYS A CA 1
ATOM 8541 C C . LYS A 1 1185 ? -14.437 -5.547 49.695 1.00 34.69 1185 LYS A C 1
ATOM 8543 O O . LYS A 1 1185 ? -13.353 -6.005 50.014 1.00 34.69 1185 LYS A O 1
ATOM 8548 N N . ALA A 1 1186 ? -14.971 -5.706 48.485 1.00 31.03 1186 ALA A N 1
ATOM 8549 C CA . ALA A 1 1186 ? -14.275 -6.331 47.359 1.00 31.03 1186 ALA A CA 1
ATOM 8550 C C . ALA A 1 1186 ? -13.162 -5.433 46.777 1.00 31.03 1186 ALA A C 1
ATOM 8552 O O . ALA A 1 1186 ? -12.302 -5.914 46.044 1.00 31.03 1186 ALA A O 1
ATOM 8553 N N . ALA A 1 1187 ? -13.169 -4.140 47.124 1.00 28.66 1187 ALA A N 1
ATOM 8554 C CA . ALA A 1 1187 ? -12.123 -3.166 46.814 1.00 28.66 1187 ALA A CA 1
ATOM 8555 C C . ALA A 1 1187 ? -11.012 -3.064 47.891 1.00 28.66 1187 ALA A C 1
ATOM 8557 O O . ALA A 1 1187 ? -10.090 -2.261 47.731 1.00 28.66 1187 ALA A O 1
ATOM 8558 N N . LYS A 1 1188 ? -11.088 -3.853 48.974 1.00 28.06 1188 LYS A N 1
ATOM 8559 C CA . LYS A 1 1188 ? -9.995 -4.102 49.933 1.00 28.06 1188 LYS A CA 1
ATOM 8560 C C . LYS A 1 1188 ? -9.384 -5.469 49.673 1.00 28.06 1188 LYS A C 1
ATOM 8562 O O . LYS A 1 1188 ? -8.154 -5.581 49.874 1.00 28.06 1188 LYS A O 1
#

Organism: Ralstonia solanacearum (NCBI:txid305)

Sequence (1188 aa):
MREQVAQLTGRRFLDGYSSDEAQYRALIDNGVTYAKAWGLRPGVALTAAQMAQLTSDIVWLVEQEVTLPNGQTTRALVPQVYVHVKPGDLDGSGALIAGQSVSLNVSGDMVNQGSIAGRDVVSITAENVKNLGGRITGGDVAVRARTDLDNLGGIIDANNSLSAMAGRDLNVASTTRSNSNAQGSITNVSRIAGLYVTAPSGGTLVASAGRDLTLSGAQIGNASTGGQTIVAAARDLNLNTVETSNSQSIKWDNNNWRKDSTRQEVGSSIQTNGDLRLSAGNDLNARGASVTSEQGALVATAGNNVNLGAAQTTREVDEAHQFKGSSSWFSKKTITTRNTLSETTTQGTTFSGNTTYVQAGSDINVKGSNVVSTDGTTLIAKHDVNIDAATNSTTERHFREEKKSGLFSSGGIGFTIGTQQQSQDNQDARTTAAASTVGSTNGNVAIGAGNHYQQVGSNVVAPQGDITIQAKKVDILEAQETTHSTQETQFKQSGLTVAVTAPVIAAIQTAQQMGRAAGQTSDGRMKVLAGATTALAGKNAADAVAADPKSGGGVSISITVGGSKSQSKTTQDTSTAAGSKVVAGGNVNIQATGAGQDSTLTVQGSDIKGGGDVTLKADGDINLLAAKNTSDMQRSSSSMSGGVGVAISLSSNGAAFGVTANASGSRGKGDGSDVSWTNTHVSAGNTLTLESGGNTNLRGAVANGKQVVANVGGDLNIESLQDTSKYHSKDQSISGSVTVGYGFSGSASASQQKIDSDFASVTEQSGIKAGDKGFQVNVRGNTDLKGAVIASTDKAVQDGVNSLTTATLTQSEIHNHADYSASSIGMTLSGGKDVKGGRISPTGAGVGQDSGSASSTTTSGISGIAGNTAVRTGDAETGIAKIFDADKVQKDINAQMQITLAFSQQAGQAVSNYVEKNRGELIAQMKKATTEEERSAVQGKLDDLKLQERVMNILVGAVTGVGTAAVTKEGLSAAADEMRSLMIKDSAKFAGVTDGTTTYDNLSAESAGVRGDGYKVGGTRWDLDGLCGTDNKRCKVLEDENRRPILDANGKTQLALNEKGQVQFDPDAAGVKSLDDFLKTDEGKKLSGATGGIQGVKGTLFGVPYEAGSWQDKLIESFAGTHDMIGGKLSGLYDDQGNAKRARTDGEKYFHETWTMVAIPISAPFAMSEQLPSPVWNAISILLKAAK

pLDDT: mean 81.61, std 18.99, range [28.06, 98.94]

Solvent-accessible surface area (backbone atoms only — not comparable to full-atom values): 54392 Å² total; per-residue (Å²): 95,59,66,52,43,29,72,65,62,49,28,81,62,63,93,97,45,91,48,74,65,64,39,51,51,51,19,36,54,41,26,52,53,51,26,67,78,69,74,58,56,83,45,56,71,78,50,74,72,59,51,75,65,43,89,55,48,24,34,44,37,24,59,41,82,44,72,44,100,86,73,52,72,42,81,40,73,41,74,39,75,46,74,43,88,51,100,88,53,80,83,81,88,67,60,75,50,52,34,62,62,38,79,46,82,45,89,45,76,42,79,37,64,29,40,39,38,5,64,50,28,27,39,39,38,21,32,26,35,35,28,52,51,10,38,39,36,18,25,30,27,38,41,38,14,62,36,35,27,38,29,39,23,9,41,41,36,10,39,40,30,27,37,44,37,11,50,30,34,27,38,32,26,34,35,67,44,76,50,73,60,97,49,32,37,40,29,42,82,66,31,68,6,35,42,36,23,64,19,78,52,62,15,37,37,40,39,35,12,55,28,34,26,38,31,24,33,13,39,38,39,31,62,5,44,75,11,43,37,39,41,36,10,56,29,35,28,37,30,30,50,40,76,28,35,43,35,40,44,50,68,84,51,99,54,30,35,40,36,43,36,35,40,36,48,38,30,12,38,35,44,27,30,8,34,34,37,40,37,13,48,29,34,30,40,31,28,23,17,43,38,38,10,74,69,16,41,27,39,39,38,15,49,28,31,33,39,31,29,44,20,50,37,40,39,40,38,45,36,34,41,57,51,78,47,65,93,52,103,55,24,44,34,38,39,41,37,38,40,37,39,42,36,39,44,67,41,37,14,35,41,35,12,30,30,22,39,40,38,16,54,31,30,33,39,31,28,18,14,36,43,30,17,40,58,20,21,37,42,40,15,56,29,30,33,39,35,26,37,33,72,28,38,40,37,40,34,47,34,41,36,41,37,39,34,39,53,42,75,70,60,88,82,12,38,27,41,31,41,37,38,40,36,38,42,38,37,41,37,38,38,41,71,35,48,11,39,38,24,7,58,58,11,34,27,41,40,38,15,60,34,36,30,40,33,27,20,16,38,38,39,7,66,58,13,33,36,38,40,39,15,18,24,34,41,37,26,42,31,79,24,39,40,43,39,37,44,36,41,39,39,39,38,38,35,42,30,43,35,54,52,64,81,74,61,71,58,57,61,51,50,55,52,44,58,54,51,29,72,71,53,88,50,75,62,53,37,49,52,46,55,51,53,54,55,60,59,56,51,59,58,52,53,47,44,71,76,34,81,79,69,56,65,40,60,27,43,37,42,34,39,33,36,38,38,38,40,38,39,38,41,36,43,36,37,41,63,39,42,16,38,38,40,18,38,25,32,31,41,38,37,8,44,90,52,47,67,72,0,27,30,40,34,26,17,19,42,38,36,10,50,27,37,24,40,44,36,12,42,3,31,34,38,31,25,38,27,76,25,41,41,36,36,44,37,40,35,38,36,40,35,40,34,45,26,40,39,39,38,43,38,93,89,48,78,38,50,30,40,32,38,37,40,35,38,35,44,33,41,34,44,36,43,34,39,41,67,43,49,13,39,38,39,16,57,33,39,24,36,42,39,20,50,22,35,35,38,24,40,20,12,38,42,31,12,32,23,31,38,35,43,27,49,24,36,39,40,28,29,38,47,64,29,33,39,38,38,42,34,45,39,39,38,40,38,37,35,38,30,53,43,75,68,54,37,38,38,39,36,41,35,40,36,39,38,44,36,45,34,34,19,38,74,58,67,5,27,41,36,11,24,64,60,5,32,42,38,40,29,62,29,42,36,38,26,34,18,9,34,45,23,17,25,71,61,6,54,74,70,63,46,56,48,78,46,56,70,42,81,49,76,42,69,38,78,23,41,30,40,37,45,33,44,33,46,35,40,37,36,55,48,67,84,78,94,81,77,95,72,89,66,77,51,23,45,14,58,15,72,51,69,52,75,50,74,40,58,30,65,26,22,24,38,72,75,43,76,40,36,83,48,41,45,85,61,80,69,54,42,64,76,87,85,79,50,73,70,58,55,53,50,52,29,51,51,38,20,53,49,39,25,54,47,47,48,50,50,55,53,53,52,50,53,51,52,51,54,54,49,52,53,46,53,55,50,46,72,68,44,88,48,73,69,55,37,51,56,43,48,53,54,52,53,51,52,53,49,49,53,50,50,51,50,52,51,50,18,70,76,53,73,67,50,98,63,81,92,37,60,67,57,35,28,52,48,32,53,50,32,28,54,53,41,52,59,39,24,65,54,33,64,24,42,28,55,88,83,57,75,40,27,32,47,71,19,80,27,37,30,69,80,68,74,42,50,25,56,22,32,28,49,58,43,57,38,73,65,18,36,87,69,34,67,23,25,44,54,32,57,47,100,83,73,44,70,37,58,45,101,85,73,42,57,34,75,28,57,48,101,75,61,20,41,32,43,31,31,74,67,60,76,38,91,35,62,74,54,38,45,71,35,81,68,32,46,70,56,37,38,61,66,19,10,30,19,14,44,81,32,15,53,73,78,44,76,58,57,61,61,36,72,66,43,36,54,43,34,39,31,20,19,38,26,44,37,55,28,24,54,72,66,64,43,36,40,95,51,34,28,35,44,70,88,62,49,73,67,52,49,52,46,45,60,52,40,41,60,56,20,47,72,69,18,41,64,28,25,45,38,70,71,52,57,71,72,60,51,49,53,52,50,48,55,58,55,74,72,108

=== Feature glossary ===
Feature key, reading from the visual/contextual features back to the raw sequence:

Rendered structure images. Structure images are PyMOL renders from six orthogonal camera directions. Cartoon representation draws helices as coils and strands as arrows; sticks shows the backbone as bonds; surface shows the solvent-excluded envelope. Rainbow coloring maps sequence position to hue (blue→red, N→C); chain coloring assigns a distinct color per polypeptide.

Contact-map, Ramachandran, and PAE plots. Three diagnostic plots accompany the record. The Cα contact map visualizes the tertiary structure as a 2D adjacency matrix (8 Å cutoff, sequence-local contacts suppressed). The Ramachandran plot shows the distribution of backbone (φ, ψ) torsions, with points in the α and β basins reflecting secondary structure content. The PAE plot shows AlphaFold's inter-residue confidence as a color matrix.

InterPro / GO / CATH / organism. The annotation block draws on four external resources. InterPro: which protein families and domains the sequence belongs to. GO: standardized terms for what the protein does, what process it participates in, and where in the cell it acts. CATH: which structural fold it has in the CATH hierarchy. Organism: the species of origin.

Nearest PDB structures. Structural nearest neighbors (via Foldseek easy-search vs the PDB). Reported per hit: target PDB id, E-value, and alignment TM-score. A TM-score above ~0.5 is the conventional threshold for 'same fold'.

Predicted aligned error. Predicted aligned error is AlphaFold's pairwise confidence. Unlike pLDDT (per-residue), PAE is per-residue-pair and captures whether two parts of the structure are correctly placed relative to each other. Units are ångströms of expected positional error.

Solvent-accessible surface area. SASA measures how much of the protein is reachable by solvent. It is computed by rolling a water-sized probe over the atomic surface and summing the exposed area (Å²). Per-residue SASA distinguishes core (buried, low SASA) from surface (exposed, high SASA) residues; total SASA is a whole-molecule size measure.

B-factor. Crystallographic B-factors measure how much each atom's electron density is smeared out, in Å². They rise in mobile loops and surface residues and fall in the buried interior. In AlphaFold models this column is repurposed to hold pLDDT instead.

pLDDT. For AlphaFold models, the B-factor field carries pLDDT — the model's own estimate of local accuracy on a 0–100 scale. Regions with pLDDT<50 should be treated as essentially unmodeled; they often correspond to intrinsically disordered segments.

Backbone torsions (φ/ψ). φ (phi) and ψ (psi) are the two rotatable backbone dihedrals per residue: φ is the C(i-1)–N–Cα–C torsion, ψ is the N–Cα–C–N(i+1) torsion, both in degrees on (−180°, 180°]. α-helical residues cluster near (−60°, −45°); β-strand residues near (−120°, +130°). A Ramachandran plot is simply a scatter of (φ, ψ) for every residue.

Radius of gyration, Cα contacts, bounding box. Radius of gyration (Rg) is the root-mean-square distance of Cα atoms from their centroid — a single number for overall size and compactness. A globular domain of N residues has Rg ≈ 2.2·N^0.38 Å; an extended or disordered chain has a much larger Rg. The Cα contact count is the number of residue pairs whose Cα atoms are within 8 Å and are more than four positions apart in sequence — a standard proxy for tertiary packing density. The bounding box is the smallest axis-aligned box enclosing all Cα atoms.

Secondary structure (3-state, P-SEA). Three-state secondary structure (P-SEA) collapses the eight DSSP classes into helix (a), strand (b), and coil (c). P-SEA assigns these from Cα geometry alone — distances and angles — without requiring backbone oxygens, so it works on any Cα trace.

Secondary structure (8-state, DSSP). Secondary structure is the local, repeating backbone conformation. DSSP classifies it into eight states by reading the hydrogen-bond network: three helix types (H, G, I), two β types (E, B), two non-regular types (T, S), and unstructured coil (-).

Foldseek 3Di. The Foldseek 3Di string encodes local tertiary geometry as a 20-letter alphabet — one character per residue — derived from the relative positions of nearby Cα atoms. Unlike the amino-acid sequence, 3Di is a direct function of the 3D structure, so two proteins with the same fold have similar 3Di strings even at low sequence identity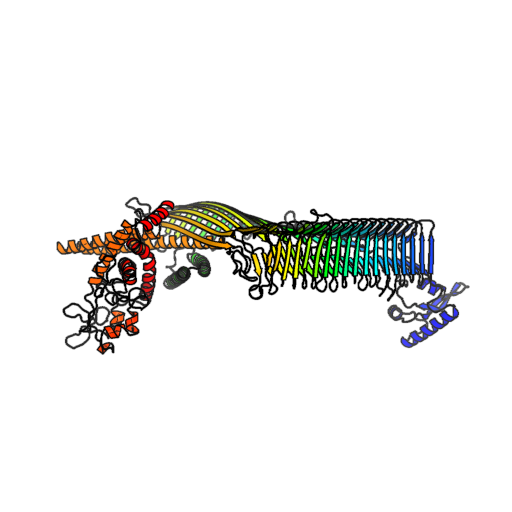.

mmCIF coordinates. Structure coordinates are given as an mmCIF _atom_site loop: one row per atom with element, residue name, chain id, sequence number, and x/y/z position in Å. Only the four main-chain atoms per residue are included here; side chains are omitted to keep the record compact.

Sequence. This is the polypeptide sequence — one letter per residue, N-terminus first. Length ranges from a few dozen residues for small domains to over a thousand for large multi-domain proteins.